Protein AF-A0AAP0HA36-F1 (afdb_monomer_lite)

InterPro domains:
  IPR000719 Protein kinase domain [PS50011] (504-777)
  IPR000719 Protein kinase domain [SM00220] (504-776)
  IPR001245 Serine-threonine/tyrosine-protein kinase, catalytic domain [PF07714] (506-773)
  IPR008271 Serine/threonine-protein kinase, active site [PS00108] (619-631)
  IPR011009 Protein kinase-like domain superfamily [SSF56112] (486-774)
  IPR017441 Protein kinase, ATP binding site [PS00107] (510-532)
  IPR018392 LysM domain [PF01476] (37-81)
  IPR018392 LysM domain [PF01476] (236-280)
  IPR018392 LysM domain [PS51782] (35-80)
  IPR018392 LysM domain [SM00257] (36-81)
  IPR018392 LysM domain [SM00257] (162-213)
  IPR018392 LysM domain [SM00257] (235-280)
  IPR018392 LysM domain [SM00257] (361-410)
  IPR018392 LysM domain [cd00118] (235-267)
  IPR036779 LysM domain superfamily [G3DSA:3.10.350.10] (24-86)
  IPR036779 LysM domain superfamily [G3DSA:3.10.350.10] (223-285)
  IPR044812 LysM domain receptor kinase CERK1/LYK3-like [PTHR46204] (213-788)
  IPR057097 LYK3/RLK10-like, LysM domain [PF23577] (161-204)
  IPR057097 LYK3/RLK10-like, LysM domain [PF23577] (360-403)

pLDDT: mean 74.43, std 20.62, range [24.55, 98.69]

Secondary structure (DSSP, 8-state):
--SSSHHHHHHHHHHHTTSS---------EEEEEEEEE--TT--HHHHHHHTT--HHHHHHH-TT--SGGGPPTT-EEEEEEEEEEETTTEEEEEEEEEPPTT--HHHIIIIISTTSS-HHHHHTT-SS-TT---SSSEEEEEEE-----TTT-SSEEEEEEEE--TT--HHHHHHHHT--HHHHHHH-TT--TTTS-SEEEEEEEGGGHHHHTTTTTSSS-------EEEEEEEEE--TT--HHHHHHHTT--HHHHHHT-TT--SGGGPPTT-EEEEEEEEEEETTTEEEEEEEEEPPTT--HHHIIIIITTTSS-HHHHHTT-SS-TT---SSSEEEEEEE-----TTT-SS---EEEEE--TT--HHHHHHHHTS-HHHHHHHSTT--TTT--SEEEEEPTT-SSHHHHHHHHHHHHHHHHHHHHHHHHHHHHHHHHHHHHHHHHHHHHSSS------------------------------SSPEE--HHHHHHTTTTT-GGGEEEEETTEEEEEEEETTEEEEEEEE-GGGHHHHHHHHHHHTT---TTBPPEEEEE-SSSEEEEEE--TT-BHHHHHT-TTSPPPPHHHHHHHHHHHHHHHHHHHHSSSSEEE-S---GGGEEE-TTS-EEE--GGG-EEE-TT---------S-TTTS-HHHHHH----THHHHHHHHHHHHHHHH---SEEEGGG-STTEEEHHHHHHHHTTSSS-HHHHHTTS-GGGTT-S-HHHHHHHHHHHHHHT-SSTTTSPPHHHHHHHHHHHTT------TTHHHH-THHHHHT---

Radius of gyration: 37.41 Å; chains: 1; bounding box: 133×76×100 Å

Structure (mmCIF, N/CA/C/O backbone):
data_AF-A0AAP0HA36-F1
#
_entry.id   AF-A0AAP0HA36-F1
#
loop_
_atom_site.group_PDB
_atom_site.id
_atom_site.type_symbol
_atom_site.label_atom_id
_atom_site.label_alt_id
_atom_site.label_comp_id
_atom_site.label_asym_id
_atom_site.label_entity_id
_atom_site.label_seq_id
_atom_site.pdbx_PDB_ins_code
_atom_site.Cartn_x
_atom_site.Cartn_y
_atom_site.Cartn_z
_atom_site.occupancy
_atom_site.B_iso_or_equiv
_atom_site.auth_seq_id
_atom_site.auth_comp_id
_atom_site.auth_asym_id
_atom_site.auth_atom_id
_atom_site.pdbx_PDB_model_num
ATOM 1 N N . MET A 1 1 ? 59.548 -0.639 -24.095 1.00 36.44 1 MET A N 1
ATOM 2 C CA . MET A 1 1 ? 58.535 0.425 -23.998 1.00 36.44 1 MET A CA 1
ATOM 3 C C . MET A 1 1 ? 57.148 -0.232 -23.913 1.00 36.44 1 MET A C 1
ATOM 5 O O . MET A 1 1 ? 56.474 -0.324 -24.924 1.00 36.44 1 MET A O 1
ATOM 9 N N . LEU A 1 2 ? 56.698 -0.870 -22.823 1.00 36.84 2 LEU A N 1
ATOM 10 C CA . LEU A 1 2 ? 57.099 -0.845 -21.400 1.00 36.84 2 LEU A CA 1
ATOM 11 C C . LEU A 1 2 ? 57.119 0.567 -20.784 1.00 36.84 2 LEU A C 1
ATOM 13 O O . LEU A 1 2 ? 57.474 1.522 -21.464 1.00 36.84 2 LEU A O 1
ATOM 17 N N . ASP A 1 3 ? 56.701 0.658 -19.522 1.00 37.53 3 ASP A N 1
ATOM 18 C CA . ASP A 1 3 ? 56.641 1.873 -18.690 1.00 37.53 3 ASP A CA 1
ATOM 19 C C . ASP A 1 3 ? 55.657 2.982 -19.106 1.00 37.53 3 ASP A C 1
ATOM 21 O O . ASP A 1 3 ? 55.910 4.165 -18.905 1.00 37.53 3 ASP A O 1
ATOM 25 N N . LEU A 1 4 ? 54.461 2.597 -19.577 1.00 33.53 4 LEU A N 1
ATOM 26 C CA . LEU A 1 4 ? 53.275 3.480 -19.534 1.00 33.53 4 LEU A CA 1
ATOM 27 C C . LEU A 1 4 ? 51.972 2.799 -19.054 1.00 33.53 4 LEU A C 1
ATOM 29 O O . LEU A 1 4 ? 50.907 3.405 -19.095 1.00 33.53 4 LEU A O 1
ATOM 33 N N . ASN A 1 5 ? 52.028 1.538 -18.603 1.00 40.22 5 ASN A N 1
ATOM 34 C CA . ASN A 1 5 ? 50.833 0.703 -18.361 1.00 40.22 5 ASN A CA 1
ATOM 35 C C . ASN A 1 5 ? 50.562 0.375 -16.873 1.00 40.22 5 ASN A C 1
ATOM 37 O O . ASN A 1 5 ? 49.588 -0.303 -16.555 1.00 40.22 5 ASN A O 1
ATOM 41 N N . LEU A 1 6 ? 51.414 0.841 -15.949 1.00 37.62 6 LEU A N 1
ATOM 42 C CA . LEU A 1 6 ? 51.279 0.541 -14.516 1.00 37.62 6 LEU A CA 1
ATOM 43 C C . LEU A 1 6 ? 50.389 1.562 -13.784 1.00 37.62 6 LEU A C 1
ATOM 45 O O . LEU A 1 6 ? 49.489 1.172 -13.045 1.00 37.62 6 LEU A O 1
ATOM 49 N N . GLY A 1 7 ? 50.569 2.861 -14.055 1.00 37.03 7 GLY A N 1
ATOM 50 C CA . GLY A 1 7 ? 49.762 3.924 -13.442 1.00 37.03 7 GLY A CA 1
ATOM 51 C C . GLY A 1 7 ? 48.274 3.835 -13.796 1.00 37.03 7 GLY A C 1
ATOM 52 O O . GLY A 1 7 ? 47.425 3.956 -12.918 1.00 37.03 7 GLY A O 1
ATOM 53 N N . PHE A 1 8 ? 47.948 3.534 -15.059 1.00 35.09 8 PHE A N 1
ATOM 54 C CA . PHE A 1 8 ? 46.552 3.439 -15.500 1.00 35.09 8 PHE A CA 1
ATOM 55 C C . PHE A 1 8 ? 45.814 2.255 -14.857 1.00 35.09 8 PHE A C 1
ATOM 57 O O . PHE A 1 8 ? 44.647 2.383 -14.505 1.00 35.09 8 PHE A O 1
ATOM 64 N N . ARG A 1 9 ? 46.497 1.123 -14.626 1.00 35.31 9 ARG A N 1
ATOM 65 C CA . ARG A 1 9 ? 45.914 -0.021 -13.904 1.00 35.31 9 ARG A CA 1
ATOM 66 C C . ARG A 1 9 ? 45.705 0.262 -12.419 1.00 35.31 9 ARG A C 1
ATOM 68 O O . ARG A 1 9 ? 44.709 -0.200 -11.878 1.00 35.31 9 ARG A O 1
ATOM 75 N N . LEU A 1 10 ? 46.591 1.030 -11.779 1.00 36.00 10 LEU A N 1
ATOM 76 C CA . LEU A 1 10 ? 46.445 1.379 -10.364 1.00 36.00 10 LEU A CA 1
ATOM 77 C C . LEU A 1 10 ? 45.261 2.333 -10.130 1.00 36.00 10 LEU A C 1
ATOM 79 O O . LEU A 1 10 ? 44.476 2.108 -9.214 1.00 36.00 10 LEU A O 1
ATOM 83 N N . VAL A 1 11 ? 45.084 3.335 -11.002 1.00 38.38 11 VAL A N 1
ATOM 84 C CA . VAL A 1 11 ? 43.912 4.232 -10.977 1.00 38.38 11 VAL A CA 1
ATOM 85 C C . VAL A 1 11 ? 42.626 3.480 -11.326 1.00 38.38 11 VAL A C 1
ATOM 87 O O . VAL A 1 11 ? 41.600 3.701 -10.693 1.00 38.38 11 VAL A O 1
ATOM 90 N N . LEU A 1 12 ? 42.658 2.557 -12.295 1.00 32.09 12 LEU A N 1
ATOM 91 C CA . LEU A 1 12 ? 41.460 1.797 -12.654 1.00 32.09 12 LEU A CA 1
ATOM 92 C C . LEU A 1 12 ? 41.039 0.809 -11.551 1.00 32.09 12 LEU A C 1
ATOM 94 O O . LEU A 1 12 ? 39.845 0.612 -11.360 1.00 32.09 12 LEU A O 1
ATOM 98 N N . PHE A 1 13 ? 41.976 0.236 -10.785 1.00 30.14 13 PHE A N 1
ATOM 99 C CA . PHE A 1 13 ? 41.631 -0.619 -9.641 1.00 30.14 13 PHE A CA 1
ATOM 100 C C . PHE A 1 13 ? 41.005 0.172 -8.486 1.00 30.14 13 PHE A C 1
ATOM 102 O O . PHE A 1 13 ? 40.005 -0.272 -7.927 1.00 30.14 13 PHE A O 1
ATOM 109 N N . THR A 1 14 ? 41.523 1.363 -8.159 1.00 33.06 14 THR A N 1
ATOM 110 C CA . THR A 1 14 ? 40.891 2.211 -7.134 1.00 33.06 14 THR A CA 1
ATOM 111 C C . THR A 1 14 ? 39.543 2.765 -7.591 1.00 33.06 14 THR A C 1
ATOM 113 O O . THR A 1 14 ? 38.648 2.903 -6.763 1.00 33.06 14 THR A O 1
ATOM 116 N N . PHE A 1 15 ? 39.336 3.011 -8.890 1.00 28.42 15 PHE A N 1
ATOM 117 C CA . PHE A 1 15 ? 38.025 3.425 -9.399 1.00 28.42 15 PHE A CA 1
ATOM 118 C C . PHE A 1 15 ? 37.012 2.269 -9.470 1.00 28.42 15 PHE A C 1
ATOM 120 O O . PHE A 1 15 ? 35.866 2.456 -9.078 1.00 28.42 15 PHE A O 1
ATOM 127 N N . ILE A 1 16 ? 37.409 1.065 -9.904 1.00 29.95 16 ILE A N 1
ATOM 128 C CA . ILE A 1 16 ? 36.494 -0.089 -10.016 1.00 29.95 16 ILE A CA 1
ATOM 129 C C . ILE A 1 16 ? 36.092 -0.635 -8.637 1.00 29.95 16 ILE A C 1
ATOM 131 O O . ILE A 1 16 ? 34.913 -0.918 -8.430 1.00 29.95 16 ILE A O 1
ATOM 135 N N . CYS A 1 17 ? 37.001 -0.681 -7.657 1.00 27.03 17 CYS A N 1
ATOM 136 C CA . CYS A 1 17 ? 36.639 -1.020 -6.273 1.00 27.03 17 CYS A CA 1
ATOM 137 C C . CYS A 1 17 ? 35.799 0.068 -5.564 1.00 27.03 17 CYS A C 1
ATOM 139 O O . CYS A 1 17 ? 35.410 -0.127 -4.417 1.00 27.03 17 CYS A O 1
ATOM 141 N N . SER A 1 18 ? 35.498 1.195 -6.227 1.00 27.69 18 SER A N 1
ATOM 142 C CA . SER A 1 18 ? 34.662 2.284 -5.691 1.00 27.69 18 SER A CA 1
ATOM 143 C C . SER A 1 18 ? 33.213 2.273 -6.212 1.00 27.69 18 SER A C 1
ATOM 145 O O . SER A 1 18 ? 32.465 3.206 -5.928 1.00 27.69 18 SER A O 1
ATOM 147 N N . ILE A 1 19 ? 32.791 1.245 -6.967 1.00 31.23 19 ILE A N 1
ATOM 148 C CA . ILE A 1 19 ? 31.426 1.135 -7.541 1.00 31.23 19 ILE A CA 1
ATOM 149 C C . ILE A 1 19 ? 30.714 -0.159 -7.087 1.00 31.23 19 ILE A C 1
ATOM 151 O O . ILE A 1 19 ? 29.851 -0.695 -7.776 1.00 31.23 19 ILE A O 1
ATOM 155 N N . SER A 1 20 ? 31.065 -0.681 -5.908 1.00 29.69 20 SER A N 1
ATOM 156 C CA . SER A 1 20 ? 30.409 -1.858 -5.306 1.00 29.69 20 SER A CA 1
ATOM 157 C C . SER A 1 20 ? 30.091 -1.694 -3.815 1.00 29.69 20 SER A C 1
ATOM 159 O O . SER A 1 20 ? 29.950 -2.676 -3.093 1.00 29.69 20 SER A O 1
ATOM 161 N N . SER A 1 21 ? 29.932 -0.452 -3.355 1.00 27.39 21 SER A N 1
ATOM 162 C CA . SER A 1 21 ? 29.282 -0.140 -2.081 1.00 27.39 21 SER A CA 1
ATOM 163 C C . SER A 1 21 ? 28.281 0.993 -2.289 1.00 27.39 21 SER A C 1
ATOM 165 O O . SER A 1 21 ? 28.631 2.174 -2.230 1.00 27.39 21 SER A O 1
ATOM 167 N N . ALA A 1 22 ? 27.016 0.635 -2.510 1.00 28.02 22 ALA A N 1
ATOM 168 C CA . ALA A 1 22 ? 25.920 1.565 -2.281 1.00 28.02 22 ALA A CA 1
ATOM 169 C C . ALA A 1 22 ? 25.858 1.822 -0.769 1.00 28.02 22 ALA A C 1
ATOM 171 O O . ALA A 1 22 ? 25.240 1.052 -0.038 1.00 28.02 22 ALA A O 1
ATOM 172 N N . GLN A 1 23 ? 26.561 2.856 -0.290 1.00 30.97 23 GLN A N 1
ATOM 173 C CA . GLN A 1 23 ? 26.490 3.269 1.111 1.00 30.97 23 GLN A CA 1
ATOM 174 C C . GLN A 1 23 ? 25.034 3.615 1.429 1.00 30.97 23 GLN A C 1
ATOM 176 O O . GLN A 1 23 ? 24.521 4.648 0.993 1.00 30.97 23 GLN A O 1
ATOM 181 N N . SER A 1 24 ? 24.367 2.727 2.162 1.00 40.84 24 SER A N 1
ATOM 182 C CA . SER A 1 24 ? 22.970 2.833 2.565 1.00 40.84 24 SER A CA 1
ATOM 183 C C . SER A 1 24 ? 22.829 3.904 3.641 1.00 40.84 24 SER A C 1
ATOM 185 O O . SER A 1 24 ? 22.687 3.587 4.821 1.00 40.84 24 SER A O 1
ATOM 187 N N . ARG A 1 25 ? 22.927 5.177 3.237 1.00 48.22 25 ARG A N 1
ATOM 188 C CA . ARG A 1 25 ? 22.944 6.316 4.156 1.00 48.22 25 ARG A CA 1
ATOM 189 C C . ARG A 1 25 ? 21.652 6.389 4.956 1.00 48.22 25 ARG A C 1
ATOM 191 O O . ARG A 1 25 ? 20.646 6.930 4.497 1.00 48.22 25 ARG A O 1
ATOM 198 N N . CYS A 1 26 ? 21.700 5.832 6.159 1.00 55.97 26 CYS A N 1
ATOM 199 C CA . CYS A 1 26 ? 20.645 5.960 7.141 1.00 55.97 26 CYS A CA 1
ATOM 200 C C . CYS A 1 26 ? 20.474 7.439 7.526 1.00 55.97 26 CYS A C 1
ATOM 202 O O . CYS A 1 26 ? 21.390 8.256 7.401 1.00 55.97 26 CYS A O 1
ATOM 204 N N . THR A 1 27 ? 19.284 7.789 8.004 1.00 54.88 27 THR A N 1
ATOM 205 C CA . THR A 1 27 ? 18.961 9.150 8.472 1.00 54.88 27 THR A CA 1
ATOM 206 C C . THR A 1 27 ? 18.365 9.172 9.879 1.00 54.88 27 THR A C 1
ATOM 208 O O . THR A 1 27 ? 18.263 10.237 10.489 1.00 54.88 27 THR A O 1
ATOM 211 N N . ARG A 1 28 ? 17.972 8.006 10.403 1.00 58.19 28 ARG A N 1
ATOM 212 C CA . ARG A 1 28 ? 17.487 7.787 11.767 1.00 58.19 28 ARG A CA 1
ATOM 213 C C . ARG A 1 28 ? 17.611 6.302 12.118 1.00 58.19 28 ARG A C 1
ATOM 215 O O . ARG A 1 28 ? 17.605 5.467 11.216 1.00 58.19 28 ARG A O 1
ATOM 222 N N . GLY A 1 29 ? 17.738 6.019 13.409 1.00 64.75 29 GLY A N 1
ATOM 223 C CA . GLY A 1 29 ? 17.610 4.688 13.992 1.00 64.75 29 GLY A CA 1
ATOM 224 C C . GLY A 1 29 ? 16.188 4.387 14.487 1.00 64.75 29 GLY A C 1
ATOM 225 O O . GLY A 1 29 ? 15.220 4.997 14.025 1.00 64.75 29 GLY A O 1
ATOM 226 N N . CYS A 1 30 ? 16.082 3.482 15.455 1.00 67.00 30 CYS A N 1
ATOM 227 C CA . CYS A 1 30 ? 14.860 3.090 16.153 1.00 67.00 30 CYS A CA 1
ATOM 228 C C . CYS A 1 30 ? 15.164 2.635 17.588 1.00 67.00 30 CYS A C 1
ATOM 230 O O . CYS A 1 30 ? 16.247 2.136 17.894 1.00 67.00 30 CYS A O 1
ATOM 232 N N . ASP A 1 31 ? 14.165 2.752 18.457 1.00 71.50 31 ASP A N 1
ATOM 233 C CA . ASP A 1 31 ? 14.331 2.582 19.904 1.00 71.50 31 ASP A CA 1
ATOM 234 C C . ASP A 1 31 ? 14.490 1.106 20.341 1.00 71.50 31 ASP A C 1
ATOM 236 O O . ASP A 1 31 ? 14.815 0.838 21.495 1.00 71.50 31 ASP A O 1
ATOM 240 N N . LEU A 1 32 ? 14.264 0.141 19.435 1.00 75.62 32 LEU A N 1
ATOM 241 C CA . LEU A 1 32 ? 14.305 -1.296 19.722 1.00 75.62 32 LEU A CA 1
ATOM 242 C C . LEU A 1 32 ? 14.721 -2.134 18.499 1.00 75.62 32 LEU A C 1
ATOM 244 O O . LEU A 1 32 ? 14.073 -2.098 17.455 1.00 75.62 32 LEU A O 1
ATOM 248 N N . ALA A 1 33 ? 15.742 -2.966 18.685 1.00 80.12 33 ALA A N 1
ATOM 249 C CA . ALA A 1 33 ? 16.123 -4.111 17.863 1.00 80.12 33 ALA A CA 1
ATOM 250 C C . ALA A 1 33 ? 16.420 -5.324 18.771 1.00 80.12 33 ALA A C 1
ATOM 252 O O . ALA A 1 33 ? 16.512 -5.187 19.995 1.00 80.12 33 ALA A O 1
ATOM 253 N N . LEU A 1 34 ? 16.551 -6.523 18.190 1.00 88.19 34 LEU A N 1
ATOM 254 C CA . LEU A 1 34 ? 16.838 -7.758 18.932 1.00 88.19 34 LEU A CA 1
ATOM 255 C C . LEU A 1 34 ? 18.117 -8.434 18.426 1.00 88.19 34 LEU A C 1
ATOM 257 O O . LEU A 1 34 ? 18.327 -8.556 17.222 1.00 88.19 34 LEU A O 1
ATOM 261 N N . GLY A 1 35 ? 18.943 -8.935 19.344 1.00 89.69 35 GLY A N 1
ATOM 262 C CA . GLY A 1 35 ? 20.106 -9.777 19.052 1.00 89.69 35 GLY A CA 1
ATOM 263 C C . GLY A 1 35 ? 19.846 -11.230 19.445 1.00 89.69 35 GLY A C 1
ATOM 264 O O . GLY A 1 35 ? 19.350 -11.492 20.540 1.00 89.69 35 GLY A O 1
ATOM 265 N N . SER A 1 36 ? 20.181 -12.179 18.570 1.00 93.31 36 SER A N 1
ATOM 266 C CA . SER A 1 36 ? 20.026 -13.619 18.812 1.00 93.31 36 SER A CA 1
ATOM 267 C C . SER A 1 36 ? 21.256 -14.203 19.509 1.00 93.31 36 SER A C 1
ATOM 269 O O . SER A 1 36 ? 22.037 -14.951 18.913 1.00 93.31 36 SER A O 1
ATOM 271 N N . TYR A 1 37 ? 21.427 -13.838 20.776 1.00 94.06 37 TYR A N 1
ATOM 272 C CA . TYR A 1 37 ? 22.572 -14.217 21.597 1.00 94.06 37 TYR A CA 1
ATOM 273 C C . TYR A 1 37 ? 22.596 -15.726 21.867 1.00 94.06 37 TYR A C 1
ATOM 275 O O . TYR A 1 37 ? 21.603 -16.289 22.328 1.00 94.06 37 TYR A O 1
ATOM 283 N N . TYR A 1 38 ? 23.726 -16.384 21.600 1.00 91.81 38 TYR A N 1
ATOM 284 C CA . TYR A 1 38 ? 23.929 -17.799 21.918 1.00 91.81 38 TYR A CA 1
ATOM 285 C C . TYR A 1 38 ? 24.611 -17.938 23.285 1.00 91.81 38 TYR A C 1
ATOM 287 O O . TYR A 1 38 ? 25.692 -17.397 23.507 1.00 91.81 38 TYR A O 1
ATOM 295 N N . VAL A 1 39 ? 23.976 -18.654 24.211 1.00 91.06 39 VAL A N 1
ATOM 296 C CA . VAL A 1 39 ? 24.435 -18.792 25.597 1.00 91.06 39 VAL A CA 1
ATOM 297 C C . VAL A 1 39 ? 25.532 -19.853 25.688 1.00 91.06 39 VAL A C 1
ATOM 299 O O . VAL A 1 39 ? 25.262 -21.052 25.646 1.00 91.06 39 VAL A O 1
ATOM 302 N N . GLU A 1 40 ? 26.777 -19.420 25.850 1.00 85.38 40 GLU A N 1
ATOM 303 C CA . GLU A 1 40 ? 27.926 -20.293 26.123 1.00 85.38 40 GLU A CA 1
ATOM 304 C C . GLU A 1 40 ? 27.918 -20.825 27.576 1.00 85.38 40 GLU A C 1
ATOM 306 O O . GLU A 1 40 ? 27.230 -20.306 28.462 1.00 85.38 40 GLU A O 1
ATOM 311 N N . GLN A 1 41 ? 28.685 -21.886 27.849 1.00 83.31 41 GLN A N 1
ATOM 312 C CA . GLN A 1 41 ? 28.717 -22.518 29.171 1.00 83.31 41 GLN A CA 1
ATOM 313 C C . GLN A 1 41 ? 29.433 -21.639 30.208 1.00 83.31 41 GLN A C 1
ATOM 315 O O . GLN A 1 41 ? 30.659 -21.576 30.243 1.00 83.31 41 GLN A O 1
ATOM 320 N N . GLY A 1 42 ? 28.655 -21.032 31.106 1.00 79.19 42 GLY A N 1
ATOM 321 C CA . GLY A 1 42 ? 29.148 -20.158 32.176 1.00 79.19 42 GLY A CA 1
ATOM 322 C C . GLY A 1 42 ? 28.644 -18.717 32.078 1.00 79.19 42 GLY A C 1
ATOM 323 O O . GLY A 1 42 ? 28.773 -17.983 33.054 1.00 79.19 42 GLY A O 1
ATOM 324 N N . ASN A 1 43 ? 28.025 -18.333 30.957 1.00 85.31 43 ASN A N 1
ATOM 325 C CA . ASN A 1 43 ? 27.356 -17.040 30.832 1.00 85.31 43 ASN A CA 1
ATOM 326 C C . ASN A 1 43 ? 26.008 -17.069 31.570 1.00 85.31 43 ASN A C 1
ATOM 328 O O . ASN A 1 43 ? 25.258 -18.043 31.479 1.00 85.31 43 ASN A O 1
ATOM 332 N N . ASP A 1 44 ? 25.692 -15.984 32.274 1.00 89.19 44 ASP A N 1
ATOM 333 C CA . ASP A 1 44 ? 24.435 -15.780 32.993 1.00 89.19 44 ASP A CA 1
ATOM 334 C C . ASP A 1 44 ? 23.738 -14.487 32.536 1.00 89.19 44 ASP A C 1
ATOM 336 O O . ASP A 1 44 ? 24.322 -13.650 31.841 1.00 89.19 44 ASP A O 1
ATOM 340 N N . LEU A 1 45 ? 22.473 -14.299 32.930 1.00 90.06 45 LEU A N 1
ATOM 341 C CA . LEU A 1 45 ? 21.723 -13.100 32.547 1.00 90.06 45 LEU A CA 1
ATOM 342 C C . LEU A 1 45 ? 22.314 -11.812 33.144 1.00 90.06 45 LEU A C 1
ATOM 344 O O . LEU A 1 45 ? 22.189 -10.768 32.510 1.00 90.06 45 LEU A O 1
ATOM 348 N N . THR A 1 46 ? 23.024 -11.872 34.279 1.00 90.06 46 THR A N 1
ATOM 349 C CA . THR A 1 46 ? 23.768 -10.722 34.822 1.00 90.06 46 THR A CA 1
ATOM 350 C C . THR A 1 46 ? 24.857 -10.273 33.847 1.00 90.06 46 THR A C 1
ATOM 352 O O . THR A 1 46 ? 24.879 -9.112 33.440 1.00 90.06 46 THR A O 1
ATOM 355 N N . SER A 1 47 ? 25.717 -11.193 33.407 1.00 88.38 47 SER A N 1
ATOM 356 C CA . SER A 1 47 ? 26.815 -10.903 32.478 1.00 88.38 47 SER A CA 1
ATOM 357 C C . SER A 1 47 ? 26.303 -10.379 31.136 1.00 88.38 47 SER A C 1
ATOM 359 O O . SER A 1 47 ? 26.803 -9.376 30.633 1.00 88.38 47 SER A O 1
ATOM 361 N N . ILE A 1 48 ? 25.254 -11.002 30.591 1.00 92.44 48 ILE A N 1
ATOM 362 C CA . ILE A 1 48 ? 24.642 -10.586 29.319 1.00 92.44 48 ILE A CA 1
ATOM 363 C C . ILE A 1 48 ? 23.998 -9.193 29.447 1.00 92.44 48 ILE A C 1
ATOM 365 O O . ILE A 1 48 ? 24.156 -8.365 28.551 1.00 92.44 48 ILE A O 1
ATOM 369 N N . SER A 1 49 ? 23.328 -8.902 30.570 1.00 92.88 49 SER A N 1
ATOM 370 C CA . SER A 1 49 ? 22.717 -7.589 30.832 1.00 92.88 49 SER A CA 1
ATOM 371 C C . SER A 1 49 ? 23.746 -6.454 30.893 1.00 92.88 49 SER A C 1
ATOM 373 O O . SER A 1 49 ? 23.488 -5.366 30.382 1.00 92.88 49 SER A O 1
ATOM 375 N N . LEU A 1 50 ? 24.945 -6.733 31.423 1.00 89.81 50 LEU A N 1
ATOM 376 C CA . LEU A 1 50 ? 26.064 -5.790 31.441 1.00 89.81 50 LEU A CA 1
ATOM 377 C C . LEU A 1 50 ? 26.618 -5.535 30.033 1.00 89.81 50 LEU A C 1
ATOM 379 O O . LEU A 1 50 ? 26.817 -4.380 29.671 1.00 89.81 50 LEU A O 1
ATOM 383 N N . TYR A 1 51 ? 26.838 -6.579 29.224 1.00 89.81 51 TYR A N 1
ATOM 384 C CA . TYR A 1 51 ? 27.411 -6.411 27.879 1.00 89.81 51 TYR A CA 1
ATOM 385 C C . TYR A 1 51 ? 26.464 -5.652 26.940 1.00 89.81 51 TYR A C 1
ATOM 387 O O . TYR A 1 51 ? 26.907 -4.798 26.183 1.00 89.81 51 TYR A O 1
ATOM 395 N N . PHE A 1 52 ? 25.158 -5.910 27.030 1.00 92.31 52 PHE A N 1
ATOM 396 C CA . PHE A 1 52 ? 24.144 -5.241 26.206 1.00 92.31 52 PHE A CA 1
ATOM 397 C C . PHE A 1 52 ? 23.528 -3.997 26.868 1.00 92.31 52 PHE A C 1
ATOM 399 O O . PHE A 1 52 ? 22.537 -3.476 26.363 1.00 92.31 52 PHE A O 1
ATOM 406 N N . GLN A 1 53 ? 24.088 -3.530 27.993 1.00 92.12 53 GLN A N 1
ATOM 407 C CA . GLN A 1 53 ? 23.656 -2.335 28.740 1.00 92.12 53 GLN A CA 1
ATOM 408 C C . GLN A 1 53 ? 22.127 -2.244 28.962 1.00 92.12 53 GLN A C 1
ATOM 410 O O . GLN A 1 53 ? 21.521 -1.176 28.910 1.00 92.12 53 GLN A O 1
ATOM 415 N N . THR A 1 54 ? 21.495 -3.394 29.202 1.00 89.56 54 THR A N 1
ATOM 416 C CA . THR A 1 54 ? 20.037 -3.598 29.185 1.00 89.56 54 THR A CA 1
ATOM 417 C C . THR A 1 54 ? 19.592 -4.300 30.470 1.00 89.56 54 THR A C 1
ATOM 419 O O . THR A 1 54 ? 20.428 -4.831 31.198 1.00 89.56 54 THR A O 1
ATOM 422 N N . THR A 1 55 ? 18.302 -4.312 30.817 1.00 91.50 55 THR A N 1
ATOM 423 C CA . THR A 1 55 ? 17.866 -4.892 32.105 1.00 91.50 55 THR A CA 1
ATOM 424 C C . THR A 1 55 ? 17.526 -6.383 31.995 1.00 91.50 55 THR A C 1
ATOM 426 O O . THR A 1 55 ? 17.008 -6.847 30.980 1.00 91.50 55 THR A O 1
ATOM 429 N N . ILE A 1 56 ? 17.762 -7.160 33.062 1.00 88.50 56 ILE A N 1
ATOM 430 C CA . ILE A 1 56 ? 17.333 -8.572 33.122 1.00 88.50 56 ILE A CA 1
ATOM 431 C C . ILE A 1 56 ? 15.809 -8.715 32.890 1.00 88.50 56 ILE A C 1
ATOM 433 O O . ILE A 1 56 ? 15.431 -9.585 32.103 1.00 88.50 56 ILE A O 1
ATOM 437 N N . PRO A 1 57 ? 14.923 -7.878 33.479 1.00 86.56 57 PRO A N 1
ATOM 438 C CA . PRO A 1 57 ? 13.505 -7.837 33.109 1.00 86.56 57 PRO A CA 1
ATOM 439 C C . PRO A 1 57 ? 13.240 -7.654 31.608 1.00 86.56 57 PRO A C 1
ATOM 441 O O . PRO A 1 57 ? 12.398 -8.366 31.063 1.00 86.56 57 PRO A O 1
ATOM 444 N N . ASP A 1 58 ? 13.969 -6.766 30.926 1.00 83.31 58 ASP A N 1
ATOM 445 C CA . ASP A 1 58 ? 13.807 -6.544 29.482 1.00 83.31 58 ASP A CA 1
ATOM 446 C C . ASP A 1 58 ? 14.299 -7.732 28.648 1.00 83.31 58 ASP A C 1
ATOM 448 O O . ASP A 1 58 ? 13.673 -8.071 27.646 1.00 83.31 58 ASP A O 1
ATOM 452 N N . ILE A 1 59 ? 15.354 -8.437 29.071 1.00 87.56 59 ILE A N 1
ATOM 453 C CA . ILE A 1 59 ? 15.751 -9.696 28.421 1.00 87.56 59 ILE A CA 1
ATOM 454 C C . ILE A 1 59 ? 14.666 -10.764 28.632 1.00 87.56 59 ILE A C 1
ATOM 456 O O . ILE A 1 59 ? 14.224 -11.395 27.672 1.00 87.56 59 ILE A O 1
ATOM 460 N N . LEU A 1 60 ? 14.183 -10.960 29.864 1.00 85.81 60 LEU A N 1
ATOM 461 C CA . LEU A 1 60 ? 13.146 -11.957 30.168 1.00 85.81 60 LEU A CA 1
ATOM 462 C C . LEU A 1 60 ? 11.834 -11.681 29.409 1.00 85.81 60 LEU A C 1
ATOM 464 O O . LEU A 1 60 ? 11.194 -12.620 28.935 1.00 85.81 60 LEU A O 1
ATOM 468 N N . LYS A 1 61 ? 11.480 -10.406 29.199 1.00 80.94 61 LYS A N 1
ATOM 469 C CA . LYS A 1 61 ? 10.316 -9.964 28.410 1.00 80.94 61 LYS A CA 1
ATOM 470 C C . LYS A 1 61 ? 10.260 -10.590 27.009 1.00 80.94 61 LYS A C 1
ATOM 472 O O . LYS A 1 61 ? 9.177 -10.966 26.569 1.00 80.94 61 LYS A O 1
ATOM 477 N N . TYR A 1 62 ? 11.392 -10.736 26.315 1.00 82.75 62 TYR A N 1
ATOM 478 C CA . TYR A 1 62 ? 11.443 -11.345 24.973 1.00 82.75 62 TYR A CA 1
ATOM 479 C C . TYR A 1 62 ? 11.757 -12.853 24.989 1.00 82.75 62 TYR A C 1
ATOM 481 O O . TYR A 1 62 ? 11.797 -13.485 23.933 1.00 82.75 62 TYR A O 1
ATOM 489 N N . ASN A 1 63 ? 11.922 -13.459 26.171 1.00 87.31 63 ASN A N 1
ATOM 490 C CA . ASN A 1 63 ? 12.235 -14.881 26.345 1.00 87.31 63 ASN A CA 1
ATOM 491 C C . ASN A 1 63 ? 11.272 -15.560 27.344 1.00 87.31 63 ASN A C 1
ATOM 493 O O . ASN A 1 63 ? 11.712 -16.052 28.381 1.00 87.31 63 ASN A O 1
ATOM 497 N N . PRO A 1 64 ? 9.957 -15.644 27.044 1.00 81.00 64 PRO A N 1
ATOM 498 C CA . PRO A 1 64 ? 8.935 -16.159 27.968 1.00 81.00 64 PRO A CA 1
ATOM 499 C C . PRO A 1 64 ? 9.077 -17.651 28.327 1.00 81.00 64 PRO A C 1
ATOM 501 O O . PRO A 1 64 ? 8.376 -18.145 29.207 1.00 81.00 64 PRO A O 1
ATOM 504 N N . SER A 1 65 ? 9.979 -18.381 27.666 1.00 80.75 65 SER A N 1
ATOM 505 C CA . SER A 1 65 ? 10.411 -19.732 28.044 1.00 80.75 65 SER A CA 1
ATOM 506 C C . SER A 1 65 ? 11.354 -19.764 29.257 1.00 80.75 65 SER A C 1
ATOM 508 O O . SER A 1 65 ? 11.596 -20.841 29.799 1.00 80.75 65 SER A O 1
ATOM 510 N N . ILE A 1 66 ? 11.887 -18.614 29.685 1.00 84.88 66 ILE A N 1
ATOM 511 C CA . ILE A 1 66 ? 12.800 -18.465 30.822 1.00 84.88 66 ILE A CA 1
ATOM 512 C C . ILE A 1 66 ? 12.011 -17.849 31.994 1.00 84.88 66 ILE A C 1
ATOM 514 O O . ILE A 1 66 ? 11.732 -16.652 31.979 1.00 84.88 66 ILE A O 1
ATOM 518 N N . PRO A 1 67 ? 11.620 -18.628 33.022 1.00 74.94 67 PRO A N 1
ATOM 519 C CA . PRO A 1 67 ? 10.701 -18.152 34.062 1.00 74.94 67 PRO A CA 1
ATOM 520 C C . PRO A 1 67 ? 11.337 -17.218 35.107 1.00 74.94 67 PRO A C 1
ATOM 522 O O . PRO A 1 67 ? 10.611 -16.585 35.871 1.00 74.94 67 PRO A O 1
ATOM 525 N N . ASN A 1 68 ? 12.668 -17.165 35.201 1.00 81.50 68 ASN A N 1
ATOM 526 C CA . ASN A 1 68 ? 13.435 -16.284 36.090 1.00 81.50 68 ASN A CA 1
ATOM 527 C C . ASN A 1 68 ? 14.914 -16.245 35.660 1.00 81.50 68 ASN A C 1
ATOM 529 O O . ASN A 1 68 ? 15.348 -17.058 34.843 1.00 81.50 68 ASN A O 1
ATOM 533 N N . GLN A 1 69 ? 15.689 -15.326 36.244 1.00 79.56 69 GLN A N 1
ATOM 534 C CA . GLN A 1 69 ? 17.105 -15.116 35.914 1.00 79.56 69 GLN A CA 1
ATOM 535 C C . GLN A 1 69 ? 17.981 -16.378 36.080 1.00 79.56 69 GLN A C 1
ATOM 537 O O . GLN A 1 69 ? 18.927 -16.575 35.321 1.00 79.56 69 GLN A O 1
ATOM 542 N N . ASP A 1 70 ? 17.642 -17.247 37.038 1.00 80.81 70 ASP A N 1
ATOM 543 C CA . ASP A 1 70 ? 18.424 -18.429 37.422 1.00 80.81 70 ASP A CA 1
ATOM 544 C C . ASP A 1 70 ? 18.115 -19.657 36.535 1.00 80.81 70 ASP A C 1
ATOM 546 O O . ASP A 1 70 ? 18.701 -20.724 36.707 1.00 80.81 70 ASP A O 1
ATOM 550 N N . SER A 1 71 ? 17.184 -19.517 35.582 1.00 81.94 71 SER A N 1
ATOM 551 C CA . SER A 1 71 ? 16.696 -20.591 34.700 1.00 81.94 71 SER A CA 1
ATOM 552 C C . SER A 1 71 ? 17.292 -20.561 33.283 1.00 81.94 71 SER A C 1
ATOM 554 O O . SER A 1 71 ? 16.768 -21.220 32.382 1.00 81.94 71 SER A O 1
ATOM 556 N N . LEU A 1 72 ? 18.363 -19.792 33.058 1.00 87.12 72 LEU A N 1
ATOM 557 C CA . LEU A 1 72 ? 19.046 -19.720 31.763 1.00 87.12 72 LEU A CA 1
ATOM 558 C C . LEU A 1 72 ? 19.712 -21.065 31.414 1.00 87.12 72 LEU A C 1
ATOM 560 O O . LEU A 1 72 ? 20.453 -21.629 32.218 1.00 87.12 72 LEU A O 1
ATOM 564 N N . GLN A 1 73 ? 19.481 -21.572 30.200 1.00 85.50 73 GLN A N 1
ATOM 565 C CA . GLN A 1 73 ? 20.098 -22.814 29.725 1.00 85.50 73 GLN A CA 1
ATOM 566 C C . GLN A 1 73 ? 21.310 -22.525 28.834 1.00 85.50 73 GLN A C 1
ATOM 568 O O . GLN A 1 73 ? 21.194 -21.839 27.818 1.00 85.50 73 GLN A O 1
ATOM 573 N N . ALA A 1 74 ? 22.464 -23.097 29.183 1.00 85.88 74 ALA A N 1
ATOM 574 C CA . ALA A 1 74 ? 23.625 -23.118 28.298 1.00 85.88 74 ALA A CA 1
ATOM 575 C C . ALA A 1 74 ? 23.311 -23.880 26.998 1.00 85.88 74 ALA A C 1
ATOM 577 O O . ALA A 1 74 ? 22.523 -24.827 26.991 1.00 85.88 74 ALA A O 1
ATOM 578 N N . PHE A 1 75 ? 23.963 -23.471 25.911 1.00 86.50 75 PHE A N 1
ATOM 579 C CA . PHE A 1 75 ? 23.774 -23.964 24.545 1.00 86.50 75 PHE A CA 1
ATOM 580 C C . PHE A 1 75 ? 22.377 -23.695 23.947 1.00 86.50 75 PHE A C 1
ATOM 582 O O . PHE A 1 75 ? 21.942 -24.401 23.039 1.00 86.50 75 PHE A O 1
ATOM 589 N N . SER A 1 76 ? 21.687 -22.655 24.431 1.00 88.00 76 SER A N 1
ATOM 590 C CA . SER A 1 76 ? 20.429 -22.143 23.866 1.00 88.00 76 SER A CA 1
ATOM 591 C C . SER A 1 76 ? 20.606 -20.737 23.276 1.00 88.00 76 SER A C 1
ATOM 593 O O . SER A 1 76 ? 21.585 -20.053 23.585 1.00 88.00 76 SER A O 1
ATOM 595 N N . ARG A 1 77 ? 19.670 -20.286 22.430 1.00 90.50 77 ARG A N 1
ATOM 596 C CA . ARG A 1 77 ? 19.596 -18.887 21.978 1.00 90.50 77 ARG A CA 1
ATOM 597 C C . ARG A 1 77 ? 18.555 -18.096 22.763 1.00 90.50 77 ARG A C 1
ATOM 599 O O . ARG A 1 77 ? 17.476 -18.608 23.053 1.00 90.50 77 ARG A O 1
ATOM 606 N N . ILE A 1 78 ? 18.862 -16.827 23.029 1.00 92.00 78 ILE A N 1
ATOM 607 C CA . ILE A 1 78 ? 17.949 -15.854 23.637 1.00 92.00 78 ILE A CA 1
ATOM 608 C C . ILE A 1 78 ? 17.877 -14.565 22.807 1.00 92.00 78 ILE A C 1
ATOM 610 O O . ILE A 1 78 ? 18.827 -14.196 22.117 1.00 92.00 78 ILE A O 1
ATOM 614 N N . ARG A 1 79 ? 16.744 -13.864 22.890 1.00 91.25 79 ARG A N 1
ATOM 615 C CA . ARG A 1 79 ? 16.518 -12.536 22.298 1.00 91.25 79 ARG A CA 1
ATOM 616 C C . ARG A 1 79 ? 16.967 -11.451 23.278 1.00 91.25 79 ARG A C 1
ATOM 618 O O . ARG A 1 79 ? 16.353 -11.312 24.332 1.00 91.25 79 ARG A O 1
ATOM 625 N N . VAL A 1 80 ? 18.001 -10.682 22.952 1.00 92.75 80 VAL A N 1
ATOM 626 C CA . VAL A 1 80 ? 18.495 -9.573 23.793 1.00 92.75 80 VAL A CA 1
ATOM 627 C C . VAL A 1 80 ? 18.094 -8.231 23.164 1.00 92.75 80 VAL A C 1
ATOM 629 O O . VAL A 1 80 ? 18.431 -8.014 21.999 1.00 92.75 80 VAL A O 1
ATOM 632 N N . PRO A 1 81 ? 17.366 -7.345 23.872 1.00 89.94 81 PRO A N 1
ATOM 633 C CA . PRO A 1 81 ? 16.921 -6.063 23.329 1.00 89.94 81 PRO A CA 1
ATOM 634 C C . PRO A 1 81 ? 17.954 -4.946 23.512 1.00 89.94 81 PRO A C 1
ATOM 636 O O . PRO A 1 81 ? 18.543 -4.807 24.585 1.00 89.94 81 PRO A O 1
ATOM 639 N N . PHE A 1 82 ? 18.110 -4.120 22.478 1.00 85.25 82 PHE A N 1
ATOM 640 C CA . PHE A 1 82 ? 18.955 -2.920 22.464 1.00 85.25 82 PHE A CA 1
ATOM 641 C C . PHE A 1 82 ? 18.379 -1.864 21.500 1.00 85.25 82 PHE A C 1
ATOM 643 O O . PHE A 1 82 ? 17.582 -2.214 20.629 1.00 85.25 82 PHE A O 1
ATOM 650 N N . SER A 1 83 ? 18.743 -0.584 21.636 1.00 84.38 83 SER A N 1
ATOM 651 C CA . SER A 1 83 ? 18.379 0.445 20.642 1.00 84.38 83 SER A CA 1
ATOM 652 C C . SER A 1 83 ? 19.252 0.320 19.392 1.00 84.38 83 SER A C 1
ATOM 654 O O . SER A 1 83 ? 20.346 -0.227 19.450 1.00 84.38 83 SER A O 1
ATOM 656 N N . CYS A 1 84 ? 18.792 0.806 18.243 1.00 79.75 84 CYS A N 1
ATOM 657 C CA . CYS A 1 84 ? 19.506 0.670 16.975 1.00 79.75 84 CYS A CA 1
ATOM 658 C C . CYS A 1 84 ? 19.701 2.042 16.334 1.00 79.75 84 CYS A C 1
ATOM 660 O O . CYS A 1 84 ? 18.729 2.682 15.943 1.00 79.75 84 CYS A O 1
ATOM 662 N N . ASP A 1 85 ? 20.942 2.498 16.207 1.00 80.38 85 ASP A N 1
ATOM 663 C CA . ASP A 1 85 ? 21.282 3.870 15.839 1.00 80.38 85 ASP A CA 1
ATOM 664 C C . ASP A 1 85 ? 21.760 3.995 14.388 1.00 80.38 85 ASP A C 1
ATOM 666 O O . ASP A 1 85 ? 22.210 3.043 13.752 1.00 80.38 85 ASP A O 1
ATOM 670 N N . CYS A 1 86 ? 21.680 5.210 13.843 1.00 78.00 86 CYS A N 1
ATOM 671 C CA . CYS A 1 86 ? 22.258 5.523 12.539 1.00 78.00 86 CYS A CA 1
ATOM 672 C C . CYS A 1 86 ? 23.696 6.029 12.711 1.00 78.00 86 CYS A C 1
ATOM 674 O O . CYS A 1 86 ? 23.940 7.228 12.876 1.00 78.00 86 CYS A O 1
ATOM 676 N N . ILE A 1 87 ? 24.659 5.110 12.684 1.00 67.56 87 ILE A N 1
ATOM 677 C CA . ILE A 1 87 ? 26.059 5.419 12.974 1.00 67.56 87 ILE A CA 1
ATOM 678 C C . ILE A 1 87 ? 26.697 6.125 11.770 1.00 67.56 87 ILE A C 1
ATOM 680 O O . ILE A 1 87 ? 26.722 5.610 10.649 1.00 67.56 87 ILE A O 1
ATOM 684 N N . ASN A 1 88 ? 27.217 7.333 12.015 1.00 66.81 88 ASN A N 1
ATOM 685 C CA . ASN A 1 88 ? 27.908 8.206 11.052 1.00 66.81 88 ASN A CA 1
ATOM 686 C C . ASN A 1 88 ? 27.137 8.518 9.748 1.00 66.81 88 ASN A C 1
ATOM 688 O O . ASN A 1 88 ? 27.724 9.041 8.802 1.00 66.81 88 ASN A O 1
ATOM 692 N N . GLY A 1 89 ? 25.833 8.224 9.681 1.00 63.00 89 GLY A N 1
ATOM 693 C CA . GLY A 1 89 ? 25.057 8.336 8.443 1.00 63.00 89 GLY A CA 1
ATOM 694 C C . GLY A 1 89 ? 25.403 7.276 7.389 1.00 63.00 89 GLY A C 1
ATOM 695 O O . GLY A 1 89 ? 25.139 7.509 6.212 1.00 63.00 89 GLY A O 1
ATOM 696 N N . GLU A 1 90 ? 26.009 6.144 7.772 1.00 56.44 90 GLU A N 1
ATOM 697 C CA . GLU A 1 90 ? 26.451 5.091 6.839 1.00 56.44 90 GLU A CA 1
ATOM 698 C C . GLU A 1 90 ? 25.721 3.747 6.997 1.00 56.44 90 GLU A C 1
ATOM 700 O O . GLU A 1 90 ? 25.499 3.071 5.992 1.00 56.44 90 GLU A O 1
ATOM 705 N N . PHE A 1 91 ? 25.368 3.341 8.221 1.00 64.88 91 PHE A N 1
ATOM 706 C CA . PHE A 1 91 ? 24.741 2.043 8.509 1.00 64.88 91 PHE A CA 1
ATOM 707 C C . PHE A 1 91 ? 23.939 2.068 9.821 1.00 64.88 91 PHE A C 1
ATOM 709 O O . PHE A 1 91 ? 24.100 2.973 10.642 1.00 64.88 91 PHE A O 1
ATOM 716 N N . LEU A 1 92 ? 23.079 1.062 10.005 1.00 69.38 92 LEU A N 1
ATOM 717 C CA . LEU A 1 92 ? 22.340 0.833 11.246 1.00 69.38 92 LEU A CA 1
ATOM 718 C C . LEU A 1 92 ? 23.117 -0.110 12.178 1.00 69.38 92 LEU A C 1
ATOM 720 O O . LEU A 1 92 ? 23.451 -1.238 11.807 1.00 69.38 92 LEU A O 1
ATOM 724 N N . GLY A 1 93 ? 23.397 0.358 13.389 1.00 76.88 93 GLY A N 1
ATOM 725 C CA . GLY A 1 93 ? 24.139 -0.375 14.411 1.00 76.88 93 GLY A CA 1
ATOM 726 C C . GLY A 1 93 ? 24.040 0.309 15.771 1.00 76.88 93 GLY A C 1
ATOM 727 O O . GLY A 1 93 ? 23.564 1.434 15.866 1.00 76.88 93 GLY A O 1
ATOM 728 N N . HIS A 1 94 ? 24.517 -0.342 16.823 1.00 87.75 94 HIS A N 1
ATOM 729 C CA . HIS A 1 94 ? 24.643 0.254 18.154 1.00 87.75 94 HIS A CA 1
ATOM 730 C C . HIS A 1 94 ? 26.073 0.117 18.678 1.00 87.75 94 HIS A C 1
ATOM 732 O O . HIS A 1 94 ? 26.782 -0.814 18.290 1.00 87.75 94 HIS A O 1
ATOM 738 N N . LEU A 1 95 ? 26.492 1.051 19.535 1.00 85.06 95 LEU A N 1
ATOM 739 C CA . LEU A 1 95 ? 27.823 1.101 20.144 1.00 85.06 95 LEU A CA 1
ATOM 740 C C . LEU A 1 95 ? 27.700 0.858 21.650 1.00 85.06 95 LEU A C 1
ATOM 742 O O . LEU A 1 95 ? 27.388 1.778 22.399 1.00 85.06 95 LEU A O 1
ATOM 746 N N . PHE A 1 96 ? 27.973 -0.369 22.087 1.00 91.31 96 PHE A N 1
ATOM 747 C CA . PHE A 1 96 ? 28.065 -0.687 23.510 1.00 91.31 96 PHE A CA 1
ATOM 748 C C . PHE A 1 96 ? 29.447 -0.304 24.043 1.00 91.31 96 PHE A C 1
ATOM 750 O O . PHE A 1 96 ? 30.460 -0.644 23.428 1.00 91.31 96 PHE A O 1
ATOM 757 N N . GLU A 1 97 ? 29.513 0.346 25.205 1.00 92.19 97 GLU A N 1
ATOM 758 C CA . GLU A 1 97 ? 30.769 0.476 25.951 1.00 92.19 97 GLU A CA 1
ATOM 759 C C . GLU A 1 97 ? 31.013 -0.823 26.734 1.00 92.19 97 GLU A C 1
ATOM 761 O O . GLU A 1 97 ? 30.200 -1.224 27.570 1.00 92.19 97 GLU A O 1
ATOM 766 N N . TYR A 1 98 ? 32.125 -1.498 26.444 1.00 92.44 98 TYR A N 1
ATOM 767 C CA . TYR A 1 98 ? 32.537 -2.751 27.076 1.00 92.44 98 TYR A CA 1
ATOM 768 C C . TYR A 1 98 ? 33.803 -2.536 27.917 1.00 92.44 98 TYR A C 1
ATOM 770 O O . TYR A 1 98 ? 34.840 -2.161 27.368 1.00 92.44 98 TYR A O 1
ATOM 778 N N . ASP A 1 99 ? 33.732 -2.802 29.225 1.00 90.50 99 ASP A N 1
ATOM 779 C CA . ASP A 1 99 ? 34.892 -2.790 30.127 1.00 90.50 99 ASP A CA 1
ATOM 780 C C . ASP A 1 99 ? 35.868 -3.927 29.789 1.00 90.50 99 ASP A C 1
ATOM 782 O O . ASP A 1 99 ? 35.514 -5.109 29.827 1.00 90.50 99 ASP A O 1
ATOM 786 N N . ILE A 1 100 ? 37.119 -3.570 29.489 1.00 90.25 100 ILE A N 1
ATOM 787 C CA . ILE A 1 100 ? 38.148 -4.524 29.069 1.00 90.25 100 ILE A CA 1
ATOM 788 C C . ILE A 1 100 ? 38.601 -5.398 30.242 1.00 90.25 100 ILE A C 1
ATOM 790 O O . ILE A 1 100 ? 38.923 -4.900 31.324 1.00 90.25 100 ILE A O 1
ATOM 794 N N . LYS A 1 101 ? 38.693 -6.709 29.994 1.00 87.94 101 LYS A N 1
ATOM 795 C CA . LYS A 1 101 ? 39.280 -7.699 30.901 1.00 87.94 101 LYS A CA 1
ATOM 796 C C . LYS A 1 101 ? 40.700 -8.039 30.436 1.00 87.94 101 LYS A C 1
ATOM 798 O O . LYS A 1 101 ? 41.020 -7.963 29.250 1.00 87.94 101 LYS A O 1
ATOM 803 N N . SER A 1 102 ? 41.553 -8.465 31.367 1.00 86.38 102 SER A N 1
ATOM 804 C CA . SER A 1 102 ? 42.915 -8.902 31.029 1.00 86.38 102 SER A CA 1
ATOM 805 C C . SER A 1 102 ? 42.896 -10.059 30.018 1.00 86.38 102 SER A C 1
ATOM 807 O O . SER A 1 102 ? 42.035 -10.938 30.074 1.00 86.38 102 SER A O 1
ATOM 809 N N . GLU A 1 103 ? 43.848 -10.027 29.086 1.00 86.06 103 GLU A N 1
ATOM 810 C CA . GLU A 1 103 ? 43.929 -10.874 27.887 1.00 86.06 103 GLU A CA 1
ATOM 811 C C . GLU A 1 103 ? 42.798 -10.749 26.835 1.00 86.06 103 GLU A C 1
ATOM 813 O O . GLU A 1 103 ? 42.777 -11.572 25.913 1.00 86.06 103 GLU A O 1
ATOM 818 N N . ASP A 1 104 ? 41.863 -9.794 26.901 1.00 89.44 104 ASP A N 1
ATOM 819 C CA . ASP A 1 104 ? 40.867 -9.624 25.825 1.00 89.44 104 ASP A CA 1
ATOM 820 C C . ASP A 1 104 ? 41.527 -9.281 24.467 1.00 89.44 104 ASP A C 1
ATOM 822 O O . ASP A 1 104 ? 42.448 -8.469 24.368 1.00 89.44 104 ASP A O 1
ATOM 826 N N . THR A 1 105 ? 41.013 -9.887 23.392 1.00 90.62 105 THR A N 1
ATOM 827 C CA . THR A 1 105 ? 41.302 -9.538 21.987 1.00 90.62 105 THR A CA 1
ATOM 828 C C . THR A 1 105 ? 39.992 -9.186 21.288 1.00 90.62 105 THR A C 1
ATOM 830 O O . THR A 1 105 ? 38.926 -9.604 21.745 1.00 90.62 105 THR A O 1
ATOM 833 N N . TYR A 1 106 ? 40.027 -8.467 20.162 1.00 86.25 106 TYR A N 1
ATOM 834 C CA . TYR A 1 106 ? 38.797 -8.160 19.418 1.00 86.25 106 TYR A CA 1
ATOM 835 C C . TYR A 1 106 ? 38.050 -9.437 18.994 1.00 86.25 106 TYR A C 1
ATOM 837 O O . TYR A 1 106 ? 36.826 -9.486 19.099 1.00 86.25 106 TYR A O 1
ATOM 845 N N . THR A 1 107 ? 38.782 -10.491 18.618 1.00 88.44 107 THR A N 1
ATOM 846 C CA . THR A 1 107 ? 38.261 -11.847 18.381 1.00 88.44 107 THR A CA 1
ATOM 847 C C . THR A 1 107 ? 37.547 -12.407 19.615 1.00 88.44 107 THR A C 1
ATOM 849 O O . THR A 1 107 ? 36.358 -12.702 19.537 1.00 88.44 107 THR A O 1
ATOM 852 N N . LYS A 1 108 ? 38.212 -12.463 20.785 1.00 89.75 108 LYS A N 1
ATOM 853 C CA . LYS A 1 108 ? 37.604 -12.946 22.045 1.00 89.75 108 LYS A CA 1
ATOM 854 C C . LYS A 1 108 ? 36.340 -12.161 22.417 1.00 89.75 108 LYS A C 1
ATOM 856 O O . LYS A 1 108 ? 35.388 -12.756 22.918 1.00 89.75 108 LYS A O 1
ATOM 861 N N . VAL A 1 109 ? 36.318 -10.846 22.185 1.00 89.88 109 VAL A N 1
ATOM 862 C CA . VAL A 1 109 ? 35.158 -9.995 22.493 1.00 89.88 109 VAL A CA 1
ATOM 863 C C . VAL A 1 109 ? 33.994 -10.276 21.543 1.00 89.88 109 VAL A C 1
ATOM 865 O O . VAL A 1 109 ? 32.869 -10.459 22.010 1.00 89.88 109 VAL A O 1
ATOM 868 N N . ALA A 1 110 ? 34.255 -10.379 20.239 1.00 87.94 110 ALA A N 1
ATOM 869 C CA . ALA A 1 110 ? 33.239 -10.713 19.246 1.00 87.94 110 ALA A CA 1
ATOM 870 C C . ALA A 1 110 ? 32.657 -12.124 19.452 1.00 87.94 110 ALA A C 1
ATOM 872 O O . ALA A 1 110 ? 31.436 -12.289 19.484 1.00 87.94 110 ALA A O 1
ATOM 873 N N . GLU A 1 111 ? 33.522 -13.125 19.630 1.00 87.94 111 GLU A N 1
ATOM 874 C CA . GLU A 1 111 ? 33.147 -14.538 19.730 1.00 87.94 111 GLU A CA 1
ATOM 875 C C . GLU A 1 111 ? 32.520 -14.875 21.092 1.00 87.94 111 GLU A C 1
ATOM 877 O O . GLU A 1 111 ? 31.383 -15.343 21.138 1.00 87.94 111 GLU A O 1
ATOM 882 N N . ASN A 1 112 ? 33.219 -14.605 22.202 1.00 87.81 112 ASN A N 1
ATOM 883 C CA . ASN A 1 112 ? 32.854 -15.135 23.525 1.00 87.81 112 ASN A CA 1
ATOM 884 C C . ASN A 1 112 ? 31.878 -14.228 24.286 1.00 87.81 112 ASN A C 1
ATOM 886 O O . ASN A 1 112 ? 30.933 -14.709 24.913 1.00 87.81 112 ASN A O 1
ATOM 890 N N . TRP A 1 113 ? 32.112 -12.910 24.268 1.00 89.75 113 TRP A N 1
ATOM 891 C CA . TRP A 1 113 ? 31.294 -11.966 25.038 1.00 89.75 113 TRP A CA 1
ATOM 892 C C . TRP A 1 113 ? 30.027 -11.563 24.277 1.00 89.75 113 TRP A C 1
ATOM 894 O O . TRP A 1 113 ? 28.958 -11.522 24.885 1.00 89.75 113 TRP A O 1
ATOM 904 N N . TYR A 1 114 ? 30.118 -11.359 22.956 1.00 92.38 114 TYR A N 1
ATOM 905 C CA . TYR A 1 114 ? 29.004 -10.946 22.086 1.00 92.38 114 TYR A CA 1
ATOM 906 C C . TYR A 1 114 ? 28.426 -12.061 21.192 1.00 92.38 114 TYR A C 1
ATOM 908 O O . TYR A 1 114 ? 27.553 -11.785 20.367 1.00 92.38 114 TYR A O 1
ATOM 916 N N . ALA A 1 115 ? 28.849 -13.320 21.363 1.00 91.31 115 ALA A N 1
ATOM 917 C CA . ALA A 1 115 ? 28.272 -14.494 20.693 1.00 91.31 115 ALA A CA 1
ATOM 918 C C . ALA A 1 115 ? 28.175 -14.372 19.152 1.00 91.31 115 ALA A C 1
ATOM 920 O O . ALA A 1 115 ? 27.195 -14.806 18.543 1.00 91.31 115 ALA A O 1
ATOM 921 N N . ASN A 1 116 ? 29.191 -13.772 18.519 1.00 87.69 116 ASN A N 1
ATOM 922 C CA . ASN A 1 116 ? 29.282 -13.464 17.084 1.00 87.69 116 ASN A CA 1
ATOM 923 C C . ASN A 1 116 ? 28.253 -12.453 16.531 1.00 87.69 116 ASN A C 1
ATOM 925 O O . ASN A 1 116 ? 28.140 -12.305 15.317 1.00 87.69 116 ASN A O 1
ATOM 929 N N . LEU A 1 117 ? 27.550 -11.685 17.378 1.00 87.00 117 LEU A N 1
ATOM 930 C CA . LEU A 1 117 ? 26.704 -10.551 16.941 1.00 87.00 117 LEU A CA 1
ATOM 931 C C . LEU A 1 117 ? 27.506 -9.372 16.340 1.00 87.00 117 LEU A C 1
ATOM 933 O O . LEU A 1 117 ? 26.932 -8.409 15.832 1.00 87.00 117 LEU A O 1
ATOM 937 N N . THR A 1 118 ? 28.834 -9.457 16.380 1.00 85.19 118 THR A N 1
ATOM 938 C CA . THR A 1 118 ? 29.805 -8.535 15.782 1.00 85.19 118 THR A CA 1
ATOM 939 C C . THR A 1 118 ? 31.024 -9.327 15.284 1.00 85.19 118 THR A C 1
ATOM 941 O O . THR A 1 118 ? 31.069 -10.548 15.428 1.00 85.19 118 THR A O 1
ATOM 944 N N . SER A 1 119 ? 32.020 -8.653 14.709 1.00 81.56 119 SER A N 1
ATOM 945 C CA . SER A 1 119 ? 33.298 -9.246 14.296 1.00 81.56 119 SER A CA 1
ATOM 946 C C . SER A 1 119 ? 34.480 -8.366 14.697 1.00 81.56 119 SER A C 1
ATOM 948 O O . SER A 1 119 ? 34.325 -7.172 14.953 1.00 81.56 119 SER A O 1
ATOM 950 N N . GLU A 1 120 ? 35.683 -8.942 14.699 1.00 83.25 120 GLU A N 1
ATOM 951 C CA . GLU A 1 120 ? 36.929 -8.223 14.989 1.00 83.25 120 GLU A CA 1
ATOM 952 C C . GLU A 1 120 ? 37.113 -6.960 14.126 1.00 83.25 120 GLU A C 1
ATOM 954 O O . GLU A 1 120 ? 37.417 -5.897 14.666 1.00 83.25 120 GLU A O 1
ATOM 959 N N . GLU A 1 121 ? 36.835 -7.032 12.820 1.00 77.31 121 GLU A N 1
ATOM 960 C CA . GLU A 1 121 ? 36.875 -5.871 11.916 1.00 77.31 121 GLU A CA 1
ATOM 961 C C . GLU A 1 121 ? 35.902 -4.759 12.349 1.00 77.31 121 GLU A C 1
ATOM 963 O O . GLU A 1 121 ? 36.252 -3.575 12.333 1.00 77.31 121 GLU A O 1
ATOM 968 N N . TRP A 1 122 ? 34.685 -5.129 12.769 1.00 76.94 122 TRP A N 1
ATOM 969 C CA . TRP A 1 122 ? 33.661 -4.178 13.203 1.00 76.94 122 TRP A CA 1
ATOM 970 C C . TRP A 1 122 ? 33.986 -3.531 14.549 1.00 76.94 122 TRP A C 1
ATOM 972 O O . TRP A 1 122 ? 33.760 -2.332 14.690 1.00 76.94 122 TRP A O 1
ATOM 982 N N . ILE A 1 123 ? 34.568 -4.256 15.511 1.00 80.69 123 ILE A N 1
ATOM 983 C CA . ILE A 1 123 ? 35.032 -3.639 16.765 1.00 80.69 123 ILE A CA 1
ATOM 984 C C . ILE A 1 123 ? 36.252 -2.747 16.491 1.00 80.69 123 ILE A C 1
ATOM 986 O O . ILE A 1 123 ? 36.285 -1.594 16.927 1.00 80.69 123 ILE A O 1
ATOM 990 N N . GLN A 1 124 ? 37.236 -3.220 15.720 1.00 81.06 124 GLN A N 1
ATOM 991 C CA . GLN A 1 124 ? 38.445 -2.450 15.411 1.00 81.06 124 GLN A CA 1
ATOM 992 C C . GLN A 1 124 ? 38.123 -1.127 14.691 1.00 81.06 124 GLN A C 1
ATOM 994 O O . GLN A 1 124 ? 38.767 -0.115 14.960 1.00 81.06 124 GLN A O 1
ATOM 999 N N . ARG A 1 125 ? 37.082 -1.084 13.845 1.00 76.50 125 ARG A N 1
ATOM 1000 C CA . ARG A 1 125 ? 36.644 0.136 13.138 1.00 76.50 125 ARG A CA 1
ATOM 1001 C C . ARG A 1 125 ? 36.267 1.308 14.065 1.00 76.50 125 ARG A C 1
ATOM 1003 O O . ARG A 1 125 ? 36.334 2.455 13.624 1.00 76.50 125 ARG A O 1
ATOM 1010 N N . PHE A 1 126 ? 35.899 1.044 15.322 1.00 79.38 126 PHE A N 1
ATOM 1011 C CA . PHE A 1 126 ? 35.436 2.054 16.291 1.00 79.38 126 PHE A CA 1
ATOM 1012 C C . PHE A 1 126 ? 36.378 2.260 17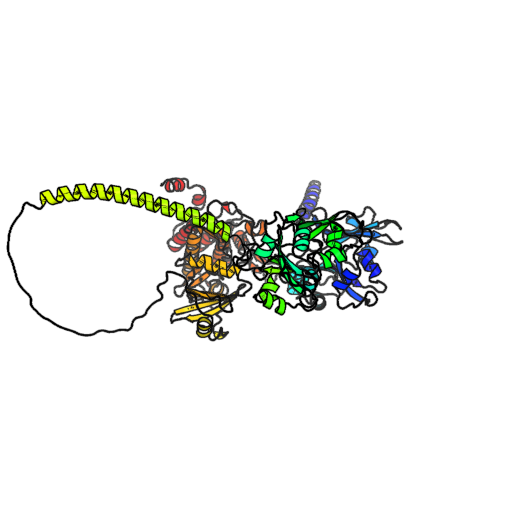.487 1.00 79.38 126 PHE A C 1
ATOM 1014 O O . PHE A 1 126 ? 36.037 2.982 18.427 1.00 79.38 126 PHE A O 1
ATOM 1021 N N . ASN A 1 127 ? 37.577 1.671 17.445 1.00 82.12 127 ASN A N 1
ATOM 1022 C CA . ASN A 1 127 ? 38.563 1.725 18.522 1.00 82.12 127 ASN A CA 1
ATOM 1023 C C . ASN A 1 127 ? 39.959 2.074 17.983 1.00 82.12 127 ASN A C 1
ATOM 1025 O O . ASN A 1 127 ? 40.317 1.743 16.858 1.00 82.12 127 ASN A O 1
ATOM 1029 N N . SER A 1 128 ? 40.773 2.762 18.786 1.00 76.69 128 SER A N 1
ATOM 1030 C CA . SER A 1 128 ? 42.108 3.232 18.375 1.00 76.69 128 SER A CA 1
ATOM 1031 C C . SER A 1 128 ? 43.244 2.247 18.686 1.00 76.69 128 SER A C 1
ATOM 1033 O O . SER A 1 128 ? 44.402 2.506 18.344 1.00 76.69 128 SER A O 1
ATOM 1035 N N . TYR A 1 129 ? 42.933 1.113 19.320 1.00 78.62 129 TYR A N 1
ATOM 1036 C CA . TYR A 1 129 ? 43.900 0.068 19.648 1.00 78.62 129 TYR A CA 1
ATOM 1037 C C . TYR A 1 129 ? 44.157 -0.832 18.436 1.00 78.62 129 TYR A C 1
ATOM 1039 O O . TYR A 1 129 ? 43.230 -1.265 17.753 1.00 78.62 129 TYR A O 1
ATOM 1047 N N . GLY A 1 130 ? 45.426 -1.149 18.177 1.00 66.75 130 GLY A N 1
ATOM 1048 C CA . GLY A 1 130 ? 45.767 -2.140 17.156 1.00 66.75 130 GLY A CA 1
ATOM 1049 C C . GLY A 1 130 ? 45.384 -3.553 17.600 1.00 66.75 130 GLY A C 1
ATOM 1050 O O . GLY A 1 130 ? 45.460 -3.852 18.785 1.00 66.75 130 GLY A O 1
ATOM 1051 N N . GLU A 1 131 ? 45.062 -4.409 16.632 1.00 62.41 131 GLU A N 1
ATOM 1052 C CA . GLU A 1 131 ? 44.782 -5.859 16.709 1.00 62.41 131 GLU A CA 1
ATOM 1053 C C . GLU A 1 131 ? 45.389 -6.597 17.926 1.00 62.41 131 GLU A C 1
ATOM 1055 O O . GLU A 1 131 ? 44.678 -7.212 18.710 1.00 62.41 131 GLU A O 1
ATOM 1060 N N . ASN A 1 132 ? 46.703 -6.458 18.146 1.00 62.69 132 ASN A N 1
ATOM 1061 C CA . ASN A 1 132 ? 47.458 -7.127 19.217 1.00 62.69 132 ASN A CA 1
ATOM 1062 C C . ASN A 1 132 ? 47.883 -6.178 20.369 1.00 62.69 132 ASN A C 1
ATOM 1064 O O . ASN A 1 132 ? 48.938 -6.367 20.977 1.00 62.69 132 ASN A O 1
ATOM 1068 N N . ARG A 1 133 ? 47.148 -5.080 20.605 1.00 71.00 133 ARG A N 1
ATOM 1069 C CA . ARG A 1 133 ? 47.495 -3.993 21.553 1.00 71.00 133 ARG A CA 1
ATOM 1070 C C . ARG A 1 133 ? 46.281 -3.382 22.275 1.00 71.00 133 ARG A C 1
ATOM 1072 O O . ARG A 1 133 ? 46.275 -2.184 22.562 1.00 71.00 133 ARG A O 1
ATOM 1079 N N . ILE A 1 134 ? 45.274 -4.197 22.580 1.00 81.62 134 ILE A N 1
ATOM 1080 C CA . ILE A 1 134 ? 44.227 -3.838 23.548 1.00 81.62 134 ILE A CA 1
ATOM 1081 C C . ILE A 1 134 ? 44.872 -3.778 24.955 1.00 81.62 134 ILE A C 1
ATOM 1083 O O . ILE A 1 134 ? 45.676 -4.656 25.274 1.00 81.62 134 ILE A O 1
ATOM 1087 N N . PRO A 1 135 ? 44.618 -2.740 25.775 1.00 82.44 135 PRO A N 1
ATOM 1088 C CA . PRO A 1 135 ? 45.168 -2.636 27.131 1.00 82.44 135 PRO A CA 1
ATOM 1089 C C . PRO A 1 135 ? 44.396 -3.515 28.127 1.00 82.44 135 PRO A C 1
ATOM 1091 O O . PRO A 1 135 ? 43.187 -3.636 28.004 1.00 82.44 135 PRO A O 1
ATOM 1094 N N . ASP A 1 136 ? 45.049 -4.038 29.172 1.00 81.69 136 ASP A N 1
ATOM 1095 C CA . ASP A 1 136 ? 44.393 -4.862 30.213 1.00 81.69 136 ASP A CA 1
ATOM 1096 C C . ASP A 1 136 ? 43.271 -4.152 31.003 1.00 81.69 136 ASP A C 1
ATOM 1098 O O . ASP A 1 136 ? 42.544 -4.806 31.750 1.00 81.69 136 ASP A O 1
ATOM 1102 N N . THR A 1 137 ? 43.151 -2.825 30.883 1.00 80.00 137 THR A N 1
ATOM 1103 C CA . THR A 1 137 ? 42.068 -2.015 31.457 1.00 80.00 137 THR A CA 1
ATOM 1104 C C . THR A 1 137 ? 41.706 -0.843 30.540 1.00 80.00 137 THR A C 1
ATOM 1106 O O . THR A 1 137 ? 42.561 -0.274 29.857 1.00 80.00 137 THR A O 1
ATOM 1109 N N . GLY A 1 138 ? 40.430 -0.456 30.549 1.00 85.56 138 GLY A N 1
ATOM 1110 C CA . GLY A 1 138 ? 39.855 0.590 29.698 1.00 85.56 138 GLY A CA 1
ATOM 1111 C C . GLY A 1 138 ? 38.486 0.160 29.174 1.00 85.56 138 GLY A C 1
ATOM 1112 O O . GLY A 1 138 ? 37.923 -0.809 29.677 1.00 85.56 138 GLY A O 1
ATOM 1113 N N . THR A 1 139 ? 37.981 0.844 28.149 1.00 89.19 139 THR A N 1
ATOM 1114 C CA . THR A 1 139 ? 36.727 0.491 27.466 1.00 89.19 139 THR A CA 1
ATOM 1115 C C . THR A 1 139 ? 36.936 0.279 25.966 1.00 89.19 139 THR A C 1
ATOM 1117 O O . THR A 1 139 ? 37.853 0.844 25.365 1.00 89.19 139 THR A O 1
ATOM 1120 N N . LEU A 1 140 ? 36.074 -0.539 25.355 1.00 88.81 140 LEU A N 1
ATOM 1121 C CA . LEU A 1 140 ? 35.942 -0.694 23.905 1.00 88.81 140 LEU A CA 1
ATOM 1122 C C . LEU A 1 140 ? 34.538 -0.305 23.447 1.00 88.81 140 LEU A C 1
ATOM 1124 O O . LEU A 1 140 ? 33.555 -0.700 24.068 1.00 88.81 140 LEU A O 1
ATOM 1128 N N . ASN A 1 141 ? 34.453 0.371 22.303 1.00 88.38 141 ASN A N 1
ATOM 1129 C CA . ASN A 1 141 ? 33.205 0.566 21.568 1.00 88.38 141 ASN A CA 1
ATOM 1130 C C . ASN A 1 141 ? 32.891 -0.705 20.765 1.00 88.38 141 ASN A C 1
ATOM 1132 O O . ASN A 1 141 ? 33.480 -0.925 19.703 1.00 88.38 141 ASN A O 1
ATOM 1136 N N . VAL A 1 142 ? 31.996 -1.560 21.251 1.00 87.62 142 VAL A N 1
ATOM 1137 C CA . VAL A 1 142 ? 31.594 -2.785 20.548 1.00 87.62 142 VAL A CA 1
ATOM 1138 C C . VAL A 1 142 ? 30.399 -2.490 19.648 1.00 87.62 142 VAL A C 1
ATOM 1140 O O . VAL A 1 142 ? 29.321 -2.134 20.117 1.00 87.62 142 VAL A O 1
ATOM 1143 N N . THR A 1 143 ? 30.601 -2.631 18.336 1.00 85.50 143 THR A N 1
ATOM 1144 C CA . THR A 1 143 ? 29.587 -2.299 17.324 1.00 85.50 143 THR A CA 1
ATOM 1145 C C . THR A 1 143 ? 28.762 -3.525 16.960 1.00 85.50 143 THR A C 1
ATOM 1147 O O . THR A 1 143 ? 29.304 -4.455 16.368 1.00 85.50 143 THR A O 1
ATOM 1150 N N . VAL A 1 144 ? 27.462 -3.533 17.251 1.00 83.50 144 VAL A N 1
ATOM 1151 C CA . VAL A 1 144 ? 26.534 -4.586 16.791 1.00 83.50 144 VAL A CA 1
ATOM 1152 C C . VAL A 1 144 ? 25.646 -4.025 15.689 1.00 83.50 144 VAL A C 1
ATOM 1154 O O . VAL A 1 144 ? 24.976 -3.013 15.885 1.00 83.50 144 VAL A O 1
ATOM 1157 N N . ASN A 1 145 ? 25.620 -4.685 14.531 1.00 76.06 145 ASN A N 1
ATOM 1158 C CA . ASN A 1 145 ? 24.778 -4.268 13.409 1.00 76.06 145 ASN A CA 1
ATOM 1159 C C . ASN A 1 145 ? 23.320 -4.690 13.632 1.00 76.06 145 ASN A C 1
ATOM 1161 O O . ASN A 1 145 ? 23.034 -5.776 14.142 1.00 76.06 145 ASN A O 1
ATOM 1165 N N . CYS A 1 146 ? 22.386 -3.843 13.212 1.00 75.31 146 CYS A N 1
ATOM 1166 C CA . CYS A 1 146 ? 20.958 -4.043 13.437 1.00 75.31 146 CYS A CA 1
ATOM 1167 C C . CYS A 1 146 ? 20.131 -3.596 12.229 1.00 75.31 146 CYS A C 1
ATOM 1169 O O . CYS A 1 146 ? 20.597 -2.875 11.350 1.00 75.31 146 CYS A O 1
ATOM 1171 N N . SER A 1 147 ? 18.880 -4.046 12.185 1.00 69.44 147 SER A N 1
ATOM 1172 C CA . SER A 1 147 ? 17.876 -3.568 11.241 1.00 69.44 147 SER A CA 1
ATOM 1173 C C . SER A 1 147 ? 16.638 -3.189 12.035 1.00 69.44 147 SER A C 1
ATOM 1175 O O . SER A 1 147 ? 16.180 -3.959 12.876 1.00 69.44 147 SER A O 1
ATOM 1177 N N . CYS A 1 148 ? 16.101 -2.000 11.785 1.00 61.62 148 CYS A N 1
ATOM 1178 C CA . CYS A 1 148 ? 14.983 -1.468 12.563 1.00 61.62 148 CYS A CA 1
ATOM 1179 C C . CYS A 1 148 ? 13.628 -2.108 12.251 1.00 61.62 148 CYS A C 1
ATOM 1181 O O . CYS A 1 148 ? 12.662 -1.906 12.983 1.00 61.62 148 CYS A O 1
ATOM 1183 N N . GLY A 1 149 ? 13.539 -2.846 11.142 1.00 54.72 149 GLY A N 1
ATOM 1184 C CA . GLY A 1 149 ? 12.258 -3.139 10.516 1.00 54.72 149 GLY A CA 1
ATOM 1185 C C . GLY A 1 149 ? 11.548 -1.881 10.012 1.00 54.72 149 GLY A C 1
ATOM 1186 O O . GLY A 1 149 ? 11.988 -0.751 10.215 1.00 54.72 149 GLY A O 1
ATOM 1187 N N . ASP A 1 150 ? 10.448 -2.097 9.300 1.00 44.88 150 ASP A N 1
ATOM 1188 C CA . ASP A 1 150 ? 9.544 -1.034 8.875 1.00 44.88 150 ASP A CA 1
ATOM 1189 C C . ASP A 1 150 ? 8.179 -1.652 8.537 1.00 44.88 150 ASP A C 1
ATOM 1191 O O . ASP A 1 150 ? 8.081 -2.562 7.706 1.00 44.88 150 ASP A O 1
ATOM 1195 N N . GLY A 1 151 ? 7.115 -1.119 9.143 1.00 38.03 151 GLY A N 1
ATOM 1196 C CA . GLY A 1 151 ? 5.730 -1.484 8.835 1.00 38.03 151 GLY A CA 1
ATOM 1197 C C . GLY A 1 151 ? 5.301 -1.149 7.398 1.00 38.03 151 GLY A C 1
ATOM 1198 O O . GLY A 1 151 ? 4.243 -1.601 6.955 1.00 38.03 151 GLY A O 1
ATOM 1199 N N . SER A 1 152 ? 6.106 -0.380 6.654 1.00 35.91 152 SER A N 1
ATOM 1200 C CA . SER A 1 152 ? 5.961 -0.185 5.207 1.00 35.91 152 SER A CA 1
ATOM 1201 C C . SER A 1 152 ? 6.449 -1.388 4.383 1.00 35.91 152 SER A C 1
ATOM 1203 O O . SER A 1 152 ? 5.904 -1.637 3.305 1.00 35.91 152 SER A O 1
ATOM 1205 N N . ILE A 1 153 ? 7.412 -2.165 4.900 1.00 36.22 153 ILE A N 1
ATOM 1206 C CA . ILE A 1 153 ? 8.027 -3.310 4.210 1.00 36.22 153 ILE A CA 1
ATOM 1207 C C . ILE A 1 153 ? 7.283 -4.616 4.538 1.00 36.22 153 ILE A C 1
ATOM 1209 O O . ILE A 1 153 ? 7.122 -5.465 3.660 1.00 36.22 153 ILE A O 1
ATOM 1213 N N . SER A 1 154 ? 6.782 -4.784 5.769 1.00 35.78 154 SER A N 1
ATOM 1214 C CA . SER A 1 154 ? 5.768 -5.802 6.086 1.00 35.78 154 SER A CA 1
ATOM 1215 C C . SER A 1 154 ? 4.982 -5.470 7.356 1.00 35.78 154 SER A C 1
ATOM 1217 O O . SER A 1 154 ? 5.550 -5.005 8.337 1.00 35.78 154 SER A O 1
ATOM 1219 N N . LYS A 1 155 ? 3.674 -5.758 7.366 1.00 41.94 155 LYS A N 1
ATOM 1220 C CA . LYS A 1 155 ? 2.802 -5.554 8.542 1.00 41.94 155 LYS A CA 1
ATOM 1221 C C . LYS A 1 155 ? 2.868 -6.687 9.573 1.00 41.94 155 LYS A C 1
ATOM 1223 O O . LYS A 1 155 ? 2.489 -6.479 10.720 1.00 41.94 155 LYS A O 1
ATOM 1228 N N . ASP A 1 156 ? 3.316 -7.874 9.166 1.00 41.03 156 ASP A N 1
ATOM 1229 C CA . ASP A 1 156 ? 3.336 -9.087 10.000 1.00 41.03 156 ASP A CA 1
ATOM 1230 C C . ASP A 1 156 ? 4.517 -9.132 10.989 1.00 41.03 156 ASP A C 1
ATOM 1232 O O . ASP A 1 156 ? 4.502 -9.922 11.941 1.00 41.03 156 ASP A O 1
ATOM 1236 N N . TYR A 1 157 ? 5.554 -8.326 10.733 1.00 49.75 157 TYR A N 1
ATOM 1237 C CA . TYR A 1 157 ? 6.875 -8.445 11.345 1.00 49.75 157 TYR A CA 1
ATOM 1238 C C . TYR A 1 157 ? 7.342 -7.082 11.865 1.00 49.75 157 TYR A C 1
ATOM 1240 O O . TYR A 1 157 ? 7.763 -6.224 11.093 1.00 49.75 157 TYR A O 1
ATOM 1248 N N . GLY A 1 158 ? 7.208 -6.872 13.177 1.00 51.25 158 GLY A N 1
ATOM 1249 C CA . GLY A 1 158 ? 7.404 -5.563 13.814 1.00 51.25 158 GLY A CA 1
ATOM 1250 C C . GLY A 1 158 ? 8.840 -5.243 14.229 1.00 51.25 158 GLY A C 1
ATOM 1251 O O . GLY A 1 158 ? 9.106 -4.107 14.601 1.00 51.25 158 GLY A O 1
ATOM 1252 N N . LEU A 1 159 ? 9.742 -6.226 14.187 1.00 64.38 159 LEU A N 1
ATOM 1253 C CA . LEU A 1 159 ? 11.163 -6.107 14.527 1.00 64.38 159 LEU A CA 1
ATOM 1254 C C . LEU A 1 159 ? 11.993 -7.020 13.620 1.00 64.38 159 LEU A C 1
ATOM 1256 O O . LEU A 1 159 ? 11.468 -7.974 13.037 1.00 64.38 159 LEU A O 1
ATOM 1260 N N . PHE A 1 160 ? 13.300 -6.768 13.563 1.00 72.31 160 PHE A N 1
ATOM 1261 C CA . PHE A 1 160 ? 14.272 -7.726 13.044 1.00 72.31 160 PHE A CA 1
ATOM 1262 C C . PHE A 1 160 ? 15.199 -8.211 14.158 1.00 72.31 160 PHE A C 1
ATOM 1264 O O . PHE A 1 160 ? 15.643 -7.448 15.017 1.00 72.31 160 PHE A O 1
ATOM 1271 N N . LEU A 1 161 ? 15.488 -9.506 14.106 1.00 84.50 161 LEU A N 1
ATOM 1272 C CA . LEU A 1 161 ? 16.459 -10.206 14.923 1.00 84.50 161 LEU A CA 1
ATOM 1273 C C . LEU A 1 161 ? 17.783 -10.281 14.151 1.00 84.50 161 LEU A C 1
ATOM 1275 O O . LEU A 1 161 ? 17.857 -10.945 13.114 1.00 84.50 161 LEU A O 1
ATOM 1279 N N . THR A 1 162 ? 18.826 -9.619 14.652 1.00 86.19 162 THR A N 1
ATOM 1280 C CA . THR A 1 162 ? 20.204 -9.852 14.206 1.00 86.19 162 THR A CA 1
ATOM 1281 C C . THR A 1 162 ? 20.614 -11.248 14.670 1.00 86.19 162 THR A C 1
ATOM 1283 O O . THR A 1 162 ? 20.685 -11.517 15.870 1.00 86.19 162 THR A O 1
ATOM 1286 N N . TYR A 1 163 ? 20.867 -12.149 13.727 1.00 89.00 163 TYR A N 1
ATOM 1287 C CA . TYR A 1 163 ? 21.116 -13.566 13.971 1.00 89.00 163 TYR A CA 1
ATOM 1288 C C . TYR A 1 163 ? 22.483 -13.972 13.397 1.00 89.00 163 TYR A C 1
ATOM 1290 O O . TYR A 1 163 ? 22.648 -13.969 12.175 1.00 89.00 163 TYR A O 1
ATOM 1298 N N . PRO A 1 164 ? 23.472 -14.328 14.235 1.00 87.56 164 PRO A N 1
ATOM 1299 C CA . PRO A 1 164 ? 24.759 -14.816 13.762 1.00 87.56 164 PRO A CA 1
ATOM 1300 C C . PRO A 1 164 ? 24.676 -16.304 13.414 1.00 87.56 164 PRO A C 1
ATOM 1302 O O . PRO A 1 164 ? 24.300 -17.120 14.263 1.00 87.56 164 PRO A O 1
ATOM 1305 N N . LEU A 1 165 ? 25.038 -16.647 12.175 1.00 82.12 165 LEU A N 1
ATOM 1306 C CA . LEU A 1 165 ? 25.182 -18.030 11.719 1.00 82.12 165 LEU A CA 1
ATOM 1307 C C . LEU A 1 165 ? 26.338 -18.721 12.444 1.00 82.12 165 LEU A C 1
ATOM 1309 O O . LEU A 1 165 ? 27.414 -18.143 12.606 1.00 82.12 165 LEU A O 1
ATOM 1313 N N . ARG A 1 166 ? 26.118 -19.977 12.839 1.00 82.94 166 ARG A N 1
ATOM 1314 C CA . ARG A 1 166 ? 27.131 -20.844 13.461 1.00 82.94 166 ARG A CA 1
ATOM 1315 C C . ARG A 1 166 ? 27.532 -21.999 12.529 1.00 82.94 166 ARG A C 1
ATOM 1317 O O . ARG A 1 166 ? 26.722 -22.419 11.697 1.00 82.94 166 ARG A O 1
ATOM 1324 N N . PRO A 1 167 ? 28.744 -22.572 12.672 1.00 80.44 167 PRO A N 1
ATOM 1325 C CA . PRO A 1 167 ? 29.199 -23.666 11.817 1.00 80.44 167 PRO A CA 1
ATOM 1326 C C . PRO A 1 167 ? 28.245 -24.868 11.835 1.00 80.44 167 PRO A C 1
ATOM 1328 O O . PRO A 1 167 ? 28.008 -25.473 12.879 1.00 80.44 167 PRO A O 1
ATOM 1331 N N . GLY A 1 168 ? 27.713 -25.222 10.662 1.00 74.81 168 GLY A N 1
ATOM 1332 C CA . GLY A 1 168 ? 26.741 -26.308 10.486 1.00 74.81 168 GLY A CA 1
ATOM 1333 C C . GLY A 1 168 ? 25.270 -25.871 10.461 1.00 74.81 168 GLY A C 1
ATOM 1334 O O . GLY A 1 168 ? 24.422 -26.674 10.073 1.00 74.81 168 GLY A O 1
ATOM 1335 N N . GLU A 1 169 ? 24.951 -24.619 10.799 1.00 82.38 169 GLU A N 1
ATOM 1336 C CA . GLU A 1 169 ? 23.625 -24.054 10.537 1.00 82.38 169 GLU A CA 1
ATOM 1337 C C . GLU A 1 169 ? 23.428 -23.824 9.034 1.00 82.38 169 GLU A C 1
ATOM 1339 O O . GLU A 1 169 ? 24.321 -23.350 8.332 1.00 82.38 169 GLU A O 1
ATOM 1344 N N . ASN A 1 170 ? 22.233 -24.145 8.540 1.00 83.19 170 ASN A N 1
ATOM 1345 C CA . ASN A 1 170 ? 21.810 -23.889 7.166 1.00 83.19 170 ASN A CA 1
ATOM 1346 C C . ASN A 1 170 ? 20.436 -23.201 7.155 1.00 83.19 170 ASN A C 1
ATOM 1348 O O . ASN A 1 170 ? 19.779 -23.076 8.190 1.00 83.19 170 ASN A O 1
ATOM 1352 N N . LEU A 1 171 ? 19.990 -22.760 5.976 1.00 82.00 171 LEU A N 1
ATOM 1353 C CA . LEU A 1 171 ? 18.755 -21.984 5.820 1.00 82.00 171 LEU A CA 1
ATOM 1354 C C . LEU A 1 171 ? 17.507 -22.678 6.403 1.00 82.00 171 LEU A C 1
ATOM 1356 O O . LEU A 1 171 ? 16.657 -21.997 6.972 1.00 82.00 171 LEU A O 1
ATOM 1360 N N . ASP A 1 172 ? 17.399 -24.004 6.295 1.00 81.56 172 ASP A N 1
ATOM 1361 C CA . ASP A 1 172 ? 16.230 -24.754 6.771 1.00 81.56 172 ASP A CA 1
ATOM 1362 C C . ASP A 1 172 ? 16.292 -25.020 8.286 1.00 81.56 172 ASP A C 1
ATOM 1364 O O . ASP A 1 172 ? 15.261 -24.997 8.962 1.00 81.56 172 ASP A O 1
ATOM 1368 N N . ALA A 1 173 ? 17.498 -25.186 8.844 1.00 82.62 173 ALA A N 1
ATOM 1369 C CA . ALA A 1 173 ? 17.717 -25.243 10.289 1.00 82.62 173 ALA A CA 1
ATOM 1370 C C . ALA A 1 173 ? 17.339 -23.910 10.958 1.00 82.62 173 ALA A C 1
ATOM 1372 O O . ALA A 1 173 ? 16.499 -23.897 11.857 1.00 82.62 173 ALA A O 1
ATOM 1373 N N . VAL A 1 174 ? 17.862 -22.786 10.452 1.00 84.25 174 VAL A N 1
ATOM 1374 C CA . VAL A 1 174 ? 17.526 -21.439 10.950 1.00 84.25 174 VAL A CA 1
ATOM 1375 C C . VAL A 1 174 ? 16.031 -21.153 10.774 1.00 84.25 174 VAL A C 1
ATOM 1377 O O . VAL A 1 174 ? 15.384 -20.677 11.702 1.00 84.25 174 VAL A O 1
ATOM 1380 N N . SER A 1 175 ? 15.448 -21.512 9.622 1.00 81.44 175 SER A N 1
ATOM 1381 C CA . SER A 1 175 ? 14.004 -21.388 9.364 1.00 81.44 175 SER A CA 1
ATOM 1382 C C . SER A 1 175 ? 13.145 -22.124 10.398 1.00 81.44 175 SER A C 1
ATOM 1384 O O . SER A 1 175 ? 12.114 -21.598 10.829 1.00 81.44 175 SER A O 1
ATOM 1386 N N . SER A 1 176 ? 13.594 -23.308 10.823 1.00 81.12 176 SER A N 1
ATOM 1387 C CA . SER A 1 176 ? 12.928 -24.124 11.841 1.00 81.12 176 SER A CA 1
ATOM 1388 C C . SER A 1 176 ? 13.096 -23.553 13.253 1.00 81.12 176 SER A C 1
ATOM 1390 O O . SER A 1 176 ? 12.137 -23.554 14.019 1.00 81.12 176 SER A O 1
ATOM 1392 N N . GLU A 1 177 ? 14.284 -23.041 13.595 1.00 82.75 177 GLU A N 1
ATOM 1393 C CA . GLU A 1 177 ? 14.593 -22.491 14.924 1.00 82.75 177 GLU A CA 1
ATOM 1394 C C . GLU A 1 177 ? 13.838 -21.184 15.210 1.00 82.75 177 GLU A C 1
ATOM 1396 O O . GLU A 1 177 ? 13.251 -21.029 16.281 1.00 82.75 177 GLU A O 1
ATOM 1401 N N . VAL A 1 178 ? 13.789 -20.260 14.243 1.00 78.19 178 VAL A N 1
ATOM 1402 C CA . VAL A 1 178 ? 13.094 -18.968 14.410 1.00 78.19 178 VAL A CA 1
ATOM 1403 C C . VAL A 1 178 ? 11.605 -19.003 14.044 1.00 78.19 178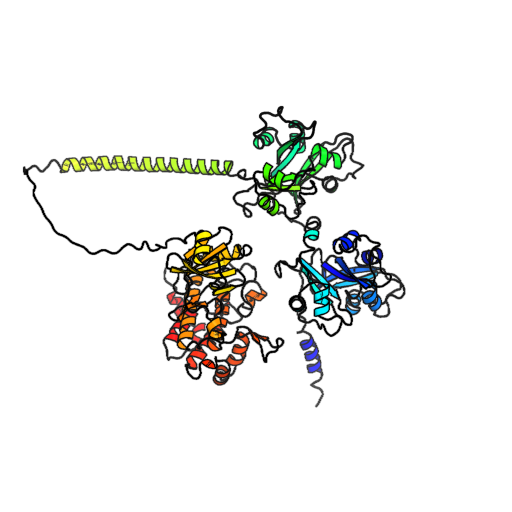 VAL A C 1
ATOM 1405 O O . VAL A 1 178 ? 10.912 -18.007 14.231 1.00 78.19 178 VAL A O 1
ATOM 1408 N N . ASN A 1 179 ? 11.090 -20.129 13.532 1.00 79.06 179 ASN A N 1
ATOM 1409 C CA . ASN A 1 179 ? 9.710 -20.275 13.041 1.00 79.06 179 ASN A CA 1
ATOM 1410 C C . ASN A 1 179 ? 9.339 -19.249 11.936 1.00 79.06 179 ASN A C 1
ATOM 1412 O O . ASN A 1 179 ? 8.244 -18.679 11.906 1.00 79.06 179 ASN A O 1
ATOM 1416 N N . VAL A 1 180 ? 10.270 -19.011 11.005 1.00 75.88 180 VAL A N 1
ATOM 1417 C CA . VAL A 1 180 ? 10.103 -18.109 9.851 1.00 75.88 180 VAL A CA 1
ATOM 1418 C C . VAL A 1 180 ? 10.485 -18.854 8.579 1.00 75.88 180 VAL A C 1
ATOM 1420 O O . VAL A 1 180 ? 11.551 -19.453 8.506 1.00 75.88 180 VAL A O 1
ATOM 1423 N N . THR A 1 181 ? 9.644 -18.805 7.545 1.00 80.44 181 THR A N 1
ATOM 1424 C CA . THR A 1 181 ? 9.870 -19.515 6.272 1.00 80.44 181 THR A CA 1
ATOM 1425 C C . THR A 1 181 ? 11.202 -19.143 5.614 1.00 80.44 181 THR A C 1
ATOM 1427 O O . THR A 1 181 ? 11.493 -17.954 5.445 1.00 80.44 181 THR A O 1
ATOM 1430 N N . SER A 1 182 ? 11.947 -20.145 5.146 1.00 78.50 182 SER A N 1
ATOM 1431 C CA . SER A 1 182 ? 13.245 -20.008 4.469 1.00 78.50 182 SER A CA 1
ATOM 1432 C C . SER A 1 182 ? 13.238 -19.024 3.291 1.00 78.50 182 SER A C 1
ATOM 1434 O O . SER A 1 182 ? 14.190 -18.263 3.122 1.00 78.50 182 SER A O 1
ATOM 1436 N N . GLU A 1 183 ? 12.152 -18.950 2.515 1.00 74.56 183 GLU A N 1
ATOM 1437 C CA . GLU A 1 183 ? 12.010 -17.963 1.431 1.00 74.56 183 GLU A CA 1
ATOM 1438 C C . GLU A 1 183 ? 11.965 -16.511 1.946 1.00 74.56 183 GLU A C 1
ATOM 1440 O O . GLU A 1 183 ? 12.533 -15.614 1.323 1.00 74.56 183 GLU A O 1
ATOM 1445 N N . LEU A 1 184 ? 11.353 -16.265 3.110 1.00 69.25 184 LEU A N 1
ATOM 1446 C CA . LEU A 1 184 ? 11.306 -14.931 3.716 1.00 69.25 184 LEU A CA 1
ATOM 1447 C C . LEU A 1 184 ? 12.648 -14.550 4.355 1.00 69.25 184 LEU A C 1
ATOM 1449 O O . LEU A 1 184 ? 13.092 -13.416 4.192 1.00 69.25 184 LEU A O 1
ATOM 1453 N N . ILE A 1 185 ? 13.338 -15.497 5.001 1.00 69.62 185 ILE A N 1
ATOM 1454 C CA . ILE A 1 185 ? 14.712 -15.283 5.489 1.00 69.62 185 ILE A CA 1
ATOM 1455 C C . ILE A 1 185 ? 15.629 -14.937 4.306 1.00 69.62 185 ILE A C 1
ATOM 1457 O O . ILE A 1 185 ? 16.338 -13.932 4.352 1.00 69.62 185 ILE A O 1
ATOM 1461 N N . ARG A 1 186 ? 15.558 -15.697 3.204 1.00 73.44 186 ARG A N 1
ATOM 1462 C CA . ARG A 1 186 ? 16.319 -15.429 1.972 1.00 73.44 186 ARG A CA 1
ATOM 1463 C C . ARG A 1 186 ? 15.942 -14.095 1.312 1.00 73.44 186 ARG A C 1
ATOM 1465 O O . ARG A 1 186 ? 16.811 -13.462 0.723 1.00 73.44 186 ARG A O 1
ATOM 1472 N N . ARG A 1 187 ? 14.689 -13.633 1.425 1.00 64.19 187 ARG A N 1
ATOM 1473 C CA . ARG A 1 187 ? 14.244 -12.329 0.891 1.00 64.19 187 ARG A CA 1
ATOM 1474 C C . ARG A 1 187 ? 14.972 -11.150 1.538 1.00 64.19 187 ARG A C 1
ATOM 1476 O O . ARG A 1 187 ? 15.355 -10.229 0.824 1.00 64.19 187 ARG A O 1
ATOM 1483 N N . TYR A 1 188 ? 15.164 -11.182 2.856 1.00 64.19 188 TYR A N 1
ATOM 1484 C CA . TYR A 1 188 ? 15.872 -10.121 3.587 1.00 64.19 188 TYR A CA 1
ATOM 1485 C C . TYR A 1 188 ? 17.394 -10.310 3.622 1.00 64.19 188 TYR A C 1
ATOM 1487 O O . TYR A 1 188 ? 18.121 -9.352 3.859 1.00 64.19 188 TYR A O 1
ATOM 1495 N N . ASN A 1 189 ? 17.880 -11.519 3.328 1.00 67.69 189 ASN A N 1
ATOM 1496 C CA . ASN A 1 189 ? 19.296 -11.891 3.363 1.00 67.69 189 ASN A CA 1
ATOM 1497 C C . ASN A 1 189 ? 19.756 -12.408 1.991 1.00 67.69 189 ASN A C 1
ATOM 1499 O O . ASN A 1 189 ? 20.344 -13.482 1.868 1.00 67.69 189 ASN A O 1
ATOM 1503 N N . SER A 1 190 ? 19.440 -11.654 0.937 1.00 58.94 190 SER A N 1
ATOM 1504 C CA . SER A 1 190 ? 19.588 -12.082 -0.463 1.00 58.94 190 SER A CA 1
ATOM 1505 C C . SER A 1 190 ? 21.036 -12.310 -0.916 1.00 58.94 190 SER A C 1
ATOM 1507 O O . SER A 1 190 ? 21.251 -13.032 -1.887 1.00 58.94 190 SER A O 1
ATOM 1509 N N . GLY A 1 191 ? 22.013 -11.737 -0.205 1.00 59.75 191 GLY A N 1
ATOM 1510 C CA . GLY A 1 191 ? 23.449 -11.948 -0.415 1.00 59.75 191 GLY A CA 1
ATOM 1511 C C . GLY A 1 191 ? 24.136 -12.870 0.603 1.00 59.75 191 GLY A C 1
ATOM 1512 O O . GLY A 1 191 ? 25.359 -12.955 0.580 1.00 59.75 191 GLY A O 1
ATOM 1513 N N . ALA A 1 192 ? 23.401 -13.522 1.514 1.00 67.69 192 ALA A N 1
ATOM 1514 C CA . ALA A 1 192 ? 23.997 -14.356 2.560 1.00 67.69 192 ALA A CA 1
ATOM 1515 C C . ALA A 1 192 ? 24.283 -15.795 2.089 1.00 67.69 192 ALA A C 1
ATOM 1517 O O . ALA A 1 192 ? 23.436 -16.441 1.463 1.00 67.69 192 ALA A O 1
ATOM 1518 N N . ASP A 1 193 ? 25.459 -16.321 2.446 1.00 71.62 193 ASP A N 1
ATOM 1519 C CA . ASP A 1 193 ? 25.855 -17.702 2.160 1.00 71.62 193 ASP A CA 1
ATOM 1520 C C . ASP A 1 193 ? 25.529 -18.641 3.333 1.00 71.62 193 ASP A C 1
ATOM 1522 O O . ASP A 1 193 ? 26.312 -18.848 4.259 1.00 71.62 193 ASP A O 1
ATOM 1526 N N . PHE A 1 194 ? 24.363 -19.278 3.241 1.00 70.81 194 PHE A N 1
ATOM 1527 C CA . PHE A 1 194 ? 23.885 -20.295 4.184 1.00 70.81 194 PHE A CA 1
ATOM 1528 C C . PHE A 1 194 ? 24.647 -21.637 4.113 1.00 70.81 194 PHE A C 1
ATOM 1530 O O . PHE A 1 194 ? 24.197 -22.616 4.707 1.00 70.81 194 PHE A O 1
ATOM 1537 N N . THR A 1 195 ? 25.758 -21.716 3.371 1.00 64.56 195 THR A N 1
ATOM 1538 C CA . THR A 1 195 ? 26.680 -22.866 3.348 1.00 64.56 195 THR A CA 1
ATOM 1539 C C . THR A 1 195 ? 28.025 -22.576 4.020 1.00 64.56 195 THR A C 1
ATOM 1541 O O . THR A 1 195 ? 28.718 -23.517 4.404 1.00 64.56 195 THR A O 1
ATOM 1544 N N . ALA A 1 196 ? 28.367 -21.300 4.241 1.00 60.62 196 ALA A N 1
ATOM 1545 C CA . ALA A 1 196 ? 29.603 -20.889 4.910 1.00 60.62 196 ALA A CA 1
ATOM 1546 C C . ALA A 1 196 ? 29.589 -21.128 6.435 1.00 60.62 196 ALA A C 1
ATOM 1548 O O . ALA A 1 196 ? 30.648 -21.257 7.047 1.00 60.62 196 ALA A O 1
ATOM 1549 N N . GLY A 1 197 ? 28.402 -21.193 7.055 1.00 60.25 197 GLY A N 1
ATOM 1550 C CA . GLY A 1 197 ? 28.251 -21.393 8.503 1.00 60.25 197 GLY A CA 1
ATOM 1551 C C . GLY A 1 197 ? 28.741 -20.214 9.354 1.00 60.25 197 GLY A C 1
ATOM 1552 O O . GLY A 1 197 ? 29.122 -20.411 10.506 1.00 60.25 197 GLY A O 1
ATOM 1553 N N . SER A 1 198 ? 28.776 -19.008 8.783 1.00 65.88 198 SER A N 1
ATOM 1554 C CA . SER A 1 198 ? 29.226 -17.773 9.432 1.00 65.88 198 SER A CA 1
ATOM 1555 C C . SER A 1 198 ? 28.572 -16.541 8.789 1.00 65.88 198 SER A C 1
ATOM 1557 O O . SER A 1 198 ? 28.009 -16.621 7.696 1.00 65.88 198 SER A O 1
ATOM 1559 N N . GLY A 1 199 ? 28.633 -15.398 9.479 1.00 67.31 199 GLY A N 1
ATOM 1560 C CA . GLY A 1 199 ? 28.038 -14.131 9.039 1.00 67.31 199 GLY A CA 1
ATOM 1561 C C . GLY A 1 199 ? 26.734 -13.770 9.759 1.00 67.31 199 GLY A C 1
ATOM 1562 O O . GLY A 1 199 ? 26.163 -14.571 10.498 1.00 67.31 199 GLY A O 1
ATOM 1563 N N . LEU A 1 200 ? 26.277 -12.531 9.557 1.00 77.31 200 LEU A N 1
ATOM 1564 C CA . LEU A 1 200 ? 25.071 -11.982 10.184 1.00 77.31 200 LEU A CA 1
ATOM 1565 C C . LEU A 1 200 ? 23.873 -12.041 9.232 1.00 77.31 200 LEU A C 1
ATOM 1567 O O . LEU A 1 200 ? 23.968 -11.642 8.072 1.00 77.31 200 LEU A O 1
ATOM 1571 N N . LEU A 1 201 ? 22.736 -12.485 9.762 1.00 78.50 201 LEU A N 1
ATOM 1572 C CA . LEU A 1 201 ? 21.424 -12.439 9.128 1.00 78.50 201 LEU A CA 1
ATOM 1573 C C . LEU A 1 201 ? 20.523 -11.435 9.855 1.00 78.50 201 LEU A C 1
ATOM 1575 O O . LEU A 1 201 ? 20.615 -11.273 11.070 1.00 78.50 201 LEU A O 1
ATOM 1579 N N . PHE A 1 202 ? 19.583 -10.836 9.132 1.00 80.69 202 PHE A N 1
ATOM 1580 C CA . PHE A 1 202 ? 18.473 -10.069 9.690 1.00 80.69 202 PHE A CA 1
ATOM 1581 C C . PHE A 1 202 ? 17.176 -10.848 9.462 1.00 80.69 202 PHE A C 1
ATOM 1583 O O . PHE A 1 202 ? 16.693 -10.969 8.333 1.00 80.69 202 PHE A O 1
ATOM 1590 N N . ILE A 1 203 ? 16.624 -11.415 10.532 1.00 77.31 203 ILE A N 1
ATOM 1591 C CA . ILE A 1 203 ? 15.444 -12.285 10.492 1.00 77.31 203 ILE A CA 1
ATOM 1592 C C . ILE A 1 203 ? 14.209 -11.484 10.932 1.00 77.31 203 ILE A C 1
ATOM 1594 O O . ILE A 1 203 ? 14.243 -10.881 12.001 1.00 77.31 203 ILE A O 1
ATOM 1598 N N . PRO A 1 204 ? 13.115 -11.451 10.150 1.00 71.38 204 PRO A N 1
ATOM 1599 C CA . PRO A 1 204 ? 11.912 -10.710 10.521 1.00 71.38 204 PRO A CA 1
ATOM 1600 C C . PRO A 1 204 ? 11.124 -11.461 11.611 1.00 71.38 204 PRO A C 1
ATOM 1602 O O . PRO A 1 204 ? 10.688 -12.593 11.402 1.00 71.38 204 PRO A O 1
ATOM 1605 N N . GLU A 1 205 ? 10.898 -10.828 12.762 1.00 66.25 205 GLU A N 1
ATOM 1606 C CA . GLU A 1 205 ? 10.228 -11.433 13.925 1.00 66.25 205 GLU A CA 1
ATOM 1607 C C . GLU A 1 205 ? 8.713 -11.194 13.895 1.00 66.25 205 GLU A C 1
ATOM 1609 O O . GLU A 1 205 ? 8.247 -10.053 13.812 1.00 66.25 205 GLU A O 1
ATOM 1614 N N . ARG A 1 206 ? 7.924 -12.277 13.937 1.00 58.00 206 ARG A N 1
ATOM 1615 C CA . ARG A 1 206 ? 6.462 -12.215 13.769 1.00 58.00 206 ARG A CA 1
ATOM 1616 C C . ARG A 1 206 ? 5.759 -11.804 15.065 1.00 58.00 206 ARG A C 1
ATOM 1618 O O . ARG A 1 206 ? 6.233 -12.080 16.163 1.00 58.00 206 ARG A O 1
ATOM 1625 N N . GLY A 1 207 ? 4.587 -11.185 14.934 1.00 49.34 207 GLY A N 1
ATOM 1626 C CA . GLY A 1 207 ? 3.875 -10.471 16.005 1.00 49.34 207 GLY A CA 1
ATOM 1627 C C . GLY A 1 207 ? 3.464 -11.194 17.302 1.00 49.34 207 GLY A C 1
ATOM 1628 O O . GLY A 1 207 ? 2.751 -10.581 18.088 1.00 49.34 207 GLY A O 1
ATOM 1629 N N . GLN A 1 208 ? 3.915 -12.415 17.606 1.00 42.88 208 GLN A N 1
ATOM 1630 C CA . GLN A 1 208 ? 3.711 -13.012 18.941 1.00 42.88 208 GLN A CA 1
ATOM 1631 C C . GLN A 1 208 ? 4.429 -12.228 20.057 1.00 42.88 208 GLN A C 1
ATOM 1633 O O . GLN A 1 208 ? 3.979 -12.245 21.198 1.00 42.88 208 GLN A O 1
ATOM 1638 N N . TYR A 1 209 ? 5.477 -11.468 19.723 1.00 44.34 209 TYR A N 1
ATOM 1639 C CA . TYR A 1 209 ? 6.104 -10.508 20.639 1.00 44.34 209 TYR A CA 1
ATOM 1640 C C . TYR A 1 209 ? 5.517 -9.086 20.545 1.00 44.34 209 TYR A C 1
ATOM 1642 O O . TYR A 1 209 ? 5.820 -8.253 21.397 1.00 44.34 209 TYR A O 1
ATOM 1650 N N . LEU A 1 210 ? 4.644 -8.780 19.570 1.00 38.47 210 LEU A N 1
ATOM 1651 C CA . LEU A 1 210 ? 4.058 -7.435 19.434 1.00 38.47 210 LEU A CA 1
ATOM 1652 C C . LEU A 1 210 ? 3.087 -7.092 20.575 1.00 38.47 210 LEU A C 1
ATOM 1654 O O . LEU A 1 210 ? 3.011 -5.925 20.949 1.00 38.47 210 LEU A O 1
ATOM 1658 N N . GLU A 1 211 ? 2.428 -8.071 21.203 1.00 38.72 211 GLU A N 1
ATOM 1659 C CA . GLU A 1 211 ? 1.611 -7.824 22.408 1.00 38.72 211 GLU A CA 1
ATOM 1660 C C . GLU A 1 211 ? 2.453 -7.298 23.590 1.00 38.72 211 GLU A C 1
ATOM 1662 O O . GLU A 1 211 ? 1.985 -6.468 24.368 1.00 38.72 211 GLU A O 1
ATOM 1667 N N . LEU A 1 212 ? 3.731 -7.690 23.677 1.00 37.34 212 LEU A N 1
ATOM 1668 C CA . LEU A 1 212 ? 4.693 -7.195 24.673 1.00 37.34 212 LEU A CA 1
ATOM 1669 C C . LEU A 1 212 ? 5.326 -5.847 24.277 1.00 37.34 212 LEU A C 1
ATOM 1671 O O . LEU A 1 212 ? 5.844 -5.124 25.131 1.00 37.34 212 LEU A O 1
ATOM 1675 N N . ILE A 1 213 ? 5.274 -5.482 22.994 1.00 35.84 213 ILE A N 1
ATOM 1676 C CA . ILE A 1 213 ? 5.725 -4.179 22.479 1.00 35.84 213 ILE A CA 1
ATOM 1677 C C . ILE A 1 213 ? 4.617 -3.122 22.644 1.00 35.84 213 ILE A C 1
ATOM 1679 O O . ILE A 1 213 ? 4.914 -1.980 22.988 1.00 35.84 213 ILE A O 1
ATOM 1683 N N . PHE A 1 214 ? 3.337 -3.504 22.541 1.00 31.70 214 PHE A N 1
ATOM 1684 C CA . PHE A 1 214 ? 2.196 -2.631 22.871 1.00 31.70 214 PHE A CA 1
ATOM 1685 C C . PHE A 1 214 ? 2.198 -2.124 24.324 1.00 31.70 214 PHE A C 1
ATOM 1687 O O . PHE A 1 214 ? 1.618 -1.078 24.599 1.00 31.70 214 PHE A O 1
ATOM 1694 N N . LEU A 1 215 ? 2.889 -2.811 25.240 1.00 31.44 215 LEU A N 1
ATOM 1695 C CA . LEU A 1 215 ? 3.111 -2.352 26.617 1.00 31.44 215 LEU A CA 1
ATOM 1696 C C . LEU A 1 215 ? 4.235 -1.304 26.758 1.00 31.44 215 LEU A C 1
ATOM 1698 O O . LEU A 1 215 ? 4.383 -0.741 27.837 1.00 31.44 215 LEU A O 1
ATOM 1702 N N . PHE A 1 216 ? 5.037 -1.058 25.714 1.00 31.28 216 PHE A N 1
ATOM 1703 C CA . PHE A 1 216 ? 6.240 -0.211 25.774 1.00 31.28 216 PHE A CA 1
ATOM 1704 C C . PHE A 1 216 ? 6.295 0.933 24.748 1.00 31.28 216 PHE A C 1
ATOM 1706 O O . PHE A 1 216 ? 7.128 1.819 24.903 1.00 31.28 216 PHE A O 1
ATOM 1713 N N . PHE A 1 217 ? 5.357 1.036 23.798 1.00 31.72 217 PHE A N 1
ATOM 1714 C CA . PHE A 1 217 ? 5.137 2.267 23.004 1.00 31.72 217 PHE A CA 1
ATOM 1715 C C . PHE A 1 217 ? 4.571 3.453 23.841 1.00 31.72 217 PHE A C 1
ATOM 1717 O O . PHE A 1 217 ? 3.821 4.282 23.332 1.00 31.72 217 PHE A O 1
ATOM 1724 N N . MET A 1 218 ? 4.908 3.527 25.135 1.00 29.77 218 MET A N 1
ATOM 1725 C CA . MET A 1 218 ? 4.463 4.539 26.107 1.00 29.77 218 MET A CA 1
ATOM 1726 C C . MET A 1 218 ? 5.614 5.224 26.875 1.00 29.77 218 MET A C 1
ATOM 1728 O O . MET A 1 218 ? 5.365 6.232 27.528 1.00 29.77 218 MET A O 1
ATOM 1732 N N . ASP A 1 219 ? 6.858 4.743 26.773 1.00 30.70 219 ASP A N 1
ATOM 1733 C CA . ASP A 1 219 ? 8.071 5.471 27.188 1.00 30.70 219 ASP A CA 1
ATOM 1734 C C . ASP A 1 219 ? 9.138 5.231 26.098 1.00 30.70 219 ASP A C 1
ATOM 1736 O O . ASP A 1 219 ? 9.642 4.121 25.949 1.00 30.70 219 ASP A O 1
ATOM 1740 N N . GLY A 1 220 ? 9.431 6.252 25.283 1.00 28.77 220 GLY A N 1
ATOM 1741 C CA . GLY A 1 220 ? 10.391 6.169 24.170 1.00 28.77 220 GLY A CA 1
ATOM 1742 C C . GLY A 1 220 ? 10.014 7.073 22.996 1.00 28.77 220 GLY A C 1
ATOM 1743 O O . GLY A 1 220 ? 10.614 8.130 22.795 1.00 28.77 220 GLY A O 1
ATOM 1744 N N . SER A 1 221 ? 8.965 6.713 22.249 1.00 29.38 221 SER A N 1
ATOM 1745 C CA . SER A 1 221 ? 8.513 7.524 21.116 1.00 29.38 221 SER A CA 1
ATOM 1746 C C . SER A 1 221 ? 7.940 8.864 21.590 1.00 29.38 221 SER A C 1
ATOM 1748 O O . SER A 1 221 ? 6.849 8.902 22.160 1.00 29.38 221 SER A O 1
ATOM 1750 N N . GLN A 1 222 ? 8.621 9.978 21.298 1.00 30.03 222 GLN A N 1
ATOM 1751 C CA . GLN A 1 222 ? 8.040 11.313 21.468 1.00 30.03 222 GLN A CA 1
ATOM 1752 C C . GLN A 1 222 ? 6.798 11.448 20.573 1.00 30.03 222 GLN A C 1
ATOM 1754 O O . GLN A 1 222 ? 6.912 11.695 19.368 1.00 30.03 222 GLN A O 1
ATOM 1759 N N . SER A 1 223 ? 5.607 11.311 21.160 1.00 38.47 223 SER A N 1
ATOM 1760 C CA . SER A 1 223 ? 4.309 11.458 20.494 1.00 38.47 223 SER A CA 1
ATOM 1761 C C . SER A 1 223 ? 3.997 12.929 20.204 1.00 38.47 223 SER A C 1
ATOM 1763 O O . SER A 1 223 ? 3.049 13.495 20.743 1.00 38.47 223 SER A O 1
ATOM 1765 N N . ARG A 1 224 ? 4.837 13.566 19.372 1.00 47.50 224 ARG A N 1
ATOM 1766 C CA . ARG A 1 224 ? 4.898 15.023 19.201 1.00 47.50 224 ARG A CA 1
ATOM 1767 C C . ARG A 1 224 ? 3.585 15.627 18.708 1.00 47.50 224 ARG A C 1
ATOM 1769 O O . ARG A 1 224 ? 3.361 15.798 17.508 1.00 47.50 224 ARG A O 1
ATOM 1776 N N . CYS A 1 225 ? 2.739 15.993 19.662 1.00 55.47 225 CYS A N 1
ATOM 1777 C CA . CYS A 1 225 ? 1.574 16.824 19.441 1.00 55.47 225 CYS A CA 1
ATOM 1778 C C . CYS A 1 225 ? 2.006 18.199 18.909 1.00 55.47 225 CYS A C 1
ATOM 1780 O O . CYS A 1 225 ? 3.113 18.680 19.160 1.00 55.47 225 CYS A O 1
ATOM 1782 N N . THR A 1 226 ? 1.117 18.841 18.157 1.00 59.34 226 THR A N 1
ATOM 1783 C CA . THR A 1 226 ? 1.342 20.177 17.575 1.00 59.34 226 THR A CA 1
ATOM 1784 C C . THR A 1 226 ? 0.356 21.217 18.098 1.00 59.34 226 THR A C 1
ATOM 1786 O O . THR A 1 226 ? 0.597 22.415 17.984 1.00 59.34 226 THR A O 1
ATOM 1789 N N . SER A 1 227 ? -0.766 20.765 18.660 1.00 65.50 227 SER A N 1
ATOM 1790 C CA . SER A 1 227 ? -1.842 21.579 19.223 1.00 65.50 227 SER A CA 1
ATOM 1791 C C . SER A 1 227 ? -2.695 20.726 20.165 1.00 65.50 227 SER A C 1
ATOM 1793 O O . SER A 1 227 ? -2.687 19.498 20.064 1.00 65.50 227 SER A O 1
ATOM 1795 N N . GLY A 1 228 ? -3.382 21.382 21.100 1.00 70.69 228 GLY A N 1
ATOM 1796 C CA . GLY A 1 228 ? -4.388 20.775 21.972 1.00 70.69 228 GLY A CA 1
ATOM 1797 C C . GLY A 1 228 ? -5.817 20.984 21.452 1.00 70.69 228 GLY A C 1
ATOM 1798 O O . GLY A 1 228 ? -6.026 21.261 20.271 1.00 70.69 228 GLY A O 1
ATOM 1799 N N . CYS A 1 229 ? -6.804 20.899 22.343 1.00 74.50 229 CYS A N 1
ATOM 1800 C CA . CYS A 1 229 ? -8.208 21.191 22.065 1.00 74.50 229 CYS A CA 1
ATOM 1801 C C . CYS A 1 229 ? -8.932 21.773 23.292 1.00 74.50 229 CYS A C 1
ATOM 1803 O O . CYS A 1 229 ? -8.708 21.357 24.429 1.00 74.50 229 CYS A O 1
ATOM 1805 N N . ASP A 1 230 ? -9.871 22.691 23.049 1.00 77.56 230 ASP A N 1
ATOM 1806 C CA . ASP A 1 230 ? -10.589 23.442 24.095 1.00 77.56 230 ASP A CA 1
ATOM 1807 C C . ASP A 1 230 ? -11.442 22.571 25.039 1.00 77.56 230 ASP A C 1
ATOM 1809 O O . ASP A 1 230 ? -11.859 23.034 26.101 1.00 77.56 230 ASP A O 1
ATOM 1813 N N . LEU A 1 231 ? -11.737 21.322 24.654 1.00 76.81 231 LEU A N 1
ATOM 1814 C CA . LEU A 1 231 ? -12.613 20.413 25.390 1.00 76.81 231 LEU A CA 1
ATOM 1815 C C . LEU A 1 231 ? -12.168 18.948 25.264 1.00 76.81 231 LEU A C 1
ATOM 1817 O O . LEU A 1 231 ? -12.273 18.343 24.198 1.00 76.81 231 LEU A O 1
ATOM 1821 N N . ALA A 1 232 ? -11.797 18.365 26.398 1.00 83.75 232 ALA A N 1
ATOM 1822 C CA . ALA A 1 232 ? -11.764 16.934 26.670 1.00 83.75 232 ALA A CA 1
ATOM 1823 C C . ALA A 1 232 ? -12.638 16.618 27.901 1.00 83.75 232 ALA A C 1
ATOM 1825 O O . ALA A 1 232 ? -13.081 17.520 28.620 1.00 83.75 232 ALA A O 1
ATOM 1826 N N . LEU A 1 233 ? -12.917 15.333 28.135 1.00 84.94 233 LEU A N 1
ATOM 1827 C CA . LEU A 1 233 ? -13.720 14.861 29.267 1.00 84.94 233 LEU A CA 1
ATOM 1828 C C . LEU A 1 233 ? -12.953 13.798 30.065 1.00 84.94 233 LEU A C 1
ATOM 1830 O O . LEU A 1 233 ? -12.385 12.880 29.479 1.00 84.94 233 LEU A O 1
ATOM 1834 N N . GLY A 1 234 ? -13.007 13.870 31.395 1.00 88.62 234 GLY A N 1
ATOM 1835 C CA . GLY A 1 234 ? -12.543 12.814 32.303 1.00 88.62 234 GLY A CA 1
ATOM 1836 C C . GLY A 1 234 ? -13.713 12.073 32.951 1.00 88.62 234 GLY A C 1
ATOM 1837 O O . GLY A 1 234 ? -14.689 12.702 33.361 1.00 88.62 234 GLY A O 1
ATOM 1838 N N . SER A 1 235 ? -13.630 10.746 33.055 1.00 91.69 235 SER A N 1
ATOM 1839 C CA . SER A 1 235 ? -14.578 9.908 33.796 1.00 91.69 235 SER A CA 1
ATOM 1840 C C . SER A 1 235 ? -14.155 9.839 35.259 1.00 91.69 235 SER A C 1
ATOM 1842 O O . SER A 1 235 ? -13.475 8.908 35.684 1.00 91.69 235 SER A O 1
ATOM 1844 N N . TYR A 1 236 ? -14.563 10.838 36.029 1.00 93.62 236 TYR A N 1
ATOM 1845 C CA . TYR A 1 236 ? -14.263 10.926 37.449 1.00 93.62 236 TYR A CA 1
ATOM 1846 C C . TYR A 1 236 ? -15.161 9.980 38.250 1.00 93.62 236 TYR A C 1
ATOM 1848 O O . TYR A 1 236 ? -16.385 10.050 38.129 1.00 93.62 236 TYR A O 1
ATOM 1856 N N . TYR A 1 237 ? -14.578 9.110 39.074 1.00 92.06 237 TYR A N 1
ATOM 1857 C CA . TYR A 1 237 ? -15.333 8.268 40.001 1.00 92.06 237 TYR A CA 1
ATOM 1858 C C . TYR A 1 237 ? -15.439 8.961 41.366 1.00 92.06 237 TYR A C 1
ATOM 1860 O O . TYR A 1 237 ? -14.432 9.308 41.979 1.00 92.06 237 TYR A O 1
ATOM 1868 N N . VAL A 1 238 ? -16.664 9.187 41.841 1.00 91.00 238 VAL A N 1
ATOM 1869 C CA . VAL A 1 238 ? -16.930 9.964 43.058 1.00 91.00 238 VAL A CA 1
ATOM 1870 C C . VAL A 1 238 ? -16.760 9.088 44.297 1.00 91.00 238 VAL A C 1
ATOM 1872 O O . VAL A 1 238 ? -17.707 8.442 44.741 1.00 91.00 238 VAL A O 1
ATOM 1875 N N . GLU A 1 239 ? -15.568 9.068 44.886 1.00 84.81 239 GLU A N 1
ATOM 1876 C CA . GLU A 1 239 ? -15.362 8.414 46.186 1.00 84.81 239 GLU A CA 1
ATOM 1877 C C . GLU A 1 239 ? -16.027 9.171 47.352 1.00 84.81 239 GLU A C 1
ATOM 1879 O O . GLU A 1 239 ? -16.408 10.344 47.253 1.00 84.81 239 GLU A O 1
ATOM 1884 N N . GLN A 1 240 ? -16.211 8.475 48.476 1.00 82.50 240 GLN A N 1
ATOM 1885 C CA . GLN A 1 240 ? -16.947 8.995 49.628 1.00 82.50 240 GLN A CA 1
ATOM 1886 C C . GLN A 1 240 ? -16.253 10.216 50.257 1.00 82.50 240 GLN A C 1
ATOM 1888 O O . GLN A 1 240 ? -15.146 10.121 50.778 1.00 82.50 240 GLN A O 1
ATOM 1893 N N . GLY A 1 241 ? -16.951 11.355 50.264 1.00 78.88 241 GLY A N 1
ATOM 1894 C CA . GLY A 1 241 ? -16.461 12.623 50.820 1.00 78.88 241 GLY A CA 1
ATOM 1895 C C . GLY A 1 241 ? -16.002 13.649 49.778 1.00 78.88 241 GLY A C 1
ATOM 1896 O O . GLY A 1 241 ? -15.809 14.806 50.144 1.00 78.88 241 GLY A O 1
ATOM 1897 N N . ASN A 1 242 ? -15.893 13.274 48.498 1.00 85.75 242 ASN A N 1
ATOM 1898 C CA . ASN A 1 242 ? -15.696 14.231 47.408 1.00 85.75 242 ASN A CA 1
ATOM 1899 C C . ASN A 1 242 ? -17.051 14.803 46.949 1.00 85.75 242 ASN A C 1
ATOM 1901 O O . ASN A 1 242 ? -18.001 14.061 46.701 1.00 85.75 242 ASN A O 1
ATOM 1905 N N . ASP A 1 243 ? -17.131 16.128 46.816 1.00 90.50 243 ASP A N 1
ATOM 1906 C CA . ASP A 1 243 ? -18.319 16.868 46.377 1.00 90.50 243 ASP A CA 1
ATOM 1907 C C . ASP A 1 243 ? -18.044 17.667 45.087 1.00 90.50 243 ASP A C 1
ATOM 1909 O O . ASP A 1 243 ? -16.891 17.837 44.679 1.00 90.50 243 ASP A O 1
ATOM 1913 N N . LEU A 1 244 ? -19.088 18.212 44.447 1.00 91.56 244 LEU A N 1
ATOM 1914 C CA . LEU A 1 244 ? -18.912 19.006 43.223 1.00 91.56 244 LEU A CA 1
ATOM 1915 C C . LEU A 1 244 ? -18.054 20.265 43.445 1.00 91.56 244 LEU A C 1
ATOM 1917 O O . LEU A 1 244 ? -17.326 20.650 42.531 1.00 91.56 244 LEU A O 1
ATOM 1921 N N . THR A 1 245 ? -18.044 20.861 44.644 1.00 92.25 245 THR A N 1
ATOM 1922 C CA . THR A 1 245 ? -17.151 21.988 44.972 1.00 92.25 245 THR A CA 1
ATOM 1923 C C . THR A 1 245 ? -15.686 21.562 44.930 1.00 92.25 245 THR A C 1
ATOM 1925 O O . THR A 1 245 ? -14.857 22.252 44.336 1.00 92.25 245 THR A O 1
ATOM 1928 N N . SER A 1 246 ? -15.349 20.414 45.514 1.00 91.56 246 SER A N 1
ATOM 1929 C CA . SER A 1 246 ? -13.976 19.901 45.539 1.00 91.56 246 SER A CA 1
ATOM 1930 C C . SER A 1 246 ? -13.514 19.432 44.162 1.00 91.56 246 SER A C 1
ATOM 1932 O O . SER A 1 246 ? -12.437 19.832 43.726 1.00 91.56 246 SER A O 1
ATOM 1934 N N . ILE A 1 247 ? -14.360 18.712 43.420 1.00 94.38 247 ILE A N 1
ATOM 1935 C CA . ILE A 1 247 ? -14.064 18.278 42.046 1.00 94.38 247 ILE A CA 1
ATOM 1936 C C . ILE A 1 247 ? -13.864 19.491 41.120 1.00 94.38 247 ILE A C 1
ATOM 1938 O O . ILE A 1 247 ? -12.909 19.522 40.344 1.00 94.38 247 ILE A O 1
ATOM 1942 N N . SER A 1 248 ? -14.704 20.529 41.245 1.00 94.31 248 SER A N 1
ATOM 1943 C CA . SER A 1 248 ? -14.564 21.776 40.474 1.00 94.31 248 SER A CA 1
ATOM 1944 C C . SER A 1 248 ? -13.249 22.512 40.767 1.00 94.31 248 SER A C 1
ATOM 1946 O O . SER A 1 248 ? -12.632 23.057 39.851 1.00 94.31 248 SER A O 1
ATOM 1948 N N . ARG A 1 249 ? -12.762 22.451 42.018 1.00 93.50 249 ARG A N 1
ATOM 1949 C CA . ARG A 1 249 ? -11.459 22.998 42.424 1.00 93.50 249 ARG A CA 1
ATOM 1950 C C . ARG A 1 249 ? -10.299 22.207 41.818 1.00 93.50 249 ARG A C 1
ATOM 1952 O O . ARG A 1 249 ? -9.394 22.824 41.267 1.00 93.50 249 ARG A O 1
ATOM 1959 N N . TYR A 1 250 ? -10.335 20.873 41.885 1.00 94.50 250 TYR A N 1
ATOM 1960 C CA . TYR A 1 250 ? -9.267 20.013 41.357 1.00 94.50 250 TYR A CA 1
ATOM 1961 C C . TYR A 1 250 ? -9.105 20.182 39.838 1.00 94.50 250 TYR A C 1
ATOM 1963 O O . TYR A 1 250 ? -8.012 20.462 39.362 1.00 94.50 250 TYR A O 1
ATOM 1971 N N . PHE A 1 251 ? -10.205 20.132 39.080 1.00 94.31 251 PHE A N 1
ATOM 1972 C CA . PHE A 1 251 ? -10.180 20.274 37.617 1.00 94.31 251 PHE A CA 1
ATOM 1973 C C . PHE A 1 251 ? -10.258 21.729 37.123 1.00 94.31 251 PHE A C 1
ATOM 1975 O O . PHE A 1 251 ? -10.397 21.960 35.923 1.00 94.31 251 PHE A O 1
ATOM 1982 N N . GLN A 1 252 ? -10.172 22.715 38.027 1.00 93.75 252 GLN A N 1
ATOM 1983 C CA . GLN A 1 252 ? -10.175 24.155 37.719 1.00 93.75 252 GLN A CA 1
ATOM 1984 C C . GLN A 1 252 ? -11.308 24.580 36.757 1.00 93.75 252 GLN A C 1
ATOM 1986 O O . GLN A 1 252 ? -11.120 25.397 35.855 1.00 93.75 252 GLN A O 1
ATOM 1991 N N . THR A 1 253 ? -12.488 23.990 36.945 1.00 92.81 253 THR A N 1
ATOM 1992 C CA . THR A 1 253 ? -13.643 24.044 36.034 1.00 92.81 253 THR A CA 1
ATOM 1993 C C . THR A 1 253 ? -14.895 24.468 36.806 1.00 92.81 253 THR A C 1
ATOM 1995 O O . THR A 1 253 ? -14.888 24.459 38.035 1.00 92.81 253 THR A O 1
ATOM 1998 N N . THR A 1 254 ? -15.981 24.881 36.144 1.00 93.31 254 THR A N 1
ATOM 1999 C CA . THR A 1 254 ? -17.168 25.389 36.865 1.00 93.31 254 THR A CA 1
ATOM 2000 C C . THR A 1 254 ? -18.177 24.279 37.181 1.00 93.31 254 THR A C 1
ATOM 2002 O O . THR A 1 254 ? -18.358 23.346 36.400 1.00 93.31 254 THR A O 1
ATOM 2005 N N . ILE A 1 255 ? -18.891 24.382 38.311 1.00 92.69 255 ILE A N 1
ATOM 2006 C CA . ILE A 1 255 ? -19.989 23.450 38.636 1.00 92.69 255 ILE A CA 1
ATOM 2007 C C . ILE A 1 255 ? -21.070 23.437 37.527 1.00 92.69 255 ILE A C 1
ATOM 2009 O O . ILE A 1 255 ? -21.463 22.341 37.126 1.00 92.69 255 ILE A O 1
ATOM 2013 N N . PRO A 1 256 ? -21.516 24.582 36.959 1.00 91.50 256 PRO A N 1
ATOM 2014 C CA . PRO A 1 256 ? -22.379 24.592 35.774 1.00 91.50 256 PRO A CA 1
ATOM 2015 C C . PRO A 1 256 ? -21.830 23.807 34.573 1.00 91.50 256 PRO A C 1
ATOM 2017 O O . PRO A 1 256 ? -22.594 23.089 33.928 1.00 91.50 256 PRO A O 1
ATOM 2020 N N . ASP A 1 257 ? -20.526 23.890 34.289 1.00 88.25 257 ASP A N 1
ATOM 2021 C CA . ASP A 1 257 ? -19.905 23.127 33.199 1.00 88.25 257 ASP A CA 1
ATOM 2022 C C . ASP A 1 257 ? -19.846 21.624 33.498 1.00 88.25 257 ASP A C 1
ATOM 2024 O O . ASP A 1 257 ? -20.079 20.825 32.594 1.00 88.25 257 ASP A O 1
ATOM 2028 N N . ILE A 1 258 ? -19.625 21.210 34.752 1.00 90.62 258 ILE A N 1
ATOM 2029 C CA . ILE A 1 258 ? -19.745 19.793 35.137 1.00 90.62 258 ILE A CA 1
ATOM 2030 C C . ILE A 1 258 ? -21.196 19.320 34.955 1.00 90.62 258 ILE A C 1
ATOM 2032 O O . ILE A 1 258 ? -21.438 18.307 34.299 1.00 90.62 258 ILE A O 1
ATOM 2036 N N . LEU A 1 259 ? -22.185 20.055 35.478 1.00 88.00 259 LEU A N 1
ATOM 2037 C CA . LEU A 1 259 ? -23.603 19.676 35.385 1.00 88.00 259 LEU A CA 1
ATOM 2038 C C . LEU A 1 259 ? -24.091 19.575 33.927 1.00 88.00 259 LEU A C 1
ATOM 2040 O O . LEU A 1 259 ? -24.857 18.671 33.597 1.00 88.00 259 LEU A O 1
ATOM 2044 N N . LYS A 1 260 ? -23.577 20.421 33.023 1.00 85.81 260 LYS A N 1
ATOM 2045 C CA . LYS A 1 260 ? -23.856 20.387 31.574 1.00 85.81 260 LYS A CA 1
ATOM 2046 C C . LYS A 1 260 ? -23.579 19.025 30.918 1.00 85.81 260 LYS A C 1
ATOM 2048 O O . LYS A 1 260 ? -24.289 18.663 29.981 1.00 85.81 260 LYS A O 1
ATOM 2053 N N . TYR A 1 261 ? -22.584 18.267 31.391 1.00 85.44 261 TYR A N 1
ATOM 2054 C CA . TYR A 1 261 ? -22.267 16.922 30.877 1.00 85.44 261 TYR A CA 1
ATOM 2055 C C . TYR A 1 261 ? -22.828 15.781 31.745 1.00 85.44 261 TYR A C 1
ATOM 2057 O O . TYR A 1 261 ? -22.633 14.614 31.405 1.00 85.44 261 TYR A O 1
ATOM 2065 N N . ASN A 1 262 ? -23.547 16.095 32.830 1.00 87.81 262 ASN A N 1
ATOM 2066 C CA . ASN A 1 262 ? -24.122 15.129 33.772 1.00 87.81 262 ASN A CA 1
ATOM 2067 C C . ASN A 1 262 ? -25.607 15.438 34.065 1.00 87.81 262 ASN A C 1
ATOM 2069 O O . ASN A 1 262 ? -25.961 15.742 35.204 1.00 87.81 262 ASN A O 1
ATOM 2073 N N . PRO A 1 263 ? -26.506 15.347 33.062 1.00 83.00 263 PRO A N 1
ATOM 2074 C CA . PRO A 1 263 ? -27.916 15.745 33.191 1.00 83.00 263 PRO A CA 1
ATOM 2075 C C . PRO A 1 263 ? -28.745 14.881 34.161 1.00 83.00 263 PRO A C 1
ATOM 2077 O O . PRO A 1 263 ? -29.896 15.207 34.441 1.00 83.00 263 PRO A O 1
ATOM 2080 N N . SER A 1 264 ? -28.183 13.786 34.677 1.00 82.31 264 SER A N 1
ATOM 2081 C CA . SER A 1 264 ? -28.741 12.985 35.773 1.00 82.31 264 SER A CA 1
ATOM 2082 C C . SER A 1 264 ? -28.605 13.649 37.151 1.00 82.31 264 SER A C 1
ATOM 2084 O O . SER A 1 264 ? -29.262 13.210 38.093 1.00 82.31 264 SER A O 1
ATOM 2086 N N . ILE A 1 265 ? -27.780 14.694 37.285 1.00 86.75 265 ILE A N 1
ATOM 2087 C CA . ILE A 1 265 ? -27.526 15.411 38.539 1.00 86.75 265 ILE A CA 1
ATOM 2088 C C . ILE A 1 265 ? -28.315 16.735 38.515 1.00 86.75 265 ILE A C 1
ATOM 2090 O O . ILE A 1 265 ? -27.943 17.651 37.782 1.00 86.75 265 ILE A O 1
ATOM 2094 N N . PRO A 1 266 ? -29.408 16.880 39.290 1.00 77.44 266 PRO A N 1
ATOM 2095 C CA . PRO A 1 266 ? -30.315 18.026 39.156 1.00 77.44 266 PRO A CA 1
ATOM 2096 C C . PRO A 1 266 ? -29.801 19.328 39.796 1.00 77.44 266 PRO A C 1
ATOM 2098 O O . PRO A 1 266 ? -30.313 20.400 39.481 1.00 77.44 266 PRO A O 1
ATOM 2101 N N . ASN A 1 267 ? -28.842 19.256 40.723 1.00 81.31 267 ASN A N 1
ATOM 2102 C CA . ASN A 1 267 ? -28.199 20.400 41.381 1.00 81.31 267 ASN A CA 1
ATOM 2103 C C . ASN A 1 267 ? -26.886 19.961 42.059 1.00 81.31 267 ASN A C 1
ATOM 2105 O O . ASN A 1 267 ? -26.616 18.766 42.183 1.00 81.31 267 ASN A O 1
ATOM 2109 N N . GLN A 1 268 ? -26.089 20.931 42.517 1.00 78.19 268 GLN A N 1
ATOM 2110 C CA . GLN A 1 268 ? -24.770 20.695 43.120 1.00 78.19 268 GLN A CA 1
ATOM 2111 C C . GLN A 1 268 ? -24.807 19.769 44.356 1.00 78.19 268 GLN A C 1
ATOM 2113 O O . GLN A 1 268 ? -23.878 18.994 44.571 1.00 78.19 268 GLN A O 1
ATOM 2118 N N . ASP A 1 269 ? -25.892 19.823 45.136 1.00 81.44 269 ASP A N 1
ATOM 2119 C CA . ASP A 1 269 ? -26.050 19.126 46.418 1.00 81.44 269 ASP A CA 1
ATOM 2120 C C . ASP A 1 269 ? -26.601 17.693 46.243 1.00 81.44 269 ASP A C 1
ATOM 2122 O O . ASP A 1 269 ? -26.801 16.968 47.216 1.00 81.44 269 ASP A O 1
ATOM 2126 N N . SER A 1 270 ? -26.857 17.275 44.996 1.00 82.25 270 SER A N 1
ATOM 2127 C CA . SER A 1 270 ? -27.423 15.964 44.635 1.00 82.25 270 SER A CA 1
ATOM 2128 C C . SER A 1 270 ? -26.383 14.954 44.128 1.00 82.25 270 SER A C 1
ATOM 2130 O O . SER A 1 270 ? -26.758 13.925 43.562 1.00 82.25 270 SER A O 1
ATOM 2132 N N . LEU A 1 271 ? -25.084 15.230 44.292 1.00 86.62 271 LEU A N 1
ATOM 2133 C CA . LEU A 1 271 ? -24.025 14.287 43.927 1.00 86.62 271 LEU A CA 1
ATOM 2134 C C . LEU A 1 271 ? -24.047 13.069 44.866 1.00 86.62 271 LEU A C 1
ATOM 2136 O O . LEU A 1 271 ? -23.909 13.206 46.080 1.00 86.62 271 LEU A O 1
ATOM 2140 N N . GLN A 1 272 ? -24.189 11.872 44.301 1.00 84.62 272 GLN A N 1
ATOM 2141 C CA . GLN A 1 272 ? -24.066 10.616 45.042 1.00 84.62 272 GLN A CA 1
ATOM 2142 C C . GLN A 1 272 ? -22.609 10.137 45.042 1.00 84.62 272 GLN A C 1
ATOM 2144 O O . GLN A 1 272 ? -21.898 10.315 44.056 1.00 84.62 272 GLN A O 1
ATOM 2149 N N . SER A 1 273 ? -22.166 9.501 46.127 1.00 87.25 273 SER A N 1
ATOM 2150 C CA . SER A 1 273 ? -20.910 8.741 46.122 1.00 87.25 273 SER A CA 1
ATOM 2151 C C . SER A 1 273 ? -21.070 7.424 45.356 1.00 87.25 273 SER A C 1
ATOM 2153 O O . SER A 1 273 ? -22.175 6.899 45.227 1.00 87.25 273 SER A O 1
ATOM 2155 N N . PHE A 1 274 ? -19.948 6.876 44.898 1.00 86.81 274 PHE A N 1
ATOM 2156 C CA . PHE A 1 274 ? -19.819 5.626 44.148 1.00 86.81 274 PHE A CA 1
ATOM 2157 C C . PHE A 1 274 ? -20.456 5.639 42.744 1.00 86.81 274 PHE A C 1
ATOM 2159 O O . PHE A 1 274 ? -20.876 4.602 42.235 1.00 86.81 274 PHE A O 1
ATOM 2166 N N . VAL A 1 275 ? -20.491 6.811 42.097 1.00 87.38 275 VAL A N 1
ATOM 2167 C CA . VAL A 1 275 ? -20.943 6.989 40.703 1.00 87.38 275 VAL A CA 1
ATOM 2168 C C . VAL A 1 275 ? -19.842 7.604 39.835 1.00 87.38 275 VAL A C 1
ATOM 2170 O O . VAL A 1 275 ? -18.957 8.296 40.341 1.00 87.38 275 VAL A O 1
ATOM 2173 N N . ARG A 1 276 ? -19.908 7.392 38.515 1.00 90.44 276 ARG A N 1
ATOM 2174 C CA . ARG A 1 276 ? -19.054 8.081 37.533 1.00 90.44 276 ARG A CA 1
ATOM 2175 C C . ARG A 1 276 ? -19.714 9.373 37.047 1.00 90.44 276 ARG A C 1
ATOM 2177 O O . ARG A 1 276 ? -20.904 9.382 36.740 1.00 90.44 276 ARG A O 1
ATOM 2184 N N . ILE A 1 277 ? -18.928 10.443 36.925 1.00 91.56 277 ILE A N 1
ATOM 2185 C CA . ILE A 1 277 ? -19.335 11.720 36.322 1.00 91.56 277 ILE A CA 1
ATOM 2186 C C . ILE A 1 277 ? -18.330 12.174 35.254 1.00 91.56 277 ILE A C 1
ATOM 2188 O O . ILE A 1 277 ? -17.147 11.838 35.300 1.00 91.56 277 ILE A O 1
ATOM 2192 N N . ARG A 1 278 ? -18.800 12.952 34.278 1.00 90.62 278 ARG A N 1
ATOM 2193 C CA . ARG A 1 278 ? -17.998 13.523 33.185 1.00 90.62 278 ARG A CA 1
ATOM 2194 C C . ARG A 1 278 ? -17.517 14.922 33.567 1.00 90.62 278 ARG A C 1
ATOM 2196 O O . ARG A 1 278 ? -18.334 15.834 33.656 1.00 90.62 278 ARG A O 1
ATOM 2203 N N . VAL A 1 279 ? -16.218 15.104 33.783 1.00 92.75 279 VAL A N 1
ATOM 2204 C CA . VAL A 1 279 ? -15.627 16.400 34.164 1.00 92.75 279 VAL A CA 1
ATOM 2205 C C . VAL A 1 279 ? -14.943 17.038 32.945 1.00 92.75 279 VAL A C 1
ATOM 2207 O O . VAL A 1 279 ? -14.075 16.389 32.358 1.00 92.75 279 VAL A O 1
ATOM 2210 N N . PRO A 1 280 ? -15.318 18.265 32.529 1.00 89.81 280 PRO A N 1
ATOM 2211 C CA . PRO A 1 280 ? -14.737 18.927 31.362 1.00 89.81 280 PRO A CA 1
ATOM 2212 C C . PRO A 1 280 ? -13.508 19.780 31.701 1.00 89.81 280 PRO A C 1
ATOM 2214 O O . PRO A 1 280 ? -13.512 20.534 32.676 1.00 89.81 280 PRO A O 1
ATOM 2217 N N . PHE A 1 281 ? -12.493 19.710 30.839 1.00 87.50 281 PHE A N 1
ATOM 2218 C CA . PHE A 1 281 ? -11.267 20.517 30.891 1.00 87.50 281 PHE A CA 1
ATOM 2219 C C . PHE A 1 281 ? -10.690 20.725 29.475 1.00 87.50 281 PHE A C 1
ATOM 2221 O O . PHE A 1 281 ? -11.035 19.964 28.571 1.00 87.50 281 PHE A O 1
ATOM 2228 N N . SER A 1 282 ? -9.830 21.732 29.250 1.00 86.12 282 SER A N 1
ATOM 2229 C CA . SER A 1 282 ? -9.069 21.818 27.985 1.00 86.12 282 SER A CA 1
ATOM 2230 C C . SER A 1 282 ? -7.922 20.817 28.001 1.00 86.12 282 SER A C 1
ATOM 2232 O O . SER A 1 282 ? -7.319 20.589 29.048 1.00 86.12 282 SER A O 1
ATOM 2234 N N . CYS A 1 283 ? -7.614 20.239 26.847 1.00 83.88 283 CYS A N 1
ATOM 2235 C CA . CYS A 1 283 ? -6.481 19.346 26.667 1.00 83.88 283 CYS A CA 1
ATOM 2236 C C . CYS A 1 283 ? -5.372 20.105 25.944 1.00 83.88 283 CYS A C 1
ATOM 2238 O O . CYS A 1 283 ? -5.597 20.598 24.841 1.00 83.88 283 CYS A O 1
ATOM 2240 N N . ASP A 1 284 ? -4.187 20.199 26.534 1.00 82.62 284 ASP A N 1
ATOM 2241 C CA . ASP A 1 284 ? -3.083 20.982 25.993 1.00 82.62 284 ASP A CA 1
ATOM 2242 C C . ASP A 1 284 ? -2.027 20.049 25.369 1.00 82.62 284 ASP A C 1
ATOM 2244 O O . ASP A 1 284 ? -1.970 18.850 25.647 1.00 82.62 284 ASP A O 1
ATOM 2248 N N . CYS A 1 285 ? -1.171 20.592 24.503 1.00 80.06 285 CYS A N 1
ATOM 2249 C CA . CYS A 1 285 ? -0.002 19.869 24.007 1.00 80.06 285 CYS A CA 1
ATOM 2250 C C . CYS A 1 285 ? 1.199 20.189 24.903 1.00 80.06 285 CYS A C 1
ATOM 2252 O O . CYS A 1 285 ? 1.815 21.250 24.776 1.00 80.06 285 CYS A O 1
ATOM 2254 N N . ILE A 1 286 ? 1.511 19.293 25.839 1.00 69.88 286 ILE A N 1
ATOM 2255 C CA . ILE A 1 286 ? 2.557 19.515 26.841 1.00 69.88 286 ILE A CA 1
ATOM 2256 C C . ILE A 1 286 ? 3.921 19.224 26.209 1.00 69.88 286 ILE A C 1
ATOM 2258 O O . ILE A 1 286 ? 4.134 18.161 25.628 1.00 69.88 286 ILE A O 1
ATOM 2262 N N . ASN A 1 287 ? 4.828 20.205 26.294 1.00 68.00 287 ASN A N 1
ATOM 2263 C CA . ASN A 1 287 ? 6.209 20.201 25.779 1.00 68.00 287 ASN A CA 1
ATOM 2264 C C . ASN A 1 287 ? 6.396 19.868 24.281 1.00 68.00 287 ASN A C 1
ATOM 2266 O O . ASN A 1 287 ? 7.530 19.799 23.812 1.00 68.00 287 ASN A O 1
ATOM 2270 N N . GLY A 1 288 ? 5.317 19.691 23.511 1.00 60.62 288 GLY A N 1
ATOM 2271 C CA . GLY A 1 288 ? 5.402 19.091 22.179 1.00 60.62 288 GLY A CA 1
ATOM 2272 C C . GLY A 1 288 ? 5.654 17.581 22.220 1.00 60.62 288 GLY A C 1
ATOM 2273 O O . GLY A 1 288 ? 6.274 17.060 21.298 1.00 60.62 288 GLY A O 1
ATOM 2274 N N . GLU A 1 289 ? 5.219 16.887 23.280 1.00 55.97 289 GLU A N 1
ATOM 2275 C CA . GLU A 1 289 ? 5.505 15.464 23.528 1.00 55.97 289 GLU A CA 1
ATOM 2276 C C . GLU A 1 289 ? 4.261 14.601 23.779 1.00 55.97 289 GLU A C 1
ATOM 2278 O O . GLU A 1 289 ? 4.266 13.444 23.366 1.00 55.97 289 GLU A O 1
ATOM 2283 N N . PHE A 1 290 ? 3.199 15.121 24.410 1.00 66.81 290 PHE A N 1
ATOM 2284 C CA . PHE A 1 290 ? 1.943 14.384 24.634 1.00 66.81 290 PHE A CA 1
ATOM 2285 C C . PHE A 1 290 ? 0.739 15.315 24.873 1.00 66.81 290 PHE A C 1
ATOM 2287 O O . PHE A 1 290 ? 0.893 16.499 25.183 1.00 66.81 290 PHE A O 1
ATOM 2294 N N . LEU A 1 291 ? -0.473 14.764 24.737 1.00 70.31 291 LEU A N 1
ATOM 2295 C CA . LEU A 1 291 ? -1.727 15.451 25.053 1.00 70.31 291 LEU A CA 1
ATOM 2296 C C . LEU A 1 291 ? -2.103 15.258 26.530 1.00 70.31 291 LEU A C 1
ATOM 2298 O O . LEU A 1 291 ? -2.340 14.141 26.997 1.00 70.31 291 LEU A O 1
ATOM 2302 N N . GLY A 1 292 ? -2.175 16.363 27.266 1.00 83.31 292 GLY A N 1
ATOM 2303 C CA . GLY A 1 292 ? -2.450 16.365 28.698 1.00 83.31 292 GLY A CA 1
ATOM 2304 C C . GLY A 1 292 ? -2.853 17.744 29.203 1.00 83.31 292 GLY A C 1
ATOM 2305 O O . GLY A 1 292 ? -2.718 18.745 28.506 1.00 83.31 292 GLY A O 1
ATOM 2306 N N . ARG A 1 293 ? -3.332 17.820 30.441 1.00 89.06 293 ARG A N 1
ATOM 2307 C CA . ARG A 1 293 ? -3.596 19.084 31.133 1.00 89.06 293 ARG A CA 1
ATOM 2308 C C . ARG A 1 293 ? -2.908 19.075 32.486 1.00 89.06 293 ARG A C 1
ATOM 2310 O O . ARG A 1 293 ? -3.060 18.121 33.244 1.00 89.06 293 ARG A O 1
ATOM 2317 N N . VAL A 1 294 ? -2.180 20.146 32.793 1.00 90.19 294 VAL A N 1
ATOM 2318 C CA . VAL A 1 294 ? -1.646 20.380 34.139 1.00 90.19 294 VAL A CA 1
ATOM 2319 C C . VAL A 1 294 ? -2.662 21.197 34.934 1.00 90.19 294 VAL A C 1
ATOM 2321 O O . VAL A 1 294 ? -3.088 22.276 34.508 1.00 90.19 294 VAL A O 1
ATOM 2324 N N . PHE A 1 295 ? -3.044 20.678 36.094 1.00 93.81 295 PHE A N 1
ATOM 2325 C CA . PHE A 1 295 ? -3.826 21.374 37.109 1.00 93.81 295 PHE A CA 1
ATOM 2326 C C . PHE A 1 295 ? -2.917 21.770 38.273 1.00 93.81 295 PHE A C 1
ATOM 2328 O O . PHE A 1 295 ? -2.007 21.027 38.631 1.00 93.81 295 PHE A O 1
ATOM 2335 N N . ASN A 1 296 ? -3.168 22.925 38.886 1.00 94.12 296 ASN A N 1
ATOM 2336 C CA . ASN A 1 296 ? -2.506 23.315 40.131 1.00 94.12 296 ASN A CA 1
ATOM 2337 C C . ASN A 1 296 ? -3.399 22.900 41.307 1.00 94.12 296 ASN A C 1
ATOM 2339 O O . ASN A 1 296 ? -4.522 23.397 41.423 1.00 94.12 296 ASN A O 1
ATOM 2343 N N . TYR A 1 297 ? -2.905 21.985 42.139 1.00 94.12 297 TYR A N 1
ATOM 2344 C CA . TYR A 1 297 ? -3.588 21.423 43.305 1.00 94.12 297 TYR A CA 1
ATOM 2345 C C . TYR A 1 297 ? -2.967 21.969 44.597 1.00 94.12 297 TYR A C 1
ATOM 2347 O O . TYR A 1 297 ? -1.766 21.810 44.808 1.00 94.12 297 TYR A O 1
ATOM 2355 N N . ASP A 1 298 ? -3.770 22.590 45.464 1.00 92.06 298 ASP A N 1
ATOM 2356 C CA . ASP A 1 298 ? -3.322 23.082 46.774 1.00 92.06 298 ASP A CA 1
ATOM 2357 C C . ASP A 1 298 ? -3.133 21.913 47.757 1.00 92.06 298 ASP A C 1
ATOM 2359 O O . ASP A 1 298 ? -4.054 21.125 47.984 1.00 92.06 298 ASP A O 1
ATOM 2363 N N . VAL A 1 299 ? -1.941 21.797 48.349 1.00 90.94 299 VAL A N 1
ATOM 2364 C CA . VAL A 1 299 ? -1.561 20.638 49.175 1.00 90.94 299 VAL A CA 1
ATOM 2365 C C . VAL A 1 299 ? -2.203 20.677 50.559 1.00 90.94 299 VAL A C 1
ATOM 2367 O O . VAL A 1 299 ? -2.187 21.706 51.236 1.00 90.94 299 VAL A O 1
ATOM 2370 N N . SER A 1 300 ? -2.706 19.522 51.001 1.00 88.69 300 SER A N 1
ATOM 2371 C CA . SER A 1 300 ? -3.185 19.275 52.361 1.00 88.69 300 SER A CA 1
ATOM 2372 C C . SER A 1 300 ? -2.185 18.450 53.184 1.00 88.69 300 SER A C 1
ATOM 2374 O O . SER A 1 300 ? -1.440 17.622 52.662 1.00 88.69 300 SER A O 1
ATOM 2376 N N . THR A 1 301 ? -2.202 18.629 54.507 1.00 86.81 301 THR A N 1
ATOM 2377 C CA . THR A 1 301 ? -1.404 17.837 55.461 1.00 86.81 301 THR A CA 1
ATOM 2378 C C . THR A 1 301 ? -1.624 16.330 55.269 1.00 86.81 301 THR A C 1
ATOM 2380 O O . THR A 1 301 ? -2.764 15.870 55.207 1.00 86.81 301 THR A O 1
ATOM 2383 N N . ASN A 1 302 ? -0.537 15.551 55.251 1.00 85.88 302 ASN A N 1
ATOM 2384 C CA . ASN A 1 302 ? -0.501 14.114 54.920 1.00 85.88 302 ASN A CA 1
ATOM 2385 C C . ASN A 1 302 ? -0.857 13.722 53.465 1.00 85.88 302 ASN A C 1
ATOM 2387 O O . ASN A 1 302 ? -1.056 12.524 53.214 1.00 85.88 302 ASN A O 1
ATOM 2391 N N . ASP A 1 303 ? -0.928 14.648 52.504 1.00 89.88 303 ASP A N 1
ATOM 2392 C CA . ASP A 1 303 ? -1.015 14.277 51.084 1.00 89.88 303 ASP A CA 1
ATOM 2393 C C . ASP A 1 303 ? 0.253 13.541 50.611 1.00 89.88 303 ASP A C 1
ATOM 2395 O O . ASP A 1 303 ? 1.369 13.769 51.076 1.00 89.88 303 ASP A O 1
ATOM 2399 N N . THR A 1 304 ? 0.070 12.628 49.657 1.00 91.12 304 THR A N 1
ATOM 2400 C CA . THR A 1 304 ? 1.143 11.904 48.952 1.00 91.12 304 THR A CA 1
ATOM 2401 C C . THR A 1 304 ? 0.769 11.837 47.475 1.00 91.12 304 THR A C 1
ATOM 2403 O O . THR A 1 304 ? -0.419 11.916 47.160 1.00 91.12 304 THR A O 1
ATOM 2406 N N . TYR A 1 305 ? 1.724 11.642 46.561 1.00 89.56 305 TYR A N 1
ATOM 2407 C CA . TYR A 1 305 ? 1.396 11.529 45.131 1.00 89.56 305 TYR A CA 1
ATOM 2408 C C . TYR A 1 305 ? 0.390 10.410 44.825 1.00 89.56 305 TYR A C 1
ATOM 2410 O O . TYR A 1 305 ? -0.453 10.588 43.954 1.00 89.56 305 TYR A O 1
ATOM 2418 N N . ILE A 1 306 ? 0.423 9.315 45.593 1.00 88.19 306 ILE A N 1
ATOM 2419 C CA . ILE A 1 306 ? -0.564 8.228 45.519 1.00 88.19 306 ILE A CA 1
ATOM 2420 C C . ILE A 1 306 ? -1.952 8.751 45.921 1.00 88.19 306 ILE A C 1
ATOM 2422 O O . ILE A 1 306 ? -2.853 8.759 45.100 1.00 88.19 306 ILE A O 1
ATOM 2426 N N . LYS A 1 307 ? -2.120 9.313 47.127 1.00 90.00 307 LYS A N 1
ATOM 2427 C CA . LYS A 1 307 ? -3.419 9.875 47.568 1.00 90.00 307 LYS A CA 1
ATOM 2428 C C . LYS A 1 307 ? -3.973 10.957 46.635 1.00 90.00 307 LYS A C 1
ATOM 2430 O O . LYS A 1 307 ? -5.182 11.065 46.467 1.00 90.00 307 LYS A O 1
ATOM 2435 N N . VAL A 1 308 ? -3.114 11.784 46.038 1.00 91.69 308 VAL A N 1
ATOM 2436 C CA . VAL A 1 308 ? -3.565 12.813 45.090 1.00 91.69 308 VAL A CA 1
ATOM 2437 C C . VAL A 1 308 ? -4.044 12.165 43.786 1.00 91.69 308 VAL A C 1
ATOM 2439 O O . VAL A 1 308 ? -5.124 12.510 43.313 1.00 91.69 308 VAL A O 1
ATOM 2442 N N . ALA A 1 309 ? -3.314 11.193 43.235 1.00 89.69 309 ALA A N 1
ATOM 2443 C CA . ALA A 1 309 ? -3.758 10.447 42.056 1.00 89.69 309 ALA A CA 1
ATOM 2444 C C . ALA A 1 309 ? -5.062 9.666 42.310 1.00 89.69 309 ALA A C 1
ATOM 2446 O O . ALA A 1 309 ? -6.024 9.797 41.546 1.00 89.69 309 ALA A O 1
ATOM 2447 N N . ASP A 1 310 ? -5.100 8.924 43.414 1.00 88.94 310 ASP A N 1
ATOM 2448 C CA . ASP A 1 310 ? -6.140 7.958 43.749 1.00 88.94 310 ASP A CA 1
ATOM 2449 C C . ASP A 1 310 ? -7.379 8.656 44.348 1.00 88.94 310 ASP A C 1
ATOM 2451 O O . ASP A 1 310 ? -8.446 8.675 43.733 1.00 88.94 310 ASP A O 1
ATOM 2455 N N . ASP A 1 311 ? -7.243 9.311 45.510 1.00 89.25 311 ASP A N 1
ATOM 2456 C CA . ASP A 1 311 ? -8.374 9.877 46.268 1.00 89.25 311 ASP A CA 1
ATOM 2457 C C . ASP A 1 311 ? -8.911 11.188 45.669 1.00 89.25 311 ASP A C 1
ATOM 2459 O O . ASP A 1 311 ? -10.081 11.532 45.872 1.00 89.25 311 ASP A O 1
ATOM 2463 N N . LYS A 1 312 ? -8.053 11.987 45.011 1.00 92.62 312 LYS A N 1
ATOM 2464 C CA . LYS A 1 312 ? -8.408 13.346 44.544 1.00 92.62 312 LYS A CA 1
ATOM 2465 C C . LYS A 1 312 ? -8.700 13.402 43.056 1.00 92.62 312 LYS A C 1
ATOM 2467 O O . LYS A 1 312 ? -9.676 14.046 42.675 1.00 92.62 312 LYS A O 1
ATOM 2472 N N . TYR A 1 313 ? -7.913 12.704 42.239 1.00 93.25 313 TYR A N 1
ATOM 2473 C CA . TYR A 1 313 ? -8.073 12.642 40.783 1.00 93.25 313 TYR A CA 1
ATOM 2474 C C . TYR A 1 313 ? -8.682 11.321 40.277 1.00 93.25 313 TYR A C 1
ATOM 2476 O O . TYR A 1 313 ? -8.847 11.167 39.067 1.00 93.25 313 TYR A O 1
ATOM 2484 N N . ALA A 1 314 ? -9.094 10.408 41.168 1.00 91.62 314 ALA A N 1
ATOM 2485 C CA . ALA A 1 314 ? -9.841 9.190 40.837 1.00 91.62 314 ALA A CA 1
ATOM 2486 C C . ALA A 1 314 ? -9.167 8.324 39.750 1.00 91.62 314 ALA A C 1
ATOM 2488 O O . ALA A 1 314 ? -9.828 7.852 38.824 1.00 91.62 314 ALA A O 1
ATOM 2489 N N . ASN A 1 315 ? -7.846 8.145 39.852 1.00 88.00 315 ASN A N 1
ATOM 2490 C CA . ASN A 1 315 ? -6.982 7.418 38.910 1.00 88.00 315 ASN A CA 1
ATOM 2491 C C . ASN A 1 315 ? -6.871 8.037 37.494 1.00 88.00 315 ASN A C 1
ATOM 2493 O O . ASN A 1 315 ? -6.387 7.375 36.579 1.00 88.00 315 ASN A O 1
ATOM 2497 N N . LEU A 1 316 ? -7.261 9.305 37.280 1.00 84.81 316 LEU A N 1
ATOM 2498 C CA . LEU A 1 316 ? -7.024 10.033 36.010 1.00 84.81 316 LEU A CA 1
ATOM 2499 C C . LEU A 1 316 ? -5.542 10.419 35.777 1.00 84.81 316 LEU A C 1
ATOM 2501 O O . LEU A 1 316 ? -5.196 10.971 34.733 1.00 84.81 316 LEU A O 1
ATOM 2505 N N . THR A 1 317 ? -4.669 10.118 36.738 1.00 85.12 317 THR A N 1
ATOM 2506 C CA . THR A 1 317 ? -3.206 10.281 36.722 1.00 85.12 317 THR A CA 1
ATOM 2507 C C . THR A 1 317 ? -2.577 9.170 37.579 1.00 85.12 317 THR A C 1
ATOM 2509 O O . THR A 1 317 ? -3.301 8.426 38.238 1.00 85.12 317 THR A O 1
ATOM 2512 N N . THR A 1 318 ? -1.246 9.062 37.613 1.00 83.69 318 THR A N 1
ATOM 2513 C CA . THR A 1 318 ? -0.507 8.188 38.545 1.00 83.69 318 THR A CA 1
ATOM 2514 C C . THR A 1 318 ? 0.441 9.002 39.428 1.00 83.69 318 THR A C 1
ATOM 2516 O O . THR A 1 318 ? 0.765 10.154 39.121 1.00 83.69 318 THR A O 1
ATOM 2519 N N . ALA A 1 319 ? 0.926 8.396 40.516 1.00 82.38 319 ALA A N 1
ATOM 2520 C CA . ALA A 1 319 ? 1.910 9.019 41.397 1.00 82.38 319 ALA A CA 1
ATOM 2521 C C . ALA A 1 319 ? 3.206 9.412 40.655 1.00 82.38 319 ALA A C 1
ATOM 2523 O O . ALA A 1 319 ? 3.727 10.508 40.870 1.00 82.38 319 ALA A O 1
ATOM 2524 N N . ASP A 1 320 ? 3.681 8.564 39.738 1.00 77.88 320 ASP A N 1
ATOM 2525 C CA . ASP A 1 320 ? 4.867 8.829 38.914 1.00 77.88 320 ASP A CA 1
ATOM 2526 C C . ASP A 1 320 ? 4.645 9.993 37.943 1.00 77.88 320 ASP A C 1
ATOM 2528 O O . ASP A 1 320 ? 5.526 10.837 37.784 1.00 77.88 320 ASP A O 1
ATOM 2532 N N . TRP A 1 321 ? 3.456 10.089 37.335 1.00 75.88 321 TRP A N 1
ATOM 2533 C CA . TRP A 1 321 ? 3.096 11.208 36.459 1.00 75.88 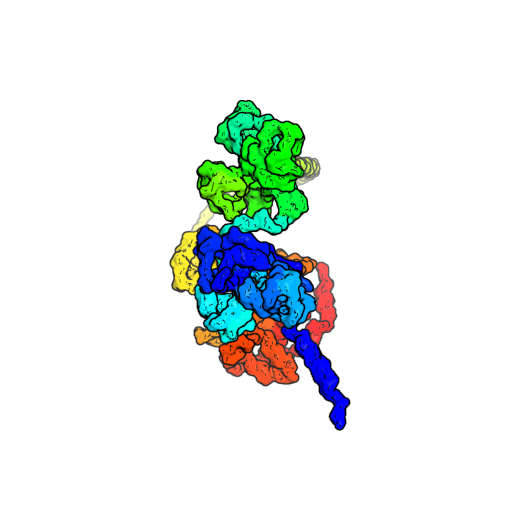321 TRP A CA 1
ATOM 2534 C C . TRP A 1 321 ? 3.031 12.539 37.210 1.00 75.88 321 TRP A C 1
ATOM 2536 O O . TRP A 1 321 ? 3.489 13.548 36.680 1.00 75.88 321 TRP A O 1
ATOM 2546 N N . ILE A 1 322 ? 2.554 12.555 38.459 1.00 83.62 322 ILE A N 1
ATOM 2547 C CA . ILE A 1 322 ? 2.640 13.760 39.298 1.00 83.62 322 ILE A CA 1
ATOM 2548 C C . ILE A 1 322 ? 4.111 14.050 39.642 1.00 83.62 322 ILE A C 1
ATOM 2550 O O . ILE A 1 322 ? 4.555 15.191 39.509 1.00 83.62 322 ILE A O 1
ATOM 2554 N N . GLN A 1 323 ? 4.909 13.044 40.019 1.00 84.62 323 GLN A N 1
ATOM 2555 C CA . GLN A 1 323 ? 6.323 13.257 40.347 1.00 84.62 323 GLN A CA 1
ATOM 2556 C C . GLN A 1 323 ? 7.146 13.778 39.152 1.00 84.62 323 GLN A C 1
ATOM 2558 O O . GLN A 1 323 ? 7.989 14.649 39.352 1.00 84.62 323 GLN A O 1
ATOM 2563 N N . ARG A 1 324 ? 6.880 13.337 37.910 1.00 79.69 324 ARG A N 1
ATOM 2564 C CA . ARG A 1 324 ? 7.557 13.845 36.692 1.00 79.69 324 ARG A CA 1
ATOM 2565 C C . ARG A 1 324 ? 7.411 15.374 36.509 1.00 79.69 324 ARG A C 1
ATOM 2567 O O . ARG A 1 324 ? 8.242 15.970 35.832 1.00 79.69 324 ARG A O 1
ATOM 2574 N N . PHE A 1 325 ? 6.413 16.018 37.131 1.00 80.69 325 PHE A N 1
ATOM 2575 C CA . PHE A 1 325 ? 6.114 17.458 36.993 1.00 80.69 325 PHE A CA 1
ATOM 2576 C C . PHE A 1 325 ? 6.355 18.296 38.264 1.00 80.69 325 PHE A C 1
ATOM 2578 O O . PHE A 1 325 ? 6.025 19.487 38.291 1.00 80.69 325 PHE A O 1
ATOM 2585 N N . ASN A 1 326 ? 6.939 17.715 39.318 1.00 84.94 326 ASN A N 1
ATOM 2586 C CA . ASN A 1 326 ? 7.172 18.386 40.600 1.00 84.94 326 ASN A CA 1
ATOM 2587 C C . ASN A 1 326 ? 8.585 18.111 41.140 1.00 84.94 326 ASN A C 1
ATOM 2589 O O . ASN A 1 326 ? 9.143 17.038 40.953 1.00 84.94 326 ASN A O 1
ATOM 2593 N N . SER A 1 327 ? 9.166 19.075 41.858 1.00 81.88 327 SER A N 1
ATOM 2594 C CA . SER A 1 327 ? 10.528 18.963 42.412 1.00 81.88 327 SER A CA 1
ATOM 2595 C C . SER A 1 327 ? 10.608 18.241 43.766 1.00 81.88 327 SER A C 1
ATOM 2597 O O . SER A 1 327 ? 11.705 18.006 44.278 1.00 81.88 327 SER A O 1
ATOM 2599 N N . TYR A 1 328 ? 9.468 17.884 44.361 1.00 81.38 328 TYR A N 1
ATOM 2600 C CA . TYR A 1 328 ? 9.411 17.123 45.608 1.00 81.38 328 TYR A CA 1
ATOM 2601 C C . TYR A 1 328 ? 9.591 15.621 45.322 1.00 81.38 328 TYR A C 1
ATOM 2603 O O . TYR A 1 328 ? 9.040 15.079 44.372 1.00 81.38 328 TYR A O 1
ATOM 2611 N N . GLY A 1 329 ? 10.363 14.913 46.148 1.00 74.06 329 GLY A N 1
ATOM 2612 C CA . GLY A 1 329 ? 10.400 13.444 46.073 1.00 74.06 329 GLY A CA 1
ATOM 2613 C C . GLY A 1 329 ? 9.154 12.836 46.723 1.00 74.06 329 GLY A C 1
ATOM 2614 O O . GLY A 1 329 ? 8.655 13.421 47.682 1.00 74.06 329 GLY A O 1
ATOM 2615 N N . ALA A 1 330 ? 8.710 11.651 46.279 1.00 68.44 330 ALA A N 1
ATOM 2616 C CA . ALA A 1 330 ? 7.479 10.972 46.730 1.00 68.44 330 ALA A CA 1
ATOM 2617 C C . ALA A 1 330 ? 7.152 11.065 48.236 1.00 68.44 330 ALA A C 1
ATOM 2619 O O . ALA A 1 330 ? 6.002 11.284 48.607 1.00 68.44 330 ALA A O 1
ATOM 2620 N N . ASN A 1 331 ? 8.166 10.940 49.100 1.00 70.31 331 ASN A N 1
ATOM 2621 C CA . ASN A 1 331 ? 8.027 10.934 50.563 1.00 70.31 331 ASN A CA 1
ATOM 2622 C C . ASN A 1 331 ? 8.367 12.290 51.229 1.00 70.31 331 ASN A C 1
ATOM 2624 O O . ASN A 1 331 ? 8.685 12.326 52.416 1.00 70.31 331 ASN A O 1
ATOM 2628 N N . ARG A 1 332 ? 8.418 13.394 50.466 1.00 78.56 332 ARG A N 1
ATOM 2629 C CA . ARG A 1 332 ? 8.876 14.731 50.909 1.00 78.56 332 ARG A CA 1
ATOM 2630 C C . ARG A 1 332 ? 8.056 15.884 50.303 1.00 78.56 332 ARG A C 1
ATOM 2632 O O . ARG A 1 332 ? 8.609 16.931 49.969 1.00 78.56 332 ARG A O 1
ATOM 2639 N N . ILE A 1 333 ? 6.749 15.684 50.153 1.00 84.25 333 ILE A N 1
ATOM 2640 C CA . ILE A 1 333 ? 5.793 16.751 49.819 1.00 84.25 333 ILE A CA 1
ATOM 2641 C C . ILE A 1 333 ? 5.597 17.637 51.071 1.00 84.25 333 ILE A C 1
ATOM 2643 O O . ILE A 1 333 ? 5.499 17.088 52.169 1.00 84.25 333 ILE A O 1
ATOM 2647 N N . PRO A 1 334 ? 5.587 18.979 50.959 1.00 82.44 334 PRO A N 1
ATOM 2648 C CA . PRO A 1 334 ? 5.399 19.869 52.107 1.00 82.44 334 PRO A CA 1
ATOM 2649 C C . PRO A 1 334 ? 3.923 19.966 52.526 1.00 82.44 334 PRO A C 1
ATOM 2651 O O . PRO A 1 334 ? 3.051 20.040 51.670 1.00 82.44 334 PRO A O 1
ATOM 2654 N N . ASP A 1 335 ? 3.639 20.085 53.829 1.00 81.25 335 ASP A N 1
ATOM 2655 C CA . ASP A 1 335 ? 2.263 20.198 54.365 1.00 81.25 335 ASP A CA 1
ATOM 2656 C C . ASP A 1 335 ? 1.480 21.443 53.901 1.00 81.25 335 ASP A C 1
ATOM 2658 O O . ASP A 1 335 ? 0.277 21.537 54.138 1.00 81.25 335 ASP A O 1
ATOM 2662 N N . THR A 1 336 ? 2.158 22.411 53.275 1.00 78.38 336 THR A N 1
ATOM 2663 C CA . THR A 1 336 ? 1.549 23.549 52.573 1.00 78.38 336 THR A CA 1
ATOM 2664 C C . THR A 1 336 ? 2.353 23.854 51.309 1.00 78.38 336 THR A C 1
ATOM 2666 O O . THR A 1 336 ? 3.584 23.793 51.319 1.00 78.38 336 THR A O 1
ATOM 2669 N N . GLY A 1 337 ? 1.664 24.184 50.219 1.00 84.44 337 GLY A N 1
ATOM 2670 C CA . GLY A 1 337 ? 2.257 24.401 48.900 1.00 84.44 337 GLY A CA 1
ATOM 2671 C C . GLY A 1 337 ? 1.265 24.039 47.799 1.00 84.44 337 GLY A C 1
ATOM 2672 O O . GLY A 1 337 ? 0.070 23.908 48.067 1.00 84.44 337 GLY A O 1
ATOM 2673 N N . SER A 1 338 ? 1.755 23.847 46.576 1.00 89.31 338 SER A N 1
ATOM 2674 C CA . SER A 1 338 ? 0.939 23.374 45.458 1.00 89.31 338 SER A CA 1
ATOM 2675 C C . SER A 1 338 ? 1.673 22.331 44.612 1.00 89.31 338 SER A C 1
ATOM 2677 O O . SER A 1 338 ? 2.905 22.281 44.604 1.00 89.31 338 SER A O 1
ATOM 2679 N N . LEU A 1 339 ? 0.911 21.480 43.923 1.00 91.81 339 LEU A N 1
ATOM 2680 C CA . LEU A 1 339 ? 1.411 20.445 43.019 1.00 91.81 339 LEU A CA 1
ATOM 2681 C C . LEU A 1 339 ? 0.864 20.635 41.606 1.00 91.81 339 LEU A C 1
ATOM 2683 O O . LEU A 1 339 ? -0.336 20.838 41.418 1.00 91.81 339 LEU A O 1
ATOM 2687 N N . ASN A 1 340 ? 1.741 20.454 40.622 1.00 92.00 340 ASN A N 1
ATOM 2688 C CA . ASN A 1 340 ? 1.373 20.259 39.224 1.00 92.00 340 ASN A CA 1
ATOM 2689 C C . ASN A 1 340 ? 0.820 18.838 39.050 1.00 92.00 340 ASN A C 1
ATOM 2691 O O . ASN A 1 340 ? 1.586 17.876 39.084 1.00 92.00 340 ASN A O 1
ATOM 2695 N N . VAL A 1 341 ? -0.489 18.681 38.880 1.00 91.88 341 VAL A N 1
ATOM 2696 C CA . VAL A 1 341 ? -1.121 17.382 38.619 1.00 91.88 341 VAL A CA 1
ATOM 2697 C C . VAL A 1 341 ? -1.436 17.266 37.132 1.00 91.88 341 VAL A C 1
ATOM 2699 O O . VAL A 1 341 ? -2.316 17.956 36.620 1.00 91.88 341 VAL A O 1
ATOM 2702 N N . THR A 1 342 ? -0.699 16.400 36.441 1.00 86.19 342 THR A N 1
ATOM 2703 C CA . THR A 1 342 ? -0.836 16.163 34.999 1.00 86.19 342 THR A CA 1
ATOM 2704 C C . THR A 1 342 ? -1.848 15.052 34.733 1.00 86.19 342 THR A C 1
ATOM 2706 O O . THR A 1 342 ? -1.644 13.925 35.162 1.00 86.19 342 THR A O 1
ATOM 2709 N N . VAL A 1 343 ? -2.921 15.347 33.999 1.00 84.31 343 VAL A N 1
ATOM 2710 C CA . VAL A 1 343 ? -3.930 14.367 33.558 1.00 84.31 343 VAL A CA 1
ATOM 2711 C C . VAL A 1 343 ? -3.829 14.178 32.048 1.00 84.31 343 VAL A C 1
ATOM 2713 O O . VAL A 1 343 ? -3.869 15.157 31.302 1.00 84.31 343 VAL A O 1
ATOM 2716 N N . ASN A 1 344 ? -3.753 12.929 31.587 1.00 75.94 344 ASN A N 1
ATOM 2717 C CA . ASN A 1 344 ? -3.679 12.620 30.158 1.00 75.94 344 ASN A CA 1
ATOM 2718 C C . ASN A 1 344 ? -5.062 12.700 29.493 1.00 75.94 344 ASN A C 1
ATOM 2720 O O . ASN A 1 344 ? -6.088 12.302 30.056 1.00 75.94 344 ASN A O 1
ATOM 2724 N N . CYS A 1 345 ? -5.099 13.208 28.265 1.00 73.44 345 CYS A N 1
ATOM 2725 C CA . CYS A 1 345 ? -6.333 13.423 27.519 1.00 73.44 345 CYS A CA 1
ATOM 2726 C C . CYS A 1 345 ? -6.147 13.138 26.029 1.00 73.44 345 CYS A C 1
ATOM 2728 O O . CYS A 1 345 ? -5.032 13.080 25.521 1.00 73.44 345 CYS A O 1
ATOM 2730 N N . SER A 1 346 ? -7.260 12.930 25.328 1.00 71.38 346 SER A N 1
ATOM 2731 C CA . SER A 1 346 ? -7.265 12.698 23.887 1.00 71.38 346 SER A CA 1
ATOM 2732 C C . SER A 1 346 ? -8.250 13.648 23.220 1.00 71.38 346 SER A C 1
ATOM 2734 O O . SER A 1 346 ? -9.424 13.716 23.595 1.00 71.38 346 SER A O 1
ATOM 2736 N N . CYS A 1 347 ? -7.760 14.398 22.237 1.00 61.84 347 CYS A N 1
ATOM 2737 C CA . CYS A 1 347 ? -8.579 15.280 21.420 1.00 61.84 347 CYS A CA 1
ATOM 2738 C C . CYS A 1 347 ? -9.294 14.463 20.340 1.00 61.84 347 CYS A C 1
ATOM 2740 O O . CYS A 1 347 ? -8.670 13.676 19.631 1.00 61.84 347 CYS A O 1
ATOM 2742 N N . GLY A 1 348 ? -10.612 14.642 20.216 1.00 54.94 348 GLY A N 1
ATOM 2743 C CA . GLY A 1 348 ? -11.416 13.930 19.222 1.00 54.94 348 GLY A CA 1
ATOM 2744 C C . GLY A 1 348 ? -11.007 14.296 17.795 1.00 54.94 348 GLY A C 1
ATOM 2745 O O . GLY A 1 348 ? -11.237 15.425 17.364 1.00 54.94 348 GLY A O 1
ATOM 2746 N N . ASP A 1 349 ? -10.433 13.345 17.055 1.00 47.34 349 ASP A N 1
ATOM 2747 C CA . ASP A 1 349 ? -10.066 13.553 15.655 1.00 47.34 349 ASP A CA 1
ATOM 2748 C C . ASP A 1 349 ? -11.196 13.124 14.704 1.00 47.34 349 ASP A C 1
ATOM 2750 O O . ASP A 1 349 ? -11.466 11.938 14.487 1.00 47.34 349 ASP A O 1
ATOM 2754 N N . ASN A 1 350 ? -11.811 14.124 14.071 1.00 44.28 350 ASN A N 1
ATOM 2755 C CA . ASN A 1 350 ? -12.851 13.953 13.056 1.00 44.28 350 ASN A CA 1
ATOM 2756 C C . ASN A 1 350 ? -12.345 13.263 11.767 1.00 44.28 350 ASN A C 1
ATOM 2758 O O . ASN A 1 350 ? -13.160 12.884 10.922 1.00 44.28 350 ASN A O 1
ATOM 2762 N N . SER A 1 351 ? -11.025 13.101 11.593 1.00 38.94 351 SER A N 1
ATOM 2763 C CA . SER A 1 351 ? -10.423 12.278 10.536 1.00 38.94 351 SER A CA 1
ATOM 2764 C C . SER A 1 351 ? -10.557 10.773 10.815 1.00 38.94 351 SER A C 1
ATOM 2766 O O . SER A 1 351 ? -10.663 9.986 9.873 1.00 38.94 351 SER A O 1
ATOM 2768 N N . VAL A 1 352 ? -10.630 10.378 12.095 1.00 39.19 352 VAL A N 1
ATOM 2769 C CA . VAL A 1 352 ? -10.757 8.976 12.528 1.00 39.19 352 VAL A CA 1
ATOM 2770 C C . VAL A 1 352 ? -12.223 8.538 12.578 1.00 39.19 352 VAL A C 1
ATOM 2772 O O . VAL A 1 352 ? -12.533 7.410 12.200 1.00 39.19 352 VAL A O 1
ATOM 2775 N N . SER A 1 353 ? -13.150 9.414 12.984 1.00 40.03 353 SER A N 1
ATOM 2776 C CA . SER A 1 353 ? -14.584 9.221 12.720 1.00 40.03 353 SER A CA 1
ATOM 2777 C C . SER A 1 353 ? -15.388 10.519 12.783 1.00 40.03 353 SER A C 1
ATOM 2779 O O . SER A 1 353 ? -15.144 11.379 13.624 1.00 40.03 353 SER A O 1
ATOM 2781 N N . LYS A 1 354 ? -16.419 10.620 11.936 1.00 46.78 354 LYS A N 1
ATOM 2782 C CA . LYS A 1 354 ? -17.385 11.733 11.932 1.00 46.78 354 LYS A CA 1
ATOM 2783 C C . LYS A 1 354 ? -18.465 11.614 13.013 1.00 46.78 354 LYS A C 1
ATOM 2785 O O . LYS A 1 354 ? -19.122 12.607 13.309 1.00 46.78 354 LYS A O 1
ATOM 2790 N N . ASP A 1 355 ? -18.638 10.430 13.601 1.00 46.41 355 ASP A N 1
ATOM 2791 C CA . ASP A 1 355 ? -19.701 10.163 14.580 1.00 46.41 355 ASP A CA 1
ATOM 2792 C C . ASP A 1 355 ? -19.257 10.411 16.036 1.00 46.41 355 ASP A C 1
ATOM 2794 O O . ASP A 1 355 ? -20.102 10.504 16.929 1.00 46.41 355 ASP A O 1
ATOM 2798 N N . TYR A 1 356 ? -17.943 10.515 16.285 1.00 54.91 356 TYR A N 1
ATOM 2799 C CA . TYR A 1 356 ? -17.322 10.454 17.618 1.00 54.91 356 TYR A CA 1
ATOM 2800 C C . TYR A 1 356 ? -16.281 11.567 17.854 1.00 54.91 356 TYR A C 1
ATOM 2802 O O . TYR A 1 356 ? -15.122 11.299 18.164 1.00 54.91 356 TYR A O 1
ATOM 2810 N N . GLY A 1 357 ? -16.673 12.835 17.717 1.00 52.09 357 GLY A N 1
ATOM 2811 C CA . GLY A 1 357 ? -15.748 13.976 17.814 1.00 52.09 357 GLY A CA 1
ATOM 2812 C C . GLY A 1 357 ? -15.298 14.393 19.230 1.00 52.09 357 GLY A C 1
ATOM 2813 O O . GLY A 1 357 ? -14.889 15.538 19.399 1.00 52.09 357 GLY A O 1
ATOM 2814 N N . LEU A 1 358 ? -15.400 13.529 20.250 1.00 62.69 358 LEU A N 1
ATOM 2815 C CA . LEU A 1 358 ? -14.792 13.704 21.584 1.00 62.69 358 LEU A CA 1
ATOM 2816 C C . LEU A 1 358 ? -14.426 12.342 22.192 1.00 62.69 358 LEU A C 1
ATOM 2818 O O . LEU A 1 358 ? -15.179 11.378 22.040 1.00 62.69 358 LEU A O 1
ATOM 2822 N N . PHE A 1 359 ? -13.346 12.294 22.974 1.00 72.81 359 PHE A N 1
ATOM 2823 C CA . PHE A 1 359 ? -13.015 11.159 23.841 1.00 72.81 359 PHE A CA 1
ATOM 2824 C C . PHE A 1 359 ? -13.248 11.483 25.320 1.00 72.81 359 PHE A C 1
ATOM 2826 O O . PHE A 1 359 ? -13.112 12.623 25.766 1.00 72.81 359 PHE A O 1
ATOM 2833 N N . LEU A 1 360 ? -13.586 10.442 26.078 1.00 80.12 360 LEU A N 1
ATOM 2834 C CA . LEU A 1 360 ? -13.640 10.428 27.534 1.00 80.12 360 LEU A CA 1
ATOM 2835 C C . LEU A 1 360 ? -12.433 9.634 28.054 1.00 80.12 360 LEU A C 1
ATOM 2837 O O . LEU A 1 360 ? -12.387 8.421 27.843 1.00 80.12 360 LEU A O 1
ATOM 2841 N N . THR A 1 361 ? -11.483 10.285 28.732 1.00 84.25 361 THR A N 1
ATOM 2842 C CA . THR A 1 361 ? -10.431 9.590 29.496 1.00 84.25 361 THR A CA 1
ATOM 2843 C C . THR A 1 361 ? -11.099 8.832 30.640 1.00 84.25 361 THR A C 1
ATOM 2845 O O . THR A 1 361 ? -11.783 9.433 31.467 1.00 84.25 361 THR A O 1
ATOM 2848 N N . TYR A 1 362 ? -10.921 7.518 30.694 1.00 85.31 362 TYR A N 1
ATOM 2849 C CA . TYR A 1 362 ? -11.635 6.615 31.589 1.00 85.31 362 TYR A CA 1
ATOM 2850 C C . TYR A 1 362 ? -10.631 5.723 32.333 1.00 85.31 362 TYR A C 1
ATOM 2852 O O . TYR A 1 362 ? -10.043 4.830 31.725 1.00 85.31 362 TYR A O 1
ATOM 2860 N N . PRO A 1 363 ? -10.415 5.934 33.641 1.00 85.81 363 PRO A N 1
ATOM 2861 C CA . PRO A 1 363 ? -9.638 5.015 34.462 1.00 85.81 363 PRO A CA 1
ATOM 2862 C C . PRO A 1 363 ? -10.446 3.749 34.721 1.00 85.81 363 PRO A C 1
ATOM 2864 O O . PRO A 1 363 ? -11.569 3.839 35.224 1.00 85.81 363 PRO A O 1
ATOM 2867 N N . LEU A 1 364 ? -9.884 2.585 34.404 1.00 82.75 364 LEU A N 1
ATOM 2868 C CA . LEU A 1 364 ? -10.450 1.297 34.794 1.00 82.75 364 LEU A CA 1
ATOM 2869 C C . LEU A 1 364 ? -10.311 1.100 36.312 1.00 82.75 364 LEU A C 1
ATOM 2871 O O . LEU A 1 364 ? -9.285 1.447 36.904 1.00 82.75 364 LEU A O 1
ATOM 2875 N N . ARG A 1 365 ? -11.349 0.538 36.936 1.00 83.56 365 ARG A N 1
ATOM 2876 C CA . ARG A 1 365 ? -11.393 0.145 38.352 1.00 83.56 365 ARG A CA 1
ATOM 2877 C C . ARG A 1 365 ? -11.534 -1.382 38.486 1.00 83.56 365 ARG A C 1
ATOM 2879 O O . ARG A 1 365 ? -12.068 -2.026 37.577 1.00 83.56 365 ARG A O 1
ATOM 2886 N N . PRO A 1 366 ? -11.100 -1.988 39.610 1.00 80.38 366 PRO A N 1
ATOM 2887 C CA . PRO A 1 366 ? -11.157 -3.436 39.797 1.00 80.38 366 PRO A CA 1
ATOM 2888 C C . PRO A 1 366 ? -12.566 -4.008 39.593 1.00 80.38 366 PRO A C 1
ATOM 2890 O O . PRO A 1 366 ? -13.520 -3.580 40.241 1.00 80.38 366 PRO A O 1
ATOM 2893 N N . GLY A 1 367 ? -12.686 -4.988 38.694 1.00 75.75 367 GLY A N 1
ATOM 2894 C CA . GLY A 1 367 ? -13.956 -5.622 38.323 1.00 75.75 367 GLY A CA 1
ATOM 2895 C C . GLY A 1 367 ? -14.666 -5.011 37.107 1.00 75.75 367 GLY A C 1
ATOM 2896 O O . GLY A 1 367 ? -15.596 -5.632 36.594 1.00 75.75 367 GLY A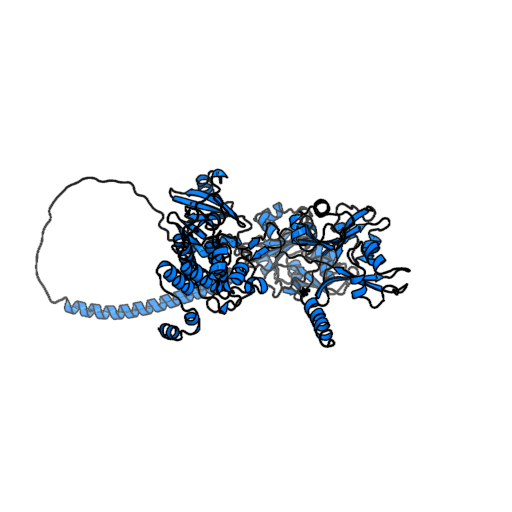 O 1
ATOM 2897 N N . GLU A 1 368 ? -14.231 -3.856 36.594 1.00 83.12 368 GLU A N 1
ATOM 2898 C CA . GLU A 1 368 ? -14.683 -3.377 35.284 1.00 83.12 368 GLU A CA 1
ATOM 2899 C C . GLU A 1 368 ? -14.049 -4.203 34.159 1.00 83.12 368 GLU A C 1
ATOM 2901 O O . GLU A 1 368 ? -12.848 -4.467 34.157 1.00 83.12 368 GLU A O 1
ATOM 2906 N N . THR A 1 369 ? -14.870 -4.589 33.184 1.00 84.62 369 THR A N 1
ATOM 2907 C CA . THR A 1 369 ? -14.487 -5.392 32.016 1.00 84.62 369 THR A CA 1
ATOM 2908 C C . THR A 1 369 ? -14.820 -4.651 30.726 1.00 84.62 369 THR A C 1
ATOM 2910 O O . THR A 1 369 ? -15.585 -3.685 30.727 1.00 84.62 369 THR A O 1
ATOM 2913 N N . LEU A 1 370 ? -14.294 -5.118 29.590 1.00 81.94 370 LEU A N 1
ATOM 2914 C CA . LEU A 1 370 ? -14.598 -4.520 28.287 1.00 81.94 370 LEU A CA 1
ATOM 2915 C C . LEU A 1 370 ? -16.109 -4.522 28.013 1.00 81.94 370 LEU A C 1
ATOM 2917 O O . LEU A 1 370 ? -16.642 -3.537 27.507 1.00 81.94 370 LEU A O 1
ATOM 2921 N N . ASP A 1 371 ? -16.800 -5.597 28.390 1.00 83.69 371 ASP A N 1
ATOM 2922 C CA . ASP A 1 371 ? -18.231 -5.739 28.147 1.00 83.69 371 ASP A CA 1
ATOM 2923 C C . ASP A 1 371 ? -19.059 -4.847 29.086 1.00 83.69 371 ASP A C 1
ATOM 2925 O O . ASP A 1 371 ? -20.004 -4.203 28.618 1.00 83.69 371 ASP A O 1
ATOM 2929 N N . SER A 1 372 ? -18.670 -4.692 30.362 1.00 85.50 372 SER A N 1
ATOM 2930 C CA . SER A 1 372 ? -19.345 -3.755 31.276 1.00 85.50 372 SER A CA 1
ATOM 2931 C C . SER A 1 372 ? -19.138 -2.295 30.864 1.00 85.50 372 SER A C 1
ATOM 2933 O O . SER A 1 372 ? -20.110 -1.547 30.796 1.00 85.50 372 SER A O 1
ATOM 2935 N N . VAL A 1 373 ? -17.913 -1.900 30.493 1.00 84.19 373 VAL A N 1
ATOM 2936 C CA . VAL A 1 373 ? -17.619 -0.540 30.001 1.00 84.19 373 VAL A CA 1
ATOM 2937 C C . VAL A 1 373 ? -18.320 -0.282 28.658 1.00 84.19 373 VAL A C 1
ATOM 2939 O O . VAL A 1 373 ? -18.824 0.816 28.430 1.00 84.19 373 VAL A O 1
ATOM 2942 N N . SER A 1 374 ? -18.445 -1.293 27.788 1.00 83.00 374 SER A N 1
ATOM 2943 C CA . SER A 1 374 ? -19.228 -1.177 26.545 1.00 83.00 374 SER A CA 1
ATOM 2944 C C . SER A 1 374 ? -20.729 -1.003 26.790 1.00 83.00 374 SER A C 1
ATOM 2946 O O . SER A 1 374 ? -21.373 -0.197 26.114 1.00 83.00 374 SER A O 1
ATOM 2948 N N . SER A 1 375 ? -21.259 -1.672 27.817 1.00 83.62 375 SER A N 1
ATOM 2949 C CA . SER A 1 375 ? -22.656 -1.560 28.241 1.00 83.62 375 SER A CA 1
ATOM 2950 C C . SER A 1 375 ? -22.957 -0.184 28.844 1.00 83.62 375 SER A C 1
ATOM 2952 O O . SER A 1 375 ? -23.948 0.437 28.468 1.00 83.62 375 SER A O 1
ATOM 2954 N N . GLU A 1 376 ? -22.085 0.332 29.720 1.00 82.81 376 GLU A N 1
ATOM 2955 C CA . GLU A 1 376 ? -22.219 1.675 30.308 1.00 82.81 376 GLU A CA 1
ATOM 2956 C C . GLU A 1 376 ? -22.088 2.783 29.249 1.00 82.81 376 GLU A C 1
ATOM 2958 O O . GLU A 1 376 ? -22.851 3.751 29.248 1.00 82.81 376 GLU A O 1
ATOM 2963 N N . ALA A 1 377 ? -21.158 2.632 28.303 1.00 79.06 377 ALA A N 1
ATOM 2964 C CA . ALA A 1 377 ? -20.962 3.593 27.220 1.00 79.06 377 ALA A CA 1
ATOM 2965 C C . ALA A 1 377 ? -22.042 3.528 26.120 1.00 79.06 377 ALA A C 1
ATOM 2967 O O . ALA A 1 377 ? -22.129 4.456 25.313 1.00 79.06 377 ALA A O 1
ATOM 2968 N N . ASN A 1 378 ? -22.842 2.453 26.069 1.00 82.06 378 ASN A N 1
ATOM 2969 C CA . ASN A 1 378 ? -23.740 2.104 24.961 1.00 82.06 378 ASN A CA 1
ATOM 2970 C C . ASN A 1 378 ? -23.006 2.044 23.601 1.00 82.06 378 ASN A C 1
ATOM 2972 O O . ASN A 1 378 ? -23.383 2.692 22.619 1.00 82.06 378 ASN A O 1
ATOM 2976 N N . LEU A 1 379 ? -21.909 1.282 23.568 1.00 78.00 379 LEU A N 1
ATOM 2977 C CA . LEU A 1 379 ? -21.031 1.072 22.411 1.00 78.00 379 LEU A CA 1
ATOM 2978 C C . LEU A 1 379 ? -20.748 -0.424 22.224 1.00 78.00 379 LEU A C 1
ATOM 2980 O O . LEU A 1 379 ? -20.888 -1.209 23.153 1.00 78.00 379 LEU A O 1
ATOM 2984 N N . SER A 1 380 ? -20.270 -0.838 21.048 1.00 81.38 380 SER A N 1
ATOM 2985 C CA . SER A 1 380 ? -19.737 -2.198 20.887 1.00 81.38 380 SER A CA 1
ATOM 2986 C C . SER A 1 380 ? -18.360 -2.336 21.545 1.00 81.38 380 SER A C 1
ATOM 2988 O O . SER A 1 380 ? -17.499 -1.471 21.355 1.00 81.38 380 SER A O 1
ATOM 2990 N N . SER A 1 381 ? -18.104 -3.467 22.202 1.00 77.12 381 SER A N 1
ATOM 2991 C CA . SER A 1 381 ? -16.795 -3.834 22.763 1.00 77.12 381 SER A CA 1
ATOM 2992 C C . SER A 1 381 ? -15.657 -3.795 21.729 1.00 77.12 381 SER A C 1
ATOM 2994 O O . SER A 1 381 ? -14.552 -3.356 22.045 1.00 77.12 381 SER A O 1
ATOM 2996 N N . GLN A 1 382 ? -15.931 -4.148 20.467 1.00 66.12 382 GLN A N 1
ATOM 2997 C CA . GLN A 1 382 ? -14.977 -4.018 19.354 1.00 66.12 382 GLN A CA 1
ATOM 2998 C C . GLN A 1 382 ? -14.539 -2.564 19.097 1.00 66.12 382 GLN A C 1
ATOM 3000 O O . GLN A 1 382 ? -13.355 -2.320 18.885 1.00 66.12 382 GLN A O 1
ATOM 3005 N N . LEU A 1 383 ? -15.463 -1.599 19.172 1.00 60.94 383 LEU A N 1
ATOM 3006 C CA . LEU A 1 383 ? -15.173 -0.175 18.954 1.00 60.94 383 LEU A CA 1
ATOM 3007 C C . LEU A 1 383 ? -14.342 0.415 20.100 1.00 60.94 383 LEU A C 1
ATOM 3009 O O . LEU A 1 383 ? -13.394 1.161 19.869 1.00 60.94 383 LEU A O 1
ATOM 3013 N N . ILE A 1 384 ? -14.668 0.059 21.346 1.00 61.44 384 ILE A N 1
ATOM 3014 C CA . ILE A 1 384 ? -13.849 0.459 22.496 1.00 61.44 384 ILE A CA 1
ATOM 3015 C C . ILE A 1 384 ? -12.451 -0.150 22.370 1.00 61.44 384 ILE A C 1
ATOM 3017 O O . ILE A 1 384 ? -11.469 0.559 22.569 1.00 61.44 384 ILE A O 1
ATOM 3021 N N . ARG A 1 385 ? -12.334 -1.418 21.952 1.00 65.38 385 ARG A N 1
ATOM 3022 C CA . ARG A 1 385 ? -11.034 -2.056 21.704 1.00 65.38 385 ARG A CA 1
ATOM 3023 C C . ARG A 1 385 ? -10.256 -1.402 20.552 1.00 65.38 385 ARG A C 1
ATOM 3025 O O . ARG A 1 385 ? -9.045 -1.272 20.674 1.00 65.38 385 ARG A O 1
ATOM 3032 N N . SER A 1 386 ? -10.904 -0.930 19.481 1.00 54.19 386 SER A N 1
ATOM 3033 C CA . SER A 1 386 ? -10.202 -0.259 18.370 1.00 54.19 386 SER A CA 1
ATOM 3034 C C . SER A 1 386 ? -9.616 1.109 18.737 1.00 54.19 386 SER A C 1
ATOM 3036 O O . SER A 1 386 ? -8.622 1.508 18.142 1.00 54.19 386 SER A O 1
ATOM 3038 N N . TYR A 1 387 ? -10.186 1.805 19.727 1.00 53.59 387 TYR A N 1
ATOM 3039 C CA . TYR A 1 387 ? -9.594 3.028 20.292 1.00 53.59 387 TYR A CA 1
ATOM 3040 C C . TYR A 1 387 ? -8.643 2.764 21.469 1.00 53.59 387 TYR A C 1
ATOM 3042 O O . TYR A 1 387 ? -7.998 3.692 21.946 1.00 53.59 387 TYR A O 1
ATOM 3050 N N . ASN A 1 388 ? -8.540 1.512 21.929 1.00 57.00 388 ASN A N 1
ATOM 3051 C CA . ASN A 1 388 ? -7.709 1.104 23.063 1.00 57.00 388 ASN A CA 1
ATOM 3052 C C . ASN A 1 388 ? -6.892 -0.169 22.756 1.00 57.00 388 ASN A C 1
ATOM 3054 O O . ASN A 1 388 ? -7.007 -1.165 23.481 1.00 57.00 388 ASN A O 1
ATOM 3058 N N . PRO A 1 389 ? -6.087 -0.183 21.674 1.00 42.72 389 PRO A N 1
ATOM 3059 C CA . PRO A 1 389 ? -5.225 -1.317 21.361 1.00 42.72 389 PRO A CA 1
ATOM 3060 C C . PRO A 1 389 ? -4.189 -1.511 22.481 1.00 42.72 389 PRO A C 1
ATOM 3062 O O . PRO A 1 389 ? -3.472 -0.583 22.839 1.00 42.72 389 PRO A O 1
ATOM 3065 N N . GLY A 1 390 ? -4.139 -2.716 23.055 1.00 44.19 390 GLY A N 1
ATOM 3066 C CA . GLY A 1 390 ? -3.271 -3.055 24.192 1.00 44.19 390 GLY A CA 1
ATOM 3067 C C . GLY A 1 390 ? -3.889 -2.860 25.586 1.00 44.19 390 GLY A C 1
ATOM 3068 O O . GLY A 1 390 ? -3.320 -3.336 26.564 1.00 44.19 390 GLY A O 1
ATOM 3069 N N . ALA A 1 391 ? -5.065 -2.233 25.717 1.00 53.28 391 ALA A N 1
ATOM 3070 C CA . ALA A 1 391 ? -5.690 -2.042 27.028 1.00 53.28 391 ALA A CA 1
ATOM 3071 C C . ALA A 1 391 ? -6.205 -3.361 27.634 1.00 53.28 391 ALA A C 1
ATOM 3073 O O . ALA A 1 391 ? -7.083 -4.030 27.080 1.00 53.28 391 ALA A O 1
ATOM 3074 N N . ASN A 1 392 ? -5.691 -3.718 28.813 1.00 62.16 392 ASN A N 1
ATOM 3075 C CA . ASN A 1 392 ? -6.032 -4.960 29.499 1.00 62.16 392 ASN A CA 1
ATOM 3076 C C . ASN A 1 392 ? -7.244 -4.785 30.434 1.00 62.16 392 ASN A C 1
ATOM 3078 O O . ASN A 1 392 ? -7.119 -4.657 31.652 1.00 62.16 392 ASN A O 1
ATOM 3082 N N . PHE A 1 393 ? -8.441 -4.864 29.850 1.00 69.00 393 PHE A N 1
ATOM 3083 C CA . PHE A 1 393 ? -9.728 -4.846 30.561 1.00 69.00 393 PHE A CA 1
ATOM 3084 C C . PHE A 1 393 ? -9.965 -6.040 31.519 1.00 69.00 393 PHE A C 1
ATOM 3086 O O . PHE A 1 393 ? -11.055 -6.166 32.068 1.00 69.00 393 PHE A O 1
ATOM 3093 N N . THR A 1 394 ? -8.989 -6.929 31.719 1.00 62.72 394 THR A N 1
ATOM 3094 C CA . THR A 1 394 ? -9.029 -7.995 32.739 1.00 62.72 394 THR A CA 1
ATOM 3095 C C . THR A 1 394 ? -8.208 -7.671 33.991 1.00 62.72 394 THR A C 1
ATOM 3097 O O . THR A 1 394 ? -8.372 -8.354 34.997 1.00 62.72 394 THR A O 1
ATOM 3100 N N . LEU A 1 395 ? -7.369 -6.625 33.972 1.00 59.75 395 LEU A N 1
ATOM 3101 C CA . LEU A 1 395 ? -6.643 -6.149 35.162 1.00 59.75 395 LEU A CA 1
ATOM 3102 C C . LEU A 1 395 ? -7.448 -5.149 36.007 1.00 59.75 395 LEU A C 1
ATOM 3104 O O . LEU A 1 395 ? -7.156 -4.985 37.189 1.00 59.75 395 LEU A O 1
ATOM 3108 N N . GLY A 1 396 ? -8.456 -4.485 35.427 1.00 59.16 396 GLY A N 1
ATOM 3109 C CA . GLY A 1 396 ? -9.259 -3.475 36.130 1.00 59.16 396 GLY A CA 1
ATOM 3110 C C . GLY A 1 396 ? -8.451 -2.246 36.570 1.00 59.16 396 GLY A C 1
ATOM 3111 O O . GLY A 1 396 ? -8.720 -1.682 37.627 1.00 59.16 396 GLY A O 1
ATOM 3112 N N . SER A 1 397 ? -7.432 -1.866 35.795 1.00 63.34 397 SER A N 1
ATOM 3113 C CA . SER A 1 397 ? -6.544 -0.730 36.064 1.00 63.34 397 SER A CA 1
ATOM 3114 C C . SER A 1 397 ? -5.983 -0.136 34.763 1.00 63.34 397 SER A C 1
ATOM 3116 O O . SER A 1 397 ? -6.039 -0.766 33.705 1.00 63.34 397 SER A O 1
ATOM 3118 N N . GLY A 1 398 ? -5.457 1.092 34.835 1.00 64.62 398 GLY A N 1
ATOM 3119 C CA . GLY A 1 398 ? -4.966 1.853 33.678 1.00 64.62 398 GLY A CA 1
ATOM 3120 C C . GLY A 1 398 ? -6.026 2.758 33.034 1.00 64.62 398 GLY A C 1
ATOM 3121 O O . GLY A 1 398 ? -7.201 2.726 33.400 1.00 64.62 398 GLY A O 1
ATOM 3122 N N . LEU A 1 399 ? -5.596 3.598 32.087 1.00 70.19 399 LEU A N 1
ATOM 3123 C CA . LEU A 1 399 ? -6.461 4.534 31.358 1.00 70.19 399 LEU A CA 1
ATOM 3124 C C . LEU A 1 399 ? -6.908 3.951 30.013 1.00 70.19 399 LEU A C 1
ATOM 3126 O O . LEU A 1 399 ? -6.100 3.385 29.279 1.00 70.19 399 LEU A O 1
ATOM 3130 N N . VAL A 1 400 ? -8.177 4.167 29.665 1.00 73.69 400 VAL A N 1
ATOM 3131 C CA . VAL A 1 400 ? -8.750 3.904 28.337 1.00 73.69 400 VAL A CA 1
ATOM 3132 C C . VAL A 1 400 ? -9.533 5.123 27.839 1.00 73.69 400 VAL A C 1
ATOM 3134 O O . VAL A 1 400 ? -10.030 5.920 28.629 1.00 73.69 400 VAL A O 1
ATOM 3137 N N . PHE A 1 401 ? -9.655 5.297 26.526 1.00 77.25 401 PHE A N 1
ATOM 3138 C CA . PHE A 1 401 ? -10.362 6.405 25.885 1.00 77.25 401 PHE A CA 1
ATOM 3139 C C . PHE A 1 401 ? -11.674 5.918 25.265 1.00 77.25 401 PHE A C 1
ATOM 3141 O O . PHE A 1 401 ? -11.677 5.110 24.334 1.00 77.25 401 PHE A O 1
ATOM 3148 N N . ILE A 1 402 ? -12.805 6.405 25.775 1.00 76.25 402 ILE A N 1
ATOM 3149 C CA . ILE A 1 402 ? -14.140 5.989 25.322 1.00 76.25 402 ILE A CA 1
ATOM 3150 C C . ILE A 1 402 ? -14.704 7.036 24.340 1.00 76.25 402 ILE A C 1
ATOM 3152 O O . ILE A 1 402 ? -14.821 8.206 24.717 1.00 76.25 402 ILE A O 1
ATOM 3156 N N . PRO A 1 403 ? -15.052 6.668 23.091 1.00 69.81 403 PRO A N 1
ATOM 3157 C CA . PRO A 1 403 ? -15.486 7.621 22.067 1.00 69.81 403 PRO A CA 1
ATOM 3158 C C . PRO A 1 403 ? -16.940 8.079 22.289 1.00 69.81 403 PRO A C 1
ATOM 3160 O O . PRO A 1 403 ? -17.867 7.272 22.352 1.00 69.81 403 PRO A O 1
ATOM 3163 N N . GLY A 1 404 ? -17.170 9.388 22.390 1.00 63.12 404 GLY A N 1
ATOM 3164 C CA . GLY A 1 404 ? -18.486 9.971 22.663 1.00 63.12 404 GLY A CA 1
ATOM 3165 C C . GLY A 1 404 ? -19.244 10.385 21.400 1.00 63.12 404 GLY A C 1
ATOM 3166 O O . GLY A 1 404 ? -18.826 11.310 20.705 1.00 63.12 404 GLY A O 1
ATOM 3167 N N . ARG A 1 405 ? -20.408 9.771 21.136 1.00 56.62 405 ARG A N 1
ATOM 3168 C CA . ARG A 1 405 ? -21.320 10.243 20.078 1.00 56.62 405 ARG A CA 1
ATOM 3169 C C . ARG A 1 405 ? -21.925 11.607 20.427 1.00 56.62 405 ARG A C 1
ATOM 3171 O O . ARG A 1 405 ? -22.418 11.803 21.534 1.00 56.62 405 ARG A O 1
ATOM 3178 N N . GLY A 1 406 ? -21.965 12.517 19.452 1.00 51.66 406 GLY A N 1
ATOM 3179 C CA . GLY A 1 406 ? -22.883 13.667 19.453 1.00 51.66 406 GLY A CA 1
ATOM 3180 C C . GLY A 1 406 ? -22.557 14.873 20.351 1.00 51.66 406 GLY A C 1
ATOM 3181 O O . GLY A 1 406 ? -23.419 15.734 20.502 1.00 51.66 406 GLY A O 1
ATOM 3182 N N . LEU A 1 407 ? -21.351 14.985 20.924 1.00 47.94 407 LEU A N 1
ATOM 3183 C CA . LEU A 1 407 ? -20.961 16.125 21.785 1.00 47.94 407 LEU A CA 1
ATOM 3184 C C . LEU A 1 407 ? -20.036 17.164 21.110 1.00 47.94 407 LEU A C 1
ATOM 3186 O O . LEU A 1 407 ? -19.708 18.190 21.704 1.00 47.94 407 LEU A O 1
ATOM 3190 N N . SER A 1 408 ? -19.626 16.937 19.863 1.00 39.09 408 SER A N 1
ATOM 3191 C CA . SER A 1 408 ? -18.604 17.723 19.162 1.00 39.09 408 SER A CA 1
ATOM 3192 C C . SER A 1 408 ? -19.152 18.948 18.413 1.00 39.09 408 SER A C 1
ATOM 3194 O O . SER A 1 408 ? -19.581 18.839 17.266 1.00 39.09 408 SER A O 1
ATOM 3196 N N . GLY A 1 409 ? -19.095 20.131 19.042 1.00 37.62 409 GLY A N 1
ATOM 3197 C CA . GLY A 1 409 ? -19.064 21.472 18.412 1.00 37.62 409 GLY A CA 1
ATOM 3198 C C . GLY A 1 409 ? -20.302 21.985 17.645 1.00 37.62 409 GLY A C 1
ATOM 3199 O O . GLY A 1 409 ? -20.560 23.192 17.625 1.00 37.62 409 GLY A O 1
ATOM 3200 N N . GLY A 1 410 ? -21.102 21.102 17.044 1.00 41.62 410 GLY A N 1
ATOM 3201 C CA . GLY A 1 410 ? -22.175 21.442 16.103 1.00 41.62 410 GLY A CA 1
ATOM 3202 C C . GLY A 1 410 ? -23.305 22.293 16.686 1.00 41.62 410 GLY A C 1
ATOM 3203 O O . GLY A 1 410 ? -23.962 23.012 15.941 1.00 41.62 410 GLY A O 1
ATOM 3204 N N . VAL A 1 411 ? -23.494 22.291 18.009 1.00 40.41 411 VAL A N 1
ATOM 3205 C CA . VAL A 1 411 ? -24.498 23.134 18.684 1.00 40.41 411 VAL A CA 1
ATOM 3206 C C . VAL A 1 411 ? -24.152 24.626 18.578 1.00 40.41 411 VAL A C 1
ATOM 3208 O O . VAL A 1 411 ? -25.053 25.446 18.447 1.00 40.41 411 VAL A O 1
ATOM 3211 N N . ILE A 1 412 ? -22.866 24.997 18.565 1.00 41.78 412 ILE A N 1
ATOM 3212 C CA . ILE A 1 412 ? -22.442 26.404 18.444 1.00 41.78 412 ILE A CA 1
ATOM 3213 C C . ILE A 1 412 ? -22.322 26.793 16.964 1.00 41.78 412 ILE A C 1
ATOM 3215 O O . ILE A 1 412 ? -22.891 27.800 16.539 1.00 41.78 412 ILE A O 1
ATOM 3219 N N . GLY A 1 413 ? -21.668 25.957 16.148 1.00 34.88 413 GLY A N 1
ATOM 3220 C CA . GLY A 1 413 ? -21.558 26.186 14.701 1.00 34.88 413 GLY A CA 1
ATOM 3221 C C . GLY A 1 413 ? -22.918 26.221 13.993 1.00 34.88 413 GLY A C 1
ATOM 3222 O O . GLY A 1 413 ? -23.157 27.084 13.150 1.00 34.88 413 GLY A O 1
ATOM 3223 N N . GLY A 1 414 ? -23.845 25.343 14.386 1.00 38.34 414 GLY A N 1
ATOM 3224 C CA . GLY A 1 414 ? -25.206 25.277 13.853 1.00 38.34 414 GLY A CA 1
ATOM 3225 C C . GLY A 1 414 ? -26.070 26.488 14.207 1.00 38.34 414 GLY A C 1
ATOM 3226 O O . GLY A 1 414 ? -26.908 26.876 13.399 1.00 38.34 414 GLY A O 1
ATOM 3227 N N . ILE A 1 415 ? -25.833 27.147 15.349 1.00 46.28 415 ILE A N 1
ATOM 3228 C CA . ILE A 1 415 ? -26.495 28.421 15.672 1.00 46.28 415 ILE A CA 1
ATOM 3229 C C . ILE A 1 415 ? -25.960 29.539 14.771 1.00 46.28 415 ILE A C 1
ATOM 3231 O O . ILE A 1 415 ? -26.758 30.291 14.219 1.00 46.28 415 ILE A O 1
ATOM 3235 N N . VAL A 1 416 ? -24.644 29.633 14.548 1.00 47.34 416 VAL A N 1
ATOM 3236 C CA . VAL A 1 416 ? -24.073 30.667 13.662 1.00 47.34 416 VAL A CA 1
ATOM 3237 C C . VAL A 1 416 ? -24.512 30.457 12.210 1.00 47.34 416 VAL A C 1
ATOM 3239 O O . VAL A 1 416 ? -25.034 31.384 11.592 1.00 47.34 416 VAL A O 1
ATOM 3242 N N . VAL A 1 417 ? -24.380 29.240 11.672 1.00 53.19 417 VAL A N 1
ATOM 3243 C CA . VAL A 1 417 ? -24.818 28.915 10.303 1.00 53.19 417 VAL A CA 1
ATOM 3244 C C . VAL A 1 417 ? -26.339 29.027 10.168 1.00 53.19 417 VAL A C 1
ATOM 3246 O O . VAL A 1 417 ? -26.814 29.550 9.166 1.00 53.19 417 VAL A O 1
ATOM 3249 N N . GLY A 1 418 ? -27.108 28.620 11.181 1.00 55.28 418 GLY A N 1
ATOM 3250 C CA . GLY A 1 418 ? -28.564 28.764 11.213 1.00 55.28 418 GLY A CA 1
ATOM 3251 C C . GLY A 1 418 ? -29.016 30.225 11.221 1.00 55.28 418 GLY A C 1
ATOM 3252 O O . GLY A 1 418 ? -29.877 30.598 10.429 1.00 55.28 418 GLY A O 1
ATOM 3253 N N . VAL A 1 419 ? -28.400 31.080 12.043 1.00 66.25 419 VAL A N 1
ATOM 3254 C CA . VAL A 1 419 ? -28.680 32.526 12.067 1.00 66.25 419 VAL A CA 1
ATOM 3255 C C . VAL A 1 419 ? -28.266 33.184 10.753 1.00 66.25 419 VAL A C 1
ATOM 3257 O O . VAL A 1 419 ? -29.047 33.959 10.209 1.00 66.25 419 VAL A O 1
ATOM 3260 N N . VAL A 1 420 ? -27.102 32.851 10.185 1.00 70.69 420 VAL A N 1
ATOM 3261 C CA . VAL A 1 420 ? -26.681 33.373 8.872 1.00 70.69 420 VAL A CA 1
ATOM 3262 C C . VAL A 1 420 ? -27.629 32.906 7.763 1.00 70.69 420 VAL A C 1
ATOM 3264 O O . VAL A 1 420 ? -28.051 33.726 6.952 1.00 70.69 420 VAL A O 1
ATOM 3267 N N . ALA A 1 421 ? -28.044 31.637 7.749 1.00 73.31 421 ALA A N 1
ATOM 3268 C CA . ALA A 1 421 ? -29.014 31.118 6.786 1.00 73.31 421 ALA A CA 1
ATOM 3269 C C . ALA A 1 421 ? -30.390 31.787 6.935 1.00 73.31 421 ALA A C 1
ATOM 3271 O O . ALA A 1 421 ? -30.994 32.156 5.932 1.00 73.31 421 ALA A O 1
ATOM 3272 N N . VAL A 1 422 ? -30.869 32.017 8.163 1.00 78.75 422 VAL A N 1
ATOM 3273 C CA . VAL A 1 422 ? -32.117 32.752 8.429 1.00 78.75 422 VAL A CA 1
ATOM 3274 C C . VAL A 1 422 ? -31.996 34.222 8.023 1.00 78.75 422 VAL A C 1
ATOM 3276 O O . VAL A 1 422 ? -32.913 34.743 7.397 1.00 78.75 422 VAL A O 1
ATOM 3279 N N . VAL A 1 423 ? -30.874 34.895 8.289 1.00 83.69 423 VAL A N 1
ATOM 3280 C CA . VAL A 1 423 ? -30.635 36.282 7.850 1.00 83.69 423 VAL A CA 1
ATOM 3281 C C . VAL A 1 423 ? -30.557 36.374 6.324 1.00 83.69 423 VAL A C 1
ATOM 3283 O O . VAL A 1 423 ? -31.158 37.277 5.747 1.00 83.69 423 VAL A O 1
ATOM 3286 N N . LEU A 1 424 ? -29.904 35.424 5.648 1.00 81.00 424 LEU A N 1
ATOM 3287 C CA . LEU A 1 424 ? -29.865 35.347 4.184 1.00 81.00 424 LEU A CA 1
ATOM 3288 C C . LEU A 1 424 ? -31.235 34.997 3.581 1.00 81.00 424 LEU A C 1
ATOM 3290 O O . LEU A 1 424 ? -31.601 35.564 2.555 1.00 81.00 424 LEU A O 1
ATOM 3294 N N . LEU A 1 425 ? -32.034 34.141 4.226 1.00 82.38 425 LEU A N 1
ATOM 3295 C CA . LEU A 1 425 ? -33.417 33.852 3.827 1.00 82.38 425 LEU A CA 1
ATOM 3296 C C . LEU A 1 425 ? -34.348 35.046 4.057 1.00 82.38 425 LEU A C 1
ATOM 3298 O O . LEU A 1 425 ? -35.210 35.302 3.221 1.00 82.38 425 LEU A O 1
ATOM 3302 N N . LEU A 1 426 ? -34.173 35.809 5.138 1.00 85.62 426 LEU A N 1
ATOM 3303 C CA . LEU A 1 426 ? -34.925 37.040 5.394 1.00 85.62 426 LEU A CA 1
ATOM 3304 C C . LEU A 1 426 ? -34.518 38.151 4.420 1.00 85.62 426 LEU A C 1
ATOM 3306 O O . LEU A 1 426 ? -35.391 38.824 3.878 1.00 85.62 426 LEU A O 1
ATOM 3310 N N . ALA A 1 427 ? -33.225 38.297 4.118 1.00 82.19 427 ALA A N 1
ATOM 3311 C CA . ALA A 1 427 ? -32.729 39.202 3.084 1.00 82.19 427 ALA A CA 1
ATOM 3312 C C . ALA A 1 427 ? -33.218 38.789 1.685 1.00 82.19 427 ALA A C 1
ATOM 3314 O O . ALA A 1 427 ? -33.647 39.642 0.911 1.00 82.19 427 ALA A O 1
ATOM 3315 N N . GLY A 1 428 ? -33.238 37.488 1.381 1.00 84.00 428 GLY A N 1
ATOM 3316 C CA . GLY A 1 428 ? -33.790 36.924 0.149 1.00 84.00 428 GLY A CA 1
ATOM 3317 C C . GLY A 1 428 ? -35.300 37.139 0.030 1.00 84.00 428 GLY A C 1
ATOM 3318 O O . GLY A 1 428 ? -35.770 37.605 -1.004 1.00 84.00 428 GLY A O 1
ATOM 3319 N N . CYS A 1 429 ? -36.064 36.901 1.099 1.00 81.44 429 CYS A N 1
ATOM 3320 C CA . CYS A 1 429 ? -37.499 37.191 1.161 1.00 81.44 429 CYS A CA 1
ATOM 3321 C C . CYS A 1 429 ? -37.793 38.695 1.062 1.00 81.44 429 CYS A C 1
ATOM 3323 O O . CYS A 1 429 ? -38.759 39.080 0.406 1.00 81.44 429 CYS A O 1
ATOM 3325 N N . TYR A 1 430 ? -36.958 39.554 1.652 1.00 83.25 430 TYR A N 1
ATOM 3326 C CA . TYR A 1 430 ? -37.064 41.007 1.519 1.00 83.25 430 TYR A CA 1
ATOM 3327 C C . TYR A 1 430 ? -36.751 41.465 0.087 1.00 83.25 430 TYR A C 1
ATOM 3329 O O . TYR A 1 430 ? -37.526 42.218 -0.496 1.00 83.25 430 TYR A O 1
ATOM 3337 N N . TYR A 1 431 ? -35.675 40.957 -0.519 1.00 78.81 431 TYR A N 1
ATOM 3338 C CA . TYR A 1 431 ? -35.289 41.237 -1.905 1.00 78.81 431 TYR A CA 1
ATOM 3339 C C . TYR A 1 431 ? -36.357 40.760 -2.897 1.00 78.81 431 TYR A C 1
ATOM 3341 O O . TYR A 1 431 ? -36.791 41.522 -3.760 1.00 78.81 431 TYR A O 1
ATOM 3349 N N . PHE A 1 432 ? -36.841 39.526 -2.741 1.00 75.81 432 PHE A N 1
ATOM 3350 C CA . PHE A 1 432 ? -37.898 38.950 -3.570 1.00 75.81 432 PHE A CA 1
ATOM 3351 C C . PHE A 1 432 ? -39.245 39.644 -3.332 1.00 75.81 432 PHE A C 1
ATOM 3353 O O . PHE A 1 432 ? -39.981 39.883 -4.282 1.00 75.81 432 PHE A O 1
ATOM 3360 N N . GLY A 1 433 ? -39.554 40.048 -2.096 1.00 75.50 433 GLY A N 1
ATOM 3361 C CA . GLY A 1 433 ? -40.724 40.864 -1.763 1.00 75.50 433 GLY A CA 1
ATOM 3362 C C . GLY A 1 433 ? -40.667 42.257 -2.395 1.00 75.50 433 GLY A C 1
ATOM 3363 O O . GLY A 1 433 ? -41.649 42.703 -2.985 1.00 75.50 433 GLY A O 1
ATOM 3364 N N . TYR A 1 434 ? -39.505 42.911 -2.357 1.00 75.69 434 TYR A N 1
ATOM 3365 C CA . TYR A 1 434 ? -39.247 44.196 -3.009 1.00 75.69 434 TYR A CA 1
ATOM 3366 C C . TYR A 1 434 ? -39.368 44.086 -4.537 1.00 75.69 434 TYR A C 1
ATOM 3368 O O . TYR A 1 434 ? -40.082 44.877 -5.157 1.00 75.69 434 TYR A O 1
ATOM 3376 N N . TYR A 1 435 ? -38.771 43.058 -5.150 1.00 67.25 435 TYR A N 1
ATOM 3377 C CA . TYR A 1 435 ? -38.919 42.784 -6.583 1.00 67.25 435 TYR A CA 1
ATOM 3378 C C . TYR A 1 435 ? -40.354 42.426 -6.974 1.00 67.25 435 TYR A C 1
ATOM 3380 O O . TYR A 1 435 ? -40.856 42.929 -7.976 1.00 67.25 435 TYR A O 1
ATOM 3388 N N . LYS A 1 436 ? -41.057 41.612 -6.178 1.00 65.44 436 LYS A N 1
ATOM 3389 C CA . LYS A 1 436 ? -42.456 41.247 -6.433 1.00 65.44 436 LYS A CA 1
ATOM 3390 C C . LYS A 1 436 ? -43.391 42.446 -6.263 1.00 65.44 436 LYS A C 1
ATOM 3392 O O . LYS A 1 436 ? -44.335 42.566 -7.036 1.00 65.44 436 LYS A O 1
ATOM 3397 N N . LYS A 1 437 ? -43.098 43.375 -5.343 1.00 64.50 437 LYS A N 1
ATOM 3398 C CA . LYS A 1 437 ? -43.795 44.667 -5.229 1.00 64.50 437 LYS A CA 1
ATOM 3399 C C . LYS A 1 437 ? -43.545 45.551 -6.457 1.00 64.50 437 LYS A C 1
ATOM 3401 O O . LYS A 1 437 ? -44.507 45.977 -7.088 1.00 64.50 437 LYS A O 1
ATOM 3406 N N . LYS A 1 438 ? -42.285 45.734 -6.864 1.00 61.12 438 LYS A N 1
ATOM 3407 C CA . LYS A 1 438 ? -41.907 46.507 -8.064 1.00 61.12 438 LYS A CA 1
ATOM 3408 C C . LYS A 1 438 ? -42.526 45.930 -9.349 1.00 61.12 438 LYS A C 1
ATOM 3410 O O . LYS A 1 438 ? -43.035 46.674 -10.189 1.00 61.12 438 LYS A O 1
ATOM 3415 N N . ASN A 1 439 ? -42.569 44.603 -9.477 1.00 56.66 439 ASN A N 1
ATOM 3416 C CA . ASN A 1 439 ? -43.238 43.926 -10.590 1.00 56.66 439 ASN A CA 1
ATOM 3417 C C . ASN A 1 439 ? -44.770 43.984 -10.488 1.00 56.66 439 ASN A C 1
ATOM 3419 O O . ASN A 1 439 ? -45.418 44.055 -11.527 1.00 56.66 439 ASN A O 1
ATOM 3423 N N . ALA A 1 440 ? -45.372 44.006 -9.294 1.00 56.62 440 ALA A N 1
ATOM 3424 C CA . ALA A 1 440 ? -46.816 44.206 -9.132 1.00 56.62 440 ALA A CA 1
ATOM 3425 C C . ALA A 1 440 ? -47.243 45.634 -9.515 1.00 56.62 440 ALA A C 1
ATOM 3427 O O . ALA A 1 440 ? -48.234 45.810 -10.221 1.00 56.62 440 ALA A O 1
ATOM 3428 N N . GLU A 1 441 ? -46.462 46.645 -9.128 1.00 56.62 441 GLU A N 1
ATOM 3429 C CA . GLU A 1 441 ? -46.656 48.044 -9.535 1.00 56.62 441 GLU A CA 1
ATOM 3430 C C . GLU A 1 441 ? -46.521 48.196 -11.065 1.00 56.62 441 GLU A C 1
ATOM 3432 O O . GLU A 1 441 ? -47.379 48.806 -11.706 1.00 56.62 441 GLU A O 1
ATOM 3437 N N . THR A 1 442 ? -45.534 47.528 -11.674 1.00 55.59 442 THR A N 1
ATOM 3438 C CA . THR A 1 442 ? -45.352 47.479 -13.140 1.00 55.59 442 THR A CA 1
ATOM 3439 C C . THR A 1 442 ? -46.491 46.727 -13.852 1.00 55.59 442 THR A C 1
ATOM 3441 O O . THR A 1 442 ? -47.011 47.188 -14.869 1.00 55.59 442 THR A O 1
ATOM 3444 N N . SER A 1 443 ? -46.941 45.593 -13.304 1.00 52.56 443 SER A N 1
ATOM 3445 C CA . SER A 1 443 ? -48.028 44.780 -13.879 1.00 52.56 443 SER A CA 1
ATOM 3446 C C . SER A 1 443 ? -49.384 45.485 -13.793 1.00 52.56 443 SER A C 1
ATOM 3448 O O . SER A 1 443 ? -50.193 45.375 -14.709 1.00 52.56 443 SER A O 1
ATOM 3450 N N . SER A 1 444 ? -49.620 46.261 -12.730 1.00 47.69 444 SER A N 1
ATOM 3451 C CA . SER A 1 444 ? -50.821 47.089 -12.555 1.00 47.69 444 SER A CA 1
ATOM 3452 C C . SER A 1 444 ? -50.934 48.184 -13.627 1.00 47.69 444 SER A C 1
ATOM 3454 O O . SER A 1 444 ? -52.029 48.457 -14.123 1.00 47.69 444 SER A O 1
ATOM 3456 N N . ALA A 1 445 ? -49.806 48.767 -14.052 1.00 53.91 445 ALA A N 1
ATOM 3457 C CA . ALA A 1 445 ? -49.771 49.705 -15.176 1.00 53.91 445 ALA A CA 1
ATOM 3458 C C . ALA A 1 445 ? -50.069 49.013 -16.522 1.00 53.91 445 ALA A C 1
ATOM 3460 O O . ALA A 1 445 ? -50.857 49.522 -17.320 1.00 53.91 445 ALA A O 1
ATOM 3461 N N . LEU A 1 446 ? -49.501 47.823 -16.751 1.00 52.91 446 LEU A N 1
ATOM 3462 C CA . LEU A 1 446 ? -49.743 47.025 -17.960 1.00 52.91 446 LEU A CA 1
ATOM 3463 C C . LEU A 1 446 ? -51.205 46.562 -18.087 1.00 52.91 446 LEU A C 1
ATOM 3465 O O . LEU A 1 446 ? -51.793 46.684 -19.162 1.00 52.91 446 LEU A O 1
ATOM 3469 N N . LEU A 1 447 ? -51.822 46.098 -16.994 1.00 51.78 447 LEU A N 1
ATOM 3470 C CA . LEU A 1 447 ? -53.207 45.613 -17.007 1.00 51.78 447 LEU A CA 1
ATOM 3471 C C . LEU A 1 447 ? -54.215 46.732 -17.323 1.00 51.78 447 LEU A C 1
ATOM 3473 O O . LEU A 1 447 ? -55.165 46.511 -18.074 1.00 51.78 447 LEU A O 1
ATOM 3477 N N . LYS A 1 448 ? -53.980 47.948 -16.808 1.00 51.19 448 LYS A N 1
ATOM 3478 C CA . LYS A 1 448 ? -54.814 49.126 -17.108 1.00 51.19 448 LYS A CA 1
ATOM 3479 C C . LYS A 1 448 ? -54.782 49.497 -18.589 1.00 51.19 448 LYS A C 1
ATOM 3481 O O . LYS A 1 448 ? -55.828 49.809 -19.151 1.00 51.19 448 LYS A O 1
ATOM 3486 N N . ASN A 1 449 ? -53.619 49.408 -19.233 1.00 54.34 449 ASN A N 1
ATOM 3487 C CA . ASN A 1 449 ? -53.501 49.677 -20.667 1.00 54.34 449 ASN A CA 1
ATOM 3488 C C . ASN A 1 449 ? -54.181 48.579 -21.509 1.00 54.34 449 ASN A C 1
ATOM 3490 O O . ASN A 1 449 ? -54.873 48.895 -22.475 1.00 54.34 449 ASN A O 1
ATOM 3494 N N . ALA A 1 450 ? -54.079 47.307 -21.104 1.00 51.06 450 ALA A N 1
ATOM 3495 C CA . ALA A 1 450 ? -54.759 46.201 -21.784 1.00 51.06 450 ALA A CA 1
ATOM 3496 C C . ALA A 1 450 ? -56.299 46.310 -21.730 1.00 51.06 450 ALA A C 1
ATOM 3498 O O . ALA A 1 450 ? -56.974 46.054 -22.728 1.00 51.06 450 ALA A O 1
ATOM 3499 N N . GLN A 1 451 ? -56.873 46.743 -20.599 1.00 46.09 451 GLN A N 1
ATOM 3500 C CA . GLN A 1 451 ? -58.330 46.901 -20.459 1.00 46.09 451 GLN A CA 1
ATOM 3501 C C . GLN A 1 451 ? -58.922 48.023 -21.330 1.00 46.09 451 GLN A C 1
ATOM 3503 O O . GLN A 1 451 ? -60.075 47.919 -21.745 1.00 46.09 451 GLN A O 1
ATOM 3508 N N . VAL A 1 452 ? -58.148 49.062 -21.666 1.00 49.09 452 VAL A N 1
ATOM 3509 C CA . VAL A 1 452 ? -58.589 50.128 -22.589 1.00 49.09 452 VAL A CA 1
ATOM 3510 C C . VAL A 1 452 ? -58.704 49.619 -24.033 1.00 49.09 452 VAL A C 1
ATOM 3512 O O . VAL A 1 452 ? -59.530 50.116 -24.797 1.00 49.09 452 VAL A O 1
ATOM 3515 N N . GLN A 1 453 ? -57.916 48.607 -24.408 1.00 46.78 453 GLN A N 1
ATOM 3516 C CA . GLN A 1 453 ? -57.812 48.129 -25.789 1.00 46.78 453 GLN A CA 1
ATOM 3517 C C . GLN A 1 453 ? -58.733 46.934 -26.109 1.00 46.78 453 GLN A C 1
ATOM 3519 O O . GLN A 1 453 ? -58.980 46.659 -27.279 1.00 46.78 453 GLN A O 1
ATOM 3524 N N . LEU A 1 454 ? -59.296 46.271 -25.089 1.00 40.25 454 LEU A N 1
ATOM 3525 C CA . LEU A 1 454 ? -60.258 45.161 -25.228 1.00 40.25 454 LEU A CA 1
ATOM 3526 C C . LEU A 1 454 ? -61.740 45.577 -25.129 1.00 40.25 454 LEU A C 1
ATOM 3528 O O . LEU A 1 454 ? -62.622 44.762 -25.374 1.00 40.25 454 LEU A O 1
ATOM 3532 N N . MET A 1 455 ? -62.038 46.847 -24.841 1.00 40.19 455 MET A N 1
ATOM 3533 C CA . MET A 1 455 ? -63.406 47.402 -24.837 1.00 40.19 455 MET A CA 1
ATOM 3534 C C . MET A 1 455 ? -63.862 47.876 -26.234 1.00 40.19 455 MET A C 1
ATOM 3536 O O . MET A 1 455 ? -64.684 48.787 -26.347 1.00 40.19 455 MET A O 1
ATOM 3540 N N . ARG A 1 456 ? -63.293 47.315 -27.314 1.00 38.91 456 ARG A N 1
ATOM 3541 C CA . ARG A 1 456 ? -63.532 47.781 -28.691 1.00 38.91 456 ARG A CA 1
ATOM 3542 C C . ARG A 1 456 ? -63.517 46.690 -29.767 1.00 38.91 456 ARG A C 1
ATOM 3544 O O . ARG A 1 456 ? -63.018 46.927 -30.860 1.00 38.91 456 ARG A O 1
ATOM 3551 N N . ASP A 1 457 ? -64.138 45.548 -29.487 1.00 32.94 457 ASP A N 1
ATOM 3552 C CA . ASP A 1 457 ? -64.914 44.868 -30.530 1.00 32.94 457 ASP A CA 1
ATOM 3553 C C . ASP A 1 457 ? -66.102 44.098 -29.928 1.00 32.94 457 ASP A C 1
ATOM 3555 O O . ASP A 1 457 ? -66.023 43.600 -28.804 1.00 32.94 457 ASP A O 1
ATOM 3559 N N . GLN A 1 458 ? -67.229 44.053 -30.644 1.00 31.31 458 GLN A N 1
ATOM 3560 C CA . GLN A 1 458 ? -68.475 43.422 -30.186 1.00 31.31 458 GLN A CA 1
ATOM 3561 C C . GLN A 1 458 ? -69.148 42.626 -31.311 1.00 31.31 458 GLN A C 1
ATOM 3563 O O . GLN A 1 458 ? -69.443 43.165 -32.373 1.00 31.31 458 GLN A O 1
ATOM 3568 N N . GLY A 1 459 ? -69.508 41.374 -31.012 1.00 29.92 459 GLY A N 1
ATOM 3569 C CA . GLY A 1 459 ? -70.294 40.495 -31.884 1.00 29.92 459 GLY A CA 1
ATOM 3570 C C . GLY A 1 459 ? -69.552 39.204 -32.271 1.00 29.92 459 GLY A C 1
ATOM 3571 O O . GLY A 1 459 ? -68.336 39.210 -32.386 1.00 29.92 459 GLY A O 1
ATOM 3572 N N . THR A 1 460 ? -70.223 38.064 -32.466 1.00 29.12 460 THR A N 1
ATOM 3573 C CA . THR A 1 460 ? -71.659 37.773 -32.259 1.00 29.12 460 THR A CA 1
ATOM 3574 C C . THR A 1 460 ? -71.886 36.262 -32.028 1.00 29.12 460 THR A C 1
ATOM 3576 O O . THR A 1 460 ? -71.105 35.452 -32.504 1.00 29.12 460 THR A O 1
ATOM 3579 N N . ASN A 1 461 ? -72.956 35.913 -31.296 1.00 29.58 461 ASN A N 1
ATOM 3580 C CA . ASN A 1 461 ? -73.717 34.639 -31.207 1.00 29.58 461 ASN A CA 1
ATOM 3581 C C . ASN A 1 461 ? -73.175 33.331 -31.854 1.00 29.58 461 ASN A C 1
ATOM 3583 O O . ASN A 1 461 ? -72.904 33.315 -33.049 1.00 29.58 461 ASN A O 1
ATOM 3587 N N . GLY A 1 462 ? -73.275 32.170 -31.168 1.00 29.83 462 GLY A N 1
ATOM 3588 C CA . GLY A 1 462 ? -73.182 30.868 -31.880 1.00 29.83 462 GLY A CA 1
ATOM 3589 C C . GLY A 1 462 ? -73.130 29.544 -31.087 1.00 29.83 462 GLY A C 1
ATOM 3590 O O . GLY A 1 462 ? -72.114 28.869 -31.086 1.00 29.83 462 GLY A O 1
ATOM 3591 N N . SER A 1 463 ? -74.237 29.150 -30.457 1.00 26.19 463 SER A N 1
ATOM 3592 C CA . SER A 1 463 ? -74.521 27.857 -29.782 1.00 26.19 463 SER A CA 1
ATOM 3593 C C . SER A 1 463 ? -74.242 26.516 -30.533 1.00 26.19 463 SER A C 1
ATOM 3595 O O . SER A 1 463 ? -74.396 26.469 -31.747 1.00 26.19 463 SER A O 1
ATOM 3597 N N . LEU A 1 464 ? -74.115 25.407 -29.756 1.00 27.70 464 LEU A N 1
ATOM 3598 C CA . LEU A 1 464 ? -74.478 23.980 -30.068 1.00 27.70 464 LEU A CA 1
ATOM 3599 C C . LEU A 1 464 ? -73.616 23.167 -31.094 1.00 27.70 464 LEU A C 1
ATOM 3601 O O . LEU A 1 464 ? -72.947 23.757 -31.926 1.00 27.70 464 LEU A O 1
ATOM 3605 N N . VAL A 1 465 ? -73.634 21.810 -31.175 1.00 28.78 465 VAL A N 1
ATOM 3606 C CA . VAL A 1 465 ? -73.559 20.732 -30.138 1.00 28.78 465 VAL A CA 1
ATOM 3607 C C . VAL A 1 465 ? -73.186 19.329 -30.733 1.00 28.78 465 VAL A C 1
ATOM 3609 O O . VAL A 1 465 ? -73.744 18.926 -31.743 1.00 28.78 465 VAL A O 1
ATOM 3612 N N . ARG A 1 466 ? -72.278 18.593 -30.056 1.00 26.56 466 ARG A N 1
ATOM 3613 C CA . ARG A 1 466 ? -72.103 17.112 -29.842 1.00 26.56 466 ARG A CA 1
ATOM 3614 C C . ARG A 1 466 ? -72.455 16.008 -30.896 1.00 26.56 466 ARG A C 1
ATOM 3616 O O . ARG A 1 466 ? -73.609 15.867 -31.277 1.00 26.56 466 ARG A O 1
ATOM 3623 N N . GLY A 1 467 ? -71.529 15.034 -31.059 1.00 26.61 467 GLY A N 1
ATOM 3624 C CA . GLY A 1 467 ? -71.772 13.590 -31.379 1.00 26.61 467 GLY A CA 1
ATOM 3625 C C . GLY A 1 467 ? -71.052 13.049 -32.640 1.00 26.61 467 GLY A C 1
ATOM 3626 O O . GLY A 1 467 ? -70.838 13.830 -33.556 1.00 26.61 467 GLY A O 1
ATOM 3627 N N . SER A 1 468 ? -70.658 11.766 -32.788 1.00 26.77 468 SER A N 1
ATOM 3628 C CA . SER A 1 468 ? -70.457 10.624 -31.852 1.00 26.77 468 SER A CA 1
ATOM 3629 C C . SER A 1 468 ? -69.519 9.550 -32.488 1.00 26.77 468 SER A C 1
ATOM 3631 O O . SER A 1 468 ? -69.275 9.650 -33.682 1.00 26.77 468 SER A O 1
ATOM 3633 N N . GLU A 1 469 ? -69.017 8.581 -31.691 1.00 26.97 469 GLU A N 1
ATOM 3634 C CA . GLU A 1 469 ? -68.594 7.158 -31.961 1.00 26.97 469 GLU A CA 1
ATOM 3635 C C . GLU A 1 469 ? -68.126 6.678 -33.374 1.00 26.97 469 GLU A C 1
ATOM 3637 O O . GLU A 1 469 ? -68.652 7.106 -34.386 1.00 26.97 469 GLU A O 1
ATOM 3642 N N . SER A 1 470 ? -67.261 5.666 -33.601 1.00 28.14 470 SER A N 1
ATOM 3643 C CA . SER A 1 470 ? -66.359 4.742 -32.845 1.00 28.14 470 SER A CA 1
ATOM 3644 C C . SER A 1 470 ? -65.499 3.972 -33.915 1.00 28.14 470 SER A C 1
ATOM 3646 O O . SER A 1 470 ? -65.459 4.460 -35.040 1.00 28.14 470 SER A O 1
ATOM 3648 N N . SER A 1 471 ? -64.807 2.814 -33.805 1.00 28.03 471 SER A N 1
ATOM 3649 C CA . SER A 1 471 ? -64.316 1.827 -32.797 1.00 28.03 471 SER A CA 1
ATOM 3650 C C . SER A 1 471 ? -63.280 0.887 -33.501 1.00 28.03 471 SER A C 1
ATOM 3652 O O . SER A 1 471 ? -63.214 0.892 -34.728 1.00 28.03 471 SER A O 1
ATOM 3654 N N . GLY A 1 472 ? -62.495 0.050 -32.785 1.00 24.83 472 GLY A N 1
ATOM 3655 C CA . GLY A 1 472 ? -61.692 -1.044 -33.401 1.00 24.83 472 GLY A CA 1
ATOM 3656 C C . GLY A 1 472 ? -60.433 -1.518 -32.633 1.00 24.83 472 GLY A C 1
ATOM 3657 O O . GLY A 1 472 ? -59.722 -0.707 -32.053 1.00 24.83 472 GLY A O 1
ATOM 3658 N N . LEU A 1 473 ? -60.156 -2.831 -32.642 1.00 24.55 473 LEU A N 1
ATOM 3659 C CA . LEU A 1 473 ? -59.042 -3.583 -31.995 1.00 24.55 473 LEU A CA 1
ATOM 3660 C C . LEU A 1 473 ? -58.558 -4.700 -32.986 1.00 24.55 473 LEU A C 1
ATOM 3662 O O . LEU A 1 473 ? -59.179 -4.765 -34.051 1.00 24.55 473 LEU A O 1
ATOM 3666 N N . PRO A 1 474 ? -57.564 -5.608 -32.731 1.00 42.59 474 PRO A N 1
ATOM 3667 C CA . PRO A 1 474 ? -56.823 -5.905 -31.485 1.00 42.59 474 PRO A CA 1
ATOM 3668 C C . PRO A 1 474 ? -55.293 -6.235 -31.584 1.00 42.59 474 PRO A C 1
ATOM 3670 O O . PRO A 1 474 ? -54.742 -6.472 -32.650 1.00 42.59 474 PRO A O 1
ATOM 3673 N N . ALA A 1 475 ? -54.686 -6.406 -30.396 1.00 26.77 475 ALA A N 1
ATOM 3674 C CA . ALA A 1 475 ? -53.652 -7.392 -30.002 1.00 26.77 475 ALA A CA 1
ATOM 3675 C C . ALA A 1 475 ? -52.213 -7.408 -30.589 1.00 26.77 475 ALA A C 1
ATOM 3677 O O . ALA A 1 475 ? -51.969 -7.669 -31.761 1.00 26.77 475 ALA A O 1
ATOM 3678 N N . GLY A 1 476 ? -51.251 -7.355 -29.657 1.00 25.41 476 GLY A N 1
ATOM 3679 C CA . GLY A 1 476 ? -49.857 -7.802 -29.780 1.00 25.41 476 GLY A CA 1
ATOM 3680 C C . GLY A 1 476 ? -49.140 -7.539 -28.449 1.00 25.41 476 GLY A C 1
ATOM 3681 O O . GLY A 1 476 ? -49.080 -6.387 -28.031 1.00 25.41 476 GLY A O 1
ATOM 3682 N N . ALA A 1 477 ? -48.683 -8.574 -27.734 1.00 27.48 477 ALA A N 1
ATOM 3683 C CA . ALA A 1 477 ? -48.218 -8.439 -26.347 1.00 27.48 477 ALA A CA 1
ATOM 3684 C C . ALA A 1 477 ? -46.907 -9.191 -26.068 1.00 27.48 477 ALA A C 1
ATOM 3686 O O . ALA A 1 477 ? -46.763 -10.356 -26.434 1.00 27.48 477 ALA A O 1
ATOM 3687 N N . THR A 1 478 ? -46.013 -8.540 -25.324 1.00 26.02 478 THR A N 1
ATOM 3688 C CA . THR A 1 478 ? -44.826 -9.128 -24.684 1.00 26.02 478 THR A CA 1
ATOM 3689 C C . THR A 1 478 ? -44.595 -8.451 -23.323 1.00 26.02 478 THR A C 1
ATOM 3691 O O . THR A 1 478 ? -44.932 -7.272 -23.182 1.00 26.02 478 THR A O 1
ATOM 3694 N N . PRO A 1 479 ? -44.073 -9.157 -22.298 1.00 31.66 479 PRO A N 1
ATOM 3695 C CA . PRO A 1 479 ? -43.872 -8.581 -20.966 1.00 31.66 479 PRO A CA 1
ATOM 3696 C C . PRO A 1 479 ? -42.704 -7.588 -20.935 1.00 31.66 479 PRO A C 1
ATOM 3698 O O . PRO A 1 479 ? -41.775 -7.685 -21.735 1.00 31.66 479 PRO A O 1
ATOM 3701 N N . GLY A 1 480 ? -42.731 -6.648 -19.990 1.00 41.28 480 GLY A N 1
ATOM 3702 C CA . GLY A 1 480 ? -41.663 -5.660 -19.837 1.00 41.28 480 GLY A CA 1
ATOM 3703 C C . GLY A 1 480 ? -40.411 -6.223 -19.158 1.00 41.28 480 GLY A C 1
ATOM 3704 O O . GLY A 1 480 ? -40.510 -6.872 -18.120 1.00 41.28 480 GLY A O 1
ATOM 3705 N N . LEU A 1 481 ? -39.236 -5.883 -19.695 1.00 27.83 481 LEU A N 1
ATOM 3706 C CA . LEU A 1 481 ? -37.991 -5.851 -18.927 1.00 27.83 481 LEU A CA 1
ATOM 3707 C C . LEU A 1 481 ? -37.816 -4.441 -18.354 1.00 27.83 481 LEU A C 1
ATOM 3709 O O . LEU A 1 481 ? -37.576 -3.490 -19.098 1.00 27.83 481 LEU A O 1
ATOM 3713 N N . THR A 1 482 ? -37.875 -4.302 -17.031 1.00 35.84 482 THR A N 1
ATOM 3714 C CA . THR A 1 482 ? -37.335 -3.124 -16.338 1.00 35.84 482 THR A CA 1
ATOM 3715 C C . THR A 1 482 ? -35.816 -3.265 -16.253 1.00 35.84 482 THR A C 1
ATOM 3717 O O . THR A 1 482 ? -35.280 -3.675 -15.224 1.00 35.84 482 THR A O 1
ATOM 3720 N N . GLY A 1 483 ? -35.133 -2.993 -17.368 1.00 34.12 483 GLY A N 1
ATOM 3721 C CA . GLY A 1 483 ? -33.671 -2.986 -17.424 1.00 34.12 483 GLY A CA 1
ATOM 3722 C C . GLY A 1 483 ? -33.070 -1.963 -16.456 1.00 34.12 483 GLY A C 1
ATOM 3723 O O . GLY A 1 483 ? -33.697 -0.951 -16.139 1.00 34.12 483 GLY A O 1
ATOM 3724 N N . ILE A 1 484 ? -31.849 -2.227 -15.984 1.00 39.12 484 ILE A N 1
ATOM 3725 C CA . ILE A 1 484 ? -31.156 -1.363 -15.021 1.00 39.12 484 ILE A CA 1
ATOM 3726 C C . ILE A 1 484 ? -30.805 -0.032 -15.701 1.00 39.12 484 ILE A C 1
ATOM 3728 O O . ILE A 1 484 ? -29.835 0.062 -16.451 1.00 39.12 484 ILE A O 1
ATOM 3732 N N . THR A 1 485 ? -31.587 1.015 -15.433 1.00 35.16 485 THR A N 1
ATOM 3733 C CA . THR A 1 485 ? -31.275 2.387 -15.852 1.00 35.16 485 THR A CA 1
ATOM 3734 C C . THR A 1 485 ? -30.150 2.934 -14.975 1.00 35.16 485 THR A C 1
ATOM 3736 O O . THR A 1 485 ? -30.393 3.426 -13.872 1.00 35.16 485 THR A O 1
ATOM 3739 N N . VAL A 1 486 ? -28.910 2.791 -15.447 1.00 44.88 486 VAL A N 1
ATOM 3740 C CA . VAL A 1 486 ? -27.704 3.216 -14.725 1.00 44.88 486 VAL A CA 1
ATOM 3741 C C . VAL A 1 486 ? -27.574 4.738 -14.752 1.00 44.88 486 VAL A C 1
ATOM 3743 O O . VAL A 1 486 ? -27.248 5.314 -15.783 1.00 44.88 486 VAL A O 1
ATOM 3746 N N . ASP A 1 487 ? -27.785 5.360 -13.594 1.00 44.38 487 ASP A N 1
ATOM 3747 C CA . ASP A 1 487 ? -27.415 6.761 -13.313 1.00 44.38 487 ASP A CA 1
ATOM 3748 C C . ASP A 1 487 ? -26.649 6.890 -11.971 1.00 44.38 487 ASP A C 1
ATOM 3750 O O . ASP A 1 487 ? -26.147 7.952 -11.611 1.00 44.38 487 ASP A O 1
ATOM 3754 N N . LYS A 1 488 ? -26.550 5.780 -11.213 1.00 53.84 488 LYS A N 1
ATOM 3755 C CA . LYS A 1 488 ? -25.723 5.566 -10.009 1.00 53.84 488 LYS A CA 1
ATOM 3756 C C . LYS A 1 488 ? -25.344 4.083 -9.912 1.00 53.84 488 LYS A C 1
ATOM 3758 O O . LYS A 1 488 ? -26.074 3.235 -10.427 1.00 53.84 488 LYS A O 1
ATOM 3763 N N . SER A 1 489 ? -24.239 3.771 -9.235 1.00 64.81 489 SER A N 1
ATOM 3764 C CA . SER A 1 489 ? -23.881 2.393 -8.870 1.00 64.81 489 SER A CA 1
ATOM 3765 C C . SER A 1 489 ? -24.922 1.788 -7.922 1.00 64.81 489 SER A C 1
ATOM 3767 O O . SER A 1 489 ? -25.451 2.475 -7.048 1.00 64.81 489 SER A O 1
ATOM 3769 N N . VAL A 1 490 ? -25.227 0.502 -8.102 1.00 83.69 490 VAL A N 1
ATOM 3770 C CA . VAL A 1 490 ? -26.230 -0.208 -7.291 1.00 83.69 490 VAL A CA 1
ATOM 3771 C C . VAL A 1 490 ? -25.594 -0.752 -6.010 1.00 83.69 490 VAL A C 1
ATOM 3773 O O . VAL A 1 490 ? -24.515 -1.337 -6.052 1.00 83.69 490 VAL A O 1
ATOM 3776 N N . GLU A 1 491 ? -26.271 -0.596 -4.877 1.00 87.81 491 GLU A N 1
ATOM 3777 C CA . GLU A 1 491 ? -25.933 -1.315 -3.646 1.00 87.81 491 GLU A CA 1
ATOM 3778 C C . GLU A 1 491 ? -26.684 -2.656 -3.627 1.00 87.81 491 GLU A C 1
ATOM 3780 O O . GLU A 1 491 ? -27.897 -2.704 -3.851 1.00 87.81 491 GLU A O 1
ATOM 3785 N N . PHE A 1 492 ? -25.944 -3.746 -3.433 1.00 90.50 492 PHE A N 1
ATOM 3786 C CA . PHE A 1 492 ? -26.439 -5.124 -3.398 1.00 90.50 492 PHE A CA 1
ATOM 3787 C C . PHE A 1 492 ? -26.359 -5.680 -1.972 1.00 90.50 492 PHE A C 1
ATOM 3789 O O . PHE A 1 492 ? -25.454 -5.312 -1.225 1.00 90.50 492 PHE A O 1
ATOM 3796 N N . SER A 1 493 ? -27.255 -6.600 -1.607 1.00 90.12 493 SER A N 1
ATOM 3797 C CA . SER A 1 493 ? -27.165 -7.310 -0.324 1.00 90.12 493 SER A CA 1
ATOM 3798 C C . SER A 1 493 ? -26.173 -8.475 -0.382 1.00 90.12 493 SER A C 1
ATOM 3800 O O . SER A 1 493 ? -25.891 -9.020 -1.454 1.00 90.12 493 SER A O 1
ATOM 3802 N N . TYR A 1 494 ? -25.656 -8.903 0.772 1.00 92.00 494 TYR A N 1
ATOM 3803 C CA . TYR A 1 494 ? -24.818 -10.105 0.875 1.00 92.00 494 TYR A CA 1
ATOM 3804 C C . TYR A 1 494 ? -25.548 -11.352 0.353 1.00 92.00 494 TYR A C 1
ATOM 3806 O O . TYR A 1 494 ? -24.963 -12.158 -0.369 1.00 92.00 494 TYR A O 1
ATOM 3814 N N . GLU A 1 495 ? -26.833 -11.493 0.692 1.00 91.88 495 GLU A N 1
ATOM 3815 C CA . GLU A 1 495 ? -27.674 -12.633 0.306 1.00 91.88 495 GLU A CA 1
ATOM 3816 C C . GLU A 1 495 ? -27.823 -12.748 -1.218 1.00 91.88 495 GLU A C 1
ATOM 3818 O O . GLU A 1 495 ? -27.725 -13.849 -1.763 1.00 91.88 495 GLU A O 1
ATOM 3823 N N . GLU A 1 496 ? -27.979 -11.624 -1.929 1.00 93.25 496 GLU A N 1
ATOM 3824 C CA . GLU A 1 496 ? -28.077 -11.625 -3.391 1.00 93.25 496 GLU A CA 1
ATOM 3825 C C . GLU A 1 496 ? -26.753 -12.060 -4.044 1.00 93.25 496 GLU A C 1
ATOM 3827 O O . GLU A 1 496 ? -26.757 -12.876 -4.967 1.00 93.25 496 GLU A O 1
ATOM 3832 N N . LEU A 1 497 ? -25.610 -11.579 -3.535 1.00 94.81 497 LEU A N 1
ATOM 3833 C CA . LEU A 1 497 ? -24.290 -11.939 -4.069 1.00 94.81 497 LEU A CA 1
ATOM 3834 C C . LEU A 1 497 ? -23.872 -13.377 -3.714 1.00 94.81 497 LEU A C 1
ATOM 3836 O O . LEU A 1 497 ? -23.271 -14.051 -4.550 1.00 94.81 497 LEU A O 1
ATOM 3840 N N . SER A 1 498 ? -24.208 -13.870 -2.516 1.00 92.81 498 SER A N 1
ATOM 3841 C CA . SER A 1 498 ? -24.016 -15.276 -2.124 1.00 92.81 498 SER A CA 1
ATOM 3842 C C . SER A 1 498 ? -24.864 -16.197 -3.011 1.00 92.81 498 SER A C 1
ATOM 3844 O O . SER A 1 498 ? -24.328 -17.105 -3.646 1.00 92.81 498 SER A O 1
ATOM 3846 N N . THR A 1 499 ? -26.157 -15.895 -3.181 1.00 93.62 499 THR A N 1
ATOM 3847 C CA . THR A 1 499 ? -27.062 -16.674 -4.047 1.00 93.62 499 THR A CA 1
ATOM 3848 C C . THR A 1 499 ? -26.571 -16.712 -5.497 1.00 93.62 499 THR A C 1
ATOM 3850 O O . THR A 1 499 ? -26.519 -17.780 -6.103 1.00 93.62 499 THR A O 1
ATOM 3853 N N . ALA A 1 500 ? -26.147 -15.572 -6.053 1.00 94.06 500 ALA A N 1
ATOM 3854 C CA . ALA A 1 500 ? -25.673 -15.483 -7.436 1.00 94.06 500 ALA A CA 1
ATOM 3855 C C . ALA A 1 500 ? -24.287 -16.125 -7.682 1.00 94.06 500 ALA A C 1
ATOM 3857 O O . ALA A 1 500 ? -23.872 -16.227 -8.836 1.00 94.06 500 ALA A O 1
ATOM 3858 N N . THR A 1 501 ? -23.573 -16.553 -6.630 1.00 92.94 501 THR A N 1
ATOM 3859 C CA . THR A 1 501 ? -22.235 -17.180 -6.711 1.00 92.94 501 THR A CA 1
ATOM 3860 C C . THR A 1 501 ? -22.179 -18.616 -6.180 1.00 92.94 501 THR A C 1
ATOM 3862 O O . THR A 1 501 ? -21.080 -19.173 -6.112 1.00 92.94 501 THR A O 1
ATOM 3865 N N . ASP A 1 502 ? -23.320 -19.230 -5.837 1.00 91.56 502 ASP A N 1
ATOM 3866 C CA . ASP A 1 502 ? -23.386 -20.534 -5.146 1.00 91.56 502 ASP A CA 1
ATOM 3867 C C . ASP A 1 502 ? -22.585 -20.499 -3.822 1.00 91.56 502 ASP A C 1
ATOM 3869 O O . ASP A 1 502 ? -21.615 -21.224 -3.632 1.00 91.56 502 ASP A O 1
ATOM 3873 N N . ASP A 1 503 ? -22.916 -19.527 -2.963 1.00 90.88 503 ASP A N 1
ATOM 3874 C CA . ASP A 1 503 ? -22.188 -19.119 -1.746 1.00 90.88 503 ASP A CA 1
ATOM 3875 C C . ASP A 1 503 ? -20.665 -18.983 -1.931 1.00 90.88 503 ASP A C 1
ATOM 3877 O O . ASP A 1 503 ? -19.849 -19.506 -1.171 1.00 90.88 503 ASP A O 1
ATOM 3881 N N . PHE A 1 504 ? -20.268 -18.246 -2.973 1.00 91.25 504 PHE A N 1
ATOM 3882 C CA . PHE A 1 504 ? -18.868 -18.031 -3.350 1.00 91.25 504 PHE A CA 1
ATOM 3883 C C . PHE A 1 504 ? -18.106 -19.345 -3.614 1.00 91.25 504 PHE A C 1
ATOM 3885 O O . PHE A 1 504 ? -16.916 -19.464 -3.306 1.00 91.25 504 PHE A O 1
ATOM 3892 N N . SER A 1 505 ? -18.792 -20.331 -4.204 1.00 89.94 505 SER A N 1
ATOM 3893 C CA . SER A 1 505 ? -18.240 -21.637 -4.568 1.00 89.94 505 SER A CA 1
ATOM 3894 C C . SER A 1 505 ? -16.942 -21.520 -5.371 1.00 89.94 505 SER A C 1
ATOM 3896 O O . SER A 1 505 ? -16.815 -20.725 -6.309 1.00 89.94 505 SER A O 1
ATOM 3898 N N . LEU A 1 506 ? -15.975 -22.389 -5.056 1.00 89.38 506 LEU A N 1
ATOM 3899 C CA . LEU A 1 506 ? -14.714 -22.491 -5.797 1.00 89.38 506 LEU A CA 1
ATOM 3900 C C . LEU A 1 506 ? -14.920 -22.856 -7.276 1.00 89.38 506 LEU A C 1
ATOM 3902 O O . LEU A 1 506 ? -14.045 -22.552 -8.083 1.00 89.38 506 LEU A O 1
ATOM 3906 N N . ALA A 1 507 ? -16.064 -23.442 -7.648 1.00 90.62 507 ALA A N 1
ATOM 3907 C CA . ALA A 1 507 ? -16.422 -23.689 -9.046 1.00 90.62 507 ALA A CA 1
ATOM 3908 C C . ALA A 1 507 ? -16.650 -22.387 -9.840 1.00 90.62 507 ALA A C 1
ATOM 3910 O O . ALA A 1 507 ? -16.368 -22.340 -11.035 1.00 90.62 507 ALA A O 1
ATOM 3911 N N . ASN A 1 508 ? -17.098 -21.320 -9.169 1.00 91.12 508 ASN A N 1
ATOM 3912 C CA . ASN A 1 508 ? -17.331 -20.003 -9.764 1.00 91.12 508 ASN A CA 1
ATOM 3913 C C . ASN A 1 508 ? -16.105 -19.076 -9.674 1.00 91.12 508 ASN A C 1
ATOM 3915 O O . ASN A 1 508 ? -16.151 -17.950 -10.166 1.00 91.12 508 ASN A O 1
ATOM 3919 N N . LYS A 1 509 ? -14.992 -19.502 -9.065 1.00 92.38 509 LYS A N 1
ATOM 3920 C CA . LYS A 1 509 ? -13.780 -18.680 -8.916 1.00 92.38 509 LYS A CA 1
ATOM 3921 C C . LYS A 1 509 ? -13.075 -18.475 -10.264 1.00 92.38 509 LYS A C 1
ATOM 3923 O O . LYS A 1 509 ? -12.475 -19.399 -10.804 1.00 92.38 509 LYS A O 1
ATOM 3928 N N . ILE A 1 510 ? -13.069 -17.237 -10.761 1.00 88.06 510 ILE A N 1
ATOM 3929 C CA . ILE A 1 510 ? -12.432 -16.845 -12.035 1.00 88.06 510 ILE A CA 1
ATOM 3930 C C . ILE A 1 510 ? -11.087 -16.126 -11.864 1.00 88.06 510 ILE A C 1
ATOM 3932 O O . ILE A 1 510 ? -10.331 -16.007 -12.827 1.00 88.06 510 ILE A O 1
ATOM 3936 N N . GLY A 1 511 ? -10.753 -15.665 -10.656 1.00 83.19 511 GLY A N 1
ATOM 3937 C CA . GLY A 1 511 ? -9.470 -15.017 -10.387 1.00 83.19 511 GLY A CA 1
ATOM 3938 C C . GLY A 1 511 ? -9.164 -14.836 -8.902 1.00 83.19 511 GLY A C 1
ATOM 3939 O O . GLY A 1 511 ? -10.028 -14.983 -8.041 1.00 83.19 511 GLY A O 1
ATOM 3940 N N . GLN A 1 512 ? -7.911 -14.508 -8.597 1.00 80.25 512 GLN A N 1
ATOM 3941 C CA . GLN A 1 512 ? -7.456 -14.095 -7.269 1.00 80.25 512 GLN A CA 1
ATOM 3942 C C . GLN A 1 512 ? -6.282 -13.127 -7.435 1.00 80.25 512 GLN A C 1
ATOM 3944 O O . GLN A 1 512 ? -5.400 -13.368 -8.255 1.00 80.25 512 GLN A O 1
ATOM 3949 N N . GLY A 1 513 ? -6.282 -12.046 -6.659 1.00 66.94 513 GLY A N 1
ATOM 3950 C CA . GLY A 1 513 ? -5.223 -11.038 -6.635 1.00 66.94 513 GLY A CA 1
ATOM 3951 C C . GLY A 1 513 ? -4.872 -10.636 -5.204 1.00 66.94 513 GLY A C 1
ATOM 3952 O O . GLY A 1 513 ? -5.436 -11.165 -4.247 1.00 66.94 513 GLY A O 1
ATOM 3953 N N . GLY A 1 514 ? -3.961 -9.672 -5.049 1.00 63.69 514 GLY A N 1
ATOM 3954 C CA . GLY A 1 514 ? -3.473 -9.230 -3.732 1.00 63.69 514 GLY A CA 1
ATOM 3955 C C . GLY A 1 514 ? -4.528 -8.588 -2.820 1.00 63.69 514 GLY A C 1
ATOM 3956 O O . GLY A 1 514 ? -4.274 -8.432 -1.631 1.00 63.69 514 GLY A O 1
ATOM 3957 N N . PHE A 1 515 ? -5.701 -8.234 -3.355 1.00 66.50 515 PHE A N 1
ATOM 3958 C CA . PHE A 1 515 ? -6.772 -7.544 -2.624 1.00 66.50 515 PHE A CA 1
ATOM 3959 C C . PHE A 1 515 ? -8.064 -8.365 -2.475 1.00 66.50 515 PHE A C 1
ATOM 3961 O O . PHE A 1 515 ? -9.023 -7.869 -1.886 1.00 66.50 515 PHE A O 1
ATOM 3968 N N . GLY A 1 516 ? -8.130 -9.592 -3.012 1.00 80.94 516 GLY A N 1
ATOM 3969 C CA . GLY A 1 516 ? -9.347 -10.408 -2.955 1.00 80.94 516 GLY A CA 1
ATOM 3970 C C . GLY A 1 516 ? -9.439 -11.551 -3.970 1.00 80.94 516 GLY A C 1
ATOM 3971 O O . GLY A 1 516 ? -8.512 -11.828 -4.736 1.00 80.94 516 GLY A O 1
ATOM 3972 N N . VAL A 1 517 ? -10.601 -12.205 -3.983 1.00 87.62 517 VAL A N 1
ATOM 3973 C CA . VAL A 1 517 ? -10.963 -13.300 -4.899 1.00 87.62 517 VAL A CA 1
ATOM 3974 C C . VAL A 1 517 ? -12.118 -12.853 -5.795 1.00 87.62 517 VAL A C 1
ATOM 3976 O O . VAL A 1 517 ? -13.057 -12.217 -5.320 1.00 87.62 517 VAL A O 1
ATOM 3979 N N . VAL A 1 518 ? -12.054 -13.180 -7.086 1.00 92.44 518 VAL A N 1
ATOM 3980 C CA . VAL A 1 518 ? -13.077 -12.815 -8.075 1.00 92.44 518 VAL A CA 1
ATOM 3981 C C . VAL A 1 518 ? -13.872 -14.050 -8.484 1.00 92.44 518 VAL A C 1
ATOM 3983 O O . VAL A 1 518 ? -13.293 -15.056 -8.904 1.00 92.44 518 VAL A O 1
ATOM 3986 N N . TYR A 1 519 ? -15.196 -13.948 -8.395 1.00 95.44 519 TYR A N 1
ATOM 3987 C CA . TYR A 1 519 ? -16.157 -14.987 -8.757 1.00 95.44 519 TYR A CA 1
ATOM 3988 C C . TYR A 1 519 ? -16.982 -14.565 -9.977 1.00 95.44 519 TYR A C 1
ATOM 3990 O O . TYR A 1 519 ? -17.301 -13.387 -10.138 1.00 95.44 519 TYR A O 1
ATOM 3998 N N . TYR A 1 520 ? -17.329 -15.523 -10.830 1.00 95.88 520 TYR A N 1
ATOM 3999 C CA . TYR A 1 520 ? -18.389 -15.391 -11.823 1.00 95.88 520 TYR A CA 1
ATOM 4000 C C . TYR A 1 520 ? -19.755 -15.450 -11.130 1.00 95.88 520 TYR A C 1
ATOM 4002 O O . TYR A 1 520 ? -19.924 -16.178 -10.151 1.00 95.88 520 TYR A O 1
ATOM 4010 N N . ALA A 1 521 ? -20.720 -14.700 -11.654 1.00 95.12 521 ALA A N 1
ATOM 4011 C CA . ALA A 1 521 ? -22.110 -14.737 -11.229 1.00 95.12 521 ALA A CA 1
ATOM 4012 C C . ALA A 1 521 ? -23.052 -14.430 -12.396 1.00 95.12 521 ALA A C 1
ATOM 4014 O O . ALA A 1 521 ? -22.696 -13.694 -13.319 1.00 95.12 521 ALA A O 1
ATOM 4015 N N . GLU A 1 522 ? -24.284 -14.928 -12.307 1.00 92.56 522 GLU A N 1
ATOM 4016 C CA . GLU A 1 522 ? -25.401 -14.450 -13.123 1.00 92.56 522 GLU A CA 1
ATOM 4017 C C . GLU A 1 522 ? -26.365 -13.679 -12.216 1.00 92.56 522 GLU A C 1
ATOM 4019 O O . GLU A 1 522 ? -27.135 -14.249 -11.445 1.00 92.56 522 GLU A O 1
ATOM 4024 N N . LEU A 1 523 ? -26.256 -12.352 -12.251 1.00 89.38 523 LEU A N 1
ATOM 4025 C CA . LEU A 1 523 ? -26.881 -11.440 -11.302 1.00 89.38 523 LEU A CA 1
ATOM 4026 C C . LEU A 1 523 ? -28.016 -10.694 -12.008 1.00 89.38 523 LEU A C 1
ATOM 4028 O O . LEU A 1 523 ? -27.785 -9.924 -12.938 1.00 89.38 523 LEU A O 1
ATOM 4032 N N . ARG A 1 524 ? -29.261 -10.953 -11.589 1.00 87.31 524 ARG A N 1
ATOM 4033 C CA . ARG A 1 524 ? -30.492 -10.419 -12.216 1.00 87.31 524 ARG A CA 1
ATOM 4034 C C . ARG A 1 524 ? -30.621 -10.733 -13.724 1.00 87.31 524 ARG A C 1
ATOM 4036 O O . ARG A 1 524 ? -31.292 -10.000 -14.445 1.00 87.31 524 ARG A O 1
ATOM 4043 N N . GLY A 1 525 ? -30.008 -11.830 -14.184 1.00 85.38 525 GLY A N 1
ATOM 4044 C CA . GLY A 1 525 ? -29.985 -12.260 -15.591 1.00 85.38 525 GLY A CA 1
ATOM 4045 C C . GLY A 1 525 ? -28.839 -11.679 -16.431 1.00 85.38 525 GLY A C 1
ATOM 4046 O O . GLY A 1 525 ? -28.782 -11.937 -17.629 1.00 85.38 525 GLY A O 1
ATOM 4047 N N . GLU A 1 526 ? -27.926 -10.918 -15.822 1.00 88.75 526 GLU A N 1
ATOM 4048 C CA . GLU A 1 526 ? -26.730 -10.370 -16.471 1.00 88.75 526 GLU A CA 1
ATOM 4049 C C . GLU A 1 526 ? -25.453 -11.021 -15.927 1.00 88.75 526 GLU A C 1
ATOM 4051 O O . GLU A 1 526 ? -25.364 -11.383 -14.751 1.00 88.75 526 GLU A O 1
ATOM 4056 N N . LYS A 1 527 ? -24.426 -11.151 -16.774 1.00 94.19 527 LYS A N 1
ATOM 4057 C CA . LYS A 1 527 ? -23.146 -11.753 -16.370 1.00 94.19 527 LYS A CA 1
ATOM 4058 C C . LYS A 1 527 ? -22.289 -10.759 -15.591 1.00 94.19 527 LYS A C 1
ATOM 4060 O O . LYS A 1 527 ? -21.881 -9.725 -16.125 1.00 94.19 527 LYS A O 1
ATOM 4065 N N . ALA A 1 528 ? -21.955 -11.110 -14.354 1.00 95.69 528 ALA A N 1
ATOM 4066 C CA . ALA A 1 528 ? -21.184 -10.275 -13.445 1.00 95.69 528 ALA A CA 1
ATOM 4067 C C . ALA A 1 528 ? -19.877 -10.945 -12.996 1.00 95.69 528 ALA A C 1
ATOM 4069 O O . ALA A 1 528 ? -19.758 -12.170 -12.930 1.00 95.69 528 ALA A O 1
ATOM 4070 N N . ALA A 1 529 ? -18.896 -10.112 -12.656 1.00 96.12 529 ALA A N 1
ATOM 4071 C CA . ALA A 1 529 ? -17.715 -10.501 -11.899 1.00 96.12 529 ALA A CA 1
ATOM 4072 C C . ALA A 1 529 ? -17.801 -9.869 -10.503 1.00 96.12 529 ALA A C 1
ATOM 4074 O O . ALA A 1 529 ? -17.922 -8.651 -10.381 1.00 96.12 529 ALA A O 1
ATOM 4075 N N . ILE A 1 530 ? -17.753 -10.684 -9.449 1.00 95.06 530 ILE A N 1
ATOM 4076 C CA . ILE A 1 530 ? -17.866 -10.247 -8.052 1.00 95.06 530 ILE A CA 1
ATOM 4077 C C . ILE A 1 530 ? -16.505 -10.409 -7.374 1.00 95.06 530 ILE A C 1
ATOM 4079 O O . ILE A 1 530 ? -16.060 -11.523 -7.093 1.00 95.06 530 ILE A O 1
ATOM 4083 N N . LYS A 1 531 ? -15.833 -9.287 -7.111 1.00 93.88 531 LYS A N 1
ATOM 4084 C CA . LYS A 1 531 ? -14.558 -9.206 -6.387 1.00 93.88 531 LYS A CA 1
ATOM 4085 C C . LYS A 1 531 ? -14.853 -9.127 -4.890 1.00 93.88 531 LYS A C 1
ATOM 4087 O O . LYS A 1 531 ? -15.152 -8.050 -4.381 1.00 93.88 531 LYS A O 1
ATOM 4092 N N . LYS A 1 532 ? -14.781 -10.266 -4.197 1.00 90.94 532 LYS A N 1
ATOM 4093 C CA . LYS A 1 532 ? -14.828 -10.360 -2.730 1.00 90.94 532 LYS A CA 1
ATOM 4094 C C . LYS A 1 532 ? -13.465 -9.942 -2.187 1.00 90.94 532 LYS A C 1
ATOM 4096 O O . LYS A 1 532 ? -12.478 -10.656 -2.381 1.00 90.94 532 LYS A O 1
ATOM 4101 N N . MET A 1 533 ? -13.403 -8.766 -1.578 1.00 82.88 533 MET A N 1
ATOM 4102 C CA . MET A 1 533 ? -12.168 -8.161 -1.088 1.00 82.88 533 MET A CA 1
ATOM 4103 C C . MET A 1 533 ? -11.869 -8.566 0.356 1.00 82.88 533 MET A C 1
ATOM 4105 O O . MET A 1 533 ? -12.767 -8.896 1.131 1.00 82.88 533 MET A O 1
ATOM 4109 N N . ASP A 1 534 ? -10.590 -8.527 0.723 1.00 71.62 534 ASP A N 1
ATOM 4110 C CA . ASP A 1 534 ? -10.194 -8.620 2.129 1.00 71.62 534 ASP A CA 1
ATOM 4111 C C . ASP A 1 534 ? -10.700 -7.377 2.888 1.00 71.62 534 ASP A C 1
ATOM 4113 O O . ASP A 1 534 ? -10.610 -6.252 2.389 1.00 71.62 534 ASP A O 1
ATOM 4117 N N . MET A 1 535 ? -11.187 -7.553 4.119 1.00 63.25 535 MET A N 1
ATOM 4118 C CA . MET A 1 535 ? -11.556 -6.444 5.010 1.00 63.25 535 MET A CA 1
ATOM 4119 C C . MET A 1 535 ? -10.373 -5.498 5.283 1.00 63.25 535 MET A C 1
ATOM 4121 O O . MET A 1 535 ? -10.565 -4.304 5.523 1.00 63.25 535 MET A O 1
ATOM 4125 N N . GLN A 1 536 ? -9.139 -6.005 5.197 1.00 56.22 536 GLN A N 1
ATOM 4126 C CA . GLN A 1 536 ? -7.910 -5.217 5.299 1.00 56.22 536 GLN A CA 1
ATOM 4127 C C . GLN A 1 536 ? -7.640 -4.328 4.069 1.00 56.22 536 GLN A C 1
ATOM 4129 O O . GLN A 1 536 ? -6.878 -3.365 4.180 1.00 56.22 536 GLN A O 1
ATOM 4134 N N . ALA A 1 537 ? -8.270 -4.608 2.921 1.00 59.09 537 ALA A N 1
ATOM 4135 C CA . ALA A 1 537 ? -8.136 -3.865 1.662 1.00 59.09 537 ALA A CA 1
ATOM 4136 C C . ALA A 1 537 ? -9.197 -2.750 1.506 1.00 59.09 537 ALA A C 1
ATOM 4138 O O . ALA A 1 537 ? -9.525 -2.326 0.397 1.00 59.09 537 ALA A O 1
ATOM 4139 N N . SER A 1 538 ? -9.746 -2.252 2.618 1.00 69.38 538 SER A N 1
ATOM 4140 C CA . SER A 1 538 ? -10.803 -1.228 2.637 1.00 69.38 538 SER A CA 1
ATOM 4141 C C . SER A 1 538 ? -10.398 0.114 2.009 1.00 69.38 538 SER A C 1
ATOM 4143 O O . SER A 1 538 ? -11.254 0.832 1.492 1.00 69.38 538 SER A O 1
ATOM 4145 N N . ARG A 1 539 ? -9.101 0.454 1.991 1.00 67.25 539 ARG A N 1
ATOM 4146 C CA . ARG A 1 539 ? -8.591 1.653 1.298 1.00 67.25 539 ARG A CA 1
ATOM 4147 C C . ARG A 1 539 ? -8.622 1.476 -0.216 1.00 67.25 539 ARG A C 1
ATOM 4149 O O . ARG A 1 539 ? -9.085 2.368 -0.917 1.00 67.25 539 ARG A O 1
ATOM 4156 N N . GLU A 1 540 ? -8.159 0.330 -0.697 1.00 75.44 540 GLU A N 1
ATOM 4157 C CA . GLU A 1 540 ? -8.175 -0.058 -2.104 1.00 75.44 540 GLU A CA 1
ATOM 4158 C C . GLU A 1 540 ? -9.623 -0.196 -2.622 1.00 75.44 540 GLU A C 1
ATOM 4160 O O . GLU A 1 540 ? -9.938 0.327 -3.689 1.00 75.44 540 GLU A O 1
ATOM 4165 N N . PHE A 1 541 ? -10.537 -0.765 -1.821 1.00 79.75 541 PHE A N 1
ATOM 4166 C CA . PHE A 1 541 ? -11.985 -0.787 -2.089 1.00 79.75 541 PHE A CA 1
ATOM 4167 C C . PHE A 1 541 ? -12.564 0.626 -2.274 1.00 79.75 541 PHE A C 1
ATOM 4169 O O . PHE A 1 541 ? -13.214 0.907 -3.281 1.00 79.75 541 PHE A O 1
ATOM 4176 N N . LEU A 1 542 ? -12.305 1.541 -1.330 1.00 75.69 542 LEU A N 1
ATOM 4177 C CA . LEU A 1 542 ? -12.798 2.922 -1.405 1.00 75.69 542 LEU A CA 1
ATOM 4178 C C . LEU A 1 542 ? -12.160 3.721 -2.550 1.00 75.69 542 LEU A C 1
ATOM 4180 O O . LEU A 1 542 ? -12.824 4.584 -3.124 1.00 75.69 542 LEU A O 1
ATOM 4184 N N . ALA A 1 543 ? -10.898 3.449 -2.895 1.00 74.94 543 ALA A N 1
ATOM 4185 C CA . ALA A 1 543 ? -10.239 4.057 -4.046 1.00 74.94 543 ALA A CA 1
ATOM 4186 C C . ALA A 1 543 ? -10.919 3.621 -5.351 1.00 74.94 543 ALA A C 1
ATOM 4188 O O . ALA A 1 543 ? -11.364 4.469 -6.122 1.00 74.94 543 ALA A O 1
ATOM 4189 N N . GLU A 1 544 ? -11.079 2.316 -5.562 1.00 83.44 544 GLU A N 1
ATOM 4190 C CA . GLU A 1 544 ? -11.691 1.760 -6.768 1.00 83.44 544 GLU A CA 1
ATOM 4191 C C . GLU A 1 544 ? -13.165 2.157 -6.924 1.00 83.44 544 GLU A C 1
ATOM 4193 O O . GLU A 1 544 ? -13.570 2.606 -7.999 1.00 83.44 544 GLU A O 1
ATOM 4198 N N . LEU A 1 545 ? -13.942 2.101 -5.836 1.00 83.19 545 LEU A N 1
ATOM 4199 C CA . LEU A 1 545 ? -15.327 2.574 -5.803 1.00 83.19 545 LEU A CA 1
ATOM 4200 C C . LEU A 1 545 ? -15.420 4.068 -6.145 1.00 83.19 545 LEU A C 1
ATOM 4202 O O . LEU A 1 545 ? -16.290 4.465 -6.921 1.00 83.19 545 LEU A O 1
ATOM 4206 N N . LYS A 1 546 ? -14.516 4.909 -5.620 1.00 81.69 546 LYS A N 1
ATOM 4207 C CA . LYS A 1 546 ? -14.488 6.347 -5.935 1.00 81.69 546 LYS A CA 1
ATOM 4208 C C . LYS A 1 546 ? -14.159 6.609 -7.405 1.00 81.69 546 LYS A C 1
ATOM 4210 O O . LYS A 1 546 ? -14.746 7.514 -7.989 1.00 81.69 546 LYS A O 1
ATOM 4215 N N . VAL A 1 547 ? -13.249 5.842 -8.003 1.00 79.69 547 VAL A N 1
ATOM 4216 C CA . VAL A 1 547 ? -12.865 6.006 -9.414 1.00 79.69 547 VAL A CA 1
ATOM 4217 C C . VAL A 1 547 ? -14.007 5.576 -10.333 1.00 79.69 547 VAL A C 1
ATOM 4219 O O . VAL A 1 547 ? -14.510 6.378 -11.116 1.00 79.69 547 VAL A O 1
ATOM 4222 N N . LEU A 1 548 ? -14.464 4.329 -10.214 1.00 81.25 548 LEU A N 1
ATOM 4223 C CA . LEU A 1 548 ? -15.392 3.715 -11.171 1.00 81.25 548 LEU A CA 1
ATOM 4224 C C . LEU A 1 548 ? -16.844 4.210 -11.056 1.00 81.25 548 LEU A C 1
ATOM 4226 O O . LEU A 1 548 ? -17.661 3.902 -11.919 1.00 81.25 548 LEU A O 1
ATOM 4230 N N . THR A 1 549 ? -17.161 5.017 -10.040 1.00 81.81 549 THR A N 1
ATOM 4231 C CA . THR A 1 549 ? -18.408 5.806 -9.966 1.00 81.81 549 THR A CA 1
ATOM 4232 C C . THR A 1 549 ? -18.342 7.141 -10.715 1.00 81.81 549 THR A C 1
ATOM 4234 O O . THR A 1 549 ? -19.374 7.786 -10.874 1.00 81.81 549 THR A O 1
ATOM 4237 N N . HIS A 1 550 ? -17.157 7.559 -11.175 1.00 82.38 550 HIS A N 1
ATOM 4238 C CA . HIS A 1 550 ? -16.931 8.834 -11.868 1.00 82.38 550 HIS A CA 1
ATOM 4239 C C . HIS A 1 550 ? -16.315 8.676 -13.270 1.00 82.38 550 HIS A C 1
ATOM 4241 O O . HIS A 1 550 ? -16.373 9.620 -14.056 1.00 82.38 550 HIS A O 1
ATOM 4247 N N . VAL A 1 551 ? -15.718 7.520 -13.596 1.00 85.06 551 VAL A N 1
ATOM 4248 C CA . VAL A 1 551 ? -15.080 7.261 -14.901 1.00 85.06 551 VAL A CA 1
ATOM 4249 C C . VAL A 1 551 ? -15.840 6.179 -15.676 1.00 85.06 551 VAL A C 1
ATOM 4251 O O . VAL A 1 551 ? -16.022 5.059 -15.197 1.00 85.06 551 VAL A O 1
ATOM 4254 N N . HIS A 1 552 ? -16.296 6.505 -16.888 1.00 88.88 552 HIS A N 1
ATOM 4255 C CA . HIS A 1 552 ? -17.093 5.614 -17.738 1.00 88.88 552 HIS A CA 1
ATOM 4256 C C . HIS A 1 552 ? -16.603 5.692 -19.189 1.00 88.88 552 HIS A C 1
ATOM 4258 O O . HIS A 1 552 ? -16.780 6.704 -19.862 1.00 88.88 552 HIS A O 1
ATOM 4264 N N . HIS A 1 553 ? -15.980 4.617 -19.679 1.00 94.38 553 HIS A N 1
ATOM 4265 C CA . HIS A 1 553 ? -15.393 4.561 -21.019 1.00 94.38 553 HIS A CA 1
ATOM 4266 C C . HIS A 1 553 ? -15.359 3.121 -21.551 1.00 94.38 553 HIS A C 1
ATOM 4268 O O . HIS A 1 553 ? -15.235 2.174 -20.775 1.00 94.38 553 HIS A O 1
ATOM 4274 N N . LEU A 1 554 ? -15.452 2.951 -22.876 1.00 94.06 554 LEU A N 1
ATOM 4275 C CA . LEU A 1 554 ? -15.555 1.642 -23.540 1.00 94.06 554 LEU A CA 1
ATOM 4276 C C . LEU A 1 554 ? -14.391 0.704 -23.187 1.00 94.06 554 LEU A C 1
ATOM 4278 O O . LEU A 1 554 ? -14.617 -0.464 -22.878 1.00 94.06 554 LEU A O 1
ATOM 4282 N N . ASN A 1 555 ? -13.167 1.236 -23.170 1.00 97.38 555 ASN A N 1
ATOM 4283 C CA . ASN A 1 555 ? -11.940 0.490 -22.877 1.00 97.38 555 ASN A CA 1
ATOM 4284 C C . ASN A 1 555 ? -11.554 0.472 -21.385 1.00 97.38 555 ASN A C 1
ATOM 4286 O O . ASN A 1 555 ? -10.396 0.237 -21.047 1.00 97.38 555 ASN A O 1
ATOM 4290 N N . LEU A 1 556 ? -12.506 0.722 -20.484 1.00 95.88 556 LEU A N 1
ATOM 4291 C CA . LEU A 1 556 ? -12.376 0.443 -19.052 1.00 95.88 556 LEU A CA 1
ATOM 4292 C C . LEU A 1 556 ? -13.380 -0.649 -18.653 1.00 95.88 556 LEU A C 1
ATOM 4294 O O . LEU A 1 556 ? -14.404 -0.828 -19.320 1.00 95.88 556 LEU A O 1
ATOM 4298 N N . VAL A 1 557 ? -13.108 -1.384 -17.575 1.00 94.44 557 VAL A N 1
ATOM 4299 C CA . VAL A 1 557 ? -14.095 -2.299 -16.977 1.00 94.44 557 VAL A CA 1
ATOM 4300 C C . VAL A 1 557 ? -15.107 -1.498 -16.159 1.00 94.44 557 VAL A C 1
ATOM 4302 O O . VAL A 1 557 ? -14.744 -0.765 -15.241 1.00 94.44 557 VAL A O 1
ATOM 4305 N N . ARG A 1 558 ? -16.393 -1.643 -16.484 1.00 90.88 558 ARG A N 1
ATOM 4306 C CA . ARG A 1 558 ? -17.483 -0.922 -15.818 1.00 90.88 558 ARG A CA 1
ATOM 4307 C C . ARG A 1 558 ? -17.873 -1.578 -14.490 1.00 90.88 558 ARG A C 1
ATOM 4309 O O . ARG A 1 558 ? -18.219 -2.760 -14.445 1.00 90.88 558 ARG A O 1
ATOM 4316 N N . LEU A 1 559 ? -17.914 -0.775 -13.429 1.00 92.38 559 LEU A N 1
ATOM 4317 C CA . LEU A 1 559 ? -18.564 -1.137 -12.170 1.00 92.38 559 LEU A CA 1
ATOM 4318 C C . LEU A 1 559 ? -20.094 -1.091 -12.342 1.00 92.38 559 LEU A C 1
ATOM 4320 O O . LEU A 1 559 ? -20.642 -0.123 -12.867 1.00 92.38 559 LEU A O 1
ATOM 4324 N N . ILE A 1 560 ? -20.782 -2.136 -11.890 1.00 91.44 560 ILE A N 1
ATOM 4325 C CA . ILE A 1 560 ? -22.247 -2.218 -11.791 1.00 91.44 560 ILE A CA 1
ATOM 4326 C C . ILE A 1 560 ? -22.695 -1.745 -10.400 1.00 91.44 560 ILE A C 1
ATOM 4328 O O . ILE A 1 560 ? -23.680 -1.016 -10.267 1.00 91.44 560 ILE A O 1
ATOM 4332 N N . GLY A 1 561 ? -21.963 -2.142 -9.358 1.00 90.31 561 GLY A N 1
ATOM 4333 C CA . GLY A 1 561 ? -22.339 -1.859 -7.980 1.00 90.31 561 GLY A CA 1
ATOM 4334 C C . GLY A 1 561 ? -21.366 -2.389 -6.935 1.00 90.31 561 GLY A C 1
ATOM 4335 O O . GLY A 1 561 ? -20.255 -2.811 -7.255 1.00 90.31 561 GLY A O 1
ATOM 4336 N N . TYR A 1 562 ? -21.790 -2.355 -5.677 1.00 92.62 562 TYR A N 1
ATOM 4337 C CA . TYR A 1 562 ? -20.996 -2.770 -4.521 1.00 92.62 562 TYR A CA 1
ATOM 4338 C C . TYR A 1 562 ? -21.872 -3.415 -3.437 1.00 92.62 562 TYR A C 1
ATOM 4340 O O . TYR A 1 562 ? -23.096 -3.308 -3.469 1.00 92.62 562 TYR A O 1
ATOM 4348 N N . CYS A 1 563 ? -21.236 -4.063 -2.464 1.00 88.88 563 CYS A N 1
ATOM 4349 C CA . CYS A 1 563 ? -21.849 -4.482 -1.203 1.00 88.88 563 CYS A CA 1
ATOM 4350 C C . CYS A 1 563 ? -20.837 -4.286 -0.063 1.00 88.88 563 CYS A C 1
ATOM 4352 O O . CYS A 1 563 ? -19.630 -4.446 -0.266 1.00 88.88 563 CYS A O 1
ATOM 4354 N N . VAL A 1 564 ? -21.332 -3.913 1.120 1.00 84.19 564 VAL A N 1
ATOM 4355 C CA . VAL A 1 564 ? -20.544 -3.741 2.358 1.00 84.19 564 VAL A CA 1
ATOM 4356 C C . VAL A 1 564 ? -21.084 -4.577 3.530 1.00 84.19 564 VAL A C 1
ATOM 4358 O O . VAL A 1 564 ? -20.627 -4.443 4.665 1.00 84.19 564 VAL A O 1
ATOM 4361 N N . GLU A 1 565 ? -22.067 -5.444 3.274 1.00 75.25 565 GLU A N 1
ATOM 4362 C CA . GLU A 1 565 ? -22.677 -6.320 4.274 1.00 75.25 565 GLU A CA 1
ATOM 4363 C C . GLU A 1 565 ? -21.792 -7.551 4.528 1.00 75.25 565 GLU A C 1
ATOM 4365 O O . GLU A 1 565 ? -21.579 -8.384 3.647 1.00 75.25 565 GLU A O 1
ATOM 4370 N N . GLY A 1 566 ? -21.255 -7.672 5.746 1.00 72.25 566 GLY A N 1
ATOM 4371 C CA . GLY A 1 566 ? -20.437 -8.810 6.200 1.00 72.25 566 GLY A CA 1
ATOM 4372 C C . GLY A 1 566 ? -19.031 -8.905 5.586 1.00 72.25 566 GLY A C 1
ATOM 4373 O O . GLY A 1 566 ? -18.102 -9.363 6.249 1.00 72.25 566 GLY A O 1
ATOM 4374 N N . SER A 1 567 ? -18.850 -8.452 4.347 1.00 82.75 567 SER A N 1
ATOM 4375 C CA . SER A 1 567 ? -17.571 -8.332 3.645 1.00 82.75 567 SER A CA 1
ATOM 4376 C C . SER A 1 567 ? -17.657 -7.222 2.584 1.00 82.75 567 SER A C 1
ATOM 4378 O O . SER A 1 567 ? -18.733 -6.682 2.332 1.00 82.75 567 SER A O 1
ATOM 4380 N N . LEU A 1 568 ? -16.527 -6.855 1.976 1.00 87.31 568 LEU A N 1
ATOM 4381 C CA . LEU A 1 568 ? -16.462 -5.818 0.944 1.00 87.31 568 LEU A CA 1
ATOM 4382 C C . LEU A 1 568 ? -16.512 -6.460 -0.446 1.00 87.31 568 LEU A C 1
ATOM 4384 O O . LEU A 1 568 ? -15.682 -7.312 -0.766 1.00 87.31 568 LEU A O 1
ATOM 4388 N N . PHE A 1 569 ? -17.452 -6.033 -1.289 1.00 91.81 569 PHE A N 1
ATOM 4389 C CA . PHE A 1 569 ? -17.615 -6.562 -2.643 1.00 91.81 569 PHE A CA 1
ATOM 4390 C C . PHE A 1 569 ? -17.727 -5.454 -3.681 1.00 91.81 569 PHE A C 1
ATOM 4392 O O . PHE A 1 569 ? -18.501 -4.512 -3.511 1.00 91.81 569 PHE A O 1
ATOM 4399 N N . LEU A 1 570 ? -17.028 -5.625 -4.801 1.00 93.12 570 LEU A N 1
ATOM 4400 C CA . LEU A 1 570 ? -17.225 -4.831 -6.012 1.00 93.12 570 LEU A CA 1
ATOM 4401 C C . LEU A 1 570 ? -17.789 -5.728 -7.117 1.00 93.12 570 LEU A C 1
ATOM 4403 O O . LEU A 1 570 ? -17.282 -6.827 -7.357 1.00 93.12 570 LEU A O 1
ATOM 4407 N N . VAL A 1 571 ? -18.860 -5.263 -7.758 1.00 94.25 571 VAL A N 1
ATOM 4408 C CA . VAL A 1 571 ? -19.615 -5.987 -8.784 1.00 94.25 571 VAL A CA 1
ATOM 4409 C C . VAL A 1 571 ? -19.385 -5.295 -10.120 1.00 94.25 571 VAL A C 1
ATOM 4411 O O . VAL A 1 571 ? -19.774 -4.140 -10.293 1.00 94.25 571 VAL A O 1
ATOM 4414 N N . TYR A 1 572 ? -18.771 -5.991 -11.068 1.00 94.06 572 TYR A N 1
ATOM 4415 C CA . TYR A 1 572 ? -18.417 -5.481 -12.394 1.00 94.06 572 TYR A CA 1
ATOM 4416 C C . TYR A 1 572 ? -19.156 -6.254 -13.482 1.00 94.06 572 TYR A C 1
ATOM 4418 O O . TYR A 1 572 ? -19.660 -7.355 -13.252 1.00 94.06 572 TYR A O 1
ATOM 4426 N N . GLU A 1 573 ? -19.155 -5.713 -14.695 1.00 93.25 573 GLU A N 1
ATOM 4427 C CA . GLU A 1 573 ? -19.464 -6.507 -15.883 1.00 93.25 573 GLU A CA 1
ATOM 4428 C C . GLU A 1 573 ? -18.460 -7.656 -16.063 1.00 93.25 573 GLU A C 1
ATOM 4430 O O . GLU A 1 573 ? -17.250 -7.479 -15.899 1.00 93.25 573 GLU A O 1
ATOM 4435 N N . TYR A 1 574 ? -18.957 -8.849 -16.392 1.00 95.31 574 TYR A N 1
ATOM 4436 C CA . TYR A 1 574 ? -18.093 -9.975 -16.731 1.00 95.31 574 TYR A CA 1
ATOM 4437 C C . TYR A 1 574 ? -17.521 -9.799 -18.142 1.00 95.31 574 TYR A C 1
ATOM 4439 O O . TYR A 1 574 ? -18.273 -9.689 -19.110 1.00 95.31 574 TYR A O 1
ATOM 4447 N N . ILE A 1 575 ? -16.192 -9.812 -18.259 1.00 94.75 575 ILE A N 1
ATOM 4448 C CA . ILE A 1 575 ? -15.481 -9.694 -19.535 1.00 94.75 575 ILE A CA 1
ATOM 4449 C C . ILE A 1 575 ? -15.079 -11.090 -20.028 1.00 94.75 575 ILE A C 1
ATOM 4451 O O . ILE A 1 575 ? -14.275 -11.782 -19.396 1.00 94.75 575 ILE A O 1
ATOM 4455 N N . GLU A 1 576 ? -15.665 -11.527 -21.145 1.00 90.00 576 GLU A N 1
ATOM 4456 C CA . GLU A 1 576 ? -15.443 -12.868 -21.690 1.00 90.00 576 GLU A CA 1
ATOM 4457 C C . GLU A 1 576 ? -14.104 -12.940 -22.437 1.00 90.00 576 GLU A C 1
ATOM 4459 O O . GLU A 1 576 ? -13.865 -12.099 -23.286 1.00 90.00 576 GLU A O 1
ATOM 4464 N N . ASN A 1 577 ? -13.305 -13.989 -22.195 1.00 91.88 577 ASN A N 1
ATOM 4465 C CA . ASN A 1 577 ? -11.897 -14.205 -22.605 1.00 91.88 577 ASN A CA 1
ATOM 4466 C C . ASN A 1 577 ? -10.827 -13.884 -21.538 1.00 91.88 577 ASN A C 1
ATOM 4468 O O . ASN A 1 577 ? -9.708 -14.377 -21.664 1.00 91.88 577 ASN A O 1
ATOM 4472 N N . GLY A 1 578 ? -11.139 -13.253 -20.403 1.00 91.81 578 GLY A N 1
ATOM 4473 C CA . GLY A 1 578 ? -10.177 -13.125 -19.289 1.00 91.81 578 GLY A CA 1
ATOM 4474 C C . GLY A 1 578 ? -9.115 -12.043 -19.522 1.00 91.81 578 GLY A C 1
ATOM 4475 O O . GLY A 1 578 ? -9.456 -10.982 -20.030 1.00 91.81 578 GLY A O 1
ATOM 4476 N N . ASN A 1 579 ? -7.854 -12.256 -19.112 1.00 93.88 579 ASN A N 1
ATOM 4477 C CA . ASN A 1 579 ? -6.812 -11.208 -19.160 1.00 93.88 579 ASN A CA 1
ATOM 4478 C C . ASN A 1 579 ? -5.685 -11.452 -20.179 1.00 93.88 579 ASN A C 1
ATOM 4480 O O . ASN A 1 579 ? -5.420 -12.579 -20.601 1.00 93.88 579 ASN A O 1
ATOM 4484 N N . LEU A 1 580 ? -5.000 -10.375 -20.573 1.00 96.12 580 LEU A N 1
ATOM 4485 C CA . LEU A 1 580 ? -3.940 -10.396 -21.581 1.00 96.12 580 LEU A CA 1
ATOM 4486 C C . LEU A 1 580 ? -2.750 -11.279 -21.164 1.00 96.12 580 LEU A C 1
ATOM 4488 O O . LEU A 1 580 ? -2.223 -12.011 -21.999 1.00 96.12 580 LEU A O 1
ATOM 4492 N N . SER A 1 581 ? -2.365 -11.289 -19.884 1.00 94.06 581 SER A N 1
ATOM 4493 C CA . SER A 1 581 ? -1.290 -12.161 -19.378 1.00 94.06 581 SER A CA 1
ATOM 4494 C C . SER A 1 581 ? -1.607 -13.652 -19.578 1.00 94.06 581 SER A C 1
ATOM 4496 O O . SER A 1 581 ? -0.735 -14.417 -19.983 1.00 94.06 581 SER A O 1
ATOM 4498 N N . GLN A 1 582 ? -2.869 -14.072 -19.421 1.00 92.31 582 GLN A N 1
ATOM 4499 C CA . GLN A 1 582 ? -3.305 -15.446 -19.718 1.00 92.31 582 GLN A CA 1
ATOM 4500 C C . GLN A 1 582 ? -3.176 -15.805 -21.207 1.00 92.31 582 GLN A C 1
ATOM 4502 O O . GLN A 1 582 ? -2.930 -16.967 -21.521 1.00 92.31 582 GLN A O 1
ATOM 4507 N N . HIS A 1 583 ? -3.336 -14.844 -22.122 1.00 93.44 583 HIS A N 1
ATOM 4508 C CA . HIS A 1 583 ? -3.129 -15.062 -23.559 1.00 93.44 583 HIS A CA 1
ATOM 4509 C C . HIS A 1 583 ? -1.648 -15.027 -23.969 1.00 93.44 583 HIS A C 1
ATOM 4511 O O . HIS A 1 583 ? -1.248 -15.753 -24.877 1.00 93.44 583 HIS A O 1
ATOM 4517 N N . LEU A 1 584 ? -0.831 -14.185 -23.328 1.00 93.75 584 LEU A N 1
ATOM 4518 C CA . LEU A 1 584 ? 0.597 -14.081 -23.629 1.00 93.75 584 LEU A CA 1
ATOM 4519 C C . LEU A 1 584 ? 1.381 -15.240 -23.002 1.00 93.75 584 LEU A C 1
ATOM 4521 O O . LEU A 1 584 ? 2.038 -15.980 -23.728 1.00 93.75 584 LEU A O 1
ATOM 4525 N N . HIS A 1 585 ? 1.262 -15.446 -21.692 1.00 88.81 585 HIS A N 1
ATOM 4526 C CA . HIS A 1 585 ? 2.106 -16.364 -20.916 1.00 88.81 585 HIS A CA 1
ATOM 4527 C C . HIS A 1 585 ? 1.461 -17.740 -20.665 1.00 88.81 585 HIS A C 1
ATOM 4529 O O . HIS A 1 585 ? 2.144 -18.689 -20.282 1.00 88.81 585 HIS A O 1
ATOM 4535 N N . GLY A 1 586 ? 0.146 -17.875 -20.874 1.00 76.06 586 GLY A N 1
ATOM 4536 C CA . GLY A 1 586 ? -0.575 -19.132 -20.668 1.00 76.06 586 GLY A CA 1
ATOM 4537 C C . GLY A 1 586 ? -0.277 -20.187 -21.739 1.00 76.06 586 GLY A C 1
ATOM 4538 O O . GLY A 1 586 ? -0.273 -19.904 -22.934 1.00 76.06 586 GLY A O 1
ATOM 4539 N N . SER A 1 587 ? -0.094 -21.438 -21.310 1.00 62.78 587 SER A N 1
ATOM 4540 C CA . SER A 1 587 ? 0.219 -22.590 -22.174 1.00 62.78 587 SER A CA 1
ATOM 4541 C C . SER A 1 587 ? -0.997 -23.266 -22.827 1.00 62.78 587 SER A C 1
ATOM 4543 O O . SER A 1 587 ? -0.828 -24.215 -23.587 1.00 62.78 587 SER A O 1
ATOM 4545 N N . ALA A 1 588 ? -2.217 -22.810 -22.525 1.00 70.31 588 ALA A N 1
ATOM 4546 C CA . ALA A 1 588 ? -3.474 -23.483 -22.874 1.00 70.31 588 ALA A CA 1
ATOM 4547 C C . ALA A 1 588 ? -4.392 -22.651 -23.796 1.00 70.31 588 ALA A C 1
ATOM 4549 O O . ALA A 1 588 ? -5.613 -22.805 -23.760 1.00 70.31 588 ALA A O 1
ATOM 4550 N N . ARG A 1 589 ? -3.826 -21.713 -24.566 1.00 79.75 589 ARG A N 1
ATOM 4551 C CA . ARG A 1 589 ? -4.567 -20.787 -25.436 1.00 79.75 589 ARG A CA 1
ATOM 4552 C C . ARG A 1 589 ? -3.842 -20.568 -26.758 1.00 79.75 589 ARG A C 1
ATOM 4554 O O . ARG A 1 589 ? -2.614 -20.552 -26.792 1.00 79.75 589 ARG A O 1
ATOM 4561 N N . GLU A 1 590 ? -4.618 -20.340 -27.814 1.00 82.81 590 GLU A N 1
ATOM 4562 C CA . GLU A 1 590 ? -4.082 -19.948 -29.118 1.00 82.81 590 GLU A CA 1
ATOM 4563 C C . GLU A 1 590 ? -3.402 -18.566 -29.052 1.00 82.81 590 GLU A C 1
ATOM 4565 O O . GLU A 1 590 ? -3.885 -17.681 -28.329 1.00 82.81 590 GLU A O 1
ATOM 4570 N N . PRO A 1 591 ? -2.304 -18.339 -29.800 1.00 86.31 591 PRO A N 1
ATOM 4571 C CA . PRO A 1 591 ? -1.602 -17.060 -29.799 1.00 86.31 591 PRO A CA 1
ATOM 4572 C C . PRO A 1 591 ? -2.477 -15.940 -30.370 1.00 86.31 591 PRO A C 1
ATOM 4574 O O . PRO A 1 591 ? -3.051 -16.077 -31.449 1.00 86.31 591 PRO A O 1
ATOM 4577 N N . LEU A 1 592 ? -2.522 -14.787 -29.695 1.00 92.81 592 LEU A N 1
ATOM 4578 C CA . LEU A 1 592 ? -3.190 -13.599 -30.238 1.00 92.81 592 LEU A CA 1
ATOM 4579 C C . LEU A 1 592 ? -2.512 -13.168 -31.556 1.00 92.81 592 LEU A C 1
ATOM 4581 O O . LEU A 1 592 ? -1.295 -12.937 -31.531 1.00 92.81 592 LEU A O 1
ATOM 4585 N N . PRO A 1 593 ? -3.251 -13.012 -32.674 1.00 93.06 593 PRO A N 1
ATOM 4586 C CA . PRO A 1 593 ? -2.711 -12.493 -33.932 1.00 93.06 593 PRO A CA 1
ATOM 4587 C C . PRO A 1 593 ? -2.116 -11.090 -33.777 1.00 93.06 593 PRO A C 1
ATOM 4589 O O . PRO A 1 593 ? -2.571 -10.309 -32.940 1.00 93.06 593 PRO A O 1
ATOM 4592 N N . TRP A 1 594 ? -1.132 -10.731 -34.609 1.00 94.94 594 TRP A N 1
ATOM 4593 C CA . TRP A 1 594 ? -0.451 -9.432 -34.503 1.00 94.94 594 TRP A CA 1
ATOM 4594 C C . TRP A 1 594 ? -1.414 -8.232 -34.565 1.00 94.94 594 TRP A C 1
ATOM 4596 O O . TRP A 1 594 ? -1.332 -7.333 -33.731 1.00 94.94 594 TRP A O 1
ATOM 4606 N N . SER A 1 595 ? -2.381 -8.247 -35.487 1.00 93.31 595 SER A N 1
ATOM 4607 C CA . SER A 1 595 ? -3.422 -7.212 -35.589 1.00 93.31 595 SER A CA 1
ATOM 4608 C C . SER A 1 595 ? -4.248 -7.078 -34.305 1.00 93.31 595 SER A C 1
ATOM 4610 O O . SER A 1 595 ? -4.508 -5.967 -33.850 1.00 93.31 595 SER A O 1
ATOM 4612 N N . THR A 1 596 ? -4.598 -8.197 -33.670 1.00 94.75 596 THR A N 1
ATOM 4613 C CA . THR A 1 596 ? -5.295 -8.223 -32.378 1.00 94.75 596 THR A CA 1
ATOM 4614 C C . THR A 1 596 ? -4.431 -7.630 -31.262 1.00 94.75 596 THR A C 1
ATOM 4616 O O . THR A 1 596 ? -4.941 -6.885 -30.433 1.00 94.75 596 THR A O 1
ATOM 4619 N N . ARG A 1 597 ? -3.111 -7.870 -31.261 1.00 97.38 597 ARG A N 1
ATOM 4620 C CA . ARG A 1 597 ? -2.180 -7.251 -30.295 1.00 97.38 597 ARG A CA 1
ATOM 4621 C C . ARG A 1 597 ? -2.088 -5.732 -30.464 1.00 97.38 597 ARG A C 1
ATOM 4623 O O . ARG A 1 597 ? -2.147 -5.013 -29.469 1.00 97.38 597 ARG A O 1
ATOM 4630 N N . VAL A 1 598 ? -2.013 -5.240 -31.706 1.00 96.56 598 VAL A N 1
ATOM 4631 C CA . VAL A 1 598 ? -2.072 -3.797 -32.021 1.00 96.56 598 VAL A CA 1
ATOM 4632 C C . VAL A 1 598 ? -3.400 -3.189 -31.553 1.00 96.56 598 VAL A C 1
ATOM 4634 O O . VAL A 1 598 ? -3.402 -2.118 -30.946 1.00 96.56 598 VAL A O 1
ATOM 4637 N N . GLN A 1 599 ? -4.521 -3.881 -31.772 1.00 96.56 599 GLN A N 1
ATOM 4638 C CA . GLN A 1 599 ? -5.841 -3.407 -31.353 1.00 96.56 599 GLN A CA 1
ATOM 4639 C C . GLN A 1 599 ? -5.976 -3.340 -29.822 1.00 96.56 599 GLN A C 1
ATOM 4641 O O . GLN A 1 599 ? -6.385 -2.307 -29.299 1.00 96.56 599 GLN A O 1
ATOM 4646 N N . ILE A 1 600 ? -5.545 -4.376 -29.095 1.00 98.00 600 ILE A N 1
ATOM 4647 C CA . ILE A 1 600 ? -5.544 -4.403 -27.620 1.00 98.00 600 ILE A CA 1
ATOM 4648 C C . ILE A 1 600 ? -4.663 -3.286 -27.040 1.00 98.00 600 ILE A C 1
ATOM 4650 O O . ILE A 1 600 ? -5.047 -2.659 -26.048 1.00 98.00 600 ILE A O 1
ATOM 4654 N N . ALA A 1 601 ? -3.513 -2.995 -27.662 1.00 98.44 601 ALA A N 1
ATOM 4655 C CA . ALA A 1 601 ? -2.679 -1.853 -27.292 1.00 98.44 601 ALA A CA 1
ATOM 4656 C C . ALA A 1 601 ? -3.422 -0.522 -27.482 1.00 98.44 601 ALA A C 1
ATOM 4658 O O . ALA A 1 601 ? -3.478 0.280 -26.551 1.00 98.44 601 ALA A O 1
ATOM 4659 N N . LEU A 1 602 ? -4.016 -0.293 -28.660 1.00 98.06 602 LEU A N 1
ATOM 4660 C CA . LEU A 1 602 ? -4.764 0.929 -28.979 1.00 98.06 602 LEU A CA 1
ATOM 4661 C C . LEU A 1 602 ? -5.954 1.144 -28.032 1.00 98.06 602 LEU A C 1
ATOM 4663 O O . LEU A 1 602 ? -6.170 2.248 -27.536 1.00 98.06 602 LEU A O 1
ATOM 4667 N N . ASP A 1 603 ? -6.705 0.084 -27.759 1.00 98.19 603 ASP A N 1
ATOM 4668 C CA . ASP A 1 603 ? -7.839 0.086 -26.840 1.00 98.19 603 ASP A CA 1
ATOM 4669 C C . ASP A 1 603 ? -7.414 0.441 -25.413 1.00 98.19 603 ASP A C 1
ATOM 4671 O O . ASP A 1 603 ? -7.953 1.369 -24.806 1.00 98.19 603 ASP A O 1
ATOM 4675 N N . SER A 1 604 ? -6.387 -0.236 -24.898 1.00 98.50 604 SER A N 1
ATOM 4676 C CA . SER A 1 604 ? -5.841 0.042 -23.566 1.00 98.50 604 SER A CA 1
ATOM 4677 C C . SER A 1 604 ? -5.308 1.478 -23.471 1.00 98.50 604 SER A C 1
ATOM 4679 O O . SER A 1 604 ? -5.574 2.173 -22.491 1.00 98.50 604 SER A O 1
ATOM 4681 N N . ALA A 1 605 ? -4.633 1.965 -24.519 1.00 98.44 605 ALA A N 1
ATOM 4682 C CA . ALA A 1 605 ? -4.125 3.330 -24.584 1.00 98.44 605 ALA A CA 1
ATOM 4683 C C . ALA A 1 605 ? -5.246 4.386 -24.566 1.00 98.44 605 ALA A C 1
ATOM 4685 O O . ALA A 1 605 ? -5.098 5.399 -23.887 1.00 98.44 605 ALA A O 1
ATOM 4686 N N . ARG A 1 606 ? -6.389 4.140 -25.227 1.00 98.19 606 ARG A N 1
ATOM 4687 C CA . ARG A 1 606 ? -7.582 5.011 -25.151 1.00 98.19 606 ARG A CA 1
ATOM 4688 C C . ARG A 1 606 ? -8.184 5.040 -23.746 1.00 98.19 606 ARG A C 1
ATOM 4690 O O . ARG A 1 606 ? -8.583 6.100 -23.270 1.00 98.19 606 ARG A O 1
ATOM 4697 N N . GLY A 1 607 ? -8.221 3.892 -23.064 1.00 97.38 607 GLY A N 1
ATOM 4698 C CA . GLY A 1 607 ? -8.624 3.811 -21.656 1.00 97.38 607 GLY A CA 1
ATOM 4699 C C . GLY A 1 607 ? -7.763 4.693 -20.745 1.00 97.38 607 GLY A C 1
ATOM 4700 O O . GLY A 1 607 ? -8.298 5.385 -19.879 1.00 97.38 607 GLY A O 1
ATOM 4701 N N . LEU A 1 608 ? -6.450 4.723 -20.992 1.00 97.88 608 LEU A N 1
ATOM 4702 C CA . LEU A 1 608 ? -5.493 5.565 -20.268 1.00 97.88 608 LEU A CA 1
ATOM 4703 C C . LEU A 1 608 ? -5.571 7.053 -20.665 1.00 97.88 608 LEU A C 1
ATOM 4705 O O . LEU A 1 608 ? -5.583 7.909 -19.785 1.00 97.88 608 LEU A O 1
ATOM 4709 N N . GLU A 1 609 ? -5.706 7.385 -21.956 1.00 97.31 609 GLU A N 1
ATOM 4710 C CA . GLU A 1 609 ? -5.909 8.770 -22.428 1.00 97.31 609 GLU A CA 1
ATOM 4711 C C . GLU A 1 609 ? -7.156 9.409 -21.796 1.00 97.31 609 GLU A C 1
ATOM 4713 O O . GLU A 1 609 ? -7.150 10.589 -21.440 1.00 97.31 609 GLU A O 1
ATOM 4718 N N . TYR A 1 610 ? -8.226 8.636 -21.610 1.00 95.81 610 TYR A N 1
ATOM 4719 C CA . TYR A 1 610 ? -9.432 9.116 -20.944 1.00 95.81 610 TYR A CA 1
ATOM 4720 C C . TYR A 1 610 ? -9.165 9.524 -19.481 1.00 95.81 610 TYR A C 1
ATOM 4722 O O . TYR A 1 610 ? -9.467 10.657 -19.106 1.00 95.81 610 TYR A O 1
ATOM 4730 N N . ILE A 1 611 ? -8.533 8.664 -18.673 1.00 93.81 611 ILE A N 1
ATOM 4731 C CA . ILE A 1 611 ? -8.275 8.946 -17.243 1.00 93.81 611 ILE A CA 1
ATOM 4732 C C . ILE A 1 611 ? -7.118 9.934 -16.984 1.00 93.81 611 ILE A C 1
ATOM 4734 O O . ILE A 1 611 ? -7.002 10.481 -15.885 1.00 93.81 611 ILE A O 1
ATOM 4738 N N . HIS A 1 612 ? -6.264 10.175 -17.986 1.00 92.88 612 HIS A N 1
ATOM 4739 C CA . HIS A 1 612 ? -5.169 11.150 -17.915 1.00 92.88 612 HIS A CA 1
ATOM 4740 C C . HIS A 1 612 ? -5.547 12.536 -18.441 1.00 92.88 612 HIS A C 1
ATOM 4742 O O . HIS A 1 612 ? -5.161 13.536 -17.841 1.00 92.88 612 HIS A O 1
ATOM 4748 N N . GLU A 1 613 ? -6.250 12.604 -19.576 1.00 89.56 613 GLU A N 1
ATOM 4749 C CA . GLU A 1 613 ? -6.427 13.842 -20.353 1.00 89.56 613 GLU A CA 1
ATOM 4750 C C . GLU A 1 613 ? -7.898 14.310 -20.447 1.00 89.56 613 GLU A C 1
ATOM 4752 O O . GLU A 1 613 ? -8.146 15.400 -20.962 1.00 89.56 613 GLU A O 1
ATOM 4757 N N . HIS A 1 614 ? -8.873 13.532 -19.944 1.00 87.75 614 HIS A N 1
ATOM 4758 C CA . HIS A 1 614 ? -10.314 13.829 -20.076 1.00 87.75 614 HIS A CA 1
ATOM 4759 C C . HIS A 1 614 ? -11.121 13.790 -18.762 1.00 87.75 614 HIS A C 1
ATOM 4761 O O . HIS A 1 614 ? -12.332 14.019 -18.782 1.00 87.75 614 HIS A O 1
ATOM 4767 N N . THR A 1 615 ? -10.483 13.546 -17.616 1.00 85.69 615 THR A N 1
ATOM 4768 C CA . THR A 1 615 ? -11.117 13.579 -16.286 1.00 85.69 615 THR A CA 1
ATOM 4769 C C . THR A 1 615 ? -10.571 14.718 -15.428 1.00 85.69 615 THR A C 1
ATOM 4771 O O . THR A 1 615 ? -9.377 15.013 -15.460 1.00 85.69 615 THR A O 1
ATOM 4774 N N . VAL A 1 616 ? -11.431 15.320 -14.600 1.00 79.44 616 VAL A N 1
ATOM 4775 C CA . VAL A 1 616 ? -11.028 16.279 -13.559 1.00 79.44 616 VAL A CA 1
ATOM 4776 C C . VAL A 1 616 ? -11.594 15.805 -12.210 1.00 79.44 616 VAL A C 1
ATOM 4778 O O . VAL A 1 616 ? -12.817 15.746 -12.077 1.00 79.44 616 VAL A O 1
ATOM 4781 N N . PRO A 1 617 ? -10.755 15.470 -11.207 1.00 80.12 617 PRO A N 1
ATOM 4782 C CA . PRO A 1 617 ? -9.288 15.483 -11.235 1.00 80.12 617 PRO A CA 1
ATOM 4783 C C . PRO A 1 617 ? -8.696 14.402 -12.156 1.00 80.12 617 PRO A C 1
ATOM 4785 O O . PRO A 1 617 ? -9.411 13.539 -12.664 1.00 80.12 617 PRO A O 1
ATOM 4788 N N . VAL A 1 618 ? -7.379 14.447 -12.354 1.00 85.88 618 VAL A N 1
ATOM 4789 C CA . VAL A 1 618 ? -6.646 13.428 -13.121 1.00 85.88 618 VAL A CA 1
ATOM 4790 C C . VAL A 1 618 ? -6.479 12.172 -12.264 1.00 85.88 618 VAL A C 1
ATOM 4792 O O . VAL A 1 618 ? -6.153 12.273 -11.076 1.00 85.88 618 VAL A O 1
ATOM 4795 N N . TYR A 1 619 ? -6.682 10.998 -12.864 1.00 89.31 619 TYR A N 1
ATOM 4796 C CA . TYR A 1 619 ? -6.523 9.698 -12.212 1.00 89.31 619 TYR A CA 1
ATOM 4797 C C . TYR A 1 619 ? -5.273 8.984 -12.743 1.00 89.31 619 TYR A C 1
ATOM 4799 O O . TYR A 1 619 ? -5.109 8.818 -13.948 1.00 89.31 619 TYR A O 1
ATOM 4807 N N . ILE A 1 620 ? -4.404 8.525 -11.840 1.00 91.06 620 ILE A N 1
ATOM 4808 C CA . ILE A 1 620 ? -3.182 7.773 -12.167 1.00 91.06 620 ILE A CA 1
ATOM 4809 C C . ILE A 1 620 ? -3.332 6.364 -11.594 1.00 91.06 620 ILE A C 1
ATOM 4811 O O . ILE A 1 620 ? -3.497 6.220 -10.380 1.00 91.06 620 ILE A O 1
ATOM 4815 N N . HIS A 1 621 ? -3.289 5.341 -12.445 1.00 93.31 621 HIS A N 1
ATOM 4816 C CA . HIS A 1 621 ? -3.670 3.960 -12.123 1.00 93.31 621 HIS A CA 1
ATOM 4817 C C . HIS A 1 621 ? -2.621 3.229 -11.267 1.00 93.31 621 HIS A C 1
ATOM 4819 O O . HIS A 1 621 ? -2.970 2.459 -10.373 1.00 93.31 621 HIS A O 1
ATOM 4825 N N . ARG A 1 622 ? -1.331 3.481 -11.532 1.00 89.12 622 ARG A N 1
ATOM 4826 C CA . ARG A 1 622 ? -0.125 2.967 -10.842 1.00 89.12 622 ARG A CA 1
ATOM 4827 C C . ARG A 1 622 ? 0.106 1.451 -10.858 1.00 89.12 622 ARG A C 1
ATOM 4829 O O . ARG A 1 622 ? 1.126 0.994 -10.355 1.00 89.12 622 ARG A O 1
ATOM 4836 N N . ASP A 1 623 ? -0.789 0.672 -11.458 1.00 91.44 623 ASP A N 1
ATOM 4837 C CA . ASP A 1 623 ? -0.662 -0.789 -11.576 1.00 91.44 623 ASP A CA 1
ATOM 4838 C C . ASP A 1 623 ? -1.120 -1.289 -12.956 1.00 91.44 623 ASP A C 1
ATOM 4840 O O . ASP A 1 623 ? -1.936 -2.200 -13.087 1.00 91.44 623 ASP A O 1
ATOM 4844 N N . ILE A 1 624 ? -0.614 -0.646 -14.011 1.00 97.19 624 ILE A N 1
ATOM 4845 C CA . ILE A 1 624 ? -0.807 -1.094 -15.394 1.00 97.19 624 ILE A CA 1
ATOM 4846 C C . ILE A 1 624 ? 0.125 -2.273 -15.678 1.00 97.19 624 ILE A C 1
ATOM 4848 O O . ILE A 1 624 ? 1.333 -2.187 -15.482 1.00 97.19 624 ILE A O 1
ATOM 4852 N N . LYS A 1 625 ? -0.463 -3.385 -16.122 1.00 95.44 625 LYS A N 1
ATOM 4853 C CA . LYS A 1 625 ? 0.210 -4.652 -16.438 1.00 95.44 625 LYS A CA 1
ATOM 4854 C C . LYS A 1 625 ? -0.705 -5.538 -17.278 1.00 95.44 625 LYS A C 1
ATOM 4856 O O . LYS A 1 625 ? -1.926 -5.383 -17.217 1.00 95.44 625 LYS A O 1
ATOM 4861 N N . SER A 1 626 ? -0.160 -6.522 -17.990 1.00 96.19 626 SER A N 1
ATOM 4862 C CA . SER A 1 626 ? -0.958 -7.451 -18.810 1.00 96.19 626 SER A CA 1
ATOM 4863 C C . SER A 1 626 ? -1.981 -8.281 -18.012 1.00 96.19 626 SER A C 1
ATOM 4865 O O . SER A 1 626 ? -2.983 -8.722 -18.569 1.00 96.19 626 SER A O 1
ATOM 4867 N N . ALA A 1 627 ? -1.803 -8.470 -16.701 1.00 93.31 627 ALA A N 1
ATOM 4868 C CA . ALA A 1 627 ? -2.819 -9.112 -15.856 1.00 93.31 627 ALA A CA 1
ATOM 4869 C C . ALA A 1 627 ? -4.057 -8.224 -15.583 1.00 93.31 627 ALA A C 1
ATOM 4871 O O . ALA A 1 627 ? -5.133 -8.763 -15.329 1.00 93.31 627 ALA A O 1
ATOM 4872 N N . ASN A 1 628 ? -3.915 -6.895 -15.685 1.00 95.81 628 ASN A N 1
ATOM 4873 C CA . ASN A 1 628 ? -4.963 -5.895 -15.423 1.00 95.81 628 ASN A CA 1
ATOM 4874 C C . ASN A 1 628 ? -5.603 -5.343 -16.715 1.00 95.81 628 ASN A C 1
ATOM 4876 O O . ASN A 1 628 ? -6.387 -4.398 -16.674 1.00 95.81 628 ASN A O 1
ATOM 4880 N N . ILE A 1 629 ? -5.283 -5.934 -17.869 1.00 97.94 629 ILE A N 1
ATOM 4881 C CA . ILE A 1 629 ? -5.956 -5.672 -19.145 1.00 97.94 629 ILE A CA 1
ATOM 4882 C C . ILE A 1 629 ? -6.814 -6.894 -19.455 1.00 97.94 629 ILE A C 1
ATOM 4884 O O . ILE A 1 629 ? -6.288 -7.970 -19.747 1.00 97.94 629 ILE A O 1
ATOM 4888 N N . LEU A 1 630 ? -8.131 -6.736 -19.356 1.00 96.62 630 LEU A N 1
ATOM 4889 C CA . LEU A 1 630 ? -9.096 -7.754 -19.752 1.00 96.62 630 LEU A CA 1
ATOM 4890 C C . LEU A 1 630 ? -9.363 -7.672 -21.258 1.00 96.62 630 LEU A C 1
ATOM 4892 O O . LEU A 1 630 ? -9.351 -6.590 -21.845 1.00 96.62 630 LEU A O 1
ATOM 4896 N N . ILE A 1 631 ? -9.592 -8.828 -21.870 1.00 96.12 631 ILE A N 1
ATOM 4897 C CA . ILE A 1 631 ? -9.884 -9.010 -23.292 1.00 96.12 631 ILE A CA 1
ATOM 4898 C C . ILE A 1 631 ? -11.342 -9.442 -23.395 1.00 96.12 631 ILE A C 1
ATOM 4900 O O . ILE A 1 631 ? -11.696 -10.418 -22.741 1.00 96.12 631 ILE A O 1
ATOM 4904 N N . ASP A 1 632 ? -12.170 -8.732 -24.166 1.00 93.81 632 ASP A N 1
ATOM 4905 C CA . ASP A 1 632 ? -13.599 -9.051 -24.327 1.00 93.81 632 ASP A CA 1
ATOM 4906 C C . ASP A 1 632 ? -13.880 -10.113 -25.412 1.00 93.81 632 ASP A C 1
ATOM 4908 O O . ASP A 1 632 ? -12.977 -10.570 -26.125 1.00 93.81 632 ASP A O 1
ATOM 4912 N N . LYS A 1 633 ? -15.156 -10.504 -25.571 1.00 92.00 633 LYS A N 1
ATOM 4913 C CA . LYS A 1 633 ? -15.605 -11.465 -26.601 1.00 92.00 633 LYS A CA 1
ATOM 4914 C C . LYS A 1 633 ? -15.243 -11.088 -28.046 1.00 92.00 633 LYS A C 1
ATOM 4916 O O . LYS A 1 633 ? -15.205 -11.972 -28.898 1.00 92.00 633 LYS A O 1
ATOM 4921 N N . ASN A 1 634 ? -14.994 -9.809 -28.325 1.00 91.19 634 ASN A N 1
ATOM 4922 C CA . ASN A 1 634 ? -14.602 -9.282 -29.633 1.00 91.19 634 ASN A CA 1
ATOM 4923 C C . ASN A 1 634 ? -13.075 -9.088 -29.748 1.00 91.19 634 ASN A C 1
ATOM 4925 O O . ASN A 1 634 ? -12.597 -8.599 -30.769 1.00 91.19 634 ASN A O 1
ATOM 4929 N N . PHE A 1 635 ? -12.319 -9.481 -28.717 1.00 91.44 635 PHE A N 1
ATOM 4930 C CA . PHE A 1 635 ? -10.884 -9.254 -28.537 1.00 91.44 635 PHE A CA 1
ATOM 4931 C C . PHE A 1 635 ? -10.473 -7.776 -28.381 1.00 91.44 635 PHE A C 1
ATOM 4933 O O . PHE A 1 635 ? -9.322 -7.422 -28.646 1.00 91.44 635 PHE A O 1
ATOM 4940 N N . HIS A 1 636 ? -11.375 -6.919 -27.894 1.00 95.31 636 HIS A N 1
ATOM 4941 C CA . HIS A 1 636 ? -11.052 -5.547 -27.497 1.00 95.31 636 HIS A CA 1
ATOM 4942 C C . HIS A 1 636 ? -10.471 -5.476 -26.079 1.00 95.31 636 HIS A C 1
ATOM 4944 O O . HIS A 1 636 ? -10.838 -6.251 -25.193 1.00 95.31 636 HIS A O 1
ATOM 4950 N N . GLY A 1 637 ? -9.565 -4.517 -25.859 1.00 96.81 637 GLY A N 1
ATOM 4951 C CA . GLY A 1 637 ? -8.920 -4.287 -24.561 1.00 96.81 637 GLY A CA 1
ATOM 4952 C C . GLY A 1 637 ? -9.752 -3.433 -23.592 1.00 96.81 637 GLY A C 1
ATOM 4953 O O . GLY A 1 637 ? -10.322 -2.407 -23.982 1.00 96.81 637 GLY A O 1
ATOM 4954 N N . LYS A 1 638 ? -9.770 -3.826 -22.312 1.00 98.00 638 LYS A N 1
ATOM 4955 C CA . LYS A 1 638 ? -10.361 -3.088 -21.182 1.00 98.00 638 LYS A CA 1
ATOM 4956 C C . LYS A 1 638 ? -9.423 -3.052 -19.972 1.00 98.00 638 LYS A C 1
ATOM 4958 O O . LYS A 1 638 ? -9.047 -4.100 -19.457 1.00 98.00 638 LYS A O 1
ATOM 4963 N N . VAL A 1 639 ? -9.082 -1.862 -19.477 1.00 97.56 639 VAL A N 1
ATOM 4964 C CA . VAL A 1 639 ? -8.241 -1.685 -18.272 1.00 97.56 639 VAL A CA 1
ATOM 4965 C C . VAL A 1 639 ? -9.068 -1.885 -16.988 1.00 97.56 639 VAL A C 1
ATOM 4967 O O . VAL A 1 639 ? -10.226 -1.457 -16.923 1.00 97.56 639 VAL A O 1
ATOM 4970 N N . ALA A 1 640 ? -8.484 -2.553 -15.986 1.00 93.12 640 ALA A N 1
ATOM 4971 C CA . ALA A 1 640 ? -9.139 -3.039 -14.768 1.00 93.12 640 ALA A CA 1
ATOM 4972 C C . ALA A 1 640 ? -8.257 -2.920 -13.501 1.00 93.12 640 ALA A C 1
ATOM 4974 O O . ALA A 1 640 ? -7.055 -2.698 -13.589 1.00 93.12 640 ALA A O 1
ATOM 4975 N N . ASP A 1 641 ? -8.859 -3.176 -12.330 1.00 85.75 641 ASP A N 1
ATOM 4976 C CA . ASP A 1 641 ? -8.240 -3.148 -10.987 1.00 85.75 641 ASP A CA 1
ATOM 4977 C C . ASP A 1 641 ? -7.721 -1.764 -10.554 1.00 85.75 641 ASP A C 1
ATOM 4979 O O . ASP A 1 641 ? -6.530 -1.524 -10.350 1.00 85.75 641 ASP A O 1
ATOM 4983 N N . PHE A 1 642 ? -8.658 -0.834 -10.363 1.00 83.25 642 PHE A N 1
ATOM 4984 C CA . PHE A 1 642 ? -8.358 0.554 -9.995 1.00 83.25 642 PHE A CA 1
ATOM 4985 C C . PHE A 1 642 ? -8.011 0.739 -8.502 1.00 83.25 642 PHE A C 1
ATOM 4987 O O . PHE A 1 642 ? -7.868 1.880 -8.053 1.00 83.25 642 PHE A O 1
ATOM 4994 N N . GLY A 1 643 ? -7.837 -0.336 -7.722 1.00 69.00 643 GLY A N 1
ATOM 4995 C CA . GLY A 1 643 ? -7.596 -0.278 -6.270 1.00 69.00 643 GLY A CA 1
ATOM 4996 C C . GLY A 1 643 ? -6.360 0.525 -5.844 1.00 69.00 643 GLY A C 1
ATOM 4997 O O . GLY A 1 643 ? -6.332 1.081 -4.747 1.00 69.00 643 GLY A O 1
ATOM 4998 N N . LEU A 1 644 ? -5.356 0.658 -6.718 1.00 71.44 644 LEU A N 1
ATOM 4999 C CA . LEU A 1 644 ? -4.142 1.447 -6.465 1.00 71.44 644 LEU A CA 1
ATOM 5000 C C . LEU A 1 644 ? -4.171 2.872 -7.051 1.00 71.44 644 LEU A C 1
ATOM 5002 O O . LEU A 1 644 ? -3.192 3.615 -6.906 1.00 71.44 644 LEU A O 1
ATOM 5006 N N . THR A 1 645 ? -5.289 3.300 -7.639 1.00 78.06 645 THR A N 1
ATOM 5007 C CA . THR A 1 645 ? -5.409 4.612 -8.296 1.00 78.06 645 THR A CA 1
ATOM 5008 C C . THR A 1 645 ? -5.197 5.777 -7.322 1.00 78.06 645 THR A C 1
ATOM 5010 O O . THR A 1 645 ? -5.617 5.732 -6.164 1.00 78.06 645 THR A O 1
ATOM 5013 N N . LYS A 1 646 ? -4.557 6.856 -7.787 1.00 75.50 646 LYS A N 1
ATOM 5014 C CA . LYS A 1 646 ? -4.389 8.119 -7.047 1.00 75.50 646 LYS A CA 1
ATOM 5015 C C . LYS A 1 646 ? -4.951 9.293 -7.854 1.00 75.50 646 LYS A C 1
ATOM 5017 O O . LYS A 1 646 ? -4.831 9.327 -9.074 1.00 75.50 646 LYS A O 1
ATOM 5022 N N . LEU A 1 647 ? -5.541 10.256 -7.146 1.00 69.62 647 LEU A N 1
ATOM 5023 C CA . LEU A 1 647 ? -5.983 11.542 -7.689 1.00 69.62 647 LEU A CA 1
ATOM 5024 C C . LEU A 1 647 ? -4.836 12.560 -7.674 1.00 69.62 647 LEU A C 1
ATOM 5026 O O . LEU A 1 647 ? -4.103 12.644 -6.685 1.00 69.62 647 LEU A O 1
ATOM 5030 N N . THR A 1 648 ? -4.744 13.378 -8.719 1.00 60.12 648 THR A N 1
ATOM 5031 C CA . THR A 1 648 ? -3.882 14.571 -8.773 1.00 60.12 648 THR A CA 1
ATOM 5032 C C . THR A 1 648 ? -4.632 15.755 -9.374 1.00 60.12 648 THR A C 1
ATOM 5034 O O . THR A 1 648 ? -5.391 15.596 -10.332 1.00 60.12 648 THR A O 1
ATOM 5037 N N . GLU A 1 649 ? -4.404 16.950 -8.833 1.00 47.38 649 GLU A N 1
ATOM 5038 C CA . GLU A 1 649 ? -4.920 18.195 -9.405 1.00 47.38 649 GLU A CA 1
ATOM 5039 C C . GLU A 1 649 ? -3.984 18.704 -10.510 1.00 47.38 649 GLU A C 1
ATOM 5041 O O . GLU A 1 649 ? -2.767 18.505 -10.469 1.00 47.38 649 GLU A O 1
ATOM 5046 N N . VAL A 1 650 ? -4.549 19.354 -11.529 1.00 41.91 650 VAL A N 1
ATOM 5047 C CA . VAL A 1 650 ? -3.778 19.827 -12.686 1.00 41.91 650 VAL A CA 1
ATOM 5048 C C . VAL A 1 650 ? -2.879 20.990 -12.253 1.00 41.91 650 VAL A C 1
ATOM 5050 O O . VAL A 1 650 ? -3.354 22.100 -12.032 1.00 41.91 650 VAL A O 1
ATOM 5053 N N . GLY A 1 651 ? -1.576 20.723 -12.139 1.00 36.09 651 GLY A N 1
ATOM 5054 C CA . GLY A 1 651 ? -0.557 21.702 -11.743 1.00 36.09 651 GLY A CA 1
ATOM 5055 C C . GLY A 1 651 ? 0.035 21.514 -10.340 1.00 36.09 651 GLY A C 1
ATOM 5056 O O . GLY A 1 651 ? 0.946 22.258 -9.983 1.00 36.09 651 GLY A O 1
ATOM 5057 N N . SER A 1 652 ? -0.412 20.528 -9.550 1.00 39.94 652 SER A N 1
ATOM 5058 C CA . SER A 1 652 ? 0.233 20.208 -8.266 1.00 39.94 652 SER A CA 1
ATOM 5059 C C . SER A 1 652 ? 1.580 19.506 -8.476 1.00 39.94 652 SER A C 1
ATOM 5061 O O . SER A 1 652 ? 1.640 18.510 -9.201 1.00 39.94 652 SER A O 1
ATOM 5063 N N . THR A 1 653 ? 2.642 19.961 -7.806 1.00 40.25 653 THR A N 1
ATOM 5064 C CA . THR A 1 653 ? 3.918 19.229 -7.734 1.00 40.25 653 THR A CA 1
ATOM 5065 C C . THR A 1 653 ? 3.763 17.902 -6.983 1.00 40.25 653 THR A C 1
ATOM 5067 O O . THR A 1 653 ? 2.875 17.731 -6.144 1.00 40.25 653 THR A O 1
ATOM 5070 N N . SER A 1 654 ? 4.620 16.934 -7.301 1.00 44.62 654 SER A N 1
ATOM 5071 C CA . SER A 1 654 ? 4.559 15.583 -6.750 1.00 44.62 654 SER A CA 1
ATOM 5072 C C . SER A 1 654 ? 4.896 15.554 -5.255 1.00 44.62 654 SER A C 1
ATOM 5074 O O . SER A 1 654 ? 6.028 15.763 -4.834 1.00 44.62 654 SER A O 1
ATOM 5076 N N . LEU A 1 655 ? 3.889 15.249 -4.433 1.00 39.72 655 LEU A N 1
ATOM 5077 C CA . LEU A 1 655 ? 4.098 14.860 -3.039 1.00 39.72 655 LEU A CA 1
ATOM 5078 C C . LEU A 1 655 ? 4.550 13.387 -2.975 1.00 39.72 655 LEU A C 1
ATOM 5080 O O . LEU A 1 655 ? 3.838 12.537 -3.538 1.00 39.72 655 LEU A O 1
ATOM 5084 N N . PRO A 1 656 ? 5.650 13.063 -2.260 1.00 41.06 656 PRO A N 1
ATOM 5085 C CA . PRO A 1 656 ? 6.074 11.686 -2.018 1.00 41.06 656 PRO A CA 1
ATOM 5086 C C . PRO A 1 656 ? 4.940 10.869 -1.397 1.00 41.06 656 PRO A C 1
ATOM 5088 O O . PRO A 1 656 ? 4.286 11.305 -0.449 1.00 41.06 656 PRO A O 1
ATOM 5091 N N . THR A 1 657 ? 4.668 9.683 -1.940 1.00 45.28 657 THR A N 1
ATOM 5092 C CA . THR A 1 657 ? 3.572 8.823 -1.460 1.00 45.28 657 THR A CA 1
ATOM 5093 C C . THR A 1 657 ? 3.917 7.345 -1.575 1.00 45.28 657 THR A C 1
ATOM 5095 O O . THR A 1 657 ? 4.739 6.982 -2.409 1.00 45.28 657 THR A O 1
ATOM 5098 N N . ARG A 1 658 ? 3.250 6.501 -0.761 1.00 51.25 658 ARG A N 1
ATOM 5099 C CA . ARG A 1 658 ? 3.422 5.033 -0.709 1.00 51.25 658 ARG A CA 1
ATOM 5100 C C . ARG A 1 658 ? 3.690 4.453 -2.104 1.00 51.25 658 ARG A C 1
ATOM 5102 O O . ARG A 1 658 ? 2.820 4.545 -2.981 1.00 51.25 658 ARG A O 1
ATOM 5109 N N . LEU A 1 659 ? 4.871 3.856 -2.263 1.00 61.12 659 LEU A N 1
ATOM 5110 C CA . LEU A 1 659 ? 5.256 3.076 -3.432 1.00 61.12 659 LEU A CA 1
ATOM 5111 C C . LEU A 1 659 ? 4.314 1.869 -3.540 1.00 61.12 659 LEU A C 1
ATOM 5113 O O . LEU A 1 659 ? 4.178 1.099 -2.591 1.00 61.12 659 LEU A O 1
ATOM 5117 N N . VAL A 1 660 ? 3.603 1.761 -4.660 1.00 67.00 660 VAL A N 1
ATOM 5118 C CA . VAL A 1 660 ? 2.658 0.676 -4.960 1.00 67.00 660 VAL A CA 1
ATOM 5119 C C . VAL A 1 660 ? 2.650 0.404 -6.456 1.00 67.00 660 VAL A C 1
ATOM 5121 O O . VAL A 1 660 ? 2.820 1.327 -7.246 1.00 67.00 660 VAL A O 1
ATOM 5124 N N . GLY A 1 661 ? 2.398 -0.843 -6.830 1.00 72.12 661 GLY A N 1
ATOM 5125 C CA . GLY A 1 661 ? 2.406 -1.301 -8.215 1.00 72.12 661 GLY A CA 1
ATOM 5126 C C . GLY A 1 661 ? 3.168 -2.615 -8.336 1.00 72.12 661 GLY A C 1
ATOM 5127 O O . GLY A 1 661 ? 3.687 -3.146 -7.351 1.00 72.12 661 GLY A O 1
ATOM 5128 N N . THR A 1 662 ? 3.227 -3.156 -9.548 1.00 76.38 662 THR A N 1
ATOM 5129 C CA . THR A 1 662 ? 3.876 -4.445 -9.810 1.00 76.38 662 THR A CA 1
ATOM 5130 C C . THR A 1 662 ? 5.334 -4.257 -10.238 1.00 76.38 662 THR A C 1
ATOM 5132 O O . THR A 1 662 ? 5.643 -3.483 -11.147 1.00 76.38 662 THR A O 1
ATOM 5135 N N . PHE A 1 663 ? 6.254 -4.974 -9.585 1.00 76.94 663 PHE A N 1
ATOM 5136 C CA . PHE A 1 663 ? 7.678 -4.964 -9.934 1.00 76.94 663 PHE A CA 1
ATOM 5137 C C . PHE A 1 663 ? 7.892 -5.432 -11.387 1.00 76.94 663 PHE A C 1
ATOM 5139 O O . PHE A 1 663 ? 7.175 -6.304 -11.872 1.00 76.94 663 PHE A O 1
ATOM 5146 N N . GLY A 1 664 ? 8.831 -4.803 -12.098 1.00 83.19 664 GLY A N 1
ATOM 5147 C CA . GLY A 1 664 ? 8.980 -4.923 -13.556 1.00 83.19 664 GLY A CA 1
ATOM 5148 C C . GLY A 1 664 ? 8.186 -3.888 -14.372 1.00 83.19 664 GLY A C 1
ATOM 5149 O O . GLY A 1 664 ? 8.602 -3.574 -15.481 1.00 83.19 664 GLY A O 1
ATOM 5150 N N . TYR A 1 665 ? 7.112 -3.298 -13.822 1.00 88.62 665 TYR A N 1
ATOM 5151 C CA . TYR A 1 665 ? 6.317 -2.238 -14.478 1.00 88.62 665 TYR A CA 1
ATOM 5152 C C . TYR A 1 665 ? 6.513 -0.841 -13.859 1.00 88.62 665 TYR A C 1
ATOM 5154 O O . TYR A 1 665 ? 6.132 0.159 -14.464 1.00 88.62 665 TYR A O 1
ATOM 5162 N N . MET A 1 666 ? 7.088 -0.746 -12.654 1.00 86.75 666 MET A N 1
ATOM 5163 C CA . MET A 1 666 ? 7.357 0.539 -11.994 1.00 86.75 666 MET A CA 1
ATOM 5164 C C . MET A 1 666 ? 8.578 1.245 -12.619 1.00 86.75 666 MET A C 1
ATOM 5166 O O . MET A 1 666 ? 9.623 0.606 -12.750 1.00 86.75 666 MET A O 1
ATOM 5170 N N . PRO A 1 667 ? 8.492 2.548 -12.956 1.00 84.62 667 PRO A N 1
ATOM 5171 C CA . PRO A 1 667 ? 9.619 3.305 -13.497 1.00 84.62 667 PRO A CA 1
ATOM 5172 C C . PRO A 1 667 ? 10.658 3.662 -12.418 1.00 84.62 667 PRO A C 1
ATOM 5174 O O . PRO A 1 667 ? 10.317 3.725 -11.228 1.00 84.62 667 PRO A O 1
ATOM 5177 N N . PRO A 1 668 ? 11.915 3.953 -12.811 1.00 81.12 668 PRO A N 1
ATOM 5178 C CA . PRO A 1 668 ? 13.011 4.179 -11.871 1.00 81.12 668 PRO A CA 1
ATOM 5179 C C . PRO A 1 668 ? 12.779 5.373 -10.936 1.00 81.12 668 PRO A C 1
ATOM 5181 O O . PRO A 1 668 ? 13.015 5.240 -9.740 1.00 81.12 668 PRO A O 1
ATOM 5184 N N . GLU A 1 669 ? 12.260 6.507 -11.416 1.00 80.38 669 GLU A N 1
ATOM 5185 C CA . GLU A 1 669 ? 12.036 7.688 -10.569 1.00 80.38 669 GLU A CA 1
ATOM 5186 C C . GLU A 1 669 ? 10.950 7.458 -9.510 1.00 80.38 669 GLU A C 1
ATOM 5188 O O . GLU A 1 669 ? 11.065 7.948 -8.387 1.00 80.38 669 GLU A O 1
ATOM 5193 N N . TYR A 1 670 ? 9.922 6.659 -9.823 1.00 76.31 670 TYR A N 1
ATOM 5194 C CA . TYR A 1 670 ? 8.886 6.333 -8.844 1.00 76.31 670 TYR A CA 1
ATOM 5195 C C . TYR A 1 670 ? 9.424 5.366 -7.784 1.00 76.31 670 TYR A C 1
ATOM 5197 O O . TYR A 1 670 ? 9.179 5.564 -6.595 1.00 76.31 670 TYR A O 1
ATOM 5205 N N . ALA A 1 671 ? 10.214 4.370 -8.199 1.00 67.88 671 ALA A N 1
ATOM 5206 C CA . ALA A 1 671 ? 10.857 3.422 -7.293 1.00 67.88 671 ALA A CA 1
ATOM 5207 C C . ALA A 1 671 ? 11.942 4.063 -6.401 1.00 67.88 671 ALA A C 1
ATOM 5209 O O . ALA A 1 671 ? 12.128 3.618 -5.272 1.00 67.88 671 ALA A O 1
ATOM 5210 N N . GLN A 1 672 ? 12.643 5.095 -6.886 1.00 65.31 672 GLN A N 1
ATOM 5211 C CA . GLN A 1 672 ? 13.727 5.773 -6.160 1.00 65.31 672 GLN A CA 1
ATOM 5212 C C . GLN A 1 672 ? 13.248 6.946 -5.290 1.00 65.31 672 GLN A C 1
ATOM 5214 O O . GLN A 1 672 ? 13.781 7.142 -4.199 1.00 65.31 672 GLN A O 1
ATOM 5219 N N . TYR A 1 673 ? 12.266 7.730 -5.753 1.00 65.62 673 TYR A N 1
ATOM 5220 C CA . TYR A 1 673 ? 11.885 9.005 -5.123 1.00 65.62 673 TYR A CA 1
ATOM 5221 C C . TYR A 1 673 ? 10.411 9.083 -4.691 1.00 65.62 673 TYR A C 1
ATOM 5223 O O . TYR A 1 673 ? 10.027 10.002 -3.968 1.00 65.62 673 TYR A O 1
ATOM 5231 N N . GLY A 1 674 ? 9.562 8.131 -5.098 1.00 62.84 674 GLY A N 1
ATOM 5232 C CA . GLY A 1 674 ? 8.131 8.134 -4.765 1.00 62.84 674 GLY A CA 1
ATOM 5233 C C . GLY A 1 674 ? 7.306 9.204 -5.497 1.00 62.84 674 GLY A C 1
ATOM 5234 O O . GLY A 1 674 ? 6.146 9.434 -5.133 1.00 62.84 674 GLY A O 1
ATOM 5235 N N . ASP A 1 675 ? 7.886 9.841 -6.522 1.00 70.00 675 ASP A N 1
ATOM 5236 C CA . ASP A 1 675 ? 7.247 10.843 -7.377 1.00 70.00 675 ASP A CA 1
ATOM 5237 C C . ASP A 1 675 ? 6.080 10.241 -8.166 1.00 70.00 675 ASP A C 1
ATOM 5239 O O . ASP A 1 675 ? 6.262 9.301 -8.936 1.00 70.00 675 ASP A O 1
ATOM 5243 N N . VAL A 1 676 ? 4.873 10.801 -8.015 1.00 77.38 676 VAL A N 1
ATOM 5244 C CA . VAL A 1 676 ? 3.682 10.334 -8.743 1.00 77.38 676 VAL A CA 1
ATOM 5245 C C . VAL A 1 676 ? 3.236 11.332 -9.805 1.00 77.38 676 VAL A C 1
ATOM 5247 O O . VAL A 1 676 ? 2.859 12.458 -9.488 1.00 77.38 676 VAL A O 1
ATOM 5250 N N . SER A 1 677 ? 3.201 10.870 -11.056 1.00 86.25 677 SER A N 1
ATOM 5251 C CA . SER A 1 677 ? 2.641 11.574 -12.215 1.00 86.25 677 SER A CA 1
ATOM 5252 C C . SER A 1 677 ? 2.033 10.573 -13.219 1.00 86.25 677 SER A C 1
ATOM 5254 O O . SER A 1 677 ? 2.348 9.381 -13.141 1.00 86.25 677 SER A O 1
ATOM 5256 N N . PRO A 1 678 ? 1.225 11.017 -14.205 1.00 91.25 678 PRO A N 1
ATOM 5257 C CA . PRO A 1 678 ? 0.699 10.145 -15.267 1.00 91.25 678 PRO A CA 1
ATOM 5258 C C . PRO A 1 678 ? 1.783 9.410 -16.077 1.00 91.25 678 PRO A C 1
ATOM 5260 O O . PRO A 1 678 ? 1.521 8.374 -16.685 1.00 91.25 678 PRO A O 1
ATOM 5263 N N . LYS A 1 679 ? 3.035 9.896 -16.045 1.00 94.69 679 LYS A N 1
ATOM 5264 C CA . LYS A 1 679 ? 4.185 9.265 -16.710 1.00 94.69 679 LYS A CA 1
ATOM 5265 C C . LYS A 1 679 ? 4.603 7.919 -16.085 1.00 94.69 679 LYS A C 1
ATOM 5267 O O . LYS A 1 679 ? 5.409 7.219 -16.698 1.00 94.69 679 LYS A O 1
ATOM 5272 N N . ILE A 1 680 ? 4.050 7.538 -14.924 1.00 93.75 680 ILE A N 1
ATOM 5273 C CA . ILE A 1 680 ? 4.156 6.173 -14.373 1.00 93.75 680 ILE A CA 1
ATOM 5274 C C . ILE A 1 680 ? 3.393 5.186 -15.253 1.00 93.75 680 ILE A C 1
ATOM 5276 O O . ILE A 1 680 ? 3.977 4.224 -15.746 1.00 93.75 680 ILE A O 1
ATOM 5280 N N . ASP A 1 681 ? 2.106 5.450 -15.485 1.00 96.75 681 ASP A N 1
ATOM 5281 C CA . ASP A 1 681 ? 1.246 4.570 -16.281 1.00 96.75 681 ASP A CA 1
ATOM 5282 C C . ASP A 1 681 ? 1.753 4.478 -17.730 1.00 96.75 681 ASP A C 1
ATOM 5284 O O . ASP A 1 681 ? 1.673 3.414 -18.333 1.00 96.75 681 ASP A O 1
ATOM 5288 N N . VAL A 1 682 ? 2.348 5.557 -18.263 1.00 98.25 682 VAL A N 1
ATOM 5289 C CA . VAL A 1 682 ? 3.033 5.555 -19.571 1.00 98.25 682 VAL A CA 1
ATOM 5290 C C . VAL A 1 682 ? 4.196 4.556 -19.605 1.00 98.25 682 VAL A C 1
ATOM 5292 O O . VAL A 1 682 ? 4.282 3.765 -20.541 1.00 98.25 682 VAL A O 1
ATOM 5295 N N . TYR A 1 683 ? 5.079 4.551 -18.599 1.00 97.81 683 TYR A N 1
ATOM 5296 C CA . TYR A 1 683 ? 6.196 3.598 -18.541 1.00 97.81 683 TYR A CA 1
ATOM 5297 C C . TYR A 1 683 ? 5.686 2.159 -18.431 1.00 97.81 683 TYR A C 1
ATOM 5299 O O . TYR A 1 683 ? 6.094 1.293 -19.204 1.00 97.81 683 TYR A O 1
ATOM 5307 N N . ALA A 1 684 ? 4.738 1.921 -17.524 1.00 97.75 684 ALA A N 1
ATOM 5308 C CA . ALA A 1 684 ? 4.117 0.618 -17.321 1.00 97.75 684 ALA A CA 1
ATOM 5309 C C . ALA A 1 684 ? 3.400 0.107 -18.589 1.00 97.75 684 ALA A C 1
ATOM 5311 O O . ALA A 1 684 ? 3.506 -1.068 -18.940 1.00 97.75 684 ALA A O 1
ATOM 5312 N N . PHE A 1 685 ? 2.742 0.997 -19.340 1.00 98.69 685 PHE A N 1
ATOM 5313 C CA . PHE A 1 685 ? 2.179 0.690 -20.655 1.00 98.69 685 PHE A CA 1
ATOM 5314 C C . PHE A 1 685 ? 3.265 0.378 -21.701 1.00 98.69 685 PHE A C 1
ATOM 5316 O O . PHE A 1 685 ? 3.102 -0.547 -22.494 1.00 98.69 685 PHE A O 1
ATOM 5323 N N . GLY A 1 686 ? 4.407 1.071 -21.667 1.00 98.44 686 GLY A N 1
ATOM 5324 C CA . GLY A 1 686 ? 5.585 0.737 -22.474 1.00 98.44 686 GLY A CA 1
ATOM 5325 C C . GLY A 1 686 ? 6.098 -0.688 -22.234 1.00 98.44 686 GLY A C 1
ATOM 5326 O O . GLY A 1 686 ? 6.408 -1.397 -23.189 1.00 98.44 686 GLY A O 1
ATOM 5327 N N . VAL A 1 687 ? 6.094 -1.153 -20.979 1.00 98.19 687 VAL A N 1
ATOM 5328 C CA . VAL A 1 687 ? 6.398 -2.556 -20.644 1.00 98.19 687 VAL A CA 1
ATOM 5329 C C . VAL A 1 687 ? 5.355 -3.504 -21.245 1.00 98.19 687 VAL A C 1
ATOM 5331 O O . VAL A 1 687 ? 5.732 -4.488 -21.876 1.00 98.19 687 VAL A O 1
ATOM 5334 N N . VAL A 1 688 ? 4.058 -3.185 -21.155 1.00 98.56 688 VAL A N 1
ATOM 5335 C CA . VAL A 1 688 ? 2.983 -3.980 -21.790 1.00 98.56 688 VAL A CA 1
ATOM 5336 C C . VAL A 1 688 ? 3.135 -4.060 -23.318 1.00 98.56 688 VAL A C 1
ATOM 5338 O O . VAL A 1 688 ? 2.862 -5.113 -23.895 1.00 98.56 688 VAL A O 1
ATOM 5341 N N . LEU A 1 689 ? 3.612 -3.007 -23.994 1.00 98.62 689 LEU A N 1
ATOM 5342 C CA . LEU A 1 689 ? 3.930 -3.070 -25.429 1.00 98.62 689 LEU A CA 1
ATOM 5343 C C . LEU A 1 689 ? 5.056 -4.081 -25.722 1.00 98.62 689 LEU A C 1
ATOM 5345 O O . LEU A 1 689 ? 4.957 -4.841 -26.686 1.00 98.62 689 LEU A O 1
ATOM 5349 N N . TYR A 1 690 ? 6.091 -4.157 -24.879 1.00 98.12 690 TYR A N 1
ATOM 5350 C CA . TYR A 1 690 ? 7.125 -5.192 -24.999 1.00 98.12 690 TYR A CA 1
ATOM 5351 C C . TYR A 1 690 ? 6.596 -6.605 -24.691 1.00 98.12 690 TYR A C 1
ATOM 5353 O O . TYR A 1 690 ? 6.990 -7.556 -25.374 1.00 98.12 690 TYR A O 1
ATOM 5361 N N . GLU A 1 691 ? 5.677 -6.768 -23.729 1.00 97.75 691 GLU A N 1
ATOM 5362 C CA . GLU A 1 691 ? 4.997 -8.053 -23.477 1.00 97.75 691 GLU A CA 1
ATOM 5363 C C . GLU A 1 691 ? 4.163 -8.481 -24.700 1.00 97.75 691 GLU A C 1
ATOM 5365 O O . GLU A 1 691 ? 4.224 -9.636 -25.116 1.00 97.75 691 GLU A O 1
ATOM 5370 N N . LEU A 1 692 ? 3.444 -7.556 -25.348 1.00 97.94 692 LEU A N 1
ATOM 5371 C CA . LEU A 1 692 ? 2.681 -7.832 -26.574 1.00 97.94 692 LEU A CA 1
ATOM 5372 C C . LEU A 1 692 ? 3.579 -8.285 -27.739 1.00 97.94 692 LEU A C 1
ATOM 5374 O O . LEU A 1 692 ? 3.210 -9.212 -28.464 1.00 97.94 692 LEU A O 1
ATOM 5378 N N . ILE A 1 693 ? 4.762 -7.684 -27.906 1.00 97.00 693 ILE A N 1
ATOM 5379 C CA . ILE A 1 693 ? 5.731 -8.085 -28.941 1.00 97.00 693 ILE A CA 1
ATOM 5380 C C . ILE A 1 693 ? 6.317 -9.476 -28.659 1.00 97.00 693 ILE A C 1
ATOM 5382 O O . ILE A 1 693 ? 6.404 -10.306 -29.564 1.00 97.00 693 ILE A O 1
ATOM 5386 N N . SER A 1 694 ? 6.739 -9.722 -27.418 1.00 95.31 694 SER A N 1
ATOM 5387 C CA . SER A 1 694 ? 7.614 -10.853 -27.074 1.00 95.31 694 SER A CA 1
ATOM 5388 C C . SER A 1 694 ? 6.920 -12.060 -26.446 1.00 95.31 694 SER A C 1
ATOM 5390 O O . SER A 1 694 ? 7.479 -13.155 -26.467 1.00 95.31 694 SER A O 1
ATOM 5392 N N . ALA A 1 695 ? 5.739 -11.859 -25.854 1.00 94.56 695 ALA A N 1
ATOM 5393 C CA . ALA A 1 695 ? 5.090 -12.782 -24.920 1.00 94.56 695 ALA A CA 1
ATOM 5394 C C . ALA A 1 695 ? 6.018 -13.308 -23.804 1.00 94.56 695 ALA A C 1
ATOM 5396 O O . ALA A 1 695 ? 5.889 -14.449 -23.355 1.00 94.56 695 ALA A O 1
ATOM 5397 N N . LYS A 1 696 ? 6.964 -12.471 -23.364 1.00 92.88 696 LYS A N 1
ATOM 5398 C CA . LYS A 1 696 ? 7.797 -12.691 -22.179 1.00 92.88 696 LYS A CA 1
ATOM 5399 C C . LYS A 1 696 ? 7.235 -11.862 -21.029 1.00 92.88 696 LYS A C 1
ATOM 5401 O O . LYS A 1 696 ? 6.807 -10.733 -21.253 1.00 92.88 696 LYS A O 1
ATOM 5406 N N . GLU A 1 697 ? 7.313 -12.402 -19.814 1.00 90.62 697 GLU A N 1
ATOM 5407 C CA . GLU A 1 697 ? 6.999 -11.655 -18.593 1.00 90.62 697 GLU A CA 1
ATOM 5408 C C . GLU A 1 697 ? 7.897 -10.408 -18.481 1.00 90.62 697 GLU A C 1
ATOM 5410 O O . GLU A 1 697 ? 9.058 -10.427 -18.903 1.00 90.62 697 GLU A O 1
ATOM 5415 N N . ALA A 1 698 ? 7.403 -9.350 -17.828 1.00 87.81 698 ALA A N 1
ATOM 5416 C CA . ALA A 1 698 ? 8.169 -8.132 -17.527 1.00 87.81 698 ALA A CA 1
ATOM 5417 C C . ALA A 1 698 ? 9.532 -8.363 -16.818 1.00 87.81 698 ALA A C 1
ATOM 5419 O O . ALA A 1 698 ? 10.390 -7.475 -16.826 1.00 87.81 698 ALA A O 1
ATOM 5420 N N . ILE A 1 699 ? 9.751 -9.545 -16.227 1.00 84.06 699 ILE A N 1
ATOM 5421 C CA . ILE A 1 699 ? 11.017 -9.990 -15.629 1.00 84.06 699 ILE A CA 1
ATOM 5422 C C . ILE A 1 699 ? 11.435 -11.309 -16.294 1.00 84.06 699 ILE A C 1
ATOM 5424 O O . ILE A 1 699 ? 10.844 -12.361 -16.061 1.00 84.06 699 ILE A O 1
ATOM 5428 N N . VAL A 1 700 ? 12.486 -11.263 -17.109 1.00 73.00 700 VAL A N 1
ATOM 5429 C CA . VAL A 1 700 ? 12.989 -12.394 -17.892 1.00 73.00 700 VAL A CA 1
ATOM 5430 C C . VAL A 1 700 ? 14.071 -13.136 -17.105 1.00 73.00 700 VAL A C 1
ATOM 5432 O O . VAL A 1 700 ? 15.135 -12.588 -16.816 1.00 73.00 700 VAL A O 1
ATOM 5435 N N . LYS A 1 701 ? 13.822 -14.409 -16.785 1.00 62.88 701 LYS A N 1
ATOM 5436 C CA . LYS A 1 701 ? 14.787 -15.305 -16.122 1.00 62.88 701 LYS A CA 1
ATOM 5437 C C . LYS A 1 701 ? 15.694 -15.952 -17.168 1.00 62.88 701 LYS A C 1
ATOM 5439 O O . LYS A 1 701 ? 15.212 -16.754 -17.971 1.00 62.88 701 LYS A O 1
ATOM 5444 N N . ALA A 1 702 ? 16.991 -15.648 -17.173 1.00 48.69 702 ALA A N 1
ATOM 5445 C CA . ALA A 1 702 ? 17.919 -16.315 -18.081 1.00 48.69 702 ALA A CA 1
ATOM 5446 C C . ALA A 1 702 ? 18.199 -17.763 -17.633 1.00 48.69 702 ALA A C 1
ATOM 5448 O O . ALA A 1 702 ? 18.468 -18.046 -16.464 1.00 48.69 702 ALA A O 1
ATOM 5449 N N . ASN A 1 703 ? 18.139 -18.693 -18.592 1.00 45.56 703 ASN A N 1
ATOM 5450 C CA . ASN A 1 703 ? 18.616 -20.078 -18.473 1.00 45.56 703 ASN A CA 1
ATOM 5451 C C . ASN A 1 703 ? 18.073 -20.892 -17.275 1.00 45.56 703 ASN A C 1
ATOM 5453 O O . ASN A 1 703 ? 18.689 -21.869 -16.857 1.00 45.56 703 ASN A O 1
ATOM 5457 N N . GLY A 1 704 ? 16.917 -20.511 -16.718 1.00 42.16 704 GLY A N 1
ATOM 5458 C CA . GLY A 1 704 ? 16.296 -21.195 -15.576 1.00 42.16 704 GLY A CA 1
ATOM 5459 C C . GLY A 1 704 ? 16.972 -20.950 -14.220 1.00 42.16 704 GLY A C 1
ATOM 5460 O O . GLY A 1 704 ? 16.546 -21.537 -13.227 1.00 42.16 704 GLY A O 1
ATOM 5461 N N . SER A 1 705 ? 17.984 -20.079 -14.148 1.00 36.62 705 SER A N 1
ATOM 5462 C CA . SER A 1 705 ? 18.602 -19.665 -12.884 1.00 36.62 705 SER A CA 1
ATOM 5463 C C . SER A 1 705 ? 17.967 -18.369 -12.368 1.00 36.62 705 SER A C 1
ATOM 5465 O O . SER A 1 705 ? 17.588 -17.497 -13.146 1.00 36.62 705 SER A O 1
ATOM 5467 N N . VAL A 1 706 ? 17.850 -18.218 -11.045 1.00 45.19 706 VAL A N 1
ATOM 5468 C CA . VAL A 1 706 ? 17.301 -16.986 -10.437 1.00 45.19 706 VAL A CA 1
ATOM 5469 C C . VAL A 1 706 ? 18.327 -15.840 -10.452 1.00 45.19 706 VAL A C 1
ATOM 5471 O O . VAL A 1 706 ? 17.942 -14.671 -10.478 1.00 45.19 706 VAL A O 1
ATOM 5474 N N . ALA A 1 707 ? 19.623 -16.171 -10.486 1.00 40.97 707 ALA A N 1
ATOM 5475 C CA . ALA A 1 707 ? 20.737 -15.224 -10.398 1.00 40.97 707 ALA A CA 1
ATOM 5476 C C . ALA A 1 707 ? 20.845 -14.262 -11.597 1.00 40.97 707 ALA A C 1
ATOM 5478 O O . ALA A 1 707 ? 21.346 -13.153 -11.441 1.00 40.97 707 ALA A O 1
ATOM 5479 N N . GLU A 1 708 ? 20.347 -14.653 -12.774 1.00 49.88 708 GLU A N 1
ATOM 5480 C CA . GLU A 1 708 ? 20.410 -13.861 -14.011 1.00 49.88 708 GLU A CA 1
ATOM 5481 C C . GLU A 1 708 ? 19.008 -13.391 -14.450 1.00 49.88 708 GLU A C 1
ATOM 5483 O O . GLU A 1 708 ? 18.527 -13.677 -15.548 1.00 49.88 708 GLU A O 1
ATOM 5488 N N . SER A 1 709 ? 18.320 -12.675 -13.558 1.00 59.41 709 SER A N 1
ATOM 5489 C CA . SER A 1 709 ? 17.018 -12.056 -13.847 1.00 59.41 709 SER A CA 1
ATOM 5490 C C . SER A 1 709 ? 17.202 -10.661 -14.465 1.00 59.41 709 SER A C 1
ATOM 5492 O O . SER A 1 709 ? 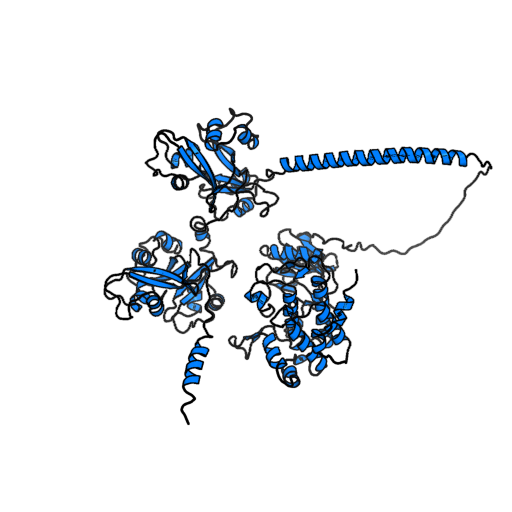17.692 -9.753 -13.796 1.00 59.41 709 SER A O 1
ATOM 5494 N N . LYS A 1 710 ? 16.785 -10.463 -15.724 1.00 71.00 710 LYS A N 1
ATOM 5495 C CA . LYS A 1 710 ? 16.789 -9.158 -16.420 1.00 71.00 710 LYS A CA 1
ATOM 5496 C C . LYS A 1 710 ? 15.376 -8.586 -16.547 1.00 71.00 710 LYS A C 1
ATOM 5498 O O . LYS A 1 710 ? 14.416 -9.326 -16.739 1.00 71.00 710 LYS A O 1
ATOM 5503 N N . GLY A 1 711 ? 15.240 -7.262 -16.497 1.00 84.19 711 GLY A N 1
ATOM 5504 C CA . GLY A 1 711 ? 13.986 -6.596 -16.859 1.00 84.19 711 GLY A CA 1
ATOM 5505 C C . GLY A 1 711 ? 13.721 -6.692 -18.365 1.00 84.19 711 GLY A C 1
ATOM 5506 O O . GLY A 1 711 ? 14.654 -6.655 -19.167 1.00 84.19 711 GLY A O 1
ATOM 5507 N N . LEU A 1 712 ? 12.452 -6.784 -18.766 1.00 90.81 712 LEU A N 1
ATOM 5508 C CA . LEU A 1 712 ? 12.083 -6.855 -20.185 1.00 90.81 712 LEU A CA 1
ATOM 5509 C C . LEU A 1 712 ? 12.510 -5.596 -20.963 1.00 90.81 712 LEU A C 1
ATOM 5511 O O . LEU A 1 712 ? 12.886 -5.693 -22.129 1.00 90.81 712 LEU A O 1
ATOM 5515 N N . VAL A 1 713 ? 12.527 -4.434 -20.298 1.00 92.81 713 VAL A N 1
ATOM 5516 C CA . VAL A 1 713 ? 12.992 -3.157 -20.866 1.00 92.81 713 VAL A CA 1
ATOM 5517 C C . VAL A 1 713 ? 14.455 -3.237 -21.306 1.00 92.81 713 VAL A C 1
ATOM 5519 O O . VAL A 1 713 ? 14.740 -2.970 -22.470 1.00 92.81 713 VAL A O 1
ATOM 5522 N N . SER A 1 714 ? 15.372 -3.683 -20.437 1.00 89.81 714 SER A N 1
ATOM 5523 C CA . SER A 1 714 ? 16.800 -3.725 -20.781 1.00 89.81 714 SER A CA 1
ATOM 5524 C C . SER A 1 714 ? 17.125 -4.775 -21.847 1.00 89.81 714 SER A C 1
ATOM 5526 O O . SER A 1 714 ? 17.999 -4.543 -22.679 1.00 89.81 714 SER A O 1
ATOM 5528 N N . LEU A 1 715 ? 16.367 -5.879 -21.914 1.00 90.31 715 LEU A N 1
ATOM 5529 C CA . LEU A 1 715 ? 16.450 -6.825 -23.035 1.00 90.31 715 LEU A CA 1
ATOM 5530 C C . LEU A 1 715 ? 16.103 -6.154 -24.377 1.00 90.31 715 LEU A C 1
ATOM 5532 O O . LEU A 1 715 ? 16.780 -6.389 -25.377 1.00 90.31 715 LEU A O 1
ATOM 5536 N N . PHE A 1 716 ? 15.064 -5.316 -24.417 1.00 92.69 716 PHE A N 1
ATOM 5537 C CA . PHE A 1 716 ? 14.715 -4.573 -25.629 1.00 92.69 716 PHE A CA 1
ATOM 5538 C C . PHE A 1 716 ? 15.663 -3.401 -25.908 1.00 92.69 716 PHE A C 1
ATOM 5540 O O . PHE A 1 716 ? 15.887 -3.086 -27.072 1.00 92.69 716 PHE A O 1
ATOM 5547 N N . GLU A 1 717 ? 16.274 -2.780 -24.901 1.00 89.81 717 GLU A N 1
ATOM 5548 C CA . GLU A 1 717 ? 17.287 -1.735 -25.103 1.00 89.81 717 GLU A CA 1
ATOM 5549 C C . GLU A 1 717 ? 18.595 -2.290 -25.683 1.00 89.81 717 GLU A C 1
ATOM 5551 O O . GLU A 1 717 ? 19.169 -1.665 -26.576 1.00 89.81 717 GLU A O 1
ATOM 5556 N N . GLU A 1 718 ? 19.025 -3.486 -25.267 1.00 87.62 718 GLU A N 1
ATOM 5557 C CA . GLU A 1 718 ? 20.176 -4.204 -25.843 1.00 87.62 718 GLU A CA 1
ATOM 5558 C C . GLU A 1 718 ? 19.963 -4.554 -27.329 1.00 87.62 718 GLU A C 1
ATOM 5560 O O . GLU A 1 718 ? 20.902 -4.492 -28.124 1.00 87.62 718 GLU A O 1
ATOM 5565 N N . VAL A 1 719 ? 18.718 -4.841 -27.729 1.00 88.50 719 VAL A N 1
ATOM 5566 C CA . VAL A 1 719 ? 18.316 -5.038 -29.134 1.00 88.50 719 VAL A CA 1
ATOM 5567 C C . VAL A 1 719 ? 18.222 -3.702 -29.883 1.00 88.50 719 VAL A C 1
ATOM 5569 O O . VAL A 1 719 ? 18.828 -3.522 -30.936 1.00 88.50 719 VAL A O 1
ATOM 5572 N N . LEU A 1 720 ? 17.495 -2.725 -29.334 1.00 88.25 720 LEU A N 1
ATOM 5573 C CA . LEU A 1 720 ? 17.211 -1.418 -29.946 1.00 88.25 720 LEU A CA 1
ATOM 5574 C C . LEU A 1 720 ? 18.366 -0.405 -29.805 1.00 88.25 720 LEU A C 1
ATOM 5576 O O . LEU A 1 720 ? 18.145 0.804 -29.934 1.00 88.25 720 LEU A O 1
ATOM 5580 N N . SER A 1 721 ? 19.576 -0.875 -29.505 1.00 85.19 721 SER A N 1
ATOM 5581 C CA . SER A 1 721 ? 20.832 -0.113 -29.549 1.00 85.19 721 SER A CA 1
ATOM 5582 C C . SER A 1 721 ? 21.807 -0.622 -30.619 1.00 85.19 721 SER A C 1
ATOM 5584 O O . SER A 1 721 ? 22.814 0.040 -30.872 1.00 85.19 721 SER A O 1
ATOM 5586 N N . GLN A 1 722 ? 21.502 -1.739 -31.293 1.00 81.88 722 GLN A N 1
ATOM 5587 C CA . GLN A 1 722 ? 22.318 -2.246 -32.399 1.00 81.88 722 GLN A CA 1
ATOM 5588 C C . GLN A 1 722 ? 22.173 -1.380 -33.669 1.00 81.88 722 GLN A C 1
ATOM 5590 O O . GLN A 1 722 ? 21.092 -0.835 -33.907 1.00 81.88 722 GLN A O 1
ATOM 5595 N N . PRO A 1 723 ? 23.217 -1.269 -34.523 1.00 73.81 723 PRO A N 1
ATOM 5596 C CA . PRO A 1 723 ? 23.171 -0.446 -35.740 1.00 73.81 723 PRO A CA 1
ATOM 5597 C C . PRO A 1 723 ? 22.151 -0.897 -36.798 1.00 73.81 723 PRO A C 1
ATOM 5599 O O . PRO A 1 723 ? 21.566 -0.048 -37.467 1.00 73.81 723 PRO A O 1
ATOM 5602 N N . ASP A 1 724 ? 21.915 -2.207 -36.942 1.00 78.44 724 ASP A N 1
ATOM 5603 C CA . ASP A 1 724 ? 20.737 -2.746 -37.635 1.00 78.44 724 ASP A CA 1
ATOM 5604 C C . ASP A 1 724 ? 20.000 -3.702 -36.683 1.00 78.44 724 ASP A C 1
ATOM 5606 O O . ASP A 1 724 ? 20.366 -4.872 -36.570 1.00 78.44 724 ASP A O 1
ATOM 5610 N N . PRO A 1 725 ? 18.976 -3.224 -35.954 1.00 78.44 725 PRO A N 1
ATOM 5611 C CA . PRO A 1 725 ? 18.307 -4.015 -34.930 1.00 78.44 725 PRO A CA 1
ATOM 5612 C C . PRO A 1 725 ? 17.313 -5.034 -35.509 1.00 78.44 725 PRO A C 1
ATOM 5614 O O . PRO A 1 725 ? 16.598 -5.664 -34.737 1.00 78.44 725 PRO A O 1
ATOM 5617 N N . LYS A 1 726 ? 17.192 -5.194 -36.838 1.00 79.19 726 LYS A N 1
ATOM 5618 C CA . LYS A 1 726 ? 16.187 -6.086 -37.452 1.00 79.19 726 LYS A CA 1
ATOM 5619 C C . LYS A 1 726 ? 16.380 -7.548 -37.058 1.00 79.19 726 LYS A C 1
ATOM 5621 O O . LYS A 1 726 ? 15.437 -8.165 -36.565 1.00 79.19 726 LYS A O 1
ATOM 5626 N N . ASP A 1 727 ? 17.589 -8.073 -37.239 1.00 81.62 727 ASP A N 1
ATOM 5627 C CA . ASP A 1 727 ? 17.888 -9.488 -36.995 1.00 81.62 727 ASP A CA 1
ATOM 5628 C C . ASP A 1 727 ? 17.817 -9.833 -35.501 1.00 81.62 727 ASP A C 1
ATOM 5630 O O . ASP A 1 727 ? 17.417 -10.937 -35.136 1.00 81.62 727 ASP A O 1
ATOM 5634 N N . ASP A 1 728 ? 18.161 -8.889 -34.620 1.00 85.38 728 ASP A N 1
ATOM 5635 C CA . ASP A 1 728 ? 18.037 -9.052 -33.168 1.00 85.38 728 ASP A CA 1
ATOM 5636 C C . ASP A 1 728 ? 16.601 -8.861 -32.661 1.00 85.38 728 ASP A C 1
ATOM 5638 O O . ASP A 1 728 ? 16.179 -9.569 -31.745 1.00 85.38 728 ASP A O 1
ATOM 5642 N N . LEU A 1 729 ? 15.801 -7.994 -33.295 1.00 88.25 729 LEU A N 1
ATOM 5643 C CA . LEU A 1 729 ? 14.379 -7.841 -32.981 1.00 88.25 729 LEU A CA 1
ATOM 5644 C C . LEU A 1 729 ? 13.609 -9.138 -33.252 1.00 88.25 729 LEU A C 1
ATOM 5646 O O . LEU A 1 729 ? 12.813 -9.553 -32.414 1.00 88.25 729 LEU A O 1
ATOM 5650 N N . VAL A 1 730 ? 13.903 -9.838 -34.354 1.00 89.50 730 VAL A N 1
ATOM 5651 C CA . VAL A 1 730 ? 13.298 -11.149 -34.660 1.00 89.50 730 VAL A CA 1
ATOM 5652 C C . VAL A 1 730 ? 13.569 -12.187 -33.556 1.00 89.50 730 VAL A C 1
ATOM 5654 O O . VAL A 1 730 ? 12.699 -13.003 -33.264 1.00 89.50 730 VAL A O 1
ATOM 5657 N N . LYS A 1 731 ? 14.714 -12.118 -32.859 1.00 88.56 731 LYS A N 1
ATOM 5658 C CA . LYS A 1 731 ? 15.067 -13.028 -31.745 1.00 88.56 731 LYS A CA 1
ATOM 5659 C C . LYS A 1 731 ? 14.283 -12.756 -30.451 1.00 88.56 731 LYS A C 1
ATOM 5661 O O . LYS A 1 731 ? 14.341 -13.567 -29.522 1.00 88.56 731 LYS A O 1
ATOM 5666 N N . VAL A 1 732 ? 13.574 -11.627 -30.347 1.00 91.44 732 VAL A N 1
ATOM 5667 C CA . VAL A 1 732 ? 12.770 -11.273 -29.161 1.00 91.44 732 VAL A CA 1
ATOM 5668 C C . VAL A 1 732 ? 11.261 -11.228 -29.395 1.00 91.44 732 VAL A C 1
ATOM 5670 O O . VAL A 1 732 ? 10.537 -11.096 -28.411 1.00 91.44 732 VAL A O 1
ATOM 5673 N N . ILE A 1 733 ? 10.786 -11.399 -30.631 1.00 94.31 733 ILE A N 1
ATOM 5674 C CA . ILE A 1 733 ? 9.359 -11.569 -30.956 1.00 94.31 733 ILE A CA 1
ATOM 5675 C C . ILE A 1 733 ? 8.839 -12.916 -30.423 1.00 94.31 733 ILE A C 1
ATOM 5677 O O . ILE A 1 733 ? 9.585 -13.890 -30.337 1.00 94.31 733 ILE A O 1
ATOM 5681 N N . ASP A 1 734 ? 7.551 -12.974 -30.071 1.00 94.12 734 ASP A N 1
ATOM 5682 C CA . ASP A 1 734 ? 6.849 -14.210 -29.707 1.00 94.12 734 ASP A CA 1
ATOM 5683 C C . ASP A 1 734 ? 6.933 -15.253 -30.845 1.00 94.12 734 ASP A C 1
ATOM 5685 O O . ASP A 1 734 ? 6.297 -15.067 -31.890 1.00 94.12 734 ASP A O 1
ATOM 5689 N N . PRO A 1 735 ? 7.656 -16.377 -30.666 1.00 91.94 735 PRO A N 1
ATOM 5690 C CA . PRO A 1 735 ? 7.887 -17.346 -31.738 1.00 91.94 735 PRO A CA 1
ATOM 5691 C C . PRO A 1 735 ? 6.603 -18.051 -32.197 1.00 91.94 735 PRO A C 1
ATOM 5693 O O . PRO A 1 735 ? 6.572 -18.624 -33.285 1.00 91.94 735 PRO A O 1
ATOM 5696 N N . ARG A 1 736 ? 5.520 -17.994 -31.407 1.00 91.94 736 ARG A N 1
ATOM 5697 C CA . ARG A 1 736 ? 4.225 -18.593 -31.761 1.00 91.94 736 ARG A CA 1
ATOM 5698 C C . ARG A 1 736 ? 3.466 -17.796 -32.827 1.00 91.94 736 ARG A C 1
ATOM 5700 O O . ARG A 1 736 ? 2.472 -18.292 -33.345 1.00 91.94 736 ARG A O 1
ATOM 5707 N N . LEU A 1 737 ? 3.912 -16.582 -33.167 1.00 91.00 737 LEU A N 1
ATOM 5708 C CA . LEU A 1 737 ? 3.355 -15.821 -34.290 1.00 91.00 737 LEU A CA 1
ATOM 5709 C C . LEU A 1 737 ? 3.766 -16.398 -35.660 1.00 91.00 737 LEU A C 1
ATOM 5711 O O . LEU A 1 737 ? 3.087 -16.126 -36.652 1.00 91.00 737 LEU A O 1
ATOM 5715 N N . GLY A 1 738 ? 4.848 -17.185 -35.742 1.00 87.88 738 GLY A N 1
ATOM 5716 C CA . GLY A 1 738 ? 5.445 -17.578 -37.026 1.00 87.88 738 GLY A CA 1
ATOM 5717 C C . GLY A 1 738 ? 5.812 -16.343 -37.856 1.00 87.88 738 GLY A C 1
ATOM 5718 O O . GLY A 1 738 ? 6.264 -15.349 -37.300 1.00 87.88 738 GLY A O 1
ATOM 5719 N N . ASP A 1 739 ? 5.541 -16.363 -39.161 1.00 84.06 739 ASP A N 1
ATOM 5720 C CA . ASP A 1 739 ? 5.761 -15.212 -40.055 1.00 84.06 739 ASP A CA 1
ATOM 5721 C C . ASP A 1 739 ? 4.570 -14.221 -40.100 1.00 84.06 739 ASP A C 1
ATOM 5723 O O . ASP A 1 739 ? 4.519 -13.328 -40.946 1.00 84.06 739 ASP A O 1
ATOM 5727 N N . ASN A 1 740 ? 3.570 -14.360 -39.217 1.00 86.06 740 ASN A N 1
ATOM 5728 C CA . ASN A 1 740 ? 2.290 -13.635 -39.305 1.00 86.06 740 ASN A CA 1
ATOM 5729 C C . ASN A 1 740 ? 2.322 -12.218 -38.686 1.00 86.06 740 ASN A C 1
ATOM 5731 O O . ASN A 1 740 ? 1.399 -11.821 -37.968 1.00 86.06 740 ASN A O 1
ATOM 5735 N N . TYR A 1 741 ? 3.375 -11.440 -38.956 1.00 88.88 741 TYR A N 1
ATOM 5736 C CA . TYR A 1 741 ? 3.495 -10.036 -38.540 1.00 88.88 741 TYR A CA 1
ATOM 5737 C C . TYR A 1 741 ? 4.271 -9.184 -39.568 1.00 88.88 741 TYR A C 1
ATOM 5739 O O . TYR A 1 741 ? 5.236 -9.659 -40.165 1.00 88.88 741 TYR A O 1
ATOM 5747 N N . PRO A 1 742 ? 3.936 -7.892 -39.757 1.00 90.69 742 PRO A N 1
ATOM 5748 C CA . PRO A 1 742 ? 4.784 -6.968 -40.505 1.00 90.69 742 PRO A CA 1
ATOM 5749 C C . PRO A 1 742 ? 5.941 -6.503 -39.608 1.00 90.69 742 PRO A C 1
ATOM 5751 O O . PRO A 1 742 ? 5.713 -5.788 -38.630 1.00 90.69 742 PRO A O 1
ATOM 5754 N N . LEU A 1 743 ? 7.187 -6.863 -39.934 1.00 89.88 743 LEU A N 1
ATOM 5755 C CA . LEU A 1 743 ? 8.363 -6.528 -39.109 1.00 89.88 743 LEU A CA 1
ATOM 5756 C C . LEU A 1 743 ? 8.517 -5.015 -38.855 1.00 89.88 743 LEU A C 1
ATOM 5758 O O . LEU A 1 743 ? 8.959 -4.612 -37.781 1.00 89.88 743 LEU A O 1
ATOM 5762 N N . ASP A 1 744 ? 8.114 -4.158 -39.796 1.00 88.88 744 ASP A N 1
ATOM 5763 C CA . ASP A 1 744 ? 8.136 -2.701 -39.606 1.00 88.88 744 ASP A CA 1
ATOM 5764 C C . ASP A 1 744 ? 7.052 -2.206 -38.633 1.00 88.88 744 ASP A C 1
ATOM 5766 O O . ASP A 1 744 ? 7.284 -1.238 -37.912 1.00 88.88 744 ASP A O 1
ATOM 5770 N N . SER A 1 745 ? 5.904 -2.893 -38.542 1.00 91.06 745 SER A N 1
ATOM 5771 C CA . SER A 1 745 ? 4.875 -2.633 -37.520 1.00 91.06 745 SER A CA 1
ATOM 5772 C C . SER A 1 745 ? 5.396 -3.012 -36.129 1.00 91.06 745 SER A C 1
ATOM 5774 O O . SER A 1 745 ? 5.282 -2.222 -35.190 1.00 91.06 745 SER A O 1
ATOM 5776 N N . VAL A 1 746 ? 6.079 -4.160 -36.016 1.00 93.81 746 VAL A N 1
ATOM 5777 C CA . VAL A 1 746 ? 6.756 -4.574 -34.777 1.00 93.81 746 VAL A CA 1
ATOM 5778 C C . VAL A 1 746 ? 7.846 -3.575 -34.381 1.00 93.81 746 VAL A C 1
ATOM 5780 O O . VAL A 1 746 ? 7.886 -3.145 -33.230 1.00 93.81 746 VAL A O 1
ATOM 5783 N N . ARG A 1 747 ? 8.700 -3.141 -35.322 1.00 91.81 747 ARG A N 1
ATOM 5784 C CA . ARG A 1 747 ? 9.770 -2.164 -35.048 1.00 91.81 747 ARG A CA 1
ATOM 5785 C C . ARG A 1 747 ? 9.210 -0.831 -34.556 1.00 91.81 747 ARG A C 1
ATOM 5787 O O . ARG A 1 747 ? 9.717 -0.298 -33.574 1.00 91.81 747 ARG A O 1
ATOM 5794 N N . LYS A 1 748 ? 8.149 -0.324 -35.189 1.00 91.75 748 LYS A N 1
ATOM 5795 C CA . LYS A 1 748 ? 7.481 0.923 -34.788 1.00 91.75 748 LYS A CA 1
ATOM 5796 C C . LYS A 1 748 ? 6.810 0.793 -33.411 1.00 91.75 748 LYS A C 1
ATOM 5798 O O . LYS A 1 748 ? 6.931 1.710 -32.602 1.00 91.75 748 LYS A O 1
ATOM 5803 N N . MET A 1 749 ? 6.202 -0.354 -33.081 1.00 96.00 749 MET A N 1
ATOM 5804 C CA . MET A 1 749 ? 5.700 -0.613 -31.720 1.00 96.00 749 MET A CA 1
ATOM 5805 C C . MET A 1 749 ? 6.839 -0.695 -30.688 1.00 96.00 749 MET A C 1
ATOM 5807 O O . MET A 1 749 ? 6.714 -0.129 -29.606 1.00 96.00 749 MET A O 1
ATOM 5811 N N . ALA A 1 750 ? 7.969 -1.325 -31.023 1.00 95.62 750 ALA A N 1
ATOM 5812 C CA . ALA A 1 750 ? 9.142 -1.407 -30.149 1.00 95.62 750 ALA A CA 1
ATOM 5813 C C . ALA A 1 750 ? 9.796 -0.027 -29.916 1.00 95.62 750 ALA A C 1
ATOM 5815 O O . ALA A 1 750 ? 10.232 0.282 -28.810 1.00 95.62 750 ALA A O 1
ATOM 5816 N N . GLN A 1 751 ? 9.816 0.838 -30.935 1.00 94.00 751 GLN A N 1
ATOM 5817 C CA . GLN A 1 751 ? 10.253 2.234 -30.819 1.00 94.00 751 GLN A CA 1
ATOM 5818 C C . GLN A 1 751 ? 9.298 3.064 -29.947 1.00 94.00 751 GLN A C 1
ATOM 5820 O O . GLN A 1 751 ? 9.760 3.834 -29.104 1.00 94.00 751 GLN A O 1
ATOM 5825 N N . LEU A 1 752 ? 7.980 2.876 -30.092 1.00 96.75 752 LEU A N 1
ATOM 5826 C CA . LEU A 1 752 ? 6.980 3.508 -29.227 1.00 96.75 752 LEU A CA 1
ATOM 5827 C C . LEU A 1 752 ? 7.126 3.046 -27.769 1.00 96.75 752 LEU A C 1
ATOM 5829 O O . LEU A 1 752 ? 7.110 3.877 -26.864 1.00 96.75 752 LEU A O 1
ATOM 5833 N N . ALA A 1 753 ? 7.342 1.748 -27.544 1.00 97.88 753 ALA A N 1
ATOM 5834 C CA . ALA A 1 753 ? 7.635 1.185 -26.229 1.00 97.88 753 ALA A CA 1
ATOM 5835 C C . ALA A 1 753 ? 8.896 1.815 -25.615 1.00 97.88 753 ALA A C 1
ATOM 5837 O O . ALA A 1 753 ? 8.830 2.307 -24.493 1.00 97.88 753 ALA A O 1
ATOM 5838 N N . LYS A 1 754 ? 9.996 1.931 -26.375 1.00 96.00 754 LYS A N 1
ATOM 5839 C CA . LYS A 1 754 ? 11.238 2.600 -25.943 1.00 96.00 754 LYS A CA 1
ATOM 5840 C C . LYS A 1 754 ? 11.035 4.074 -25.575 1.00 96.00 754 LYS A C 1
ATOM 5842 O O . LYS A 1 754 ? 11.616 4.545 -24.600 1.00 96.00 754 LYS A O 1
ATOM 5847 N N . ALA A 1 755 ? 10.189 4.801 -26.307 1.00 96.00 755 ALA A N 1
ATOM 5848 C CA . ALA A 1 755 ? 9.814 6.169 -25.947 1.00 96.00 755 ALA A CA 1
ATOM 5849 C C . ALA A 1 755 ? 8.977 6.217 -24.652 1.00 96.00 755 ALA A C 1
ATOM 5851 O O . ALA A 1 755 ? 9.157 7.112 -23.829 1.00 96.00 755 ALA A O 1
ATOM 5852 N N . CYS A 1 756 ? 8.094 5.237 -24.437 1.00 97.94 756 CYS A N 1
ATOM 5853 C CA . CYS A 1 756 ? 7.308 5.109 -23.209 1.00 97.94 756 CYS A CA 1
ATOM 5854 C C . CYS A 1 756 ? 8.168 4.724 -21.992 1.00 97.94 756 CYS A C 1
ATOM 5856 O O . CYS A 1 756 ? 7.944 5.259 -20.910 1.00 97.94 756 CYS A O 1
ATOM 5858 N N . THR A 1 757 ? 9.171 3.853 -22.151 1.00 96.62 757 THR A N 1
ATOM 5859 C CA . THR A 1 757 ? 10.048 3.387 -21.059 1.00 96.62 757 THR A CA 1
ATOM 5860 C C . THR A 1 757 ? 11.284 4.261 -20.822 1.00 96.62 757 THR A C 1
ATOM 5862 O O . THR A 1 757 ? 12.166 3.873 -20.063 1.00 96.62 757 THR A O 1
ATOM 5865 N N . HIS A 1 758 ? 11.372 5.441 -21.441 1.00 94.31 758 HIS A N 1
ATOM 5866 C CA . HIS A 1 758 ? 12.519 6.340 -21.302 1.00 94.31 758 HIS A CA 1
ATOM 5867 C C . HIS A 1 758 ? 12.771 6.726 -19.827 1.00 94.31 758 HIS A C 1
ATOM 5869 O O . HIS A 1 758 ? 11.835 7.137 -19.139 1.00 94.31 758 HIS A O 1
ATOM 5875 N N . GLU A 1 759 ? 14.021 6.666 -19.344 1.00 88.94 759 GLU A N 1
ATOM 5876 C CA . GLU A 1 759 ? 14.372 6.942 -17.935 1.00 88.94 759 GLU A CA 1
ATOM 5877 C C . GLU A 1 759 ? 13.814 8.284 -17.441 1.00 88.94 759 GLU A C 1
ATOM 5879 O O . GLU A 1 759 ? 12.990 8.315 -16.533 1.00 88.94 759 GLU A O 1
ATOM 5884 N N . ASN A 1 760 ? 14.185 9.398 -18.084 1.00 87.81 760 ASN A N 1
ATOM 5885 C CA . ASN A 1 760 ? 13.620 10.714 -17.776 1.00 87.81 760 ASN A CA 1
ATOM 5886 C C . ASN A 1 760 ? 12.103 10.759 -18.097 1.00 87.81 760 ASN A C 1
ATOM 5888 O O . ASN A 1 760 ? 11.743 10.702 -19.279 1.00 87.81 760 ASN A O 1
ATOM 5892 N N . PRO A 1 761 ? 11.208 10.946 -17.102 1.00 89.88 761 PRO A N 1
ATOM 5893 C CA . PRO A 1 761 ? 9.759 10.933 -17.307 1.00 89.88 761 PRO A CA 1
ATOM 5894 C C . PRO A 1 761 ? 9.248 12.091 -18.170 1.00 89.88 761 PRO A C 1
ATOM 5896 O O . PRO A 1 761 ? 8.171 11.984 -18.759 1.00 89.88 761 PRO A O 1
ATOM 5899 N N . GLN A 1 762 ? 9.991 13.196 -18.289 1.00 89.69 762 GLN A N 1
ATOM 5900 C CA . GLN A 1 762 ? 9.584 14.329 -19.125 1.00 89.69 762 GLN A CA 1
ATOM 5901 C C . GLN A 1 762 ? 9.673 14.001 -20.620 1.00 89.69 762 GLN A C 1
ATOM 5903 O O . GLN A 1 762 ? 8.832 14.470 -21.382 1.00 89.69 762 GLN A O 1
ATOM 5908 N N . LEU A 1 763 ? 10.615 13.137 -21.017 1.00 91.19 763 LEU A N 1
ATOM 5909 C CA . LEU A 1 763 ? 10.826 12.728 -22.412 1.00 91.19 763 LEU A CA 1
ATOM 5910 C C . LEU A 1 763 ? 9.880 11.607 -22.879 1.00 91.19 763 LEU A C 1
ATOM 5912 O O . LEU A 1 763 ? 9.778 11.360 -24.078 1.00 91.19 763 LEU A O 1
ATOM 5916 N N . ARG A 1 764 ? 9.146 10.965 -21.959 1.00 96.50 764 ARG A N 1
ATOM 5917 C CA . ARG A 1 764 ? 8.067 10.022 -22.302 1.00 96.50 764 ARG A CA 1
ATOM 5918 C C . ARG A 1 764 ? 6.893 10.763 -22.974 1.00 96.50 764 ARG A C 1
ATOM 5920 O O . ARG A 1 764 ? 6.550 11.853 -22.505 1.00 96.50 764 ARG A O 1
ATOM 5927 N N . PRO A 1 765 ? 6.225 10.203 -23.998 1.00 95.25 765 PRO A N 1
ATOM 5928 C CA . PRO A 1 765 ? 5.043 10.816 -24.619 1.00 95.25 765 PRO A CA 1
ATOM 5929 C C . PRO A 1 765 ? 3.836 10.912 -23.658 1.00 95.25 765 PRO A C 1
ATOM 5931 O O . PRO A 1 765 ? 3.860 10.368 -22.552 1.00 95.25 765 PRO A O 1
ATOM 5934 N N . SER A 1 766 ? 2.772 11.619 -24.064 1.00 96.50 766 SER A N 1
ATOM 5935 C CA . SER A 1 766 ? 1.456 11.534 -23.402 1.00 96.50 766 SER A CA 1
ATOM 5936 C C . SER A 1 766 ? 0.635 10.372 -23.969 1.00 96.50 766 SER A C 1
ATOM 5938 O O . SER A 1 766 ? 0.939 9.861 -25.053 1.00 96.50 766 SER A O 1
ATOM 5940 N N . MET A 1 767 ? -0.429 9.969 -23.267 1.00 97.31 767 MET A N 1
ATOM 5941 C CA . MET A 1 767 ? -1.288 8.883 -23.741 1.00 97.31 767 MET A CA 1
ATOM 5942 C C . MET A 1 767 ? -1.997 9.225 -25.052 1.00 97.31 767 MET A C 1
ATOM 5944 O O . MET A 1 767 ? -2.091 8.352 -25.909 1.00 97.31 767 MET A O 1
ATOM 5948 N N . ARG A 1 768 ? -2.378 10.486 -25.284 1.00 94.88 768 ARG A N 1
ATOM 5949 C CA . ARG A 1 768 ? -2.892 10.941 -26.585 1.00 94.88 768 ARG A CA 1
ATOM 5950 C C . ARG A 1 768 ? -1.903 10.716 -27.730 1.00 94.88 768 ARG A C 1
ATOM 5952 O O . ARG A 1 768 ? -2.282 10.179 -28.770 1.00 94.88 768 ARG A O 1
ATOM 5959 N N . SER A 1 769 ? -0.626 11.054 -27.547 1.00 94.06 769 SER A N 1
ATOM 5960 C CA . SER A 1 769 ? 0.406 10.805 -28.569 1.00 94.06 769 SER A CA 1
ATOM 5961 C C . SER A 1 769 ? 0.624 9.308 -28.824 1.00 94.06 769 SER A C 1
ATOM 5963 O O . SER A 1 769 ? 0.828 8.898 -29.966 1.00 94.06 769 SER A O 1
ATOM 5965 N N . ILE A 1 770 ? 0.532 8.481 -27.776 1.00 97.94 770 ILE A N 1
ATOM 5966 C CA . ILE A 1 770 ? 0.595 7.014 -27.870 1.00 97.94 77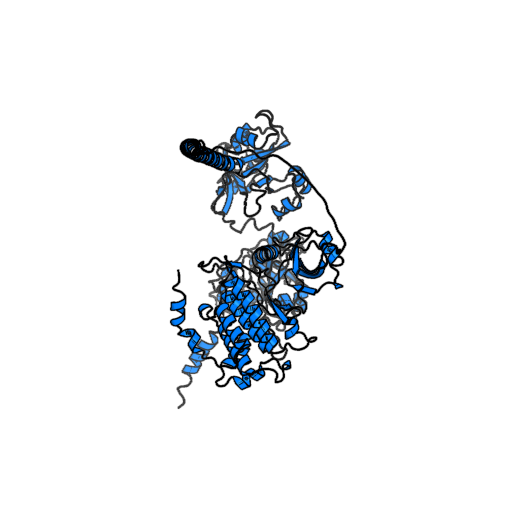0 ILE A CA 1
ATOM 5967 C C . ILE A 1 770 ? -0.618 6.461 -28.635 1.00 97.94 770 ILE A C 1
ATOM 5969 O O . ILE A 1 770 ? -0.451 5.627 -29.525 1.00 97.94 770 ILE A O 1
ATOM 5973 N N . VAL A 1 771 ? -1.827 6.953 -28.344 1.00 97.12 771 VAL A N 1
ATOM 5974 C CA . VAL A 1 771 ? -3.062 6.591 -29.056 1.00 97.12 771 VAL A CA 1
ATOM 5975 C C . VAL A 1 771 ? -2.960 6.947 -30.538 1.00 97.12 771 VAL A C 1
ATOM 5977 O O . VAL A 1 771 ? -3.259 6.096 -31.371 1.00 97.12 771 VAL A O 1
ATOM 5980 N N . VAL A 1 772 ? -2.481 8.145 -30.892 1.00 92.94 772 VAL A N 1
ATOM 5981 C CA . VAL A 1 772 ? -2.260 8.534 -32.299 1.00 92.94 772 VAL A CA 1
ATOM 5982 C C . VAL A 1 772 ? -1.267 7.590 -32.984 1.00 92.94 772 VAL A C 1
ATOM 5984 O O . VAL A 1 772 ? -1.565 7.079 -34.062 1.00 92.94 772 VAL A O 1
ATOM 5987 N N . ALA A 1 773 ? -0.130 7.281 -32.349 1.00 92.19 773 ALA A N 1
ATOM 5988 C CA . ALA A 1 773 ? 0.857 6.359 -32.913 1.00 92.19 773 ALA A CA 1
ATOM 5989 C C . ALA A 1 773 ? 0.292 4.940 -33.134 1.00 92.19 773 ALA A C 1
ATOM 5991 O O . ALA A 1 773 ? 0.546 4.324 -34.171 1.00 92.19 773 ALA A O 1
ATOM 5992 N N . LEU A 1 774 ? -0.523 4.440 -32.200 1.00 94.62 774 LEU A N 1
ATOM 5993 C CA . LEU A 1 774 ? -1.192 3.140 -32.313 1.00 94.62 774 LEU A CA 1
ATOM 5994 C C . LEU A 1 774 ? -2.345 3.146 -33.331 1.00 94.62 774 LEU A C 1
ATOM 5996 O O . LEU A 1 774 ? -2.554 2.135 -33.999 1.00 94.62 774 LEU A O 1
ATOM 6000 N N . MET A 1 775 ? -3.051 4.268 -33.525 1.00 90.94 775 MET A N 1
ATOM 6001 C CA . MET A 1 775 ? -4.017 4.404 -34.624 1.00 90.94 775 MET A CA 1
ATOM 6002 C C . MET A 1 775 ? -3.315 4.331 -35.983 1.00 90.94 775 MET A C 1
ATOM 6004 O O . MET A 1 775 ? -3.788 3.607 -36.859 1.00 90.94 775 MET A O 1
ATOM 6008 N N . THR A 1 776 ? -2.163 4.988 -36.153 1.00 86.62 776 THR A N 1
ATOM 6009 C CA . THR A 1 776 ? -1.345 4.857 -37.372 1.00 86.62 776 THR A CA 1
ATOM 6010 C C . THR A 1 776 ? -0.877 3.414 -37.578 1.00 86.62 776 THR A C 1
ATOM 6012 O O . THR A 1 776 ? -0.999 2.892 -38.680 1.00 86.62 776 THR A O 1
ATOM 6015 N N . LEU A 1 777 ? -0.432 2.713 -36.528 1.00 85.88 777 LEU A N 1
ATOM 6016 C CA . LEU A 1 777 ? -0.037 1.296 -36.628 1.00 85.88 777 LEU A CA 1
ATOM 6017 C C . LEU A 1 777 ? -1.196 0.333 -36.925 1.00 85.88 777 LEU A C 1
ATOM 6019 O O . LEU A 1 777 ? -0.952 -0.779 -37.392 1.00 85.88 777 LEU A O 1
ATOM 6023 N N . SER A 1 778 ? -2.435 0.762 -36.685 1.00 80.50 778 SER A N 1
ATOM 6024 C CA . SER A 1 778 ? -3.659 0.056 -37.076 1.00 80.50 778 SER A CA 1
ATOM 6025 C C . SER A 1 778 ? -4.138 0.422 -38.499 1.00 80.50 778 SER A C 1
ATOM 6027 O O . SER A 1 778 ? -5.066 -0.200 -39.010 1.00 80.50 778 SER A O 1
ATOM 6029 N N . SER A 1 779 ? -3.528 1.419 -39.165 1.00 69.19 779 SER A N 1
ATOM 6030 C CA . SER A 1 779 ? -4.040 1.992 -40.428 1.00 69.19 779 SER A CA 1
ATOM 6031 C C . SER A 1 779 ? -3.032 2.211 -41.571 1.00 69.19 779 SER A C 1
ATOM 6033 O O . SER A 1 779 ? -3.479 2.371 -42.706 1.00 69.19 779 SER A O 1
ATOM 6035 N N . SER A 1 780 ? -1.711 2.167 -41.346 1.00 55.12 780 SER A N 1
ATOM 6036 C CA . SER A 1 780 ? -0.686 2.173 -42.413 1.00 55.12 780 SER A CA 1
ATOM 6037 C C . SER A 1 780 ? 0.474 1.208 -42.094 1.00 55.12 780 SER A C 1
ATOM 6039 O O . SER A 1 780 ? 0.670 0.841 -40.937 1.00 55.12 780 SER A O 1
ATOM 6041 N N . THR A 1 781 ? 1.292 0.659 -43.004 1.00 41.88 781 THR A N 1
ATOM 6042 C CA . THR A 1 781 ? 1.632 0.861 -44.438 1.00 41.88 781 THR A CA 1
ATOM 6043 C C . THR A 1 781 ? 2.443 2.086 -44.866 1.00 41.88 781 THR A C 1
ATOM 6045 O O . THR A 1 781 ? 2.878 2.093 -46.012 1.00 41.88 781 THR A O 1
ATOM 6048 N N . GLU A 1 782 ? 2.766 3.045 -43.992 1.00 39.72 782 GLU A N 1
ATOM 6049 C CA . GLU A 1 782 ? 3.726 4.124 -44.313 1.00 39.72 782 GLU A CA 1
ATOM 6050 C C . GLU A 1 782 ? 4.734 4.381 -43.175 1.00 39.72 782 GLU A C 1
ATOM 6052 O O . GLU A 1 782 ? 4.597 3.869 -42.055 1.00 39.72 782 GLU A O 1
ATOM 6057 N N . ASP A 1 783 ? 5.821 5.089 -43.493 1.00 37.88 783 ASP A N 1
ATOM 6058 C CA . ASP A 1 783 ? 7.009 5.220 -42.643 1.00 37.88 783 ASP A CA 1
ATOM 6059 C C . ASP A 1 783 ? 7.042 6.464 -41.750 1.00 37.88 783 ASP A C 1
ATOM 6061 O O . ASP A 1 783 ? 6.334 7.445 -41.956 1.00 37.88 783 ASP A O 1
ATOM 6065 N N . TRP A 1 784 ? 7.859 6.366 -40.700 1.00 46.16 784 TRP A N 1
ATOM 6066 C CA . TRP A 1 784 ? 7.946 7.319 -39.598 1.00 46.16 784 TRP A CA 1
ATOM 6067 C C . TRP A 1 784 ? 9.338 7.946 -39.529 1.00 46.16 784 TRP A C 1
ATOM 6069 O O . TRP A 1 784 ? 10.333 7.220 -39.502 1.00 46.16 784 TRP A O 1
ATOM 6079 N N . ASP A 1 785 ? 9.400 9.270 -39.383 1.00 42.47 785 ASP A N 1
ATOM 6080 C CA . ASP A 1 785 ? 10.601 9.970 -38.921 1.00 42.47 785 ASP A CA 1
ATOM 6081 C C . ASP A 1 785 ? 10.459 10.320 -37.432 1.00 42.47 785 ASP A C 1
ATOM 6083 O O . ASP A 1 785 ? 9.563 11.066 -37.023 1.00 42.47 785 ASP A O 1
ATOM 6087 N N . VAL A 1 786 ? 11.362 9.776 -36.615 1.00 44.25 786 VAL A N 1
ATOM 6088 C CA . VAL A 1 786 ? 11.387 9.947 -35.156 1.00 44.25 786 VAL A CA 1
ATOM 6089 C C . VAL A 1 786 ? 11.795 11.375 -34.752 1.00 44.25 786 VAL A C 1
ATOM 6091 O O . VAL A 1 786 ? 11.421 11.826 -33.670 1.00 44.25 786 VAL A O 1
ATOM 6094 N N . GLY A 1 787 ? 12.479 12.133 -35.619 1.00 42.59 787 GLY A N 1
ATOM 6095 C CA . GLY A 1 787 ? 12.812 13.541 -35.363 1.00 42.59 787 GLY A CA 1
ATOM 6096 C C . GLY A 1 787 ? 11.576 14.437 -35.208 1.00 42.59 787 GLY A C 1
ATOM 6097 O O . GLY A 1 787 ? 11.583 15.389 -34.425 1.00 42.59 787 GLY A O 1
ATOM 6098 N N . SER A 1 788 ? 10.468 14.080 -35.869 1.00 48.22 788 SER A N 1
ATOM 6099 C CA . SER A 1 788 ? 9.215 14.850 -35.861 1.00 48.22 788 SER A CA 1
ATOM 6100 C C . SER A 1 788 ? 8.570 15.017 -34.474 1.00 48.22 788 SER A C 1
ATOM 6102 O O . SER A 1 788 ? 7.804 15.964 -34.269 1.00 48.22 788 SER A O 1
ATOM 6104 N N . PHE A 1 789 ? 8.908 14.158 -33.504 1.00 48.12 789 PHE A N 1
ATOM 6105 C CA . PHE A 1 789 ? 8.461 14.273 -32.112 1.00 48.12 789 PHE A CA 1
ATOM 6106 C C . PHE A 1 789 ? 9.131 15.422 -31.339 1.00 48.12 789 PHE A C 1
ATOM 6108 O O . PHE A 1 789 ? 8.563 15.886 -30.352 1.00 48.12 789 PHE A O 1
ATOM 6115 N N . TYR A 1 790 ? 10.315 15.882 -31.760 1.00 48.38 790 TYR A N 1
ATOM 6116 C CA . TYR A 1 790 ? 11.141 16.815 -30.981 1.00 48.38 790 TYR A CA 1
ATOM 6117 C C . TYR A 1 790 ? 11.104 18.274 -31.477 1.00 48.38 790 TYR A C 1
ATOM 6119 O O . TYR A 1 790 ? 11.406 19.171 -30.694 1.00 48.38 790 TYR A O 1
ATOM 6127 N N . GLU A 1 791 ? 10.709 18.541 -32.731 1.00 42.28 791 GLU A N 1
ATOM 6128 C CA . GLU A 1 791 ? 10.835 19.884 -33.347 1.00 42.28 791 GLU A CA 1
ATOM 6129 C C . GLU A 1 791 ? 9.518 20.570 -33.781 1.00 42.28 791 GLU A C 1
ATOM 6131 O O . GLU A 1 791 ? 9.548 21.692 -34.291 1.00 42.28 791 GLU A O 1
ATOM 6136 N N . ASN A 1 792 ? 8.341 19.960 -33.587 1.00 39.41 792 ASN A N 1
ATOM 6137 C CA . ASN A 1 792 ? 7.079 20.468 -34.155 1.00 39.41 792 ASN A CA 1
ATOM 6138 C C . ASN A 1 792 ? 6.504 21.732 -33.461 1.00 39.41 792 ASN A C 1
ATOM 6140 O O . ASN A 1 792 ? 5.489 21.693 -32.765 1.00 39.41 792 ASN A O 1
ATOM 6144 N N . GLN A 1 793 ? 7.090 22.903 -33.745 1.00 39.19 793 GLN A N 1
ATOM 6145 C CA . GLN A 1 793 ? 6.545 24.225 -33.377 1.00 39.19 793 GLN A CA 1
ATOM 6146 C C . GLN A 1 793 ? 5.136 24.487 -33.951 1.00 39.19 793 GLN A C 1
ATOM 6148 O O . GLN A 1 793 ? 4.393 25.319 -33.432 1.00 39.19 793 GLN A O 1
ATOM 6153 N N . THR A 1 794 ? 4.739 23.758 -34.997 1.00 36.88 794 THR A N 1
ATOM 6154 C CA . THR A 1 794 ? 3.402 23.800 -35.613 1.00 36.88 794 THR A CA 1
ATOM 6155 C C . THR A 1 794 ? 2.282 23.482 -34.615 1.00 36.88 794 THR A C 1
ATOM 6157 O O . THR A 1 794 ? 1.254 24.161 -34.619 1.00 36.88 794 THR A O 1
ATOM 6160 N N . LEU A 1 795 ? 2.490 22.523 -33.706 1.00 40.44 795 LEU A N 1
ATOM 6161 C CA . LEU A 1 795 ? 1.505 22.110 -32.697 1.00 40.44 795 LEU A CA 1
ATOM 6162 C C . LEU A 1 795 ? 1.179 23.225 -31.690 1.00 40.44 795 LEU A C 1
ATOM 6164 O O . LEU A 1 795 ? 0.048 23.311 -31.215 1.00 40.44 795 LEU A O 1
ATOM 6168 N N . VAL A 1 796 ? 2.122 24.138 -31.433 1.00 39.12 796 VAL A N 1
ATOM 6169 C CA . VAL A 1 796 ? 1.903 25.310 -30.565 1.00 39.12 796 VAL A CA 1
ATOM 6170 C C . VAL A 1 796 ? 0.842 26.248 -31.157 1.00 39.12 796 VAL A C 1
ATOM 6172 O O . VAL A 1 796 ? 0.066 26.847 -30.414 1.00 39.12 796 VAL A O 1
ATOM 6175 N N . SER A 1 797 ? 0.742 26.338 -32.490 1.00 33.78 797 SER A N 1
ATOM 6176 C CA . SER A 1 797 ? -0.260 27.186 -33.157 1.00 33.78 797 SER A CA 1
ATOM 6177 C C . SER A 1 797 ? -1.697 26.666 -33.016 1.00 33.78 797 SER A C 1
ATOM 6179 O O . SER A 1 797 ? -2.633 27.463 -32.981 1.00 33.78 797 SER A O 1
ATOM 6181 N N . LEU A 1 798 ? -1.877 25.350 -32.851 1.00 34.53 798 LEU A N 1
ATOM 6182 C CA . LEU A 1 798 ? -3.185 24.710 -32.662 1.00 34.53 798 LEU A CA 1
ATOM 6183 C C . LEU A 1 798 ? -3.738 24.850 -31.235 1.00 34.53 798 LEU A C 1
ATOM 6185 O O . LEU A 1 798 ? -4.930 24.640 -31.032 1.00 34.53 798 LEU A O 1
ATOM 6189 N N . MET A 1 799 ? -2.913 25.249 -30.259 1.00 33.22 799 MET A N 1
ATOM 6190 C CA . MET A 1 799 ? -3.347 25.479 -28.871 1.00 33.22 799 MET A CA 1
ATOM 6191 C C . MET A 1 799 ? -3.676 26.950 -28.554 1.00 33.22 799 MET A C 1
ATOM 6193 O O . MET A 1 799 ? -3.904 27.290 -27.396 1.00 33.22 799 MET A O 1
ATOM 6197 N N . SER A 1 800 ? -3.730 27.838 -29.555 1.00 35.25 800 SER A N 1
ATOM 6198 C CA . SER A 1 800 ? -4.119 29.248 -29.370 1.00 35.25 800 SER A CA 1
ATOM 6199 C C . SER A 1 800 ? -5.592 29.507 -29.729 1.00 35.25 800 SER A C 1
ATOM 6201 O O . SER A 1 800 ? -5.921 30.365 -30.547 1.00 35.25 800 SER A O 1
ATOM 6203 N N . GLY A 1 801 ? -6.488 28.741 -29.101 1.00 32.22 801 GLY A N 1
ATOM 6204 C CA . GLY A 1 801 ? -7.935 28.977 -29.078 1.00 32.22 801 GLY A CA 1
ATOM 6205 C C . GLY A 1 801 ? -8.392 29.350 -27.665 1.00 32.22 801 GLY A C 1
ATOM 6206 O O . GLY A 1 801 ? -7.918 28.759 -26.698 1.00 32.22 801 GLY A O 1
ATOM 6207 N N . ARG A 1 802 ? -9.275 30.349 -27.550 1.00 33.88 802 ARG A N 1
ATOM 6208 C CA . ARG A 1 802 ? -9.948 30.743 -26.298 1.00 33.88 802 ARG A CA 1
ATOM 6209 C C . ARG A 1 802 ? -11.296 30.050 -26.154 1.00 33.88 802 ARG A C 1
ATOM 6211 O O . ARG A 1 802 ? -11.943 29.878 -27.209 1.00 33.88 802 ARG A O 1
#

Foldseek 3Di:
DPDPPPVVVVVVVVVVVVPPDPQPQDDWWFFKAKEFAAAAPPDFLVLLCLQQVHDSVQQCLQVVVQVDRVRDDHRHTGIDMHTWTRPPRRAIKAWTKAWAAAPDFLQCCCCPSVVVLAHSVQQCVQDPADRVGDDNGDITGTIGGADQDDVLVPVFFRHWYWYWFAPPAALVNVCVRLVHDSVQQCVQVVPDDRNVRGDIGIHGHGCPSVLSVLVPVPPDDQPQDDWWFAKAKEFAAAAPPDFLVLLCQQQVHDSVQQCVQVVVQPDRVRDDHGHTGIDIGTWTRPPSRATKDWGKAWAAAPDFLQCCCCVRVPVLAHSVQQVVFDPADRVGDDNTDITTTIGHGDQADCVVDVFFRYKYWYFFAPPAALVNVCVVLVHDSVVQCVQPPSDDRNRRGDIGIRGDGDPPDCVPVVVVVVVVVVVVVVVVCVVVVVVVVVVVVVVVVVVVVVVVVVVPDDDDDDDDDDDDDDDDDDDDDDDDDPDDPDPFADEDEPVQVCVQQVNVDPVQFPDADPFATWGWGCHPNATKIKGFGDPVLVLLLVQQNVDLRFDDDPQAWHWRHWYDHPTTITITHDAPPAFQLCQLQNPPDAHDFLLLLLQQLLSNLVVLCCQAPPDVFRKAQQAQDRNQWGAHPVSHTHGHRSSVIDTDHVPDFFDQDSRDYDPLLAAPCCVPPNGDDNLSNLLSSLLVLLCSFASAPQWDDPPPDPVDIDGSLVLLVVLVVDPDSQVVSVVRGHCSNPVRDDSVLSVLSSVLSCLSNPNPSVSRDHSVVSSVSSVCSSPDDDDDDPCCVPDCPVVVVVPPDD

Organism: NCBI:txid3103831

Sequence (802 aa):
MLDLNLGFRLVLFTFICSISSAQSRCTRGCDLALGSYYVEQGNDLTSISLYFQTTIPDILKYNPSIPNQDSLQAFSRIRVPFSCDCINGEFLGHLFEYDIKSEDTYTKVAENWYANLTSEEWIQRFNSYGENRIPDTGTLNVTVNCSCGDGSISKDYGLFLTYPLRPGENLDAVSSEVNVTSELIRRYNSGADFTAGSGLLFIPERGQYLELIFLFFMDGSQSRCTSGCDLALGSYYVEQGNDLTSISRYFQTTIPDILKYNPSIPNQDSLQSFVRIRVPFSCDCINGEFLGRVFNYDVSTNDTYIKVADDKYANLTTADWIQRFNSYGANRIPDTGSLNVTVNCSCGDNSVSKDYGLFLTYPLRPGETLDSVSSEANLSSQLIRSYNPGANFTLGSGLVFIPGRGLSGGVIGGIVVGVVAVVLLLAGCYYFGYYKKKNAETSSALLKNAQVQLMRDQGTNGSLVRGSESSGLPAGATPGLTGITVDKSVEFSYEELSTATDDFSLANKIGQGGFGVVYYAELRGEKAAIKKMDMQASREFLAELKVLTHVHHLNLVRLIGYCVEGSLFLVYEYIENGNLSQHLHGSAREPLPWSTRVQIALDSARGLEYIHEHTVPVYIHRDIKSANILIDKNFHGKVADFGLTKLTEVGSTSLPTRLVGTFGYMPPEYAQYGDVSPKIDVYAFGVVLYELISAKEAIVKANGSVAESKGLVSLFEEVLSQPDPKDDLVKVIDPRLGDNYPLDSVRKMAQLAKACTHENPQLRPSMRSIVVALMTLSSSTEDWDVGSFYENQTLVSLMSGR